Protein AF-0000000081651896 (afdb_homodimer)

Foldseek 3Di:
DPPPPLCLPAPCPVPPCPPVNVVPDDPVRCVVPNPPRQNPQPLVQLLVLLLVLLVLLLLLLVLLLLQLLQLDAQLASVVLNVLSVLLLVQQVVLCLQPLVQQQAADPPPDAQQTGHDCGNNDDDDPCRSNSVSVSSNVSSLRSLLLSLLSLLQTLWWDSVLSSVCSNCLSVLQRRLSNLCPYPRHVLVVLQQFQQQDLQRRQQLSLLLSQLNLVVQAAFPPQLPDPRDQHDGHHLPSSVVSLVSNLSSLLSRQLSSLSGCPFCSVVLSVQLNLLSVLLLVLLQVLLQVVCCVVVVHDNDVLLNSLSNLQSSSQQRRPSSFDDSVLSSVSSNVSSVQQSVVVVVCVVVNRHRSSSSNSRRNRSSLSSLQSCQAQGDQDPRPRSGHFGHPPVPRPCSSNVSSVVSSCVSSVSSNVVSNVSVVVSCVPVRTTDDSLDSLSHCCCDVVVDQWYADPVQQFTGGPVGHTQDRADPPPFLSNVVVSVLSNCVVVVVPNVVVVSVVSVCVVVPPLVVVLVVLVVCQQVQPVPGDGDHRPDQPPDDPPDPPSFPFPQPQLVPDPCVVVVVCQQPPFDADPRNPDTDRDRFDFDPDPRTGTTD/DPPPPPPPPAAQPCPDCDVVNCVPDDPVRVVVPPSPNQRPQPLVQLLVLLLVLLVLLLLLLVLLLLQLLQLAAQLASVVLNVLSVLLLVQLVVLCLQPLVQQQAADPPPDAQQTGHDCGNPDDDDPCRSNSVSVSSNVSSLRSLLLSLLSLLQTLWWDSVLSSVCSNCLSVLQRRLSNLCPYPRHVLVVLQQFAQQPLQRRLQLSLLLSQLNLVVQAAAPPQCPDPRDQHDGNHLPSSVVSLVSNLSSLLSRQLSSLSGCRFCSVVLSVQLNLLLVLLLVLLQVLLQVVCCVVVVHDRDSLLNSLSNLQSSSQQRRCSSFDDSVLSSVRSNVSSVQQSVVVVVCVVVNRHRSSSSNSSRNRSSLSSLQSCQAQGDQDPRPRSGHFGHPPVPRPCSSNVSSVVSSCVSSVSSNVVSNVSVVVSCVPVRTTDDSLDSLSHCCCDVVVDQWYADPVQQFTGGPVGHTQDRADPPPDPSNVVVSVLSNVVVVLVPRSVVSSVVVVCCVPPVVQVCLVCVLVVQQPQGVVGARHRSQRQDPPDPPDPPSWRWSLDQPPPRPVVNVVVCQQPDWDADPVNPDTDRDRWDFDDDPRITTTD

Organism: Saccoglossus kowalevskii (NCBI:txid10224)

Sequence (1188 aa):
MPVRTVRLDGTLNASGVNLSDILNMSEQEIERHEIYIHNVSTGWDDATWILTSAFIIFTMQSGFGLLESGSVTRKNEVNIMVKNAVDVIFGGISYWAFGYGLSFGESSGSNAFVGVGDFFVDSSNDGMGYLFASFVFHTSFATTATTIVSGAMAERTKITSYMIFSFLNTLVYCFPAHWLWAKTGWLKKLGVVDIAGAGSVHLVGGTTGLVATLILKPRFGRFEGKNKIPAMGSPTNALFGMFMLWWGWLGFNCGSTYGITGGKWKLAARSAVATISSSIAGGIVGISLSFVTKRKIFDICYLINGVLASLVSITAMCALSQPWQAFIIGGFGAICACLGCELMVLLRIDDPVGVVPVHAMASIWALLSVGLFVRRDNIEGIALYNGLFYNGGWYMLGIQLLSIVVIAGWTLCTSFILLKLLDLTIGLRVPLVEEVLGADLVEHSLNGSYNKATGELRDTEGDIIQKIERNADENYYRALRRVSQMVSAKLPTKIVSSLAQLNKSLELSEVLGKAAELDKWTGPHGRKFRKIGVEPGDPDNSSVAASIGADSDSISPRIISSAVDNAYVCSNDMTECTPAAVFAETTEGSLNINMPVRTVRLDGTLNASGVNLSDILNMSEQEIERHEIYIHNVSTGWDDATWILTSAFIIFTMQSGFGLLESGSVTRKNEVNIMVKNAVDVIFGGISYWAFGYGLSFGESSGSNAFVGVGDFFVDSSNDGMGYLFASFVFHTSFATTATTIVSGAMAERTKITSYMIFSFLNTLVYCFPAHWLWAKTGWLKKLGVVDIAGAGSVHLVGGTTGLVATLILKPRFGRFEGKNKIPAMGSPTNALFGMFMLWWGWLGFNCGSTYGITGGKWKLAARSAVATISSSIAGGIVGISLSFVTKRKIFDICYLINGVLASLVSITAMCALSQPWQAFIIGGFGAICACLGCELMVLLRIDDPVGVVPVHAMASIWALLSVGLFVRRDNIEGIALYNGLFYNGGWYMLGIQLLSIVVIAGWTLCTSFILLKLLDLTIGLRVPLVEEVLGADLVEHSLNGSYNKATGELRDTEGDIIQKIERNADENYYRALRRVSQMVSAKLPTKIVSSLAQLNKSLELSEVLGKAAELDKWTGPHGRKFRKIGVEPGDPDNSSVAASIGADSDSISPRIISSAVDNAYVCSNDMTECTPAAVFAETTEGSLNIN

Nearest PDB structures (foldseek):
  5aez-assembly1_A  TM=9.177E-01  e=2.156E-19  Candida albicans
  5aex-assembly3_I  TM=8.968E-01  e=5.168E-19  Saccharomyces cerevisiae
  5aex-assembly3_H  TM=8.742E-01  e=2.928E-19  Saccharomyces cerevisiae
  5aex-assembly3_J  TM=8.690E-01  e=1.682E-18  Saccharomyces cerevisiae
  5aid-assembly1_A  TM=8.805E-01  e=8.110E-18  Candida albicans

Structure (mmCIF, N/CA/C/O backbone):
data_AF-0000000081651896-model_v1
#
loop_
_entity.id
_entity.type
_entity.pdbx_description
1 polymer 'Ammonium transporter 3-like'
#
loop_
_atom_site.group_PDB
_atom_site.id
_atom_site.type_symbol
_atom_site.label_atom_id
_atom_site.label_alt_id
_atom_site.label_comp_id
_atom_site.label_asym_id
_atom_site.label_entity_id
_atom_site.label_seq_id
_atom_site.pdbx_PDB_ins_code
_atom_site.Cartn_x
_atom_site.Cartn_y
_atom_site.Cartn_z
_atom_site.occupancy
_atom_site.B_iso_or_equiv
_atom_site.auth_seq_id
_atom_site.auth_comp_id
_atom_site.auth_asym_id
_atom_site.auth_atom_id
_atom_site.pdbx_PDB_model_num
ATOM 1 N N . MET A 1 1 ? -31.344 -48.188 -23.938 1 20.52 1 MET A N 1
ATOM 2 C CA . MET A 1 1 ? -32.188 -47.156 -23.328 1 20.52 1 MET A CA 1
ATOM 3 C C . MET A 1 1 ? -31.359 -45.969 -22.875 1 20.52 1 MET A C 1
ATOM 5 O O . MET A 1 1 ? -30.203 -46.125 -22.469 1 20.52 1 MET A O 1
ATOM 9 N N . PRO A 1 2 ? -31.719 -44.75 -23.281 1 22.38 2 PRO A N 1
ATOM 10 C CA . PRO A 1 2 ? -30.828 -43.594 -23.234 1 22.38 2 PRO A CA 1
ATOM 11 C C . PRO A 1 2 ? -30.344 -43.281 -21.812 1 22.38 2 PRO A C 1
ATOM 13 O O . PRO A 1 2 ? -31.125 -43.344 -20.859 1 22.38 2 PRO A O 1
ATOM 16 N N . VAL A 1 3 ? -29.219 -43.781 -21.422 1 25.47 3 VAL A N 1
ATOM 17 C CA . VAL A 1 3 ? -28.516 -43.625 -20.156 1 25.47 3 VAL A CA 1
ATOM 18 C C . VAL A 1 3 ? -28.453 -42.156 -19.75 1 25.47 3 VAL A C 1
ATOM 20 O O . VAL A 1 3 ? -27.953 -41.312 -20.484 1 25.47 3 VAL A O 1
ATOM 23 N N . ARG A 1 4 ? -29.641 -41.656 -19.219 1 25.52 4 ARG A N 1
ATOM 24 C CA . ARG A 1 4 ? -29.734 -40.25 -18.812 1 25.52 4 ARG A CA 1
ATOM 25 C C . ARG A 1 4 ? -28.734 -39.938 -17.703 1 25.52 4 ARG A C 1
ATOM 27 O O . ARG A 1 4 ? -28.656 -40.688 -16.719 1 25.52 4 ARG A O 1
ATOM 34 N N . THR A 1 5 ? -27.594 -39.469 -17.953 1 26.47 5 THR A N 1
ATOM 35 C CA . THR A 1 5 ? -26.469 -39.031 -17.125 1 26.47 5 THR A CA 1
ATOM 36 C C . THR A 1 5 ? -26.906 -37.906 -16.188 1 26.47 5 THR A C 1
ATOM 38 O O . THR A 1 5 ? -27.484 -36.906 -16.625 1 26.47 5 THR A O 1
ATOM 41 N N . VAL A 1 6 ? -27.516 -38.344 -15.023 1 26.47 6 VAL A N 1
ATOM 42 C CA . VAL A 1 6 ? -27.781 -37.25 -14.086 1 26.47 6 VAL A CA 1
ATOM 43 C C . VAL A 1 6 ? -26.484 -36.812 -13.414 1 26.47 6 VAL A C 1
ATOM 45 O O . VAL A 1 6 ? -25.719 -37.656 -12.938 1 26.47 6 VAL A O 1
ATOM 48 N N . ARG A 1 7 ? -25.859 -35.875 -13.844 1 28.7 7 ARG A N 1
ATOM 49 C CA . ARG A 1 7 ? -24.688 -35.219 -13.273 1 28.7 7 ARG A CA 1
ATOM 50 C C . ARG A 1 7 ? -24.984 -34.656 -11.883 1 28.7 7 ARG A C 1
ATOM 52 O O . ARG A 1 7 ? -25.953 -33.906 -11.695 1 28.7 7 ARG A O 1
ATOM 59 N N . LEU A 1 8 ? -24.828 -35.5 -10.805 1 29.09 8 LEU A N 1
ATOM 60 C CA . LEU A 1 8 ? -25.031 -35.031 -9.438 1 29.09 8 LEU A CA 1
ATOM 61 C C . LEU A 1 8 ? -23.812 -34.25 -8.938 1 29.09 8 LEU A C 1
ATOM 63 O O . LEU A 1 8 ? -22.719 -34.812 -8.789 1 29.09 8 LEU A O 1
ATOM 67 N N . ASP A 1 9 ? -23.594 -33.125 -9.336 1 28.48 9 ASP A N 1
ATOM 68 C CA . ASP A 1 9 ? -22.391 -32.375 -9.039 1 28.48 9 ASP A CA 1
ATOM 69 C C . ASP A 1 9 ? -22.328 -32 -7.559 1 28.48 9 ASP A C 1
ATOM 71 O O . ASP A 1 9 ? -21.281 -31.562 -7.066 1 28.48 9 ASP A O 1
ATOM 75 N N . GLY A 1 10 ? -23.516 -31.641 -6.688 1 29.72 10 GLY A N 1
ATOM 76 C CA . GLY A 1 10 ? -23.484 -30.953 -5.41 1 29.72 10 GLY A CA 1
ATOM 77 C C . GLY A 1 10 ? -23.547 -31.891 -4.223 1 29.72 10 GLY A C 1
ATOM 78 O O . GLY A 1 10 ? -23.578 -33.094 -4.387 1 29.72 10 GLY A O 1
ATOM 79 N N . THR A 1 11 ? -23.109 -31.469 -2.873 1 30.25 11 THR A N 1
ATOM 80 C CA . THR A 1 11 ? -23.297 -32.188 -1.611 1 30.25 11 THR A CA 1
ATOM 81 C C . THR A 1 11 ? -24.781 -32.438 -1.344 1 30.25 11 THR A C 1
ATOM 83 O O . THR A 1 11 ? -25.609 -31.547 -1.494 1 30.25 11 THR A O 1
ATOM 86 N N . LEU A 1 12 ? -25.297 -33.625 -1.411 1 29.97 12 LEU A N 1
ATOM 87 C CA . LEU A 1 12 ? -26.625 -34.094 -1.005 1 29.97 12 LEU A CA 1
ATOM 88 C C . LEU A 1 12 ? -26.844 -33.844 0.487 1 29.97 12 LEU A C 1
ATOM 90 O O . LEU A 1 12 ? -26.141 -34.438 1.319 1 29.97 12 LEU A O 1
ATOM 94 N N . ASN A 1 13 ? -26.953 -32.562 1.014 1 29.94 13 ASN A N 1
ATOM 95 C CA . ASN A 1 13 ? -27.453 -32.438 2.377 1 29.94 13 ASN A CA 1
ATOM 96 C C . ASN A 1 13 ? -28.891 -32.938 2.48 1 29.94 13 ASN A C 1
ATOM 98 O O . ASN A 1 13 ? -29.812 -32.25 2.018 1 29.94 13 ASN A O 1
ATOM 102 N N . ALA A 1 14 ? -29.203 -34.188 2.117 1 29.69 14 ALA A N 1
ATOM 103 C CA . ALA A 1 14 ? -30.547 -34.719 2.293 1 29.69 14 ALA A CA 1
ATOM 104 C C . ALA A 1 14 ? -30.938 -34.75 3.77 1 29.69 14 ALA A C 1
ATOM 106 O O . ALA A 1 14 ? -30.406 -35.562 4.539 1 29.69 14 ALA A O 1
ATOM 107 N N . SER A 1 15 ? -31.125 -33.594 4.484 1 33.31 15 SER A N 1
ATOM 108 C CA . SER A 1 15 ? -31.766 -33.906 5.75 1 33.31 15 SER A CA 1
ATOM 109 C C . SER A 1 15 ? -32.781 -35.031 5.586 1 33.31 15 SER A C 1
ATOM 111 O O . SER A 1 15 ? -32.875 -35.938 6.422 1 33.31 15 SER A O 1
ATOM 113 N N . GLY A 1 16 ? -34 -34.781 4.883 1 32.94 16 GLY A N 1
ATOM 114 C CA . GLY A 1 16 ? -35.156 -35.688 4.867 1 32.94 16 GLY A CA 1
ATOM 115 C C . GLY A 1 16 ? -35.062 -36.75 3.773 1 32.94 16 GLY A C 1
ATOM 116 O O . GLY A 1 16 ? -35.938 -37.625 3.684 1 32.94 16 GLY A O 1
ATOM 117 N N . VAL A 1 17 ? -34.625 -36.375 2.621 1 35.09 17 VAL A N 1
ATOM 118 C CA . VAL A 1 17 ? -34.781 -37.375 1.582 1 35.09 17 VAL A CA 1
ATOM 119 C C . VAL A 1 17 ? -33.625 -38.375 1.69 1 35.09 17 VAL A C 1
ATOM 121 O O . VAL A 1 17 ? -32.438 -38 1.688 1 35.09 17 VAL A O 1
ATOM 124 N N . ASN A 1 18 ? -33.875 -39.438 2.465 1 34.59 18 ASN A N 1
ATOM 125 C CA . ASN A 1 18 ? -33 -40.594 2.58 1 34.59 18 ASN A CA 1
ATOM 126 C C . ASN A 1 18 ? -32.5 -41.062 1.217 1 34.59 18 ASN A C 1
ATOM 128 O O . ASN A 1 18 ? -33.25 -41 0.224 1 34.59 18 ASN A O 1
ATOM 132 N N . LEU A 1 19 ? -31.141 -40.844 0.966 1 37.69 19 LEU A N 1
ATOM 133 C CA . LEU A 1 19 ? -30.578 -41.438 -0.247 1 37.69 19 LEU A CA 1
ATOM 134 C C . LEU A 1 19 ? -31.359 -42.656 -0.696 1 37.69 19 LEU A C 1
ATOM 136 O O . LEU A 1 19 ? -31.578 -42.844 -1.894 1 37.69 19 LEU A O 1
ATOM 140 N N . SER A 1 20 ? -31.875 -43.344 0.314 1 37.47 20 SER A N 1
ATOM 141 C CA . SER A 1 20 ? -32.719 -44.531 0.009 1 37.47 20 SER A CA 1
ATOM 142 C C . SER A 1 20 ? -33.938 -44.125 -0.77 1 37.47 20 SER A C 1
ATOM 144 O O . SER A 1 20 ? -34.406 -44.844 -1.662 1 37.47 20 SER A O 1
ATOM 146 N N . ASP A 1 21 ? -34.469 -42.969 -0.382 1 43.03 21 ASP A N 1
ATOM 147 C CA . ASP A 1 21 ? -35.719 -42.562 -1.062 1 43.03 21 ASP A CA 1
ATOM 148 C C . ASP A 1 21 ? -35.406 -42.125 -2.494 1 43.03 21 ASP A C 1
ATOM 150 O O . ASP A 1 21 ? -36.219 -42.344 -3.396 1 43.03 21 ASP A O 1
ATOM 154 N N . ILE A 1 22 ? -34.219 -41.469 -2.635 1 43.47 22 ILE A N 1
ATOM 155 C CA . ILE A 1 22 ? -33.844 -41.062 -3.984 1 43.47 22 ILE A CA 1
ATOM 156 C C . ILE A 1 22 ? -33.5 -42.281 -4.812 1 43.47 22 ILE A C 1
ATOM 158 O O . ILE A 1 22 ? -33.875 -42.406 -5.98 1 43.47 22 ILE A O 1
ATOM 162 N N . LEU A 1 23 ? -32.75 -43.219 -4.176 1 42.78 23 LEU A N 1
ATOM 163 C CA . LEU A 1 23 ? -32.344 -44.438 -4.859 1 42.78 23 LEU A CA 1
ATOM 164 C C . LEU A 1 23 ? -33.594 -45.281 -5.223 1 42.78 23 LEU A C 1
ATOM 166 O O . LEU A 1 23 ? -33.531 -46.125 -6.129 1 42.78 23 LEU A O 1
ATOM 170 N N . ASN A 1 24 ? -34.688 -45.062 -4.422 1 44.72 24 ASN A N 1
ATOM 171 C CA . ASN A 1 24 ? -35.906 -45.812 -4.68 1 44.72 24 ASN A CA 1
ATOM 172 C C . ASN A 1 24 ? -36.844 -45.062 -5.633 1 44.72 24 ASN A C 1
ATOM 174 O O . ASN A 1 24 ? -37.969 -45.469 -5.852 1 44.72 24 ASN A O 1
ATOM 178 N N . MET A 1 25 ? -36.438 -43.844 -5.945 1 42.62 25 MET A N 1
ATOM 179 C CA . MET A 1 25 ? -37.312 -43.125 -6.887 1 42.62 25 MET A CA 1
ATOM 180 C C . MET A 1 25 ? -37.25 -43.781 -8.266 1 42.62 25 MET A C 1
ATOM 182 O O . MET A 1 25 ? -36.188 -44.281 -8.672 1 42.62 25 MET A O 1
ATOM 186 N N . SER A 1 26 ? -38.375 -44.094 -8.805 1 43.97 26 SER A N 1
ATOM 187 C CA . SER A 1 26 ? -38.5 -44.656 -10.141 1 43.97 26 SER A CA 1
ATOM 188 C C . SER A 1 26 ? -37.844 -43.75 -11.188 1 43.97 26 SER A C 1
ATOM 190 O O . SER A 1 26 ? -37.625 -42.562 -10.938 1 43.97 26 SER A O 1
ATOM 192 N N . GLU A 1 27 ? -37.281 -44.281 -12.297 1 42 27 GLU A N 1
ATOM 193 C CA . GLU A 1 27 ? -36.719 -43.531 -13.422 1 42 27 GLU A CA 1
ATOM 194 C C . GLU A 1 27 ? -37.594 -42.344 -13.758 1 42 27 GLU A C 1
ATOM 196 O O . GLU A 1 27 ? -37.094 -41.25 -14.055 1 42 27 GLU A O 1
ATOM 201 N N . GLN A 1 28 ? -38.875 -42.469 -13.773 1 44.03 28 GLN A N 1
ATOM 202 C CA . GLN A 1 28 ? -39.844 -41.438 -14.086 1 44.03 28 GLN A CA 1
ATOM 203 C C . GLN A 1 28 ? -39.844 -40.344 -13.016 1 44.03 28 GLN A C 1
ATOM 205 O O . GLN A 1 28 ? -39.969 -39.156 -13.328 1 44.03 28 GLN A O 1
ATOM 210 N N . GLU A 1 29 ? -39.781 -40.719 -11.805 1 42.69 29 GLU A N 1
ATOM 211 C CA . GLU A 1 29 ? -39.812 -39.75 -10.711 1 42.69 29 GLU A CA 1
ATOM 212 C C . GLU A 1 29 ? -38.5 -38.969 -10.617 1 42.69 29 GLU A C 1
ATOM 214 O O . GLU A 1 29 ? -38.5 -37.781 -10.336 1 42.69 29 GLU A O 1
ATOM 219 N N . ILE A 1 30 ? -37.375 -39.688 -10.898 1 39.94 30 ILE A N 1
ATOM 220 C CA . ILE A 1 30 ? -36.094 -39.031 -10.969 1 39.94 30 ILE A CA 1
ATOM 221 C C . ILE A 1 30 ? -36.062 -38.031 -12.125 1 39.94 30 ILE A C 1
ATOM 223 O O . ILE A 1 30 ? -35.562 -36.906 -11.992 1 39.94 30 ILE A O 1
ATOM 227 N N . GLU A 1 31 ? -36.594 -38.344 -13.312 1 38.09 31 GLU A N 1
ATOM 228 C CA . GLU A 1 31 ? -36.719 -37.438 -14.438 1 38.09 31 GLU A CA 1
ATOM 229 C C . GLU A 1 31 ? -37.531 -36.219 -14.047 1 38.09 31 GLU A C 1
ATOM 231 O O . GLU A 1 31 ? -37.312 -35.094 -14.539 1 38.09 31 GLU A O 1
ATOM 236 N N . ARG A 1 32 ? -38.594 -36.438 -13.336 1 36.66 32 ARG A N 1
ATOM 237 C CA . ARG A 1 32 ? -39.469 -35.344 -12.945 1 36.66 32 ARG A CA 1
ATOM 238 C C . ARG A 1 32 ? -38.812 -34.469 -11.867 1 36.66 32 ARG A C 1
ATOM 240 O O . ARG A 1 32 ? -39.156 -33.312 -11.719 1 36.66 32 ARG A O 1
ATOM 247 N N . HIS A 1 33 ? -38.281 -35.156 -10.93 1 30.08 33 HIS A N 1
ATOM 248 C CA . HIS A 1 33 ? -37.688 -34.344 -9.883 1 30.08 33 HIS A CA 1
ATOM 249 C C . HIS A 1 33 ? -36.25 -33.938 -10.227 1 30.08 33 HIS A C 1
ATOM 251 O O . HIS A 1 33 ? -35.406 -34.812 -10.5 1 30.08 33 HIS A O 1
ATOM 257 N N . GLU A 1 34 ? -36.094 -32.938 -11.055 1 29.02 34 GLU A N 1
ATOM 258 C CA . GLU A 1 34 ? -34.812 -32.281 -11.242 1 29.02 34 GLU A CA 1
ATOM 259 C C . GLU A 1 34 ? -34.062 -32.156 -9.914 1 29.02 34 GLU A C 1
ATOM 261 O O . GLU A 1 34 ? -34.562 -31.547 -8.969 1 29.02 34 GLU A O 1
ATOM 266 N N . ILE A 1 35 ? -33.656 -33.344 -9.461 1 29.44 35 ILE A N 1
ATOM 267 C CA . ILE A 1 35 ? -32.875 -33.219 -8.234 1 29.44 35 ILE A CA 1
ATOM 268 C C . ILE A 1 35 ? -31.734 -32.219 -8.438 1 29.44 35 ILE A C 1
ATOM 270 O O . ILE A 1 35 ? -30.875 -32.406 -9.289 1 29.44 35 ILE A O 1
ATOM 274 N N . TYR A 1 36 ? -31.938 -30.969 -8.266 1 27.88 36 TYR A N 1
ATOM 275 C CA . TYR A 1 36 ? -30.906 -29.922 -8.211 1 27.88 36 TYR A CA 1
ATOM 276 C C . TYR A 1 36 ? -30 -30.125 -7.004 1 27.88 36 TYR A C 1
ATOM 278 O O . TYR A 1 36 ? -30.469 -30.312 -5.883 1 27.88 36 TYR A O 1
ATOM 286 N N . ILE A 1 37 ? -29.078 -31.094 -7.113 1 29.38 37 ILE A N 1
ATOM 287 C CA . ILE A 1 37 ? -28.062 -31.125 -6.074 1 29.38 37 ILE A CA 1
ATOM 288 C C . ILE A 1 37 ? -27.438 -29.734 -5.941 1 29.38 37 ILE A C 1
ATOM 290 O O . ILE A 1 37 ? -26.797 -29.234 -6.867 1 29.38 37 ILE A O 1
ATOM 294 N N . HIS A 1 38 ? -28.031 -28.859 -5.418 1 29.8 38 HIS A N 1
ATOM 295 C CA . HIS A 1 38 ? -27.391 -27.594 -5.094 1 29.8 38 HIS A CA 1
ATOM 296 C C . HIS A 1 38 ? -26.297 -27.781 -4.047 1 29.8 38 HIS A C 1
ATOM 298 O O . HIS A 1 38 ? -26.5 -28.484 -3.057 1 29.8 38 HIS A O 1
ATOM 304 N N . ASN A 1 39 ? -25.016 -28.219 -4.434 1 32.62 39 ASN A N 1
ATOM 305 C CA . ASN A 1 39 ? -23.938 -28 -3.479 1 32.62 39 ASN A CA 1
ATOM 306 C C . ASN A 1 39 ? -24.328 -26.938 -2.439 1 32.62 39 ASN A C 1
ATOM 308 O O . ASN A 1 39 ? -24.578 -25.797 -2.783 1 32.62 39 ASN A O 1
ATOM 312 N N . VAL A 1 40 ? -25.047 -27.422 -1.48 1 33.41 40 VAL A N 1
ATOM 313 C CA . VAL A 1 40 ? -25.344 -26.469 -0.407 1 33.41 40 VAL A CA 1
ATOM 314 C C . VAL A 1 40 ? -24.094 -25.719 -0.014 1 33.41 40 VAL A C 1
ATOM 316 O O . VAL A 1 40 ? -23.062 -26.312 0.327 1 33.41 40 VAL A O 1
ATOM 319 N N . SER A 1 41 ? -23.594 -24.812 -0.66 1 43.06 41 SER A N 1
ATOM 320 C CA . SER A 1 41 ? -22.688 -23.734 -0.245 1 43.06 41 SER A CA 1
ATOM 321 C C . SER A 1 41 ? -22.656 -23.609 1.274 1 43.06 41 SER A C 1
ATOM 323 O O . SER A 1 41 ? -23.672 -23.328 1.906 1 43.06 41 SER A O 1
ATOM 325 N N . THR A 1 42 ? -22.016 -24.688 1.919 1 49.88 42 THR A N 1
ATOM 326 C CA . THR A 1 42 ? -21.953 -24.625 3.375 1 49.88 42 THR A CA 1
ATOM 327 C C . THR A 1 42 ? -21.578 -23.234 3.852 1 49.88 42 THR A C 1
ATOM 329 O O . THR A 1 42 ? -20.828 -22.516 3.18 1 49.88 42 THR A O 1
ATOM 332 N N . GLY A 1 43 ? -22.469 -22.672 4.629 1 66.94 43 GLY A N 1
ATOM 333 C CA . GLY A 1 43 ? -22.406 -21.453 5.422 1 66.94 43 GLY A CA 1
ATOM 334 C C . GLY A 1 43 ? -21.016 -21.172 5.965 1 66.94 43 GLY A C 1
ATOM 335 O O . GLY A 1 43 ? -20.641 -20.016 6.18 1 66.94 43 GLY A O 1
ATOM 336 N N . TRP A 1 44 ? -20.156 -22.344 5.848 1 80.88 44 TRP A N 1
ATOM 337 C CA . TRP A 1 44 ? -18.859 -22.109 6.484 1 80.88 44 TRP A CA 1
ATOM 338 C C . TRP A 1 44 ? -17.891 -21.438 5.512 1 80.88 44 TRP A C 1
ATOM 340 O O . TRP A 1 44 ? -17.031 -20.656 5.922 1 80.88 44 TRP A O 1
ATOM 350 N N . ASP A 1 45 ? -18.016 -21.75 4.094 1 85.81 45 ASP A N 1
ATOM 351 C CA . ASP A 1 45 ? -17.125 -21.125 3.127 1 85.81 45 ASP A CA 1
ATOM 352 C C . ASP A 1 45 ? -17.344 -19.609 3.078 1 85.81 45 ASP A C 1
ATOM 354 O O . ASP A 1 45 ? -16.391 -18.844 3.111 1 85.81 45 ASP A O 1
ATOM 358 N N . ASP A 1 46 ? -18.578 -19.328 3.059 1 91.31 46 ASP A N 1
ATOM 359 C CA . ASP A 1 46 ? -18.906 -17.906 3.004 1 91.31 46 ASP A CA 1
ATOM 360 C C . ASP A 1 46 ? -18.531 -17.203 4.301 1 91.31 46 ASP A C 1
ATOM 362 O O . ASP A 1 46 ? -17.953 -16.109 4.277 1 91.31 46 ASP A O 1
ATOM 366 N N . ALA A 1 47 ? -18.797 -17.859 5.434 1 92 47 ALA A N 1
ATOM 367 C CA . ALA A 1 47 ? -18.469 -17.281 6.73 1 92 47 ALA A CA 1
ATOM 368 C C . ALA A 1 47 ? -16.953 -17.109 6.879 1 92 47 ALA A C 1
ATOM 370 O O . ALA A 1 47 ? -16.484 -16.078 7.379 1 92 47 ALA A O 1
ATOM 371 N N . THR A 1 48 ? -16.188 -18.078 6.418 1 92.38 48 THR A N 1
ATOM 372 C CA . THR A 1 48 ? -14.734 -18.016 6.52 1 92.38 48 THR A CA 1
ATOM 373 C C . THR A 1 48 ? -14.18 -16.938 5.613 1 92.38 48 THR A C 1
ATOM 375 O O . THR A 1 48 ? -13.25 -16.219 5.996 1 92.38 48 THR A O 1
ATOM 378 N N . TRP A 1 49 ? -14.773 -16.797 4.445 1 94.38 49 TRP A N 1
ATOM 379 C CA . TRP A 1 49 ? -14.344 -15.773 3.492 1 94.38 49 TRP A CA 1
ATOM 380 C C . TRP A 1 49 ? -14.555 -14.375 4.059 1 94.38 49 TRP A C 1
ATOM 382 O O . TRP A 1 49 ? -13.656 -13.531 4.008 1 94.38 49 TRP A O 1
ATOM 392 N N . ILE A 1 50 ? -15.719 -14.102 4.598 1 94.56 50 ILE A N 1
ATOM 393 C CA . ILE A 1 50 ? -16.016 -12.766 5.098 1 94.56 50 ILE A CA 1
ATOM 394 C C . ILE A 1 50 ? -15.164 -12.477 6.332 1 94.56 50 ILE A C 1
ATOM 396 O O . ILE A 1 50 ? -14.703 -11.352 6.527 1 94.56 50 ILE A O 1
ATOM 400 N N . LEU A 1 51 ? -14.875 -13.523 7.176 1 94 51 LEU A N 1
ATOM 401 C CA . LEU A 1 51 ? -14.031 -13.359 8.352 1 94 51 LEU A CA 1
ATOM 402 C C . LEU A 1 51 ? -12.594 -13.016 7.945 1 94 51 LEU A C 1
ATOM 404 O O . LEU A 1 51 ? -12 -12.078 8.484 1 94 51 LEU A O 1
ATOM 408 N N . THR A 1 52 ? -12.039 -13.727 6.965 1 94.94 52 THR A N 1
ATOM 409 C CA . THR A 1 52 ? -10.672 -13.484 6.504 1 94.94 52 THR A CA 1
ATOM 410 C C . THR A 1 52 ? -10.562 -12.102 5.863 1 94.94 52 THR A C 1
ATOM 412 O O . THR A 1 52 ? -9.562 -11.398 6.059 1 94.94 52 THR A O 1
ATOM 415 N N . SER A 1 53 ? -11.586 -11.75 5.133 1 97.19 53 SER A N 1
ATOM 416 C CA . SER A 1 53 ? -11.594 -10.414 4.547 1 97.19 53 SER A CA 1
ATOM 417 C C . SER A 1 53 ? -11.602 -9.336 5.625 1 97.19 53 SER A C 1
ATOM 419 O O . SER A 1 53 ? -10.906 -8.328 5.504 1 97.19 53 SER A O 1
ATOM 421 N N . ALA A 1 54 ? -12.352 -9.594 6.695 1 96.62 54 ALA A N 1
ATOM 422 C CA . ALA A 1 54 ? -12.422 -8.641 7.797 1 96.62 54 ALA A CA 1
ATOM 423 C C . ALA A 1 54 ? -11.047 -8.445 8.438 1 96.62 54 ALA A C 1
ATOM 425 O O . ALA A 1 54 ? -10.695 -7.328 8.82 1 96.62 54 ALA A O 1
ATOM 426 N N . PHE A 1 55 ? -10.242 -9.531 8.57 1 95.06 55 PHE A N 1
ATOM 427 C CA . PHE A 1 55 ? -8.898 -9.43 9.117 1 95.06 55 PHE A CA 1
ATOM 428 C C . PHE A 1 55 ? -8.062 -8.438 8.312 1 95.06 55 PHE A C 1
ATOM 430 O O . PHE A 1 55 ? -7.348 -7.613 8.891 1 95.06 55 PHE A O 1
ATOM 437 N N . ILE A 1 56 ? -8.227 -8.477 7.039 1 96.19 56 ILE A N 1
ATOM 438 C CA . ILE A 1 56 ? -7.469 -7.609 6.148 1 96.19 56 ILE A CA 1
ATOM 439 C C . ILE A 1 56 ? -8 -6.18 6.246 1 96.19 56 ILE A C 1
ATOM 441 O O . ILE A 1 56 ? -7.223 -5.223 6.289 1 96.19 56 ILE A O 1
ATOM 445 N N . ILE A 1 57 ? -9.312 -6.02 6.309 1 97.12 57 ILE A N 1
ATOM 446 C CA . ILE A 1 57 ? -9.93 -4.703 6.367 1 97.12 57 ILE A CA 1
ATOM 447 C C . ILE A 1 57 ? -9.477 -3.975 7.629 1 97.12 57 ILE A C 1
ATOM 449 O O . ILE A 1 57 ? -9.195 -2.773 7.598 1 97.12 57 ILE A O 1
ATOM 453 N N . PHE A 1 58 ? -9.297 -4.66 8.734 1 96.06 58 PHE A N 1
ATOM 454 C CA . PHE A 1 58 ? -8.906 -4.023 9.984 1 96.06 58 PHE A CA 1
ATOM 455 C C . PHE A 1 58 ? -7.496 -3.459 9.891 1 96.06 58 PHE A C 1
ATOM 457 O O . PHE A 1 58 ? -7.125 -2.561 10.648 1 96.06 58 PHE A O 1
ATOM 464 N N . THR A 1 59 ? -6.688 -3.922 8.945 1 95.5 59 THR A N 1
ATOM 465 C CA . THR A 1 59 ? -5.363 -3.342 8.766 1 95.5 59 THR A CA 1
ATOM 466 C C . THR A 1 59 ? -5.465 -1.936 8.18 1 95.5 59 THR A C 1
ATOM 468 O O . THR A 1 59 ? -4.523 -1.146 8.281 1 95.5 59 THR A O 1
ATOM 471 N N . MET A 1 60 ? -6.566 -1.651 7.578 1 97.44 60 MET A N 1
ATOM 472 C CA . MET A 1 60 ? -6.777 -0.317 7.023 1 97.44 60 MET A CA 1
ATOM 473 C C . MET A 1 60 ? -6.812 0.732 8.125 1 97.44 60 MET A C 1
ATOM 475 O O . MET A 1 60 ? -6.488 1.897 7.895 1 97.44 60 MET A O 1
ATOM 479 N N . GLN A 1 61 ? -7.184 0.269 9.375 1 96.62 61 GLN A N 1
ATOM 480 C CA . GLN A 1 61 ? -7.152 1.195 10.5 1 96.62 61 GLN A CA 1
ATOM 481 C C . GLN A 1 61 ? -5.742 1.731 10.727 1 96.62 61 GLN A C 1
ATOM 483 O O . GLN A 1 61 ? -5.559 2.924 10.984 1 96.62 61 GLN A O 1
ATOM 488 N N . SER A 1 62 ? -4.777 0.825 10.617 1 96.75 62 SER A N 1
ATOM 489 C CA . SER A 1 62 ? -3.387 1.257 10.688 1 96.75 62 SER A CA 1
ATOM 490 C C . SER A 1 62 ? -3.023 2.156 9.508 1 96.75 62 SER A C 1
ATOM 492 O O . SER A 1 62 ? -2.254 3.107 9.664 1 96.75 62 SER A O 1
ATOM 494 N N . GLY A 1 63 ? -3.582 1.833 8.367 1 98.25 63 GLY A N 1
ATOM 495 C CA . GLY A 1 63 ? -3.352 2.658 7.188 1 98.25 63 GLY A CA 1
ATOM 496 C C . GLY A 1 63 ? -3.863 4.078 7.348 1 98.25 63 GLY A C 1
ATOM 497 O O . GLY A 1 63 ? -3.15 5.035 7.043 1 98.25 63 GLY A O 1
ATOM 498 N N . PHE A 1 64 ? -5.062 4.223 7.898 1 98.25 64 PHE A N 1
ATOM 499 C CA . PHE A 1 64 ? -5.617 5.543 8.164 1 98.25 64 PHE A CA 1
ATOM 500 C C . PHE A 1 64 ? -4.77 6.293 9.188 1 98.25 64 PHE A C 1
ATOM 502 O O . PHE A 1 64 ? -4.484 7.48 9.008 1 98.25 64 PHE A O 1
ATOM 509 N N . GLY A 1 65 ? -4.402 5.582 10.242 1 97.81 65 GLY A N 1
ATOM 510 C CA . GLY A 1 65 ? -3.568 6.203 11.258 1 97.81 65 GLY A CA 1
ATOM 511 C C . GLY A 1 65 ? -2.266 6.754 10.711 1 97.81 65 GLY A C 1
ATOM 512 O O . GLY A 1 65 ? -1.905 7.902 10.984 1 97.81 65 GLY A O 1
ATOM 513 N N . LEU A 1 66 ? -1.612 5.977 9.883 1 97.94 66 LEU A N 1
ATOM 514 C CA . LEU A 1 66 ? -0.325 6.375 9.32 1 97.94 66 LEU A CA 1
ATOM 515 C C . LEU A 1 66 ? -0.497 7.492 8.297 1 97.94 66 LEU A C 1
ATOM 517 O O . LEU A 1 66 ? 0.279 8.453 8.281 1 97.94 66 LEU A O 1
ATOM 521 N N . LEU A 1 67 ? -1.502 7.387 7.461 1 98.31 67 LEU A N 1
ATOM 522 C CA . LEU A 1 67 ? -1.779 8.414 6.461 1 98.31 67 LEU A CA 1
ATOM 523 C C . LEU A 1 67 ? -2.07 9.758 7.121 1 98.31 67 LEU A C 1
ATOM 525 O O . LEU A 1 67 ? -1.479 10.773 6.758 1 98.31 67 LEU A O 1
ATOM 529 N N . GLU A 1 68 ? -2.932 9.734 8.141 1 97.88 68 GLU A N 1
ATOM 530 C CA . GLU A 1 68 ? -3.357 10.969 8.797 1 97.88 68 GLU A CA 1
ATOM 531 C C . GLU A 1 68 ? -2.24 11.555 9.656 1 97.88 68 GLU A C 1
ATOM 533 O O . GLU A 1 68 ? -2.002 12.758 9.641 1 97.88 68 GLU A O 1
ATOM 538 N N . SER A 1 69 ? -1.557 10.656 10.352 1 97.06 69 SER A N 1
ATOM 539 C CA . SER A 1 69 ? -0.458 11.109 11.195 1 97.06 69 SER A CA 1
ATOM 540 C C . SER A 1 69 ? 0.688 11.672 10.359 1 97.06 69 SER A C 1
ATOM 542 O O . SER A 1 69 ? 1.344 12.633 10.758 1 97.06 69 SER A O 1
ATOM 544 N N . GLY A 1 70 ? 0.928 11.055 9.227 1 97.25 70 GLY A N 1
ATOM 545 C CA . GLY A 1 70 ? 1.975 11.547 8.344 1 97.25 70 GLY A CA 1
ATOM 546 C C . GLY A 1 70 ? 1.613 12.852 7.664 1 97.25 70 GLY A C 1
ATOM 547 O O . GLY A 1 70 ? 2.494 13.641 7.324 1 97.25 70 GLY A O 1
ATOM 548 N N . SER A 1 71 ? 0.352 13.133 7.539 1 96.31 71 SER A N 1
ATOM 549 C CA . SER A 1 71 ? -0.133 14.281 6.777 1 96.31 71 SER A CA 1
ATOM 550 C C . SER A 1 71 ? -0.265 15.516 7.66 1 96.31 71 SER A C 1
ATOM 552 O O . SER A 1 71 ? -0.232 16.641 7.164 1 96.31 71 SER A O 1
ATOM 554 N N . VAL A 1 72 ? -0.411 15.328 8.953 1 95.75 72 VAL A N 1
ATOM 555 C CA . VAL A 1 72 ? -0.59 16.469 9.852 1 95.75 72 VAL A CA 1
ATOM 556 C C . VAL A 1 72 ? 0.765 16.906 10.398 1 95.75 72 VAL A C 1
ATOM 558 O O . VAL A 1 72 ? 1.788 16.266 10.125 1 95.75 72 VAL A O 1
ATOM 561 N N . THR A 1 73 ? 0.736 17.984 11.125 1 92.5 73 THR A N 1
ATOM 562 C CA . THR A 1 73 ? 1.966 18.531 11.68 1 92.5 73 THR A CA 1
ATOM 563 C C . THR A 1 73 ? 2.533 17.625 12.758 1 92.5 73 THR A C 1
ATOM 565 O O . THR A 1 73 ? 1.791 16.875 13.398 1 92.5 73 THR A O 1
ATOM 568 N N . ARG A 1 74 ? 3.736 17.688 13 1 90.75 74 ARG A N 1
ATOM 569 C CA . ARG A 1 74 ? 4.465 16.797 13.906 1 90.75 74 ARG A CA 1
ATOM 570 C C . ARG A 1 74 ? 3.916 16.906 15.328 1 90.75 74 ARG A C 1
ATOM 572 O O . ARG A 1 74 ? 3.898 15.914 16.062 1 90.75 74 ARG A O 1
ATOM 579 N N . LYS A 1 75 ? 3.48 18.047 15.766 1 90.81 75 LYS A N 1
ATOM 580 C CA . LYS A 1 75 ? 3.018 18.266 17.125 1 90.81 75 LYS A CA 1
ATOM 581 C C . LYS A 1 75 ? 1.66 17.609 17.359 1 90.81 75 LYS A C 1
ATOM 583 O O . LYS A 1 75 ? 1.135 17.625 18.484 1 90.81 75 LYS A O 1
ATOM 588 N N . ASN A 1 76 ? 1.084 16.953 16.312 1 95.94 76 ASN A N 1
ATOM 589 C CA . ASN A 1 76 ? -0.238 16.344 16.422 1 95.94 76 ASN A CA 1
ATOM 590 C C . ASN A 1 76 ? -0.232 14.898 15.945 1 95.94 76 ASN A C 1
ATOM 592 O O . ASN A 1 76 ? -1.284 14.258 15.867 1 95.94 76 ASN A O 1
ATOM 596 N N . GLU A 1 77 ? 0.872 14.32 15.594 1 95.38 77 GLU A N 1
ATOM 597 C CA . GLU A 1 77 ? 0.99 13.016 14.953 1 95.38 77 GLU A CA 1
ATOM 598 C C . GLU A 1 77 ? 0.464 11.906 15.859 1 95.38 77 GLU A C 1
ATOM 600 O O . GLU A 1 77 ? -0.275 11.031 15.406 1 95.38 77 GLU A O 1
ATOM 605 N N . VAL A 1 78 ? 0.809 11.961 17.109 1 95.31 78 VAL A N 1
ATOM 606 C CA . VAL A 1 78 ? 0.443 10.891 18.031 1 95.31 78 VAL A CA 1
ATOM 607 C C . VAL A 1 78 ? -1.049 10.969 18.344 1 95.31 78 VAL A C 1
ATOM 609 O O . VAL A 1 78 ? -1.729 9.945 18.406 1 95.31 78 VAL A O 1
ATOM 612 N N . ASN A 1 79 ? -1.483 12.133 18.516 1 96.75 79 ASN A N 1
ATOM 613 C CA . ASN A 1 79 ? -2.898 12.32 18.828 1 96.75 79 ASN A CA 1
ATOM 614 C C . ASN A 1 79 ? -3.787 11.742 17.734 1 96.75 79 ASN A C 1
ATOM 616 O O . ASN A 1 79 ? -4.832 11.148 18.016 1 96.75 79 ASN A O 1
ATOM 620 N N . ILE A 1 80 ? -3.465 11.984 16.531 1 96.62 80 ILE A N 1
ATOM 621 C CA . ILE A 1 80 ? -4.266 11.469 15.43 1 96.62 80 ILE A CA 1
ATOM 622 C C . ILE A 1 80 ? -4.219 9.945 15.422 1 96.62 80 ILE A C 1
ATOM 624 O O . ILE A 1 80 ? -5.215 9.289 15.102 1 96.62 80 ILE A O 1
ATOM 628 N N . MET A 1 81 ? -3.1 9.305 15.742 1 96.5 81 MET A N 1
ATOM 62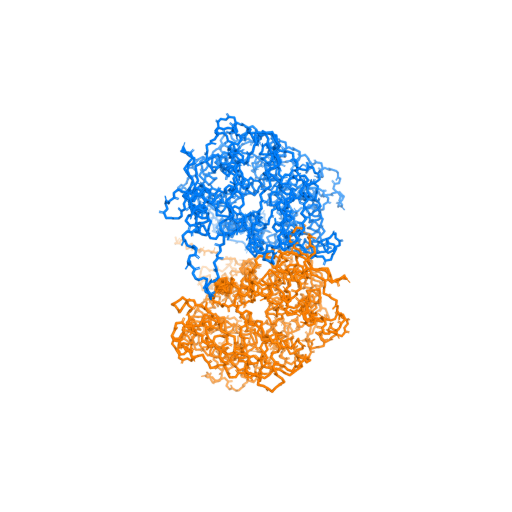9 C CA . MET A 1 81 ? -3.006 7.855 15.875 1 96.5 81 MET A CA 1
ATOM 630 C C . MET A 1 81 ? -3.932 7.352 16.969 1 96.5 81 MET A C 1
ATOM 632 O O . MET A 1 81 ? -4.59 6.32 16.812 1 96.5 81 MET A O 1
ATOM 636 N N . VAL A 1 82 ? -3.969 8.102 18.047 1 96.75 82 VAL A N 1
ATOM 637 C CA . VAL A 1 82 ? -4.844 7.73 19.156 1 96.75 82 VAL A CA 1
ATOM 638 C C . VAL A 1 82 ? -6.301 7.812 18.703 1 96.75 82 VAL A C 1
ATOM 640 O O . VAL A 1 82 ? -7.109 6.941 19.047 1 96.75 82 VAL A O 1
ATOM 643 N N . LYS A 1 83 ? -6.656 8.812 17.969 1 96.75 83 LYS A N 1
ATOM 644 C CA . LYS A 1 83 ? -8.023 8.938 17.469 1 96.75 83 LYS A CA 1
ATOM 645 C C . LYS A 1 83 ? -8.406 7.73 16.609 1 96.75 83 LYS A C 1
ATOM 647 O O . LYS A 1 83 ? -9.555 7.273 16.656 1 96.75 83 LYS A O 1
ATOM 652 N N . ASN A 1 84 ? -7.484 7.246 15.852 1 97.5 84 ASN A N 1
ATOM 653 C CA . ASN A 1 84 ? -7.758 6.062 15.039 1 97.5 84 ASN A CA 1
ATOM 654 C C . ASN A 1 84 ? -8.039 4.84 15.906 1 97.5 84 ASN A C 1
ATOM 656 O O . ASN A 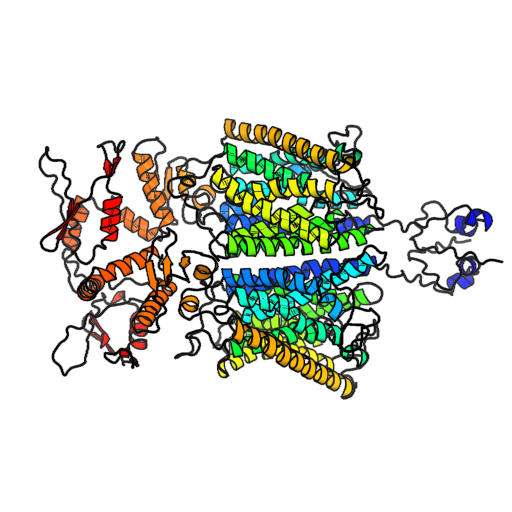1 84 ? -8.883 4.008 15.562 1 97.5 84 ASN A O 1
ATOM 660 N N . ALA A 1 85 ? -7.312 4.738 17.047 1 96.62 85 ALA A N 1
ATOM 661 C CA . ALA A 1 85 ? -7.621 3.678 18 1 96.62 85 ALA A CA 1
ATOM 662 C C . ALA A 1 85 ? -8.992 3.891 18.641 1 96.62 85 ALA A C 1
ATOM 664 O O . ALA A 1 85 ? -9.766 2.943 18.781 1 96.62 85 ALA A O 1
ATOM 665 N N . VAL A 1 86 ? -9.273 5.098 18.953 1 97.38 86 VAL A N 1
ATOM 666 C CA . VAL A 1 86 ? -10.531 5.496 19.562 1 97.38 86 VAL A CA 1
ATOM 667 C C . VAL A 1 86 ? -11.703 5.086 18.672 1 97.38 86 VAL A C 1
ATOM 669 O O . VAL A 1 86 ? -12.734 4.633 19.156 1 97.38 86 VAL A O 1
ATOM 672 N N . ASP A 1 87 ? -11.562 5.223 17.406 1 98 87 ASP A N 1
ATOM 673 C CA . ASP A 1 87 ? -12.625 4.914 16.453 1 98 87 ASP A CA 1
ATOM 674 C C . ASP A 1 87 ? -13.008 3.436 16.516 1 98 87 ASP A C 1
ATOM 676 O O . ASP A 1 87 ? -14.18 3.084 16.375 1 98 87 ASP A O 1
ATOM 680 N N . VAL A 1 88 ? -12 2.545 16.75 1 97.5 88 VAL A N 1
ATOM 681 C CA . VAL A 1 88 ? -12.289 1.119 16.859 1 97.5 88 VAL A CA 1
ATOM 682 C C . VAL A 1 88 ? -12.875 0.815 18.234 1 97.5 88 VAL A C 1
ATOM 684 O O . VAL A 1 88 ? -13.805 0.009 18.359 1 97.5 88 VAL A O 1
ATOM 687 N N . ILE A 1 89 ? -12.383 1.496 19.25 1 97.75 89 ILE A N 1
ATOM 688 C CA . ILE A 1 89 ? -12.781 1.227 20.641 1 97.75 89 ILE A CA 1
ATOM 689 C C . ILE A 1 89 ? -14.219 1.682 20.859 1 97.75 89 ILE A C 1
ATOM 691 O O . ILE A 1 89 ? -15.094 0.872 21.188 1 97.75 89 ILE A O 1
ATOM 695 N N . PHE A 1 90 ? -14.469 2.93 20.547 1 98.06 90 PHE A N 1
ATOM 696 C CA . PHE A 1 90 ? -15.789 3.475 20.844 1 98.06 90 PHE A CA 1
ATOM 697 C C . PHE A 1 90 ? -16.766 3.205 19.703 1 98.06 90 PHE A C 1
ATOM 699 O O . PHE A 1 90 ? -17.953 2.996 19.922 1 98.06 90 PHE A O 1
ATOM 706 N N . GLY A 1 91 ? -16.281 3.211 18.469 1 97.88 91 GLY A N 1
ATOM 707 C CA . GLY A 1 91 ? -17.125 2.801 17.359 1 97.88 91 GLY A CA 1
ATOM 708 C C . GLY A 1 91 ? -17.484 1.33 17.406 1 97.88 91 GLY A C 1
ATOM 709 O O . GLY A 1 91 ? -18.609 0.951 17.016 1 97.88 91 GLY A O 1
ATOM 710 N N . GLY A 1 92 ? -16.5 0.526 17.891 1 97.69 92 GLY A N 1
ATOM 711 C CA . GLY A 1 92 ? -16.734 -0.904 18 1 97.69 92 GLY A CA 1
ATOM 712 C C . GLY A 1 92 ? -17.797 -1.258 19.031 1 97.69 92 GLY A C 1
ATOM 713 O O . GLY A 1 92 ? -18.688 -2.07 18.766 1 97.69 92 GLY A O 1
ATOM 714 N N . ILE A 1 93 ? -17.719 -0.604 20.188 1 98.19 93 ILE A N 1
ATOM 715 C CA . ILE A 1 93 ? -18.656 -0.939 21.25 1 98.19 93 ILE A CA 1
ATOM 716 C C . ILE A 1 93 ? -20.062 -0.466 20.875 1 98.19 93 ILE A C 1
ATOM 718 O O . ILE A 1 93 ? -21.047 -1.136 21.172 1 98.19 93 ILE A O 1
ATOM 722 N N . SER A 1 94 ? -20.172 0.645 20.266 1 98.62 94 SER A N 1
ATOM 723 C CA . SER A 1 94 ? -21.5 1.124 19.859 1 98.62 94 SER A CA 1
ATOM 724 C C . SER A 1 94 ? -22.078 0.268 18.734 1 98.62 94 SER A C 1
ATOM 726 O O . SER A 1 94 ? -23.281 0.027 18.703 1 98.62 94 SER A O 1
ATOM 728 N N . TYR A 1 95 ? -21.203 -0.193 17.844 1 98.62 95 TYR A N 1
ATOM 729 C CA . TYR A 1 95 ? -21.719 -1.046 16.781 1 98.62 95 TYR A CA 1
ATOM 730 C C . TYR A 1 95 ? -22.203 -2.381 17.344 1 98.62 95 TYR A C 1
ATOM 732 O O . TYR A 1 95 ? -23.188 -2.943 16.844 1 98.62 95 TYR A O 1
ATOM 740 N N . TRP A 1 96 ? -21.484 -2.873 18.359 1 98.44 96 TRP A N 1
ATOM 741 C CA . TRP A 1 96 ? -21.906 -4.094 19.047 1 98.44 96 TRP A CA 1
ATOM 742 C C . TRP A 1 96 ? -23.219 -3.875 19.781 1 98.44 96 TRP A C 1
ATOM 744 O O . TRP A 1 96 ? -24.125 -4.711 19.719 1 98.44 96 TRP A O 1
ATOM 754 N N . ALA A 1 97 ? -23.359 -2.744 20.453 1 98.5 97 ALA A N 1
ATOM 755 C CA . ALA A 1 97 ? -24.5 -2.461 21.328 1 98.5 97 ALA A CA 1
ATOM 756 C C . ALA A 1 97 ? -25.766 -2.238 20.5 1 98.5 97 ALA A C 1
ATOM 758 O O . ALA A 1 97 ? -26.812 -2.834 20.781 1 98.5 97 ALA A O 1
ATOM 759 N N . PHE A 1 98 ? -25.656 -1.373 19.406 1 98.12 98 PHE A N 1
ATOM 760 C CA . PHE A 1 98 ? -26.906 -1.071 18.734 1 98.12 98 PHE A CA 1
ATOM 761 C C . PHE A 1 98 ? -26.688 -0.943 17.234 1 98.12 98 PHE A C 1
ATOM 763 O O . PHE A 1 98 ? -27.625 -1.028 16.438 1 98.12 98 PHE A O 1
ATOM 770 N N . GLY A 1 99 ? -25.484 -0.77 16.75 1 98.56 99 GLY A N 1
ATOM 771 C CA . GLY A 1 99 ? -25.234 -0.506 15.344 1 98.56 99 GLY A CA 1
ATOM 772 C C . GLY A 1 99 ? -25.594 -1.667 14.445 1 98.56 99 GLY A C 1
ATOM 773 O O . GLY A 1 99 ? -26.266 -1.478 13.422 1 98.56 99 GLY A O 1
ATOM 774 N N . TYR A 1 100 ? -25.109 -2.855 14.82 1 98.25 100 TYR A N 1
ATOM 775 C CA . TYR A 1 100 ? -25.406 -4.023 14.008 1 98.25 100 TYR A CA 1
ATOM 776 C C . TYR A 1 100 ? -26.922 -4.258 13.914 1 98.25 100 TYR A C 1
ATOM 778 O O . TYR A 1 100 ? -27.438 -4.543 12.828 1 98.25 100 TYR A O 1
ATOM 786 N N . GLY A 1 101 ? -27.609 -4.137 15.047 1 97.88 101 GLY A N 1
ATOM 787 C CA . GLY A 1 101 ? -29.047 -4.328 15.094 1 97.88 101 GLY A CA 1
ATOM 788 C C . GLY A 1 101 ? -29.812 -3.34 14.219 1 97.88 101 GLY A C 1
ATOM 789 O O . GLY A 1 101 ? -30.734 -3.721 13.508 1 97.88 101 GLY A O 1
ATOM 790 N N . LEU A 1 102 ? -29.391 -2.123 14.219 1 98.31 102 LEU A N 1
ATOM 791 C CA . LEU A 1 102 ? -30.047 -1.087 13.438 1 98.31 102 LEU A CA 1
ATOM 792 C C . LEU A 1 102 ? -29.75 -1.263 11.945 1 98.31 102 LEU A C 1
ATOM 794 O O . LEU A 1 102 ? -30.547 -0.855 11.102 1 98.31 102 LEU A O 1
ATOM 798 N N . SER A 1 103 ? -28.656 -1.9 11.609 1 98.31 103 SER A N 1
ATOM 799 C CA . SER A 1 103 ? -28.266 -2.107 10.219 1 98.31 103 SER A CA 1
ATOM 800 C C . SER A 1 103 ? -28.891 -3.373 9.648 1 98.31 103 SER A C 1
ATOM 802 O O . SER A 1 103 ? -29.391 -3.367 8.523 1 98.31 103 SER A O 1
ATOM 804 N N . PHE A 1 104 ? -28.922 -4.539 10.516 1 97.12 104 PHE A N 1
ATOM 805 C CA . PHE A 1 104 ? -29.203 -5.828 9.898 1 97.12 104 PHE A CA 1
ATOM 806 C C . PHE A 1 104 ? -30.141 -6.652 10.773 1 97.12 104 PHE A C 1
ATOM 808 O O . PHE A 1 104 ? -30.406 -7.82 10.477 1 97.12 104 PHE A O 1
ATOM 815 N N . GLY A 1 105 ? -30.656 -6.035 11.852 1 95.75 105 GLY A N 1
ATOM 816 C CA . GLY A 1 105 ? -31.609 -6.758 12.672 1 95.75 105 GLY A CA 1
ATOM 817 C C . GLY A 1 105 ? -32.844 -7.227 11.898 1 95.75 105 GLY A C 1
ATOM 818 O O . GLY A 1 105 ? -33.312 -6.527 11.008 1 95.75 105 GLY A O 1
ATOM 819 N N . GLU A 1 106 ? -33.344 -8.406 12.266 1 93.19 106 GLU A N 1
ATOM 820 C CA . GLU A 1 106 ? -34.438 -8.977 11.5 1 93.19 106 GLU A CA 1
ATOM 821 C C . GLU A 1 106 ? -35.625 -9.305 12.391 1 93.19 106 GLU A C 1
ATOM 823 O O . GLU A 1 106 ? -36.531 -10.039 11.992 1 93.19 106 GLU A O 1
ATOM 828 N N . SER A 1 107 ? -35.656 -8.805 13.555 1 93.62 107 SER A N 1
ATOM 829 C CA . SER A 1 107 ? -36.781 -9.047 14.453 1 93.62 107 SER A CA 1
ATOM 830 C C . SER A 1 107 ? -38.031 -8.328 13.961 1 93.62 107 SER A C 1
ATOM 832 O O . SER A 1 107 ? -37.969 -7.574 12.984 1 93.62 107 SER A O 1
ATOM 834 N N . SER A 1 108 ? -39.25 -8.656 14.477 1 93.06 108 SER A N 1
ATOM 835 C CA . SER A 1 108 ? -40.594 -8.195 14.039 1 93.06 108 SER A CA 1
ATOM 836 C C . SER A 1 108 ? -40.625 -6.672 13.938 1 93.06 108 SER A C 1
ATOM 838 O O . SER A 1 108 ? -41.344 -6.121 13.109 1 93.06 108 SER A O 1
ATOM 840 N N . GLY A 1 109 ? -39.812 -5.914 14.438 1 93.38 109 GLY A N 1
ATOM 841 C CA . GLY A 1 109 ? -39.812 -4.461 14.398 1 93.38 109 GLY A CA 1
ATOM 842 C C . GLY A 1 109 ? -38.969 -3.9 13.266 1 93.38 109 GLY A C 1
ATOM 843 O O . GLY A 1 109 ? -39 -2.701 12.984 1 93.38 109 GLY A O 1
ATOM 844 N N . SER A 1 110 ? -38.344 -4.719 12.484 1 95.69 110 SER A N 1
ATOM 845 C CA . SER A 1 110 ? -37.531 -4.289 11.352 1 95.69 110 SER A CA 1
ATOM 846 C C . SER A 1 110 ? -38.406 -3.871 10.172 1 95.69 110 SER A C 1
ATOM 848 O O . SER A 1 110 ? -39.5 -4.43 9.961 1 95.69 110 SER A O 1
ATOM 850 N N . ASN A 1 111 ? -38 -2.844 9.422 1 96.94 111 ASN A N 1
ATOM 851 C CA . ASN A 1 111 ? -38.688 -2.352 8.25 1 96.94 111 ASN A CA 1
ATOM 852 C C . ASN A 1 111 ? -37.719 -1.827 7.188 1 96.94 111 ASN A C 1
ATOM 854 O O . ASN A 1 111 ? -36.531 -2.109 7.238 1 96.94 111 ASN A O 1
ATOM 858 N N . ALA A 1 112 ? -38.312 -1.119 6.273 1 97.44 112 ALA A N 1
ATOM 859 C CA . ALA A 1 112 ? -37.5 -0.654 5.141 1 97.44 112 ALA A CA 1
ATOM 860 C C . ALA A 1 112 ? -36.531 0.44 5.566 1 97.44 112 ALA A C 1
ATOM 862 O O . ALA A 1 112 ? -35.5 0.658 4.914 1 97.44 112 ALA A O 1
ATOM 863 N N . PHE A 1 113 ? -36.781 1.04 6.66 1 97.88 113 PHE A N 1
ATOM 864 C CA . PHE A 1 113 ? -36.031 2.221 7.07 1 97.88 113 PHE A CA 1
ATOM 865 C C . PHE A 1 113 ? -34.969 1.858 8.109 1 97.88 113 PHE A C 1
ATOM 867 O O . PHE A 1 113 ? -33.938 2.521 8.211 1 97.88 113 PHE A O 1
ATOM 874 N N . VAL A 1 114 ? -35.25 0.798 8.906 1 97.88 114 VAL A N 1
ATOM 875 C CA . VAL A 1 114 ? -34.312 0.494 10 1 97.88 114 VAL A CA 1
ATOM 876 C C . VAL A 1 114 ? -34.469 -0.975 10.391 1 97.88 114 VAL A C 1
ATOM 878 O O . VAL A 1 114 ? -35.531 -1.573 10.227 1 97.88 114 VAL A O 1
ATOM 881 N N . GLY A 1 115 ? -33.344 -1.584 10.828 1 97.81 115 GLY A N 1
ATOM 882 C CA . GLY A 1 115 ? -33.375 -2.914 11.414 1 97.81 115 GLY A CA 1
ATOM 883 C C . GLY A 1 115 ? -33.656 -2.904 12.906 1 97.81 115 GLY A C 1
ATOM 884 O O . GLY A 1 115 ? -33.375 -1.911 13.586 1 97.81 115 GLY A O 1
ATOM 885 N N . VAL A 1 116 ? -34.25 -3.926 13.359 1 96.81 116 VAL A N 1
ATOM 886 C CA . VAL A 1 116 ? -34.5 -4.125 14.781 1 96.81 116 VAL A CA 1
ATOM 887 C C . VAL A 1 116 ? -34.094 -5.543 15.188 1 96.81 116 VAL A C 1
ATOM 889 O O . VAL A 1 116 ? -34.5 -6.516 14.547 1 96.81 116 VAL A O 1
ATOM 892 N N . GLY A 1 117 ? -33.25 -5.59 16.203 1 94.31 117 GLY A N 1
ATOM 893 C CA . GLY A 1 117 ? -32.781 -6.883 16.672 1 94.31 117 GLY A CA 1
ATOM 894 C C . GLY A 1 117 ? -31.281 -6.992 16.734 1 94.31 117 GLY A C 1
ATOM 895 O O . GLY A 1 117 ? -30.562 -6.105 16.234 1 94.31 117 GLY A O 1
ATOM 896 N N . ASP A 1 118 ? -30.828 -8.055 17.406 1 93.88 118 ASP A N 1
ATOM 897 C CA . ASP A 1 118 ? -29.406 -8.352 17.547 1 93.88 118 ASP A CA 1
ATOM 898 C C . ASP A 1 118 ? -28.656 -7.203 18.219 1 93.88 118 ASP A C 1
ATOM 900 O O . ASP A 1 118 ? -27.547 -6.848 17.797 1 93.88 118 ASP A O 1
ATOM 904 N N . PHE A 1 119 ? -29.375 -6.441 19.016 1 96.5 119 PHE A N 1
ATOM 905 C CA . PHE A 1 119 ? -28.703 -5.504 19.906 1 96.5 119 PHE A CA 1
ATOM 906 C C . PHE A 1 119 ? -27.828 -6.25 20.906 1 96.5 119 PHE A C 1
ATOM 908 O O . PHE A 1 119 ? -28.172 -7.352 21.344 1 96.5 119 PHE A O 1
ATOM 915 N N . PHE A 1 120 ? -26.688 -5.656 21.297 1 97.12 120 PHE A N 1
ATOM 916 C CA . PHE A 1 120 ? -25.719 -6.379 22.125 1 97.12 120 PHE A CA 1
ATOM 917 C C . PHE A 1 120 ? -25.484 -7.781 21.578 1 97.12 120 PHE A C 1
ATOM 919 O O . PHE A 1 120 ? -25.719 -8.773 22.281 1 97.12 120 PHE A O 1
ATOM 926 N N . VAL A 1 121 ? -25.016 -7.875 20.297 1 96.25 121 VAL A N 1
ATOM 927 C CA . VAL A 1 121 ? -24.875 -9.07 19.469 1 96.25 121 VAL A CA 1
ATOM 928 C C . VAL A 1 121 ? -24.344 -10.227 20.297 1 96.25 121 VAL A C 1
ATOM 930 O O . VAL A 1 121 ? -23.281 -10.117 20.922 1 96.25 121 VAL A O 1
ATOM 933 N N . ASP A 1 122 ? -25.109 -11.258 20.344 1 93.44 122 ASP A N 1
ATOM 934 C CA . ASP A 1 122 ? -24.781 -12.508 21.016 1 93.44 122 ASP A CA 1
ATOM 935 C C . ASP A 1 122 ? -25.594 -13.672 20.469 1 93.44 122 ASP A C 1
ATOM 937 O O . ASP A 1 122 ? -26.672 -13.469 19.891 1 93.44 122 ASP A O 1
ATOM 941 N N . SER A 1 123 ? -24.969 -14.742 20.406 1 89.69 123 SER A N 1
ATOM 942 C CA . SER A 1 123 ? -25.688 -15.922 19.938 1 89.69 123 SER A CA 1
ATOM 943 C C . SER A 1 123 ? -25.047 -17.203 20.453 1 89.69 123 SER A C 1
ATOM 945 O O . SER A 1 123 ? -23.828 -17.297 20.562 1 89.69 123 SER A O 1
ATOM 947 N N . SER A 1 124 ? -25.844 -18.094 20.859 1 82.38 124 SER A N 1
ATOM 948 C CA . SER A 1 124 ? -25.375 -19.422 21.266 1 82.38 124 SER A CA 1
ATOM 949 C C . SER A 1 124 ? -25.984 -20.516 20.406 1 82.38 124 SER A C 1
ATOM 951 O O . SER A 1 124 ? -25.734 -21.703 20.625 1 82.38 124 SER A O 1
ATOM 953 N N . ASN A 1 125 ? -26.688 -20.141 19.406 1 82.25 125 ASN A N 1
ATOM 954 C CA . ASN A 1 125 ? -27.438 -21.109 18.594 1 82.25 125 ASN A CA 1
ATOM 955 C C . ASN A 1 125 ? -26.672 -21.453 17.312 1 82.25 125 ASN A C 1
ATOM 957 O O . ASN A 1 125 ? -25.516 -21.109 17.156 1 82.25 125 ASN A O 1
ATOM 961 N N . ASP A 1 126 ? -27.312 -22.25 16.453 1 78 126 ASP A N 1
ATOM 962 C CA . ASP A 1 126 ? -26.719 -22.797 15.234 1 78 126 ASP A CA 1
ATOM 963 C C . ASP A 1 126 ? -26.297 -21.672 14.273 1 78 126 ASP A C 1
ATOM 965 O O . ASP A 1 126 ? -25.359 -21.828 13.492 1 78 126 ASP A O 1
ATOM 969 N N . GLY A 1 127 ? -26.922 -20.531 14.438 1 84.56 127 GLY A N 1
ATOM 970 C CA . GLY A 1 127 ? -26.594 -19.422 13.539 1 84.56 127 GLY A CA 1
ATOM 971 C C . GLY A 1 127 ? -25.469 -18.547 14.055 1 84.56 127 GLY A C 1
ATOM 972 O O . GLY A 1 127 ? -25.125 -17.547 13.43 1 84.56 127 GLY A O 1
ATOM 973 N N . MET A 1 128 ? -24.859 -18.953 15.125 1 89.62 128 MET A N 1
ATOM 974 C CA . MET A 1 128 ? -23.844 -18.156 15.805 1 89.62 128 MET A CA 1
ATOM 975 C C . MET A 1 128 ? -22.672 -17.875 14.883 1 89.62 128 MET A C 1
ATOM 977 O O . MET A 1 128 ? -22.156 -16.75 14.836 1 89.62 128 MET A O 1
ATOM 981 N N . GLY A 1 129 ? -22.203 -18.953 14.117 1 89.94 129 GLY A N 1
ATOM 982 C CA . GLY A 1 129 ? -21.031 -18.812 13.258 1 89.94 129 GLY A CA 1
ATOM 983 C C . GLY A 1 129 ? -21.203 -17.719 12.211 1 89.94 129 GLY A C 1
ATOM 984 O O . GLY A 1 129 ? -20.359 -16.812 12.109 1 89.94 129 GLY A O 1
ATOM 985 N N . TYR A 1 130 ? -22.281 -17.766 11.508 1 90.5 130 TYR A N 1
ATOM 986 C CA . TYR A 1 130 ? -22.516 -16.797 10.453 1 90.5 130 TYR A CA 1
ATOM 987 C C . TYR A 1 130 ? -22.781 -15.414 11.039 1 90.5 130 TYR A C 1
ATOM 989 O O . TYR A 1 130 ? -22.328 -14.406 10.508 1 90.5 130 TYR A O 1
ATOM 997 N N . LEU A 1 131 ? -23.547 -15.32 12.109 1 92.69 131 LEU A N 1
ATOM 998 C CA . LEU A 1 131 ? -23.844 -14.047 12.75 1 92.69 131 LEU A CA 1
ATOM 999 C C . LEU A 1 131 ? -22.578 -13.359 13.211 1 92.69 131 LEU A C 1
ATOM 1001 O O . LEU A 1 131 ? -22.375 -12.164 12.961 1 92.69 131 LEU A O 1
ATOM 1005 N N . PHE A 1 132 ? -21.672 -14.109 13.898 1 95.31 132 PHE A N 1
ATOM 1006 C CA . PHE A 1 132 ? -20.453 -13.531 14.43 1 95.31 132 PHE A CA 1
ATOM 1007 C C . PHE A 1 132 ? -19.516 -13.125 13.297 1 95.31 132 PHE A C 1
ATOM 1009 O O . PHE A 1 132 ? -18.844 -12.094 13.375 1 95.31 132 PHE A O 1
ATOM 1016 N N . ALA A 1 133 ? -19.453 -13.961 12.172 1 95.31 133 ALA A N 1
ATOM 1017 C CA . ALA A 1 133 ? -18.641 -13.578 11.016 1 95.31 133 ALA A CA 1
ATOM 1018 C C . ALA A 1 133 ? -19.172 -12.289 10.391 1 95.31 133 ALA A C 1
ATOM 1020 O O . ALA A 1 133 ? -18.391 -11.383 10.07 1 95.31 133 ALA A O 1
ATOM 1021 N N . SER A 1 134 ? -20.484 -12.234 10.273 1 95.44 134 SER A N 1
ATOM 1022 C CA . SER A 1 134 ? -21.125 -11.047 9.711 1 95.44 134 SER A CA 1
ATOM 1023 C C . SER A 1 134 ? -20.891 -9.828 10.594 1 95.44 134 SER A C 1
ATOM 1025 O O . SER A 1 134 ? -20.594 -8.742 10.102 1 95.44 134 SER A O 1
ATOM 1027 N N . PHE A 1 135 ? -20.984 -10 11.891 1 96.88 135 PHE A N 1
ATOM 1028 C CA . PHE A 1 135 ? -20.781 -8.914 12.852 1 96.88 135 PHE A CA 1
ATOM 1029 C C . PHE A 1 135 ? -19.375 -8.352 12.742 1 96.88 135 PHE A C 1
ATOM 1031 O O . PHE A 1 135 ? -19.188 -7.137 12.656 1 96.88 135 PHE A O 1
ATOM 1038 N N . VAL A 1 136 ? -18.391 -9.242 12.703 1 97.31 136 VAL A N 1
ATOM 1039 C CA . VAL A 1 136 ? -16.984 -8.812 12.641 1 97.31 136 VAL A CA 1
ATOM 1040 C C . VAL A 1 136 ? -16.734 -8.086 11.32 1 97.31 136 VAL A C 1
ATOM 1042 O O . VAL A 1 136 ? -16.094 -7.035 11.297 1 97.31 136 VAL A O 1
ATOM 1045 N N . PHE A 1 137 ? -17.281 -8.617 10.266 1 97.69 137 PHE A N 1
ATOM 1046 C CA . PHE A 1 137 ? -17.109 -8.031 8.938 1 97.69 137 PHE A CA 1
ATOM 1047 C C . PHE A 1 137 ? -17.703 -6.621 8.898 1 97.69 137 PHE A C 1
ATOM 1049 O O . PHE A 1 137 ? -17.016 -5.676 8.508 1 97.69 137 PHE A O 1
ATOM 1056 N N . HIS A 1 138 ? -18.906 -6.434 9.336 1 97.75 138 HIS A N 1
ATOM 1057 C CA . HIS A 1 138 ? -19.578 -5.145 9.25 1 97.75 138 HIS A CA 1
ATOM 1058 C C . HIS A 1 138 ? -19.031 -4.172 10.289 1 97.75 138 HIS A C 1
ATOM 1060 O O . HIS A 1 138 ? -19.109 -2.955 10.109 1 97.75 138 HIS A O 1
ATOM 1066 N N . THR A 1 139 ? -18.469 -4.691 11.398 1 98.12 139 THR A N 1
ATOM 1067 C CA . THR A 1 139 ? -17.781 -3.82 12.352 1 98.12 139 THR A CA 1
ATOM 1068 C C . THR A 1 139 ? -16.609 -3.119 11.695 1 98.12 139 THR A C 1
ATOM 1070 O O . THR A 1 139 ? -16.359 -1.939 11.945 1 98.12 139 THR A O 1
ATOM 1073 N N . SER A 1 140 ? -15.914 -3.854 10.836 1 97.5 140 SER A N 1
ATOM 1074 C CA . SER A 1 140 ? -14.773 -3.254 10.141 1 97.5 140 SER A CA 1
ATOM 1075 C C . SER A 1 140 ? -15.227 -2.111 9.234 1 97.5 140 SER A C 1
ATOM 1077 O O . SER A 1 140 ? -14.531 -1.1 9.109 1 97.5 140 SER A O 1
ATOM 1079 N N . PHE A 1 141 ? -16.438 -2.176 8.656 1 97.88 141 PHE A N 1
ATOM 1080 C CA . PHE A 1 141 ? -16.984 -1.121 7.805 1 97.88 141 PHE A CA 1
ATOM 1081 C C . PHE A 1 141 ? -17.422 0.08 8.641 1 97.88 141 PHE A C 1
ATOM 1083 O O . PHE A 1 141 ? -17.109 1.224 8.289 1 97.88 141 PHE A O 1
ATOM 1090 N N . ALA A 1 142 ? -18.078 -0.24 9.711 1 97.94 142 ALA A N 1
ATOM 1091 C CA . ALA A 1 142 ? -18.609 0.819 10.57 1 97.94 142 ALA A CA 1
ATOM 1092 C C . ALA A 1 142 ? -17.469 1.658 11.156 1 97.94 142 ALA A C 1
ATOM 1094 O O . ALA A 1 142 ? -17.547 2.889 11.164 1 97.94 142 ALA A O 1
ATOM 1095 N N . THR A 1 143 ? -16.484 0.994 11.648 1 97.19 143 THR A N 1
ATOM 1096 C CA . THR A 1 143 ? -15.367 1.715 12.25 1 97.19 143 THR A CA 1
ATOM 1097 C C . THR A 1 143 ? -14.578 2.477 11.195 1 97.19 143 THR A C 1
ATOM 1099 O O . THR A 1 143 ? -14.039 3.553 11.461 1 97.19 143 THR A O 1
ATOM 1102 N N . THR A 1 144 ? -14.523 1.943 9.977 1 96 144 THR A N 1
ATOM 1103 C CA . THR A 1 144 ? -13.875 2.646 8.867 1 96 144 THR A CA 1
ATOM 1104 C C . THR A 1 144 ? -14.625 3.939 8.547 1 96 144 THR A C 1
ATOM 1106 O O . THR A 1 144 ? -14 4.988 8.359 1 96 144 THR A O 1
ATOM 1109 N N . ALA A 1 145 ? -15.922 3.891 8.5 1 97.19 145 ALA A N 1
ATOM 1110 C CA . ALA A 1 145 ? -16.719 5.078 8.219 1 97.19 145 ALA A CA 1
ATOM 1111 C C . ALA A 1 145 ? -16.453 6.18 9.242 1 97.19 145 ALA A C 1
ATOM 1113 O O . ALA A 1 145 ? -16.406 7.363 8.891 1 97.19 145 ALA A O 1
ATOM 1114 N N . THR A 1 146 ? -16.266 5.77 10.453 1 97.25 146 THR A N 1
ATOM 1115 C CA . THR A 1 146 ? -15.953 6.723 11.508 1 97.25 146 THR A CA 1
ATOM 1116 C C . THR A 1 146 ? -14.531 7.242 11.375 1 97.25 146 THR A C 1
ATOM 1118 O O . THR A 1 146 ? -14.281 8.445 11.516 1 97.25 146 THR A O 1
ATOM 1121 N N . THR A 1 147 ? -13.633 6.383 11.078 1 97.62 147 THR A N 1
ATOM 1122 C CA . THR A 1 147 ? -12.219 6.73 11 1 97.62 147 THR A CA 1
ATOM 1123 C C . THR A 1 147 ? -11.969 7.719 9.867 1 97.62 147 THR A C 1
ATOM 1125 O O . THR A 1 147 ? -11.094 8.586 9.969 1 97.62 147 THR A O 1
ATOM 1128 N N . ILE A 1 148 ? -12.703 7.656 8.797 1 98.12 148 ILE A N 1
ATOM 1129 C CA . ILE A 1 148 ? -12.586 8.586 7.68 1 98.12 148 ILE A CA 1
ATOM 1130 C C . ILE A 1 148 ? -12.711 10.016 8.18 1 98.12 148 ILE A C 1
ATOM 1132 O O . ILE A 1 148 ? -11.961 10.898 7.766 1 98.12 148 ILE A O 1
ATOM 1136 N N . VAL A 1 149 ? -13.484 10.242 9.172 1 98.38 149 VAL A N 1
ATOM 1137 C CA . VAL A 1 149 ? -13.805 11.586 9.656 1 98.38 149 VAL A CA 1
ATOM 1138 C C . VAL A 1 149 ? -12.641 12.141 10.461 1 98.38 149 VAL A C 1
ATOM 1140 O O . VAL A 1 149 ? -12.445 13.359 10.516 1 98.38 149 VAL A O 1
ATOM 1143 N N . SER A 1 150 ? -11.852 11.258 11.062 1 97.69 150 SER A N 1
ATOM 1144 C CA . SER A 1 150 ? -10.758 11.68 11.93 1 97.69 150 SER A CA 1
ATOM 1145 C C . SER A 1 150 ? -9.773 12.578 11.18 1 97.69 150 SER A C 1
ATOM 1147 O O . SER A 1 150 ? -9.25 13.539 11.75 1 97.69 150 SER A O 1
ATOM 1149 N N . GLY A 1 151 ? -9.578 12.344 9.93 1 97.06 151 GLY A N 1
ATOM 1150 C CA . GLY A 1 151 ? -8.672 13.156 9.133 1 97.06 151 GLY A CA 1
ATOM 1151 C C . GLY A 1 151 ? -9.164 14.578 8.93 1 97.06 151 GLY A C 1
ATOM 1152 O O . GLY A 1 151 ? -8.367 15.516 8.906 1 97.06 151 GLY A O 1
ATOM 1153 N N . ALA A 1 152 ? -10.43 14.734 8.797 1 97.62 152 ALA A N 1
ATOM 1154 C CA . ALA A 1 152 ? -11.031 16.047 8.602 1 97.62 152 ALA A CA 1
ATOM 1155 C C . ALA A 1 152 ? -10.984 16.859 9.898 1 97.62 152 ALA A C 1
ATOM 1157 O O . ALA A 1 152 ? -10.906 18.094 9.859 1 97.62 152 ALA A O 1
ATOM 1158 N N . MET A 1 153 ? -10.93 16.203 11.023 1 97.75 153 MET A N 1
ATOM 1159 C CA . MET A 1 153 ? -11.023 16.859 12.328 1 97.75 153 MET A CA 1
ATOM 1160 C C . MET A 1 153 ? -9.641 17 12.969 1 97.75 153 MET A C 1
ATOM 1162 O O . MET A 1 153 ? -9.523 17.422 14.117 1 97.75 153 MET A O 1
ATOM 1166 N N . ALA A 1 154 ? -8.672 16.781 12.266 1 96.62 154 ALA A N 1
ATOM 1167 C CA . ALA A 1 154 ? -7.312 16.703 12.797 1 96.62 154 ALA A CA 1
ATOM 1168 C C . ALA A 1 154 ? -6.828 18.062 13.297 1 96.62 154 ALA A C 1
ATOM 1170 O O . ALA A 1 154 ? -7.172 19.094 12.719 1 96.62 154 ALA A O 1
ATOM 1171 N N . GLU A 1 155 ? -6.02 18.141 14.391 1 95.88 155 GLU A N 1
ATOM 1172 C CA . GLU A 1 155 ? -5.125 19.172 14.906 1 95.88 155 GLU A CA 1
ATOM 1173 C C . GLU A 1 155 ? -5.883 20.188 15.742 1 95.88 155 GLU A C 1
ATOM 1175 O O . GLU A 1 155 ? -5.277 20.984 16.453 1 95.88 155 GLU A O 1
ATOM 1180 N N . ARG A 1 156 ? -7.262 20.141 15.727 1 96 156 ARG A N 1
ATOM 1181 C CA . ARG A 1 156 ? -7.91 21.219 16.484 1 96 156 ARG A CA 1
ATOM 1182 C C . ARG A 1 156 ? -9.164 20.703 17.188 1 96 156 ARG A C 1
ATOM 1184 O O . ARG A 1 156 ? -9.977 21.5 17.672 1 96 156 ARG A O 1
ATOM 1191 N N . THR A 1 157 ? -9.391 19.453 17.219 1 98.06 157 THR A N 1
ATOM 1192 C CA . THR A 1 157 ? -10.562 18.859 17.859 1 98.06 157 THR A CA 1
ATOM 1193 C C . THR A 1 157 ? -10.203 18.328 19.234 1 98.06 157 THR A C 1
ATOM 1195 O O . THR A 1 157 ? -9.164 17.703 19.422 1 98.06 157 THR A O 1
ATOM 1198 N N . LYS A 1 158 ? -11.117 18.641 20.172 1 97.44 158 LYS A N 1
ATOM 1199 C CA . LYS A 1 158 ? -10.977 18.078 21.516 1 97.44 158 LYS A CA 1
ATOM 1200 C C . LYS A 1 158 ? -11.094 16.562 21.484 1 97.44 158 LYS A C 1
ATOM 1202 O O . LYS A 1 158 ? -12.055 16.016 20.938 1 97.44 158 LYS A O 1
ATOM 1207 N N . ILE A 1 159 ? -10.188 15.859 22.109 1 97.25 159 ILE A N 1
ATOM 1208 C CA . ILE A 1 159 ? -10.133 14.398 22.016 1 97.25 159 ILE A CA 1
ATOM 1209 C C . ILE A 1 159 ? -11.328 13.789 22.75 1 97.25 159 ILE A C 1
ATOM 1211 O O . ILE A 1 159 ? -11.859 12.758 22.328 1 97.25 159 ILE A O 1
ATOM 1215 N N . THR A 1 160 ? -11.766 14.383 23.859 1 97.56 160 THR A N 1
ATOM 1216 C CA . THR A 1 160 ? -12.914 13.875 24.609 1 97.56 160 THR A CA 1
ATOM 1217 C C . THR A 1 160 ? -14.188 13.992 23.766 1 97.56 160 THR A C 1
ATOM 1219 O O . THR A 1 160 ? -15.008 13.07 23.766 1 97.56 160 THR A O 1
ATOM 1222 N N . SER A 1 161 ? -14.344 15.141 23.141 1 98.06 161 SER A N 1
ATOM 1223 C CA . SER A 1 161 ? -15.484 15.305 22.234 1 98.06 161 SER A CA 1
ATOM 1224 C C . SER A 1 161 ? -15.438 14.305 21.094 1 98.06 161 SER A C 1
ATOM 1226 O O . SER A 1 161 ? -16.469 13.773 20.688 1 98.06 161 SER A O 1
ATOM 1228 N N . TYR A 1 162 ? -14.242 14.031 20.625 1 98.38 162 TYR A N 1
ATOM 1229 C CA . TYR A 1 162 ? -14.07 13.086 19.531 1 98.38 162 TYR A CA 1
ATOM 1230 C C . TYR A 1 162 ? -14.469 11.672 19.953 1 98.38 162 TYR A C 1
ATOM 1232 O O . TYR A 1 162 ? -15.039 10.914 19.172 1 98.38 162 TYR A O 1
ATOM 1240 N N . MET A 1 163 ? -14.141 11.266 21.172 1 98.25 163 MET A N 1
ATOM 1241 C CA . MET A 1 163 ? -14.516 9.953 21.688 1 98.25 163 MET A CA 1
ATOM 1242 C C . MET A 1 163 ? -16.031 9.781 21.703 1 98.25 163 MET A C 1
ATOM 1244 O O . MET A 1 163 ? -16.547 8.742 21.281 1 98.25 163 MET A O 1
ATOM 1248 N N . ILE A 1 164 ? -16.688 10.805 22.109 1 98.44 164 ILE A N 1
ATOM 1249 C CA . ILE A 1 164 ? -18.141 10.75 22.156 1 98.44 164 ILE A CA 1
ATOM 1250 C C . ILE A 1 164 ? -18.688 10.719 20.734 1 98.44 164 ILE A C 1
ATOM 1252 O O . ILE A 1 164 ? -19.609 9.953 20.438 1 98.44 164 ILE A O 1
ATOM 1256 N N . PHE A 1 165 ? -18.156 11.547 19.938 1 98.5 165 PHE A N 1
ATOM 1257 C CA . PHE A 1 165 ? -18.531 11.539 18.531 1 98.5 165 PHE A CA 1
ATOM 1258 C C . PHE A 1 165 ? -18.359 10.156 17.922 1 98.5 165 PHE A C 1
ATOM 1260 O O . PHE A 1 165 ? -19.25 9.664 17.234 1 98.5 165 PHE A O 1
ATOM 1267 N N . SER A 1 166 ? -17.172 9.539 18.125 1 98.44 166 SER A N 1
ATOM 1268 C CA . SER A 1 166 ? -16.875 8.219 17.578 1 98.44 166 SER A CA 1
ATOM 1269 C C . SER A 1 166 ? -17.922 7.199 17.984 1 98.44 166 SER A C 1
ATOM 1271 O O . SER A 1 166 ? -18.312 6.348 17.188 1 98.44 166 SER A O 1
ATOM 1273 N N . PHE A 1 167 ? -18.359 7.297 19.203 1 98.44 167 PHE A N 1
ATOM 1274 C CA . PHE A 1 167 ? -19.406 6.418 19.703 1 98.44 167 PHE A CA 1
ATOM 1275 C C . PHE A 1 167 ? -20.734 6.691 19.016 1 98.44 167 PHE A C 1
ATOM 1277 O O . PHE A 1 167 ? -21.391 5.762 18.547 1 98.44 167 PHE A O 1
ATOM 1284 N N . LEU A 1 168 ? -21.109 7.906 18.812 1 98.44 168 LEU A N 1
ATOM 1285 C CA . LEU A 1 168 ? -22.438 8.289 18.359 1 98.44 168 LEU A CA 1
ATOM 1286 C C . LEU A 1 168 ? -22.531 8.25 16.844 1 98.44 168 LEU A C 1
ATOM 1288 O O . LEU A 1 168 ? -23.625 8.117 16.281 1 98.44 168 LEU A O 1
ATOM 1292 N N . ASN A 1 169 ? -21.391 8.367 16.188 1 98.31 169 ASN A N 1
ATOM 1293 C CA . ASN A 1 169 ? -21.391 8.391 14.727 1 98.31 169 ASN A CA 1
ATOM 1294 C C . ASN A 1 169 ? -21.922 7.09 14.141 1 98.31 169 ASN A C 1
ATOM 1296 O O . ASN A 1 169 ? -22.297 7.039 12.969 1 98.31 169 ASN A O 1
ATOM 1300 N N . THR A 1 170 ? -21.953 6.043 14.93 1 98.31 170 THR A N 1
ATOM 1301 C CA . THR A 1 170 ? -22.562 4.777 14.531 1 98.31 170 THR A CA 1
ATOM 1302 C C . THR A 1 170 ? -24.016 4.973 14.102 1 98.31 170 THR A C 1
ATOM 1304 O O . THR A 1 170 ? -24.484 4.309 13.172 1 98.31 170 THR A O 1
ATOM 1307 N N . LEU A 1 171 ? -24.672 5.973 14.648 1 97.94 171 LEU A N 1
ATOM 1308 C CA . LEU A 1 171 ? -26.062 6.27 14.32 1 97.94 171 LEU A CA 1
ATOM 1309 C C . LEU A 1 171 ? -26.156 6.875 12.922 1 97.94 171 LEU A C 1
ATOM 1311 O O . LEU A 1 171 ? -27.156 6.668 12.227 1 97.94 171 LEU A O 1
ATOM 1315 N N . VAL A 1 172 ? -25.188 7.586 12.555 1 98.5 172 VAL A N 1
ATOM 1316 C CA . VAL A 1 172 ? -25.188 8.188 11.227 1 98.5 172 VAL A CA 1
ATOM 1317 C C . VAL A 1 172 ? -24.969 7.105 10.172 1 98.5 172 VAL A C 1
ATOM 1319 O O . VAL A 1 172 ? -25.594 7.141 9.102 1 98.5 172 VAL A O 1
ATOM 1322 N N . TYR A 1 173 ? -24.203 6.102 10.453 1 98.44 173 TYR A N 1
ATOM 1323 C CA . TYR A 1 173 ? -23.75 5.07 9.523 1 98.44 173 TYR A CA 1
ATOM 1324 C C . TYR A 1 173 ? -24.828 4.004 9.336 1 98.44 173 TYR A C 1
ATOM 1326 O O . TYR A 1 173 ? -25.062 3.543 8.211 1 98.44 173 TYR A O 1
ATOM 1334 N N . CYS A 1 174 ? -25.547 3.568 10.391 1 98.44 174 CYS A N 1
ATOM 1335 C CA . CYS A 1 174 ? -26.281 2.314 10.406 1 98.44 174 CYS A CA 1
ATOM 1336 C C . CYS A 1 174 ? -27.5 2.387 9.484 1 98.44 174 CYS A C 1
ATOM 1338 O O . CYS A 1 174 ? -27.859 1.393 8.852 1 98.44 174 CYS A O 1
ATOM 1340 N N . PHE A 1 175 ? -28.078 3.545 9.328 1 98.56 175 PHE A N 1
ATOM 1341 C CA . PHE A 1 175 ? -29.297 3.662 8.547 1 98.56 175 PHE A CA 1
ATOM 1342 C C . PHE A 1 175 ? -29.016 3.531 7.059 1 98.56 175 PHE A C 1
ATOM 1344 O O . PHE A 1 175 ? -29.594 2.678 6.383 1 98.56 175 PHE A O 1
ATOM 1351 N N . PRO A 1 176 ? -28.047 4.32 6.57 1 98.81 176 PRO A N 1
ATOM 1352 C CA . PRO A 1 176 ? -27.703 4.094 5.164 1 98.81 176 PRO A CA 1
ATOM 1353 C C . PRO A 1 176 ? -27.25 2.66 4.891 1 98.81 176 PRO A C 1
ATOM 1355 O O . PRO A 1 176 ? -27.578 2.098 3.844 1 98.81 176 PRO A O 1
ATOM 1358 N N . ALA A 1 177 ? -26.5 2.072 5.812 1 98.75 177 ALA A N 1
ATOM 1359 C CA . ALA A 1 177 ? -26.094 0.678 5.656 1 98.75 177 ALA A CA 1
ATOM 1360 C C . ALA A 1 177 ? -27.312 -0.239 5.539 1 98.75 177 ALA A C 1
ATOM 1362 O O . ALA A 1 177 ? -27.328 -1.143 4.699 1 98.75 177 ALA A O 1
ATOM 1363 N N . HIS A 1 178 ? -28.344 -0.007 6.371 1 98.75 178 HIS A N 1
ATOM 1364 C CA . HIS A 1 178 ? -29.578 -0.772 6.305 1 98.75 178 HIS A CA 1
ATOM 1365 C C . HIS A 1 178 ? -30.281 -0.578 4.965 1 98.75 178 HIS A C 1
ATOM 1367 O O . HIS A 1 178 ? -30.688 -1.55 4.328 1 98.75 178 HIS A O 1
ATOM 1373 N N . TRP A 1 179 ? -30.375 0.64 4.527 1 98.81 179 TRP A N 1
ATOM 1374 C CA . TRP A 1 179 ? -31.109 0.964 3.309 1 98.81 179 TRP A CA 1
ATOM 1375 C C . TRP A 1 179 ? -30.516 0.241 2.105 1 98.81 179 TRP A C 1
ATOM 1377 O O . TRP A 1 179 ? -31.234 -0.212 1.22 1 98.81 179 TRP A O 1
ATOM 1387 N N . LEU A 1 180 ? -29.188 0.097 2.137 1 98.56 180 LEU A N 1
ATOM 1388 C CA . LEU A 1 180 ? -28.484 -0.37 0.949 1 98.56 180 LEU A CA 1
ATOM 1389 C C . LEU A 1 180 ? -28.266 -1.879 1.004 1 98.56 180 LEU A C 1
ATOM 1391 O O . LEU A 1 180 ? -28.219 -2.543 -0.035 1 98.56 180 LEU A O 1
ATOM 1395 N N . TRP A 1 181 ? -28.125 -2.463 2.256 1 97.56 181 TRP A N 1
ATOM 1396 C CA . TRP A 1 181 ? -27.578 -3.816 2.279 1 97.56 181 TRP A CA 1
ATOM 1397 C C . TRP A 1 181 ? -28.531 -4.773 2.988 1 97.56 181 TRP A C 1
ATOM 1399 O O . TRP A 1 181 ? -28.484 -5.984 2.771 1 97.56 181 TRP A O 1
ATOM 1409 N N . ALA A 1 182 ? -29.391 -4.281 3.846 1 97.25 182 ALA A N 1
ATOM 1410 C CA . ALA A 1 182 ? -30.328 -5.176 4.531 1 97.25 182 ALA A CA 1
ATOM 1411 C C . ALA A 1 182 ? -31.344 -5.754 3.557 1 97.25 182 ALA A C 1
ATOM 1413 O O . ALA A 1 182 ? -31.703 -5.109 2.568 1 97.25 182 ALA A O 1
ATOM 1414 N N . LYS A 1 183 ? -31.828 -6.926 3.84 1 93.5 183 LYS A N 1
ATOM 1415 C CA . LYS A 1 183 ? -32.812 -7.602 2.986 1 93.5 183 LYS A CA 1
ATOM 1416 C C . LYS A 1 183 ? -34.031 -6.738 2.781 1 93.5 183 LYS A C 1
ATOM 1418 O O . LYS A 1 183 ? -34.625 -6.715 1.689 1 93.5 183 LYS A O 1
ATOM 1423 N N . THR A 1 184 ? -34.375 -6.012 3.752 1 94.75 184 THR A N 1
ATOM 1424 C CA . THR A 1 184 ? -35.625 -5.23 3.711 1 94.75 184 THR A CA 1
ATOM 1425 C C . THR A 1 184 ? -35.312 -3.77 3.375 1 94.75 184 THR A C 1
ATOM 1427 O O . THR A 1 184 ? -36.219 -2.941 3.326 1 94.75 184 THR A O 1
ATOM 1430 N N . GLY A 1 185 ? -34.094 -3.371 3.154 1 98.12 185 GLY A N 1
ATOM 1431 C CA . GLY A 1 185 ? -33.719 -1.986 2.885 1 98.12 185 GLY A CA 1
ATOM 1432 C C . GLY A 1 185 ? -34.406 -1.43 1.646 1 98.12 185 GLY A C 1
ATOM 1433 O O . GLY A 1 185 ? -34.469 -2.1 0.613 1 98.12 185 GLY A O 1
ATOM 1434 N N . TRP A 1 186 ? -34.875 -0.292 1.72 1 98.31 186 TRP A N 1
ATOM 1435 C CA . TRP A 1 186 ? -35.719 0.238 0.651 1 98.31 186 TRP A CA 1
ATOM 1436 C C . TRP A 1 186 ? -34.875 0.6 -0.571 1 98.31 186 TRP A C 1
ATOM 1438 O O . TRP A 1 186 ? -35.344 0.464 -1.708 1 98.31 186 TRP A O 1
ATOM 1448 N N . LEU A 1 187 ? -33.688 1.076 -0.416 1 98.69 187 LEU A N 1
ATOM 1449 C CA . LEU A 1 187 ? -32.844 1.347 -1.572 1 98.69 187 LEU A CA 1
ATOM 1450 C C . LEU A 1 187 ? -32.438 0.05 -2.264 1 98.69 187 LEU A C 1
ATOM 1452 O O . LEU A 1 187 ? -32.344 -0.003 -3.492 1 98.69 187 LEU A O 1
ATOM 1456 N N . LYS A 1 188 ? -32.156 -0.924 -1.437 1 97.75 188 LYS A N 1
ATOM 1457 C CA . LYS A 1 188 ? -31.859 -2.24 -1.999 1 97.75 188 LYS A CA 1
ATOM 1458 C C . LYS A 1 188 ? -33.031 -2.758 -2.82 1 97.75 188 LYS A C 1
ATOM 1460 O O . LYS A 1 188 ? -32.844 -3.275 -3.924 1 97.75 188 LYS A O 1
ATOM 1465 N N . LYS A 1 189 ? -34.281 -2.643 -2.344 1 96.94 189 LYS A N 1
ATOM 1466 C CA . LYS A 1 189 ? -35.5 -3.104 -3.018 1 96.94 189 LYS A CA 1
ATOM 1467 C C . LYS A 1 189 ? -35.719 -2.344 -4.32 1 96.94 189 LYS A C 1
ATOM 1469 O O . LYS A 1 189 ? -36.219 -2.904 -5.293 1 96.94 189 LYS A O 1
ATOM 1474 N N . LEU A 1 190 ? -35.25 -1.13 -4.289 1 98.19 190 LEU A N 1
ATOM 1475 C CA . LEU A 1 190 ? -35.406 -0.319 -5.496 1 98.19 190 LEU A CA 1
ATOM 1476 C C . LEU A 1 190 ? -34.406 -0.774 -6.566 1 98.19 190 LEU A C 1
ATOM 1478 O O . LEU A 1 190 ? -34.594 -0.468 -7.746 1 98.19 190 LEU A O 1
ATOM 1482 N N . GLY A 1 191 ? -33.312 -1.433 -6.133 1 98.12 191 GLY A N 1
ATOM 1483 C CA . GLY A 1 191 ? -32.344 -1.944 -7.074 1 98.12 191 GLY A CA 1
ATOM 1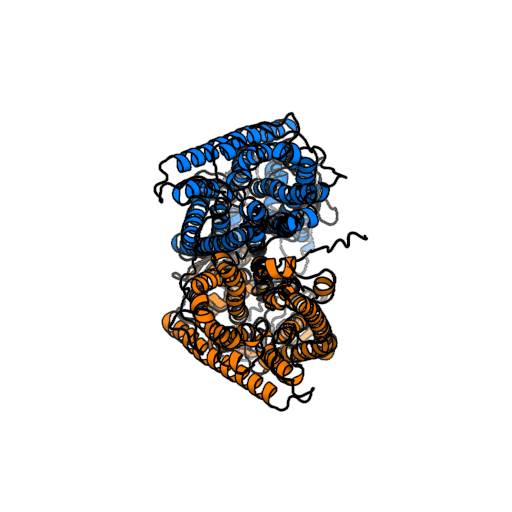484 C C . GLY A 1 191 ? -31.047 -1.159 -7.066 1 98.12 191 GLY A C 1
ATOM 1485 O O . GLY A 1 191 ? -30.203 -1.321 -7.961 1 98.12 191 GLY A O 1
ATOM 1486 N N . VAL A 1 192 ? -30.844 -0.288 -6.07 1 98.75 192 VAL A N 1
ATOM 1487 C CA . VAL A 1 192 ? -29.594 0.468 -5.969 1 98.75 192 VAL A CA 1
ATOM 1488 C C . VAL A 1 192 ? -28.422 -0.491 -5.777 1 98.75 192 VAL A C 1
ATOM 1490 O O . VAL A 1 192 ? -28.547 -1.492 -5.07 1 98.75 192 VAL A O 1
ATOM 1493 N N . VAL A 1 193 ? -27.344 -0.171 -6.477 1 98.69 193 VAL A N 1
ATOM 1494 C CA . VAL A 1 193 ? -26.141 -1.002 -6.387 1 98.69 193 VAL A CA 1
ATOM 1495 C C . VAL A 1 193 ? -25.047 -0.237 -5.66 1 98.69 193 VAL A C 1
ATOM 1497 O O . VAL A 1 193 ? -24.625 0.835 -6.105 1 98.69 193 VAL A O 1
ATOM 1500 N N . ASP A 1 194 ? -24.609 -0.692 -4.578 1 98.69 194 ASP A N 1
ATOM 1501 C CA . ASP A 1 194 ? -23.438 -0.292 -3.793 1 98.69 194 ASP A CA 1
ATOM 1502 C C . ASP A 1 194 ? -22.812 -1.496 -3.104 1 98.69 194 ASP A C 1
ATOM 1504 O O . ASP A 1 194 ? -23.109 -1.787 -1.945 1 98.69 194 ASP A O 1
ATOM 1508 N N . ILE A 1 195 ? -21.922 -2.066 -3.803 1 98.31 195 ILE A N 1
ATOM 1509 C CA . ILE A 1 195 ? -21.469 -3.4 -3.432 1 98.31 195 ILE A CA 1
ATOM 1510 C C . ILE A 1 195 ? -20.625 -3.322 -2.154 1 98.31 195 ILE A C 1
ATOM 1512 O O . ILE A 1 195 ? -20.828 -4.117 -1.231 1 98.31 195 ILE A O 1
ATOM 1516 N N . ALA A 1 196 ? -19.688 -2.365 -2.109 1 98.56 196 ALA A N 1
ATOM 1517 C CA . ALA A 1 196 ? -18.719 -2.406 -1.016 1 98.56 196 ALA A CA 1
ATOM 1518 C C . ALA A 1 196 ? -18.781 -1.129 -0.184 1 98.56 196 ALA A C 1
ATOM 1520 O O . ALA A 1 196 ? -17.938 -0.906 0.682 1 98.56 196 ALA A O 1
ATOM 1521 N N . GLY A 1 197 ? -19.688 -0.175 -0.435 1 98.62 197 GLY A N 1
ATOM 1522 C CA . GLY A 1 197 ? -19.906 0.893 0.526 1 98.62 197 GLY A CA 1
ATOM 1523 C C . GLY A 1 197 ? -19.406 2.242 0.049 1 98.62 197 GLY A C 1
ATOM 1524 O O . GLY A 1 197 ? -18.922 3.051 0.848 1 98.62 197 GLY A O 1
ATOM 1525 N N . ALA A 1 198 ? -19.438 2.5 -1.272 1 98.75 198 ALA A N 1
ATOM 1526 C CA . ALA A 1 198 ? -19.188 3.861 -1.741 1 98.75 198 ALA A CA 1
ATOM 1527 C C . ALA A 1 198 ? -20.156 4.848 -1.098 1 98.75 198 ALA A C 1
ATOM 1529 O O . ALA A 1 198 ? -19.766 5.949 -0.705 1 98.75 198 ALA A O 1
ATOM 1530 N N . GLY A 1 199 ? -21.391 4.453 -0.976 1 98.62 199 GLY A N 1
ATOM 1531 C CA . GLY A 1 199 ? -22.422 5.273 -0.363 1 98.62 199 GLY A CA 1
ATOM 1532 C C . GLY A 1 199 ? -22.453 5.16 1.149 1 98.62 199 GLY A C 1
ATOM 1533 O O . GLY A 1 199 ? -22.234 6.148 1.854 1 98.62 199 GLY A O 1
ATOM 1534 N N . SER A 1 200 ? -22.578 3.994 1.638 1 98.06 200 SER A N 1
ATOM 1535 C CA . SER A 1 200 ? -22.844 3.779 3.057 1 98.06 200 SER A CA 1
ATOM 1536 C C . SER A 1 200 ? -21.609 4.059 3.902 1 98.06 200 SER A C 1
ATOM 1538 O O . SER A 1 200 ? -21.719 4.434 5.07 1 98.06 200 SER A O 1
ATOM 1540 N N . VAL A 1 201 ? -20.438 3.887 3.357 1 98.62 201 VAL A N 1
ATOM 1541 C CA . VAL A 1 201 ? -19.219 4.074 4.148 1 98.62 201 VAL A CA 1
ATOM 1542 C C . VAL A 1 201 ? -18.547 5.379 3.748 1 98.62 201 VAL A C 1
ATOM 1544 O O . VAL A 1 201 ? -18.422 6.301 4.562 1 98.62 201 VAL A O 1
ATOM 1547 N N . HIS A 1 202 ? -18.203 5.512 2.463 1 98.88 202 HIS A N 1
ATOM 1548 C CA . HIS A 1 202 ? -17.344 6.609 2.031 1 98.88 202 HIS A CA 1
ATOM 1549 C C . HIS A 1 202 ? -18.125 7.91 1.9 1 98.88 202 HIS A C 1
ATOM 1551 O O . HIS A 1 202 ? -17.656 8.969 2.332 1 98.88 202 HIS A O 1
ATOM 1557 N N . LEU A 1 203 ? -19.281 7.844 1.281 1 98.94 203 LEU A N 1
ATOM 1558 C CA . LEU A 1 203 ? -20.094 9.055 1.198 1 98.94 203 LEU A CA 1
ATOM 1559 C C . LEU A 1 203 ? -20.5 9.531 2.588 1 98.94 203 LEU A C 1
ATOM 1561 O O . LEU A 1 203 ? -20.469 10.727 2.875 1 98.94 203 LEU A O 1
ATOM 1565 N N . VAL A 1 204 ? -20.875 8.602 3.434 1 98.88 204 VAL A N 1
ATOM 1566 C CA . VAL A 1 204 ? -21.219 8.922 4.812 1 98.88 204 VAL A CA 1
ATOM 1567 C C . VAL A 1 204 ? -20.016 9.539 5.523 1 98.88 204 VAL A C 1
ATOM 1569 O O . VAL A 1 204 ? -20.125 10.602 6.137 1 98.88 204 VAL A O 1
ATOM 1572 N N . GLY A 1 205 ? -18.875 8.891 5.438 1 98.81 205 GLY A N 1
ATOM 1573 C CA . GLY A 1 205 ? -17.672 9.406 6.07 1 98.81 205 GLY A CA 1
ATOM 1574 C C . GLY A 1 205 ? -17.234 10.75 5.527 1 98.81 205 GLY A C 1
ATOM 1575 O O . GLY A 1 205 ? -16.922 11.664 6.297 1 98.81 205 GLY A O 1
ATOM 1576 N N . GLY A 1 206 ? -17.219 10.867 4.195 1 98.81 206 GLY A N 1
ATOM 1577 C CA . GLY A 1 206 ? -16.812 12.109 3.561 1 98.81 206 GLY A CA 1
ATOM 1578 C C . GLY A 1 206 ? -17.734 13.266 3.865 1 98.81 206 GLY A C 1
ATOM 1579 O O . GLY A 1 206 ? -17.281 14.383 4.109 1 98.81 206 GLY A O 1
ATOM 1580 N N . THR A 1 207 ? -19 13.039 3.879 1 98.88 207 THR A N 1
ATOM 1581 C CA . THR A 1 207 ? -19.984 14.078 4.172 1 98.88 207 THR A CA 1
ATOM 1582 C C . THR A 1 207 ? -19.922 14.492 5.637 1 98.88 207 THR A C 1
ATOM 1584 O O . THR A 1 207 ? -20.016 15.68 5.957 1 98.88 207 THR A O 1
ATOM 1587 N N . THR A 1 208 ? -19.812 13.5 6.512 1 98.88 208 THR A N 1
ATOM 1588 C CA . THR A 1 208 ? -19.609 13.828 7.918 1 98.88 208 THR A CA 1
ATOM 1589 C C . THR A 1 208 ? -18.344 14.672 8.102 1 98.88 208 THR A C 1
ATOM 1591 O O . THR A 1 208 ? -18.328 15.609 8.891 1 98.88 208 THR A O 1
ATOM 1594 N N . GLY A 1 209 ? -17.281 14.258 7.367 1 98.75 209 GLY A N 1
ATOM 1595 C CA . GLY A 1 209 ? -16.047 15.047 7.387 1 98.75 209 GLY A CA 1
ATOM 1596 C C . GLY A 1 209 ? -16.266 16.484 6.945 1 98.75 209 GLY A C 1
ATOM 1597 O O . GLY A 1 209 ? -15.688 17.406 7.527 1 98.75 209 GLY A O 1
ATOM 1598 N N . LEU A 1 210 ? -17.047 16.688 5.941 1 98.69 210 LEU A N 1
ATOM 1599 C CA . LEU A 1 210 ? -17.359 18.031 5.469 1 98.69 210 LEU A CA 1
ATOM 1600 C C . LEU A 1 210 ? -18.078 18.844 6.547 1 98.69 210 LEU A C 1
ATOM 1602 O O . LEU A 1 210 ? -17.719 20 6.805 1 98.69 210 LEU A O 1
ATOM 1606 N N . VAL A 1 211 ? -19.078 18.266 7.184 1 98.75 211 VAL A N 1
ATOM 1607 C CA . VAL A 1 211 ? -19.812 18.938 8.25 1 98.75 211 VAL A CA 1
ATOM 1608 C C . VAL A 1 211 ? -18.875 19.281 9.391 1 98.75 211 VAL A C 1
ATOM 1610 O O . VAL A 1 211 ? -18.891 20.406 9.906 1 98.75 211 VAL A O 1
ATOM 1613 N N . ALA A 1 212 ? -18.047 18.344 9.758 1 98.69 212 ALA A N 1
ATOM 1614 C CA . ALA A 1 212 ? -17.109 18.562 10.852 1 98.69 212 ALA A CA 1
ATOM 1615 C C . ALA A 1 212 ? -16.156 19.703 10.555 1 98.69 212 ALA A C 1
ATOM 1617 O O . ALA A 1 212 ? -15.938 20.578 11.406 1 98.69 212 ALA A O 1
ATOM 1618 N N . THR A 1 213 ? -15.641 19.734 9.344 1 97.75 213 THR A N 1
ATOM 1619 C CA . THR A 1 213 ? -14.672 20.75 8.977 1 97.75 213 THR A CA 1
ATOM 1620 C C . THR A 1 213 ? -15.328 22.141 8.953 1 97.75 213 THR A C 1
ATOM 1622 O O . THR A 1 213 ? -14.695 23.125 9.312 1 97.75 213 THR A O 1
ATOM 1625 N N . LEU A 1 214 ? -16.562 22.203 8.57 1 97.69 214 LEU A N 1
ATOM 1626 C CA . LEU A 1 214 ? -17.266 23.484 8.508 1 97.69 214 LEU A CA 1
ATOM 1627 C C . LEU A 1 214 ? -17.562 24 9.906 1 97.69 214 LEU A C 1
ATOM 1629 O O . LEU A 1 214 ? -17.469 25.203 10.164 1 97.69 214 LEU A O 1
ATOM 1633 N N . ILE A 1 215 ? -17.906 23.141 10.805 1 98 215 ILE A N 1
ATOM 1634 C CA . ILE A 1 215 ? -18.203 23.531 12.18 1 98 215 ILE A CA 1
ATOM 1635 C C . ILE A 1 215 ? -16.906 23.922 12.883 1 98 215 ILE A C 1
ATOM 1637 O O . ILE A 1 215 ? -16.859 24.922 13.617 1 98 215 ILE A O 1
ATOM 1641 N N . LEU A 1 216 ? -15.828 23.219 12.625 1 98.12 216 LEU A N 1
ATOM 1642 C CA . LEU A 1 216 ? -14.547 23.422 13.289 1 98.12 216 LEU A CA 1
ATOM 1643 C C . LEU A 1 216 ? -13.852 24.672 12.742 1 98.12 216 LEU A C 1
ATOM 1645 O O . LEU A 1 216 ? -12.977 25.234 13.398 1 98.12 216 LEU A O 1
ATOM 1649 N N . LYS A 1 217 ? -14.203 25.078 11.5 1 96.25 217 LYS A N 1
ATOM 1650 C CA . LYS A 1 217 ? -13.531 26.172 10.828 1 96.25 217 LYS A CA 1
ATOM 1651 C C . LYS A 1 217 ? -12.047 25.875 10.609 1 96.25 217 LYS A C 1
ATOM 1653 O O . LYS A 1 217 ? -11.539 24.875 11.109 1 96.25 217 LYS A O 1
ATOM 1658 N N . PRO A 1 218 ? -11.305 26.625 9.891 1 95.75 218 PRO A N 1
ATOM 1659 C CA . PRO A 1 218 ? -9.922 26.328 9.531 1 95.75 218 PRO A CA 1
ATOM 1660 C C . PRO A 1 218 ? -8.977 26.406 10.727 1 95.75 218 PRO A C 1
ATOM 1662 O O . PRO A 1 218 ? -9.219 27.172 11.672 1 95.75 218 PRO A O 1
ATOM 1665 N N . ARG A 1 219 ? -7.922 25.625 10.68 1 94 219 ARG A N 1
ATOM 1666 C CA . ARG A 1 219 ? -6.84 25.719 11.648 1 94 219 ARG A CA 1
ATOM 1667 C C . ARG A 1 219 ? -6.23 27.109 11.672 1 94 219 ARG A C 1
ATOM 1669 O O . ARG A 1 219 ? -6.254 27.812 10.664 1 94 219 ARG A O 1
ATOM 1676 N N . PHE A 1 220 ? -5.707 27.406 12.781 1 86.31 220 PHE A N 1
ATOM 1677 C CA . PHE A 1 220 ? -5.129 28.719 12.984 1 86.31 220 PHE A CA 1
ATOM 1678 C C . PHE A 1 220 ? -4.004 28.984 11.992 1 86.31 220 PHE A C 1
ATOM 1680 O O . PHE A 1 220 ? -3.086 28.172 11.859 1 86.31 220 PHE A O 1
ATOM 1687 N N . GLY A 1 221 ? -4.203 30.062 11.211 1 79.94 221 GLY A N 1
ATOM 1688 C CA . GLY A 1 221 ? -3.145 30.5 10.312 1 79.94 221 GLY A CA 1
ATOM 1689 C C . GLY A 1 221 ? -3.209 29.844 8.945 1 79.94 221 GLY A C 1
ATOM 1690 O O . GLY A 1 221 ? -2.441 30.203 8.047 1 79.94 221 GLY A O 1
ATOM 1691 N N . ARG A 1 222 ? -4.133 29 8.688 1 88.56 222 ARG A N 1
ATOM 1692 C CA . ARG A 1 222 ? -4.168 28.203 7.469 1 88.56 222 ARG A CA 1
ATOM 1693 C C . ARG A 1 222 ? -4.41 29.078 6.246 1 88.56 222 ARG A C 1
ATOM 1695 O O . ARG A 1 222 ? -3.787 28.891 5.203 1 88.56 222 ARG A O 1
ATOM 1702 N N . PHE A 1 223 ? -5.293 30 6.316 1 87.25 223 PHE A N 1
ATOM 1703 C CA . PHE A 1 223 ? -5.648 30.797 5.152 1 87.25 223 PHE A CA 1
ATOM 1704 C C . PHE A 1 223 ? -5.258 32.25 5.359 1 87.25 223 PHE A C 1
ATOM 1706 O O . PHE A 1 223 ? -5.832 33.156 4.738 1 87.25 223 PHE A O 1
ATOM 1713 N N . GLU A 1 224 ? -4.352 32.438 6.324 1 75 224 GLU A N 1
ATOM 1714 C CA . GLU A 1 224 ? -3.824 33.781 6.527 1 75 224 GLU A CA 1
ATOM 1715 C C . GLU A 1 224 ? -2.611 34.062 5.637 1 75 224 GLU A C 1
ATOM 1717 O O . GLU A 1 224 ? -1.767 33.156 5.461 1 75 224 GLU A O 1
ATOM 1722 N N . GLY A 1 225 ? -2.51 35.219 4.984 1 65 225 GLY A N 1
ATOM 1723 C CA . GLY A 1 225 ? -1.405 35.562 4.113 1 65 225 GLY A CA 1
ATOM 1724 C C . GLY A 1 225 ? -1.313 34.719 2.867 1 65 225 GLY A C 1
ATOM 1725 O O . GLY A 1 225 ? -2.297 34.562 2.141 1 65 225 GLY A O 1
ATOM 1726 N N . LYS A 1 226 ? -0.083 34.188 2.518 1 59.44 226 LYS A N 1
ATOM 1727 C CA . LYS A 1 226 ? 0.183 33.438 1.299 1 59.44 226 LYS A CA 1
ATOM 1728 C C . LYS A 1 226 ? -0.268 32 1.443 1 59.44 226 LYS A C 1
ATOM 1730 O O . LYS A 1 226 ? 0.32 31.094 0.843 1 59.44 226 LYS A O 1
ATOM 1735 N N . ASN A 1 227 ? -1.407 31.734 2.125 1 61.34 227 ASN A N 1
ATOM 1736 C CA . ASN A 1 227 ? -1.941 30.391 2.252 1 61.34 227 ASN A CA 1
ATOM 1737 C C . ASN A 1 227 ? -0.86 29.391 2.674 1 61.34 227 ASN A C 1
ATOM 1739 O O . ASN A 1 227 ? -0.382 28.609 1.854 1 61.34 227 ASN A O 1
ATOM 1743 N N . LYS A 1 228 ? -0.485 29.406 3.859 1 66.69 228 LYS A N 1
ATOM 1744 C CA . LYS A 1 228 ? 0.566 28.547 4.402 1 66.69 228 LYS A CA 1
ATOM 1745 C C . LYS A 1 228 ? 0.075 27.109 4.574 1 66.69 228 LYS A C 1
ATOM 1747 O O . LYS A 1 228 ? -0.973 26.875 5.18 1 66.69 228 LYS A O 1
ATOM 1752 N N . ILE A 1 229 ? 0.603 26.234 3.834 1 76.94 229 ILE A N 1
ATOM 1753 C CA . ILE A 1 229 ? 0.317 24.812 4.008 1 76.94 229 ILE A CA 1
ATOM 1754 C C . ILE A 1 229 ? 1.219 24.234 5.098 1 76.94 229 ILE A C 1
ATOM 1756 O O . ILE A 1 229 ? 2.445 24.297 4.996 1 76.94 229 ILE A O 1
ATOM 1760 N N . PRO A 1 230 ? 0.513 23.812 6.141 1 81.88 230 PRO A N 1
ATOM 1761 C CA . PRO A 1 230 ? 1.333 23.188 7.184 1 81.88 230 PRO A CA 1
ATOM 1762 C C . PRO A 1 230 ? 2.178 22.031 6.652 1 81.88 230 PRO A C 1
ATOM 1764 O O . PRO A 1 230 ? 1.725 21.266 5.789 1 81.88 230 PRO A O 1
ATOM 1767 N N . ALA A 1 231 ? 3.4 21.969 7.141 1 83.19 231 ALA A N 1
ATOM 1768 C CA . ALA A 1 231 ? 4.316 20.906 6.707 1 83.19 231 ALA A CA 1
ATOM 1769 C C . ALA A 1 231 ? 3.842 19.547 7.176 1 83.19 231 ALA A C 1
ATOM 1771 O O . ALA A 1 231 ? 3.357 19.391 8.297 1 83.19 231 ALA A O 1
ATOM 1772 N N . MET A 1 232 ? 3.979 18.578 6.379 1 91.12 232 MET A N 1
ATOM 1773 C CA . MET A 1 232 ? 3.662 17.203 6.738 1 91.12 232 MET A CA 1
ATOM 1774 C C . MET A 1 232 ? 4.609 16.688 7.82 1 91.12 232 MET A C 1
ATOM 1776 O O . MET A 1 232 ? 5.812 16.938 7.766 1 91.12 232 MET A O 1
ATOM 1780 N N . GLY A 1 233 ? 4.051 15.992 8.734 1 89.88 233 GLY A N 1
ATOM 1781 C CA . GLY A 1 233 ? 4.863 15.414 9.797 1 89.88 233 GLY A CA 1
ATOM 1782 C C . GLY A 1 233 ? 5.809 14.336 9.297 1 89.88 233 GLY A C 1
ATOM 1783 O O . GLY A 1 233 ? 6.98 14.305 9.672 1 89.88 233 GLY A O 1
ATOM 1784 N N . SER A 1 234 ? 5.367 13.445 8.477 1 94.94 234 SER A N 1
ATOM 1785 C CA . SER A 1 234 ? 6.152 12.359 7.914 1 94.94 234 SER A CA 1
ATOM 1786 C C . SER A 1 234 ? 5.594 11.914 6.566 1 94.94 234 SER A C 1
ATOM 1788 O O . SER A 1 234 ? 4.75 11.016 6.504 1 94.94 234 SER A O 1
ATOM 1790 N N . PRO A 1 235 ? 6.145 12.461 5.52 1 95.69 235 PRO A N 1
ATOM 1791 C CA . PRO A 1 235 ? 5.676 12.055 4.191 1 95.69 235 PRO A CA 1
ATOM 1792 C C . PRO A 1 235 ? 5.844 10.562 3.936 1 95.69 235 PRO A C 1
ATOM 1794 O O . PRO A 1 235 ? 5.004 9.945 3.27 1 95.69 235 PRO A O 1
ATOM 1797 N N . THR A 1 236 ? 6.875 9.984 4.477 1 96.06 236 THR A N 1
ATOM 1798 C CA . THR A 1 236 ? 7.105 8.555 4.324 1 96.06 236 THR A CA 1
ATOM 1799 C C . THR A 1 236 ? 5.977 7.75 4.969 1 96.06 236 THR A C 1
ATOM 1801 O O . THR A 1 236 ? 5.48 6.785 4.379 1 96.06 236 THR A O 1
ATOM 1804 N N . ASN A 1 237 ? 5.543 8.172 6.133 1 96.56 237 ASN A N 1
ATOM 1805 C CA . ASN A 1 237 ? 4.441 7.492 6.805 1 96.56 237 ASN A CA 1
ATOM 1806 C C . ASN A 1 237 ? 3.127 7.672 6.055 1 96.56 237 ASN A C 1
ATOM 1808 O O . ASN A 1 237 ? 2.299 6.762 6.016 1 96.56 237 ASN A O 1
ATOM 1812 N N . ALA A 1 238 ? 2.943 8.852 5.547 1 97.88 238 ALA A N 1
ATOM 1813 C CA . ALA A 1 238 ? 1.739 9.094 4.758 1 97.88 238 ALA A CA 1
ATOM 1814 C C . ALA A 1 238 ? 1.666 8.141 3.568 1 97.88 238 ALA A C 1
ATOM 1816 O O . ALA A 1 238 ? 0.619 7.543 3.305 1 97.88 238 ALA A O 1
ATOM 1817 N N . LEU A 1 239 ? 2.787 7.965 2.891 1 98.31 239 LEU A N 1
ATOM 1818 C CA . LEU A 1 239 ? 2.844 7.043 1.759 1 98.31 239 LEU A CA 1
ATOM 1819 C C . LEU A 1 239 ? 2.652 5.602 2.221 1 98.31 239 LEU A C 1
ATOM 1821 O O . LEU A 1 239 ? 1.979 4.816 1.551 1 98.31 239 LEU A O 1
ATOM 1825 N N . PHE A 1 240 ? 3.238 5.277 3.355 1 98.06 240 PHE A N 1
ATOM 1826 C CA . PHE A 1 240 ? 3.051 3.938 3.906 1 98.06 240 PHE A CA 1
ATOM 1827 C C . PHE A 1 240 ? 1.58 3.682 4.211 1 98.06 240 PHE A C 1
ATOM 1829 O O . PHE A 1 240 ? 1.064 2.594 3.941 1 98.06 240 PHE A O 1
ATOM 1836 N N . GLY A 1 241 ? 0.984 4.715 4.816 1 98.56 241 GLY A N 1
ATOM 1837 C CA . GLY A 1 241 ? -0.45 4.613 5.035 1 98.56 241 GLY A CA 1
ATOM 1838 C C . GLY A 1 241 ? -1.229 4.359 3.758 1 98.56 241 GLY A C 1
ATOM 1839 O O . GLY A 1 241 ? -2.148 3.539 3.736 1 98.56 241 GLY A O 1
ATOM 1840 N N . MET A 1 242 ? -0.897 5.031 2.68 1 98.56 242 MET A N 1
ATOM 1841 C CA . MET A 1 242 ? -1.527 4.809 1.383 1 98.56 242 MET A CA 1
ATOM 1842 C C . MET A 1 242 ? -1.386 3.35 0.956 1 98.56 242 MET A C 1
ATOM 1844 O O . MET A 1 242 ? -2.355 2.73 0.516 1 98.56 242 MET A O 1
ATOM 1848 N N . PHE A 1 243 ? -0.21 2.771 1.098 1 98.44 243 PHE A N 1
ATOM 1849 C CA . PHE A 1 243 ? 0.027 1.385 0.718 1 98.44 243 PHE A CA 1
ATOM 1850 C C . PHE A 1 243 ? -0.857 0.443 1.526 1 98.44 243 PHE A C 1
ATOM 1852 O O . PHE A 1 243 ? -1.467 -0.474 0.973 1 98.44 243 PHE A O 1
ATOM 1859 N N . MET A 1 244 ? -0.942 0.694 2.805 1 98 244 MET A N 1
ATOM 1860 C CA . MET A 1 244 ? -1.747 -0.173 3.66 1 98 244 MET A CA 1
ATOM 1861 C C . MET A 1 244 ? -3.223 -0.089 3.285 1 98 244 MET A C 1
ATOM 1863 O O . MET A 1 244 ? -3.924 -1.103 3.277 1 98 244 MET A O 1
ATOM 1867 N N . LEU A 1 245 ? -3.637 1.102 2.99 1 98.62 245 LEU A N 1
ATOM 1868 C CA . LEU A 1 245 ? -5.016 1.264 2.545 1 98.62 245 LEU A CA 1
ATOM 1869 C C . LEU A 1 245 ? -5.227 0.612 1.183 1 98.62 245 LEU A C 1
ATOM 1871 O O . LEU A 1 245 ? -6.27 -0.002 0.938 1 98.62 245 LEU A O 1
ATOM 1875 N N . TRP A 1 246 ? -4.207 0.742 0.352 1 98.44 246 TRP A N 1
ATOM 1876 C CA . TRP A 1 246 ? -4.246 0.182 -0.996 1 98.44 246 TRP A CA 1
ATOM 1877 C C . TRP A 1 246 ? -4.527 -1.316 -0.955 1 98.44 246 TRP A C 1
ATOM 1879 O O . TRP A 1 246 ? -5.492 -1.79 -1.563 1 98.44 246 TRP A O 1
ATOM 1889 N N . TRP A 1 247 ? -3.83 -2.064 -0.14 1 98.06 247 TRP A N 1
ATOM 1890 C CA . TRP A 1 247 ? -3.98 -3.514 -0.073 1 98.06 247 TRP A CA 1
ATOM 1891 C C . TRP A 1 247 ? -5.195 -3.898 0.762 1 98.06 247 TRP A C 1
ATOM 1893 O O . TRP A 1 247 ? -5.859 -4.898 0.48 1 98.06 247 TRP A O 1
ATOM 1903 N N . GLY A 1 248 ? -5.484 -3.084 1.803 1 97.94 248 GLY A N 1
ATOM 1904 C CA . GLY A 1 248 ? -6.691 -3.326 2.58 1 97.94 248 GLY A CA 1
ATOM 1905 C C . GLY A 1 248 ? -7.961 -3.242 1.756 1 97.94 248 GLY A C 1
ATOM 1906 O O . GLY A 1 248 ? -8.938 -3.943 2.033 1 97.94 248 GLY A O 1
ATOM 1907 N N . TRP A 1 249 ? -7.914 -2.438 0.701 1 98.69 249 TRP A N 1
ATOM 1908 C CA . TRP A 1 249 ? -9.086 -2.232 -0.147 1 98.69 249 TRP A CA 1
ATOM 1909 C C . TRP A 1 249 ? -9.414 -3.496 -0.932 1 98.69 249 TRP A C 1
ATOM 1911 O O . TRP A 1 249 ? -10.555 -3.682 -1.368 1 98.69 249 TRP A O 1
ATOM 1921 N N . LEU A 1 250 ? -8.406 -4.375 -1.155 1 97.88 250 LEU A N 1
ATOM 1922 C CA . LEU A 1 250 ? -8.672 -5.664 -1.783 1 97.88 250 LEU A CA 1
ATOM 1923 C C . LEU A 1 250 ? -9.594 -6.508 -0.914 1 97.88 250 LEU A C 1
ATOM 1925 O O . LEU A 1 250 ? -10.539 -7.129 -1.419 1 97.88 250 LEU A O 1
ATOM 1929 N N . GLY A 1 251 ? -9.273 -6.516 0.437 1 97.19 251 GLY A N 1
ATOM 1930 C CA . GLY A 1 251 ? -10.195 -7.191 1.34 1 97.19 251 GLY A CA 1
ATOM 1931 C C . GLY A 1 251 ? -11.562 -6.535 1.4 1 97.19 251 GLY A C 1
ATOM 1932 O O . GLY A 1 251 ? -12.586 -7.223 1.452 1 97.19 251 GLY A O 1
ATOM 1933 N N . PHE A 1 252 ? -11.57 -5.258 1.304 1 97.19 252 PHE A N 1
ATOM 1934 C CA . PHE A 1 252 ? -12.773 -4.438 1.392 1 97.19 252 PHE A CA 1
ATOM 1935 C C . PHE A 1 252 ? -13.711 -4.734 0.23 1 97.19 252 PHE A C 1
ATOM 1937 O O . PHE A 1 252 ? -14.875 -5.098 0.44 1 97.19 252 PHE A O 1
ATOM 1944 N N . ASN A 1 253 ? -13.211 -4.691 -1.006 1 98.62 253 ASN A N 1
ATOM 1945 C CA . ASN A 1 253 ? -14.008 -4.867 -2.211 1 98.62 253 ASN A CA 1
ATOM 1946 C C . ASN A 1 253 ? -14.305 -6.34 -2.48 1 98.62 253 ASN A C 1
ATOM 1948 O O . ASN A 1 253 ? -15.445 -6.703 -2.773 1 98.62 253 ASN A O 1
ATOM 1952 N N . CYS A 1 254 ? -13.297 -7.23 -2.377 1 98.38 254 CYS A N 1
ATOM 1953 C CA . CYS A 1 254 ? -13.492 -8.648 -2.652 1 98.38 254 CYS A CA 1
ATOM 1954 C C . CYS A 1 254 ? -14.375 -9.289 -1.588 1 98.38 254 CYS A C 1
ATOM 1956 O O . CYS A 1 254 ? -15.219 -10.133 -1.899 1 98.38 254 CYS A O 1
ATOM 1958 N N . GLY A 1 255 ? -14.18 -8.844 -0.339 1 97.69 255 GLY A N 1
ATOM 1959 C CA . GLY A 1 255 ? -14.977 -9.391 0.749 1 97.69 255 GLY A CA 1
ATOM 1960 C C . GLY A 1 255 ? -16.453 -9.031 0.648 1 97.69 255 GLY A C 1
ATOM 1961 O O . GLY A 1 255 ? -17.297 -9.742 1.177 1 97.69 255 GLY A O 1
ATOM 1962 N N . SER A 1 256 ? -16.797 -8.07 -0.088 1 98 256 SER A N 1
ATOM 1963 C CA . SER A 1 256 ? -18.156 -7.547 -0.146 1 98 256 SER A CA 1
ATOM 1964 C C . SER A 1 256 ? -19.016 -8.336 -1.126 1 98 256 SER A C 1
ATOM 1966 O O . SER A 1 256 ? -20.203 -8.055 -1.286 1 98 256 SER A O 1
ATOM 1968 N N . THR A 1 257 ? -18.391 -9.328 -1.803 1 95.69 257 THR A N 1
ATOM 1969 C CA . THR A 1 257 ? -19.234 -10.305 -2.486 1 95.69 257 THR A CA 1
ATOM 1970 C C . THR A 1 257 ? -19.969 -11.188 -1.479 1 95.69 257 THR A C 1
ATOM 1972 O O . THR A 1 257 ? -20.891 -11.93 -1.846 1 95.69 257 THR A O 1
ATOM 1975 N N . TYR A 1 258 ? -19.531 -11.07 -0.224 1 94.25 258 TYR A N 1
ATOM 1976 C CA . TYR A 1 258 ? -20.141 -11.648 0.958 1 94.25 258 TYR A CA 1
ATOM 1977 C C . TYR A 1 258 ? -20.156 -13.172 0.871 1 94.25 258 TYR A C 1
ATOM 1979 O O . TYR A 1 258 ? -21.141 -13.812 1.247 1 94.25 258 TYR A O 1
ATOM 1987 N N . GLY A 1 259 ? -19.172 -13.758 0.248 1 92.88 259 GLY A N 1
ATOM 1988 C CA . GLY A 1 259 ? -19 -15.195 0.148 1 92.88 259 GLY A CA 1
ATOM 1989 C C . GLY A 1 259 ? -18.297 -15.625 -1.124 1 92.88 259 GLY A C 1
ATOM 1990 O O . GLY A 1 259 ? -17.891 -14.789 -1.931 1 92.88 259 GLY A O 1
ATOM 1991 N N . ILE A 1 260 ? -18.078 -16.938 -1.266 1 91.75 260 ILE A N 1
ATOM 1992 C CA . ILE A 1 260 ? -17.375 -17.453 -2.43 1 91.75 260 ILE A CA 1
ATOM 1993 C C . ILE A 1 260 ? -18.109 -18.656 -2.992 1 91.75 260 ILE A C 1
ATOM 1995 O O . ILE A 1 260 ? -17.609 -19.344 -3.881 1 91.75 260 ILE A O 1
ATOM 1999 N N . THR A 1 261 ? -19.297 -18.922 -2.449 1 86.19 261 THR A N 1
ATOM 2000 C CA . THR A 1 261 ? -20.094 -20.031 -2.955 1 86.19 261 THR A CA 1
ATOM 2001 C C . THR A 1 261 ? -20.859 -19.641 -4.211 1 86.19 261 THR A C 1
ATOM 2003 O O . THR A 1 261 ? -21.094 -18.453 -4.441 1 86.19 261 THR A O 1
ATOM 2006 N N . GLY A 1 262 ? -21.141 -20.625 -5.02 1 83.94 262 GLY A N 1
ATOM 2007 C CA . GLY A 1 262 ? -21.812 -20.328 -6.266 1 83.94 262 GLY A CA 1
ATOM 2008 C C . GLY A 1 262 ? -21 -19.453 -7.195 1 83.94 262 GLY A C 1
ATOM 2009 O O . GLY A 1 262 ? -19.828 -19.75 -7.469 1 83.94 262 GLY A O 1
ATOM 2010 N N . GLY A 1 263 ? -21.578 -18.391 -7.68 1 88.31 263 GLY A N 1
ATOM 2011 C CA . GLY A 1 263 ? -20.906 -17.469 -8.578 1 88.31 263 GLY A CA 1
ATOM 2012 C C . GLY A 1 263 ? -20.172 -16.359 -7.848 1 88.31 263 GLY A C 1
ATOM 2013 O O . GLY A 1 263 ? -19.469 -15.562 -8.469 1 88.31 263 GLY A O 1
ATOM 2014 N N . LYS A 1 264 ? -20.219 -16.359 -6.562 1 92.62 264 LYS A N 1
ATOM 2015 C CA . LYS A 1 264 ? -19.656 -15.273 -5.773 1 92.62 264 LYS A CA 1
ATOM 2016 C C . LYS A 1 264 ? -18.125 -15.234 -5.898 1 92.62 264 LYS A C 1
ATOM 2018 O O . LYS A 1 264 ? -17.516 -14.164 -5.867 1 92.62 264 LYS A O 1
ATOM 2023 N N . TRP A 1 265 ? -17.469 -16.453 -6.031 1 92.88 265 TRP A N 1
ATOM 2024 C CA . TRP A 1 265 ? -16.016 -16.5 -6.148 1 92.88 265 TRP A CA 1
ATOM 2025 C C . TRP A 1 265 ? -15.555 -15.828 -7.434 1 92.88 265 TRP A C 1
ATOM 2027 O O . TRP A 1 265 ? -14.5 -15.188 -7.465 1 92.88 265 TRP A O 1
ATOM 2037 N N . LYS A 1 266 ? -16.359 -15.922 -8.516 1 94.06 266 LYS A N 1
ATOM 2038 C CA . LYS A 1 266 ? -16.031 -15.258 -9.773 1 94.06 266 LYS A CA 1
ATOM 2039 C C . LYS A 1 266 ? -16.109 -13.734 -9.625 1 94.06 266 LYS A C 1
ATOM 2041 O O . LYS A 1 266 ? -15.242 -13.023 -10.133 1 94.06 266 LYS A O 1
ATOM 2046 N N . LEU A 1 267 ? -17.125 -13.336 -8.906 1 96.12 267 LEU A N 1
ATOM 2047 C CA . LEU A 1 267 ? -17.297 -11.898 -8.695 1 96.12 267 LEU A CA 1
ATOM 2048 C C . LEU A 1 267 ? -16.219 -11.352 -7.77 1 96.12 267 LEU A C 1
ATOM 2050 O O . LEU A 1 267 ? -15.789 -10.203 -7.918 1 96.12 267 LEU A O 1
ATOM 2054 N N . ALA A 1 268 ? -15.781 -12.188 -6.797 1 97.06 268 ALA A N 1
ATOM 2055 C CA . ALA A 1 268 ? -14.672 -11.789 -5.934 1 97.06 268 ALA A CA 1
ATOM 2056 C C . ALA A 1 268 ? -13.391 -11.586 -6.746 1 97.06 268 ALA A C 1
ATOM 2058 O O . ALA A 1 268 ? -12.672 -10.602 -6.543 1 97.06 268 ALA A O 1
ATOM 2059 N N . ALA A 1 269 ? -13.141 -12.445 -7.684 1 97.06 269 ALA A N 1
ATOM 2060 C CA . ALA A 1 269 ? -11.977 -12.32 -8.555 1 97.06 269 ALA A CA 1
ATOM 2061 C C . ALA A 1 269 ? -12.07 -11.07 -9.422 1 97.06 269 ALA A C 1
ATOM 2063 O O . ALA A 1 269 ? -11.086 -10.344 -9.594 1 97.06 269 ALA A O 1
ATOM 2064 N N . ARG A 1 270 ? -13.227 -10.852 -9.938 1 97.44 270 ARG A N 1
ATOM 2065 C CA . ARG A 1 270 ? -13.438 -9.656 -10.742 1 97.44 270 ARG A CA 1
ATOM 2066 C C . ARG A 1 270 ? -13.25 -8.391 -9.898 1 97.44 270 ARG A C 1
ATOM 2068 O O . ARG A 1 270 ? -12.727 -7.391 -10.383 1 97.44 270 ARG A O 1
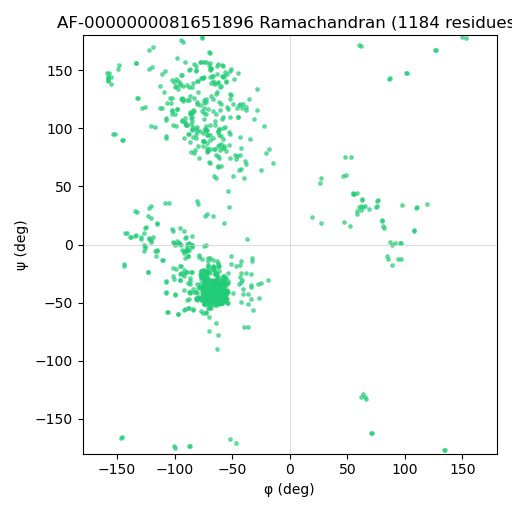ATOM 2075 N N . SER A 1 271 ? -13.719 -8.43 -8.664 1 98.5 271 SER A N 1
ATOM 2076 C CA . SER A 1 271 ? -13.531 -7.309 -7.754 1 98.5 271 SER A CA 1
ATOM 2077 C C . SER A 1 271 ? -12.047 -6.992 -7.566 1 98.5 271 SER A C 1
ATOM 2079 O O . SER A 1 271 ? -11.664 -5.824 -7.504 1 98.5 271 SER A O 1
ATOM 2081 N N . ALA A 1 272 ? -11.266 -8.016 -7.488 1 98.56 272 ALA A N 1
ATOM 2082 C CA . ALA A 1 272 ? -9.828 -7.832 -7.312 1 98.56 272 ALA A CA 1
ATOM 2083 C C . ALA A 1 272 ? -9.211 -7.137 -8.523 1 98.56 272 ALA A C 1
ATOM 2085 O O . ALA A 1 272 ? -8.453 -6.18 -8.375 1 98.56 272 ALA A O 1
ATOM 2086 N N . VAL A 1 273 ? -9.586 -7.574 -9.711 1 98.31 273 VAL A N 1
ATOM 2087 C CA . VAL A 1 273 ? -9.055 -7.004 -10.945 1 98.31 273 VAL A CA 1
ATOM 2088 C C . VAL A 1 273 ? -9.516 -5.555 -11.086 1 98.31 273 VAL A C 1
ATOM 2090 O O . VAL A 1 273 ? -8.727 -4.676 -11.438 1 98.31 273 VAL A O 1
ATOM 2093 N N . ALA A 1 274 ? -10.766 -5.336 -10.797 1 98.62 274 ALA A N 1
ATOM 2094 C CA . ALA A 1 274 ? -11.305 -3.986 -10.891 1 98.62 274 ALA A CA 1
ATOM 2095 C C . ALA A 1 274 ? -10.609 -3.045 -9.906 1 98.62 274 ALA A C 1
ATOM 2097 O O . ALA A 1 274 ? -10.297 -1.903 -10.25 1 98.62 274 ALA A O 1
ATOM 2098 N N . THR A 1 275 ? -10.398 -3.527 -8.688 1 98.75 275 THR A N 1
ATOM 2099 C CA . THR A 1 275 ? -9.758 -2.732 -7.645 1 98.75 275 THR A CA 1
ATOM 2100 C C . THR A 1 275 ? -8.344 -2.342 -8.055 1 98.75 275 THR A C 1
ATOM 2102 O O . THR A 1 275 ? -7.969 -1.17 -7.98 1 98.75 275 THR A O 1
ATOM 2105 N N . ILE A 1 276 ? -7.574 -3.289 -8.57 1 98.62 276 ILE A N 1
ATOM 2106 C CA . ILE A 1 276 ? -6.191 -3.035 -8.953 1 98.62 276 ILE A CA 1
ATOM 2107 C C . ILE A 1 276 ? -6.156 -2.139 -10.188 1 98.62 276 ILE A C 1
ATOM 2109 O O . ILE A 1 276 ? -5.395 -1.168 -10.242 1 98.62 276 ILE A O 1
ATOM 2113 N N . SER A 1 277 ? -7.012 -2.418 -11.172 1 98.75 277 SER A N 1
ATOM 2114 C CA . SER A 1 277 ? -7.062 -1.621 -12.398 1 98.75 277 SER A CA 1
ATOM 2115 C C . SER A 1 277 ? -7.438 -0.173 -12.094 1 98.75 277 SER A C 1
ATOM 2117 O O . SER A 1 277 ? -6.809 0.755 -12.609 1 98.75 277 SER A O 1
ATOM 2119 N N . SER A 1 278 ? -8.438 -0.016 -11.289 1 98.94 278 SER A N 1
ATOM 2120 C CA . SER A 1 278 ? -8.867 1.32 -10.891 1 98.94 278 SER A CA 1
ATOM 2121 C C . SER A 1 278 ? -7.734 2.078 -10.195 1 98.94 278 SER A C 1
ATOM 2123 O O . SER A 1 278 ? -7.488 3.246 -10.492 1 98.94 278 SER A O 1
ATOM 2125 N N . SER A 1 279 ? -7.086 1.417 -9.258 1 98.81 279 SER A N 1
ATOM 2126 C CA . SER A 1 279 ? -6.027 2.064 -8.492 1 98.81 279 SER A CA 1
ATOM 2127 C C . SER A 1 279 ? -4.848 2.441 -9.383 1 98.81 279 SER A C 1
ATOM 2129 O O . SER A 1 279 ? -4.207 3.471 -9.164 1 98.81 279 SER A O 1
ATOM 2131 N N . ILE A 1 280 ? -4.504 1.626 -10.383 1 98.81 280 ILE A N 1
ATOM 2132 C CA . ILE A 1 280 ? -3.449 1.916 -11.344 1 98.81 280 ILE A CA 1
ATOM 2133 C C . ILE A 1 280 ? -3.787 3.193 -12.117 1 98.81 280 ILE A C 1
ATOM 2135 O O . ILE A 1 280 ? -2.951 4.094 -12.234 1 98.81 280 ILE A O 1
ATOM 2139 N N . ALA A 1 281 ? -5.004 3.258 -12.539 1 98.88 281 ALA A N 1
ATOM 2140 C CA . ALA A 1 281 ? -5.449 4.457 -13.25 1 98.88 281 ALA A CA 1
ATOM 2141 C C . ALA A 1 281 ? -5.371 5.688 -12.344 1 98.88 281 ALA A C 1
ATOM 2143 O O . ALA A 1 281 ? -4.973 6.766 -12.789 1 98.88 281 ALA A O 1
ATOM 2144 N N . GLY A 1 282 ? -5.824 5.484 -11.141 1 98.88 282 GLY A N 1
ATOM 2145 C CA . GLY A 1 282 ? -5.738 6.586 -10.195 1 98.88 282 GLY A CA 1
ATOM 2146 C C . GLY A 1 282 ? -4.32 7.062 -9.961 1 98.88 282 GLY A C 1
ATOM 2147 O O . GLY A 1 282 ? -4.074 8.266 -9.844 1 98.88 282 GLY A O 1
ATOM 2148 N N . GLY A 1 283 ? -3.367 6.137 -9.805 1 98.81 283 GLY A N 1
ATOM 2149 C CA . GLY A 1 283 ? -1.962 6.484 -9.672 1 98.81 283 GLY A CA 1
ATOM 2150 C C . GLY A 1 283 ? -1.418 7.238 -10.875 1 98.81 283 GLY A C 1
ATOM 2151 O O . GLY A 1 283 ? -0.721 8.242 -10.719 1 98.81 283 GLY A O 1
ATOM 2152 N N . ILE A 1 284 ? -1.772 6.812 -12.062 1 98.75 284 ILE A N 1
ATOM 2153 C CA . ILE A 1 284 ? -1.327 7.461 -13.289 1 98.75 284 ILE A CA 1
ATOM 2154 C C . ILE A 1 284 ? -1.853 8.898 -13.336 1 98.75 284 ILE A C 1
ATOM 2156 O O . ILE A 1 284 ? -1.103 9.828 -13.625 1 98.75 284 ILE A O 1
ATOM 2160 N N . VAL A 1 285 ? -3.09 9.055 -12.992 1 98.69 285 VAL A N 1
ATOM 2161 C CA . VAL A 1 285 ? -3.701 10.375 -13.008 1 98.69 285 VAL A CA 1
ATOM 2162 C C . VAL A 1 285 ? -3.062 11.258 -11.938 1 98.69 285 VAL A C 1
ATOM 2164 O O . VAL A 1 285 ? -2.74 12.422 -12.188 1 98.69 285 VAL A O 1
ATOM 2167 N N . GLY A 1 286 ? -2.893 10.688 -10.703 1 98.44 286 GLY A N 1
ATOM 2168 C CA . GLY A 1 286 ? -2.246 11.453 -9.648 1 98.44 286 GLY A CA 1
ATOM 2169 C C . GLY A 1 286 ? -0.875 11.969 -10.039 1 98.44 286 GLY A C 1
ATOM 2170 O O . GLY A 1 286 ? -0.569 13.148 -9.836 1 98.44 286 GLY A O 1
ATOM 2171 N N . ILE A 1 287 ? -0.082 11.141 -10.68 1 98.06 287 ILE A N 1
ATOM 2172 C CA . ILE A 1 287 ? 1.274 11.484 -11.094 1 98.06 287 ILE A CA 1
ATOM 2173 C C . ILE A 1 287 ? 1.227 12.492 -12.234 1 98.06 287 ILE A C 1
ATOM 2175 O O . ILE A 1 287 ? 1.899 13.531 -12.188 1 98.06 287 ILE A O 1
ATOM 2179 N N . SER A 1 288 ? 0.397 12.289 -13.242 1 97.75 288 SER A N 1
ATOM 2180 C CA . SER A 1 288 ? 0.341 13.133 -14.438 1 97.75 288 SER A CA 1
ATOM 2181 C C . SER A 1 288 ? -0.256 14.5 -14.117 1 97.75 288 SER A C 1
ATOM 2183 O O . SER A 1 288 ? 0.243 15.523 -14.586 1 97.75 288 SER A O 1
ATOM 2185 N N . LEU A 1 289 ? -1.305 14.5 -13.352 1 97.12 289 LEU A N 1
ATOM 2186 C CA . LEU A 1 289 ? -1.951 15.758 -13 1 97.12 289 LEU A CA 1
ATOM 2187 C C . LEU A 1 289 ? -1.028 16.625 -12.156 1 97.12 289 LEU A C 1
ATOM 2189 O O . LEU A 1 289 ? -0.993 17.844 -12.32 1 97.12 289 LEU A O 1
ATOM 2193 N N . SER A 1 290 ? -0.339 16.016 -11.234 1 95.56 290 SER A N 1
ATOM 2194 C CA . SER A 1 290 ? 0.632 16.75 -10.438 1 95.56 290 SER A CA 1
ATOM 2195 C C . SER A 1 290 ? 1.729 17.359 -11.312 1 95.56 290 SER A C 1
ATOM 2197 O O . SER A 1 290 ? 2.084 18.531 -11.156 1 95.56 290 SER A O 1
ATOM 2199 N N . PHE A 1 291 ? 2.229 16.562 -12.234 1 94.5 291 PHE A N 1
ATOM 2200 C CA . PHE A 1 291 ? 3.305 16.984 -13.117 1 94.5 291 PHE A CA 1
ATOM 2201 C C . PHE A 1 291 ? 2.875 18.188 -13.953 1 94.5 291 PHE A C 1
ATOM 2203 O O . PHE A 1 291 ? 3.652 19.125 -14.148 1 94.5 291 PHE A O 1
ATOM 2210 N N . VAL A 1 292 ? 1.627 18.188 -14.352 1 93.75 292 VAL A N 1
ATOM 2211 C CA . VAL A 1 292 ? 1.127 19.234 -15.258 1 93.75 292 VAL A CA 1
ATOM 2212 C C . VAL A 1 292 ? 0.737 20.469 -14.453 1 93.75 292 VAL A C 1
ATOM 2214 O O . VAL A 1 292 ? 1.025 21.594 -14.867 1 93.75 292 VAL A O 1
ATOM 2217 N N . THR A 1 293 ? 0.157 20.312 -13.289 1 92.12 293 THR A N 1
ATOM 2218 C CA . THR A 1 293 ? -0.425 21.438 -12.57 1 92.12 293 THR A CA 1
ATOM 2219 C C . THR A 1 293 ? 0.588 22.047 -11.602 1 92.12 293 THR A C 1
ATOM 2221 O O . THR A 1 293 ? 0.45 23.203 -11.188 1 92.12 293 THR A O 1
ATOM 2224 N N . LYS A 1 294 ? 1.564 21.234 -11.156 1 90.56 294 LYS A N 1
ATOM 2225 C CA . LYS A 1 294 ? 2.506 21.719 -10.156 1 90.56 294 LYS A CA 1
ATOM 2226 C C . LYS A 1 294 ? 3.889 21.953 -10.758 1 90.56 294 LYS A C 1
ATOM 2228 O O . LYS A 1 294 ? 4.902 21.594 -10.156 1 90.56 294 LYS A O 1
ATOM 2233 N N . ARG A 1 295 ? 3.949 22.422 -12.055 1 89.12 295 ARG A N 1
ATOM 2234 C CA . ARG A 1 295 ? 5.18 22.828 -12.727 1 89.12 295 ARG A CA 1
ATOM 2235 C C . ARG A 1 295 ? 6.219 21.719 -12.688 1 89.12 295 ARG A C 1
ATOM 2237 O O . ARG A 1 295 ? 7.348 21.938 -12.242 1 89.12 295 ARG A O 1
ATOM 2244 N N . LYS A 1 296 ? 5.875 20.484 -12.953 1 91.44 296 LYS A N 1
ATOM 2245 C CA . LYS A 1 296 ? 6.734 19.328 -13.188 1 91.44 296 LYS A CA 1
ATOM 2246 C C . LYS A 1 296 ? 7.238 18.75 -11.867 1 91.44 296 LYS A C 1
ATOM 2248 O O . LYS A 1 296 ? 8.344 18.188 -11.805 1 91.44 296 LYS A O 1
ATOM 2253 N N . ILE A 1 297 ? 6.52 19.078 -10.82 1 93.69 297 ILE A N 1
ATOM 2254 C CA . ILE A 1 297 ? 6.77 18.453 -9.523 1 93.69 297 ILE A CA 1
ATOM 2255 C C . ILE A 1 297 ? 5.836 17.266 -9.328 1 93.69 297 ILE A C 1
ATOM 2257 O O . ILE A 1 297 ? 4.656 17.328 -9.68 1 93.69 297 ILE A O 1
ATOM 2261 N N . PHE A 1 298 ? 6.379 16.219 -8.82 1 96.31 298 PHE A N 1
ATOM 2262 C CA . PHE A 1 298 ? 5.566 15.062 -8.445 1 96.31 298 PHE A CA 1
ATOM 2263 C C . PHE A 1 298 ? 5.125 15.156 -6.992 1 96.31 298 PHE A C 1
ATOM 2265 O O . PHE A 1 298 ? 5.816 14.672 -6.098 1 96.31 298 PHE A O 1
ATOM 2272 N N . ASP A 1 299 ? 3.996 15.734 -6.82 1 95.5 299 ASP A N 1
ATOM 2273 C CA . ASP A 1 299 ? 3.422 15.977 -5.5 1 95.5 299 ASP A CA 1
ATOM 2274 C C . ASP A 1 299 ? 2.877 14.688 -4.895 1 95.5 299 ASP A C 1
ATOM 2276 O O . ASP A 1 299 ? 2.016 14.031 -5.488 1 95.5 299 ASP A O 1
ATOM 2280 N N . ILE A 1 300 ? 3.328 14.352 -3.721 1 96.25 300 ILE A N 1
ATOM 2281 C CA . ILE A 1 300 ? 2.98 13.055 -3.15 1 96.25 300 ILE A CA 1
ATOM 2282 C C . ILE A 1 300 ? 1.512 13.047 -2.734 1 96.25 300 ILE A C 1
ATOM 2284 O O . ILE A 1 300 ? 0.869 12 -2.715 1 96.25 300 ILE A O 1
ATOM 2288 N N . CYS A 1 301 ? 0.915 14.195 -2.377 1 96.31 301 CYS A N 1
ATOM 2289 C CA . CYS A 1 301 ? -0.499 14.258 -2.021 1 96.31 301 CYS A CA 1
ATOM 2290 C C . CYS A 1 301 ? -1.378 13.898 -3.213 1 96.31 301 CYS A C 1
ATOM 2292 O O . CYS A 1 301 ? -2.406 13.234 -3.055 1 96.31 301 CYS A O 1
ATOM 2294 N N . TYR A 1 302 ? -0.96 14.375 -4.391 1 97.62 302 TYR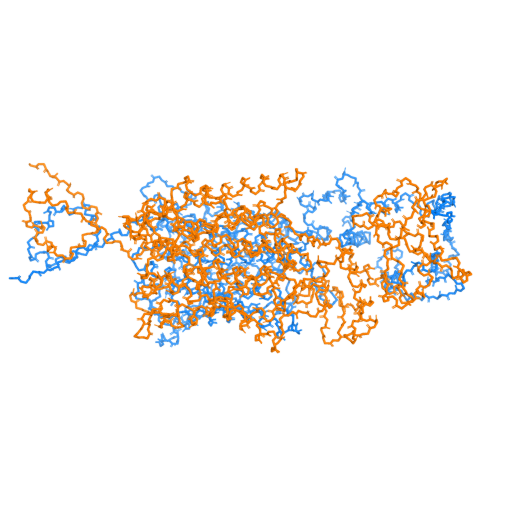 A N 1
ATOM 2295 C CA . TYR A 1 302 ? -1.697 14.016 -5.598 1 97.62 302 TYR A CA 1
ATOM 2296 C C . TYR A 1 302 ? -1.661 12.508 -5.824 1 97.62 302 TYR A C 1
ATOM 2298 O O . TYR A 1 302 ? -2.674 11.906 -6.188 1 97.62 302 TYR A O 1
ATOM 2306 N N . LEU A 1 303 ? -0.485 11.945 -5.652 1 98.38 303 LEU A N 1
ATOM 2307 C CA . LEU A 1 303 ? -0.354 10.508 -5.809 1 98.38 303 LEU A CA 1
ATOM 2308 C C . LEU A 1 303 ? -1.235 9.766 -4.805 1 98.38 303 LEU A C 1
ATOM 2310 O O . LEU A 1 303 ? -1.994 8.867 -5.18 1 98.38 303 LEU A O 1
ATOM 2314 N N . ILE A 1 304 ? -1.173 10.148 -3.527 1 98.69 304 ILE A N 1
ATOM 2315 C CA . ILE A 1 304 ? -1.923 9.508 -2.451 1 98.69 304 ILE A CA 1
ATOM 2316 C C . ILE A 1 304 ? -3.42 9.648 -2.711 1 98.69 304 ILE A C 1
ATOM 2318 O O . ILE A 1 304 ? -4.152 8.656 -2.732 1 98.69 304 ILE A O 1
ATOM 2322 N N . ASN A 1 305 ? -3.861 10.883 -2.969 1 98.69 305 ASN A N 1
ATOM 2323 C CA . ASN A 1 305 ? -5.281 11.141 -3.18 1 98.69 305 ASN A CA 1
ATOM 2324 C C . ASN A 1 305 ? -5.785 10.484 -4.465 1 98.69 305 ASN A C 1
ATOM 2326 O O . ASN A 1 305 ? -6.93 10.031 -4.531 1 98.69 305 ASN A O 1
ATOM 2330 N N . GLY A 1 306 ? -4.93 10.516 -5.461 1 98.81 306 GLY A N 1
ATOM 2331 C CA . GLY A 1 306 ? -5.32 9.867 -6.699 1 98.81 306 GLY A CA 1
ATOM 2332 C C . GLY A 1 306 ? -5.578 8.383 -6.543 1 98.81 306 GLY A C 1
ATOM 2333 O O . GLY A 1 306 ? -6.609 7.875 -6.984 1 98.81 306 GLY A O 1
ATOM 2334 N N . VAL A 1 307 ? -4.668 7.676 -5.898 1 98.88 307 VAL A N 1
ATOM 2335 C CA . VAL A 1 307 ? -4.801 6.238 -5.688 1 98.88 307 VAL A CA 1
ATOM 2336 C C . VAL A 1 307 ? -6.02 5.957 -4.809 1 98.88 307 VAL A C 1
ATOM 2338 O O . VAL A 1 307 ? -6.867 5.133 -5.16 1 98.88 307 VAL A O 1
ATOM 2341 N N . LEU A 1 308 ? -6.188 6.676 -3.721 1 98.88 308 LEU A N 1
ATOM 2342 C CA . LEU A 1 308 ? -7.25 6.398 -2.76 1 98.88 308 LEU A CA 1
ATOM 2343 C C . LEU A 1 308 ? -8.617 6.742 -3.346 1 98.88 308 LEU A C 1
ATOM 2345 O O . LEU A 1 308 ? -9.586 6 -3.152 1 98.88 308 LEU A O 1
ATOM 2349 N N . ALA A 1 309 ? -8.68 7.855 -4.07 1 98.94 309 ALA A N 1
ATOM 2350 C CA . ALA A 1 309 ? -9.953 8.242 -4.676 1 98.94 309 ALA A CA 1
ATOM 2351 C C . ALA A 1 309 ? -10.391 7.23 -5.73 1 98.94 309 ALA A C 1
ATOM 2353 O O . ALA A 1 309 ? -11.586 6.98 -5.898 1 98.94 309 ALA A O 1
ATOM 2354 N N . SER A 1 310 ? -9.453 6.75 -6.449 1 98.94 310 SER A N 1
ATOM 2355 C CA . SER A 1 310 ? -9.781 5.738 -7.445 1 98.94 310 SER A CA 1
ATOM 2356 C C . SER A 1 310 ? -10.336 4.477 -6.789 1 98.94 310 SER A C 1
ATOM 2358 O O . SER A 1 310 ? -11.242 3.838 -7.328 1 98.94 310 SER A O 1
ATOM 2360 N N . LEU A 1 311 ? -9.773 4.09 -5.672 1 98.94 311 LEU A N 1
ATOM 2361 C CA . LEU A 1 311 ? -10.258 2.936 -4.926 1 98.94 311 LEU A CA 1
ATOM 2362 C C . LEU A 1 311 ? -11.68 3.166 -4.422 1 98.94 311 LEU A C 1
ATOM 2364 O O . LEU A 1 311 ? -12.531 2.283 -4.535 1 98.94 311 LEU A O 1
ATOM 2368 N N . VAL A 1 312 ? -11.969 4.383 -3.922 1 98.94 312 VAL A N 1
ATOM 2369 C CA . VAL A 1 312 ? -13.312 4.742 -3.496 1 98.94 312 VAL A CA 1
ATOM 2370 C C . VAL A 1 312 ? -14.266 4.68 -4.688 1 98.94 312 VAL A C 1
ATOM 2372 O O . VAL A 1 312 ? -15.375 4.148 -4.578 1 98.94 312 VAL A O 1
ATOM 2375 N N . SER A 1 313 ? -13.836 5.066 -5.82 1 98.94 313 SER A N 1
ATOM 2376 C CA . SER A 1 313 ? -14.672 5.223 -7.008 1 98.94 313 SER A CA 1
ATOM 2377 C C . SER A 1 313 ? -15.141 3.871 -7.535 1 98.94 313 SER A C 1
ATOM 2379 O O . SER A 1 313 ? -16.234 3.762 -8.094 1 98.94 313 SER A O 1
ATOM 2381 N N . ILE A 1 314 ? -14.289 2.867 -7.391 1 98.94 314 ILE A N 1
ATOM 2382 C CA . ILE A 1 314 ? -14.633 1.581 -7.984 1 98.94 314 ILE A CA 1
ATOM 2383 C C . ILE A 1 314 ? -15.422 0.745 -6.984 1 98.94 314 ILE A C 1
ATOM 2385 O O . ILE A 1 314 ? -15.953 -0.312 -7.336 1 98.94 314 ILE A O 1
ATOM 2389 N N . THR A 1 315 ? -15.578 1.241 -5.793 1 98.81 315 THR A N 1
ATOM 2390 C CA . THR A 1 315 ? -16.109 0.491 -4.656 1 98.81 315 THR A CA 1
ATOM 2391 C C . THR A 1 315 ? -17.562 0.109 -4.883 1 98.81 315 THR A C 1
ATOM 2393 O O . THR A 1 315 ? -17.984 -0.984 -4.508 1 98.81 315 THR A O 1
ATOM 2396 N N . ALA A 1 316 ? -18.359 0.897 -5.594 1 98.81 316 ALA A N 1
ATOM 2397 C CA . ALA A 1 316 ? -19.781 0.657 -5.77 1 98.81 316 ALA A CA 1
ATOM 2398 C C . ALA A 1 316 ? -20.031 -0.455 -6.785 1 98.81 316 ALA A C 1
ATOM 2400 O O . ALA A 1 316 ? -21.047 -1.154 -6.715 1 98.81 316 ALA A O 1
ATOM 2401 N N . MET A 1 317 ? -19.156 -0.632 -7.707 1 98.12 317 MET A N 1
ATOM 2402 C CA . MET A 1 317 ? -19.422 -1.622 -8.742 1 98.12 317 MET A CA 1
ATOM 2403 C C . MET A 1 317 ? -18.188 -2.492 -9 1 98.12 317 MET A C 1
ATOM 2405 O O . MET A 1 317 ? -17.984 -2.967 -10.117 1 98.12 317 MET A O 1
ATOM 2409 N N . CYS A 1 318 ? -17.344 -2.689 -7.992 1 98.56 318 CYS A N 1
ATOM 2410 C CA . CYS A 1 318 ? -16.078 -3.418 -8.078 1 98.56 318 CYS A CA 1
ATOM 2411 C C . CYS A 1 318 ? -16.297 -4.824 -8.617 1 98.56 318 CYS A C 1
ATOM 2413 O O . CYS A 1 318 ? -15.5 -5.32 -9.414 1 98.56 318 CYS A O 1
ATOM 2415 N N . ALA A 1 319 ? -17.422 -5.473 -8.297 1 98.19 319 ALA A N 1
ATOM 2416 C CA . ALA A 1 319 ? -17.656 -6.863 -8.672 1 98.19 319 ALA A CA 1
ATOM 2417 C C . ALA A 1 319 ? -18.297 -6.957 -10.055 1 98.19 319 ALA A C 1
ATOM 2419 O O . ALA A 1 319 ? -18.375 -8.039 -10.633 1 98.19 319 ALA A O 1
ATOM 2420 N N . LEU A 1 320 ? -18.719 -5.824 -10.609 1 97.69 320 LEU A N 1
ATOM 2421 C CA . LEU A 1 320 ? -19.5 -5.875 -11.836 1 97.69 320 LEU A CA 1
ATOM 2422 C C . LEU A 1 320 ? -18.766 -5.188 -12.984 1 97.69 320 LEU A C 1
ATOM 2424 O O . LEU A 1 320 ? -19.141 -5.336 -14.148 1 97.69 320 LEU A O 1
ATOM 2428 N N . SER A 1 321 ? -17.656 -4.582 -12.672 1 97.31 321 SER A N 1
ATOM 2429 C CA . SER A 1 321 ? -16.953 -3.777 -13.656 1 97.31 321 SER A CA 1
ATOM 2430 C C . SER A 1 321 ? -15.961 -4.625 -14.453 1 97.31 321 SER A C 1
ATOM 2432 O O . SER A 1 321 ? -15.273 -5.477 -13.891 1 97.31 321 SER A O 1
ATOM 2434 N N . GLN A 1 322 ? -15.953 -4.367 -15.758 1 96.69 322 GLN A N 1
ATOM 2435 C CA . GLN A 1 322 ? -14.836 -4.859 -16.547 1 96.69 322 GLN A CA 1
ATOM 2436 C C . GLN A 1 322 ? -13.562 -4.059 -16.281 1 96.69 322 GLN A C 1
ATOM 2438 O O . GLN A 1 322 ? -13.633 -2.914 -15.82 1 96.69 322 GLN A O 1
ATOM 2443 N N . PRO A 1 323 ? -12.414 -4.645 -16.547 1 97.06 323 PRO A N 1
ATOM 2444 C CA . PRO A 1 323 ? -11.164 -3.953 -16.219 1 97.06 323 PRO A CA 1
ATOM 2445 C C . PRO A 1 323 ? -11.055 -2.588 -16.906 1 97.06 323 PRO A C 1
ATOM 2447 O O . PRO A 1 323 ? -10.664 -1.608 -16.266 1 97.06 323 PRO A O 1
ATOM 2450 N N . TRP A 1 324 ? -11.422 -2.494 -18.141 1 96.5 324 TRP A N 1
ATOM 2451 C CA . TRP A 1 324 ? -11.281 -1.218 -18.844 1 96.5 324 TRP A CA 1
ATOM 2452 C C . TRP A 1 324 ? -12.211 -0.166 -18.234 1 96.5 324 TRP A C 1
ATOM 2454 O O . TRP A 1 324 ? -11.859 1.017 -18.188 1 96.5 324 TRP A O 1
ATOM 2464 N N . GLN A 1 325 ? -13.43 -0.586 -17.812 1 98.19 325 GLN A N 1
ATOM 2465 C CA . GLN A 1 325 ? -14.312 0.333 -17.109 1 98.19 325 GLN A CA 1
ATOM 2466 C C . GLN A 1 325 ? -13.68 0.822 -15.805 1 98.19 325 GLN A C 1
ATOM 2468 O O . GLN A 1 325 ? -13.789 2 -15.461 1 98.19 325 GLN A O 1
ATOM 2473 N N . ALA A 1 326 ? -13.039 -0.157 -15.086 1 98.81 326 ALA A N 1
ATOM 2474 C CA . ALA A 1 326 ? -12.398 0.176 -13.82 1 98.81 326 ALA A CA 1
ATOM 2475 C C . ALA A 1 326 ? -11.32 1.232 -14.008 1 98.81 326 ALA A C 1
ATOM 2477 O O . ALA A 1 326 ? -11.156 2.125 -13.172 1 98.81 326 ALA A O 1
ATOM 2478 N N . PHE A 1 327 ? -10.547 1.187 -15.125 1 98.75 327 PHE A N 1
ATOM 2479 C CA . PHE A 1 327 ? -9.531 2.189 -15.43 1 98.75 327 PHE A CA 1
ATOM 2480 C C . PHE A 1 327 ? -10.164 3.566 -15.586 1 98.75 327 PHE A C 1
ATOM 2482 O O . PHE A 1 327 ? -9.648 4.555 -15.062 1 98.75 327 PHE A O 1
ATOM 2489 N N . ILE A 1 328 ? -11.281 3.656 -16.266 1 98.75 328 ILE A N 1
ATOM 2490 C CA . ILE A 1 328 ? -11.961 4.922 -16.516 1 98.75 328 ILE A CA 1
ATOM 2491 C C . ILE A 1 328 ? -12.539 5.465 -15.219 1 98.75 328 ILE A C 1
ATOM 2493 O O . ILE A 1 328 ? -12.375 6.645 -14.898 1 98.75 328 ILE A O 1
ATOM 2497 N N . ILE A 1 329 ? -13.227 4.586 -14.5 1 98.88 329 ILE A N 1
ATOM 2498 C CA . ILE A 1 329 ? -13.898 4.98 -13.258 1 98.88 329 ILE A CA 1
ATOM 2499 C C . ILE A 1 329 ? -12.859 5.465 -12.25 1 98.88 329 ILE A C 1
ATOM 2501 O O . ILE A 1 329 ? -13.031 6.523 -11.641 1 98.88 329 ILE A O 1
ATOM 2505 N N . GLY A 1 330 ? -11.789 4.668 -12.102 1 98.94 330 GLY A N 1
ATOM 2506 C CA . GLY A 1 330 ? -10.742 5.066 -11.18 1 98.94 330 GLY A CA 1
ATOM 2507 C C . GLY A 1 330 ? -10.031 6.344 -11.594 1 98.94 330 GLY A C 1
ATOM 2508 O O . GLY A 1 330 ? -9.75 7.203 -10.758 1 98.94 330 GLY A O 1
ATOM 2509 N N . GLY A 1 331 ? -9.727 6.484 -12.906 1 98.88 331 GLY A N 1
ATOM 2510 C CA . GLY A 1 331 ? -9.07 7.68 -13.406 1 98.88 331 GLY A CA 1
ATOM 2511 C C . GLY A 1 331 ? -9.867 8.945 -13.164 1 98.88 331 GLY A C 1
ATOM 2512 O O . GLY A 1 331 ? -9.328 9.945 -12.68 1 98.88 331 GLY A O 1
ATOM 2513 N N . PHE A 1 332 ? -11.125 8.883 -13.422 1 98.88 332 PHE A N 1
ATOM 2514 C CA . PHE A 1 332 ? -11.969 10.055 -13.234 1 98.88 332 PHE A CA 1
ATOM 2515 C C . PHE A 1 332 ? -12.133 10.375 -11.758 1 98.88 332 PHE A C 1
ATOM 2517 O O . PHE A 1 332 ? -12.219 11.547 -11.375 1 98.88 332 PHE A O 1
ATOM 2524 N N . GLY A 1 333 ? -12.297 9.312 -10.953 1 98.88 333 GLY A N 1
ATOM 2525 C CA . GLY A 1 333 ? -12.336 9.539 -9.516 1 98.88 333 GLY A CA 1
ATOM 2526 C C . GLY A 1 333 ? -11.117 10.289 -9 1 98.88 333 GLY A C 1
ATOM 2527 O O . GLY A 1 333 ? -11.242 11.18 -8.156 1 98.88 333 GLY A O 1
ATOM 2528 N N . ALA A 1 334 ? -9.969 9.938 -9.523 1 98.88 334 ALA A N 1
ATOM 2529 C CA . ALA A 1 334 ? -8.727 10.602 -9.141 1 98.88 334 ALA A CA 1
ATOM 2530 C C . ALA A 1 334 ? -8.734 12.07 -9.562 1 98.88 334 ALA A C 1
ATOM 2532 O O . ALA A 1 334 ? -8.281 12.938 -8.82 1 98.88 334 ALA A O 1
ATOM 2533 N N . ILE A 1 335 ? -9.234 12.375 -10.734 1 98.69 335 ILE A N 1
ATOM 2534 C CA . ILE A 1 335 ? -9.344 13.75 -11.203 1 98.69 335 ILE A CA 1
ATOM 2535 C C . ILE A 1 335 ? -10.25 14.547 -10.273 1 98.69 335 ILE A C 1
ATOM 2537 O O . ILE A 1 335 ? -9.898 15.656 -9.852 1 98.69 335 ILE A O 1
ATOM 2541 N N . CYS A 1 336 ? -11.375 13.953 -9.867 1 98.5 336 CYS A N 1
ATOM 2542 C CA . CYS A 1 336 ? -12.328 14.609 -8.984 1 98.5 336 CYS A CA 1
ATOM 2543 C C . CYS A 1 336 ? -11.68 14.953 -7.645 1 98.5 336 CYS A C 1
ATOM 2545 O O . CYS A 1 336 ? -11.836 16.062 -7.137 1 98.5 336 CYS A O 1
ATOM 2547 N N . ALA A 1 337 ? -10.953 14.008 -7.121 1 98.5 337 ALA A N 1
ATOM 2548 C CA . ALA A 1 337 ? -10.383 14.203 -5.793 1 98.5 337 ALA A CA 1
ATOM 2549 C C . ALA A 1 337 ? -9.234 15.211 -5.832 1 98.5 337 ALA A C 1
ATOM 2551 O O . ALA A 1 337 ? -9.148 16.094 -4.98 1 98.5 337 ALA A O 1
ATOM 2552 N N . CYS A 1 338 ? -8.305 15.078 -6.812 1 97.88 338 CYS A N 1
ATOM 2553 C CA . CYS A 1 338 ? -7.164 15.984 -6.895 1 97.88 338 CYS A CA 1
ATOM 2554 C C . CYS A 1 338 ? -7.617 17.422 -7.148 1 97.88 338 CYS A C 1
ATOM 2556 O O . CYS A 1 338 ? -7.168 18.344 -6.469 1 97.88 338 CYS A O 1
ATOM 2558 N N . LEU A 1 339 ? -8.539 17.594 -8.039 1 96.81 339 LEU A N 1
ATOM 2559 C CA . LEU A 1 339 ? -9.07 18.922 -8.289 1 96.81 339 LEU A CA 1
ATOM 2560 C C . LEU A 1 339 ? -10 19.375 -7.168 1 96.81 339 LEU A C 1
ATOM 2562 O O . LEU A 1 339 ? -10.125 20.562 -6.891 1 96.81 339 LEU A O 1
ATOM 2566 N N . GLY A 1 340 ? -10.664 18.391 -6.551 1 98.12 340 GLY A N 1
ATOM 2567 C CA . GLY A 1 340 ? -11.477 18.688 -5.387 1 98.12 340 GLY A CA 1
ATOM 2568 C C . GLY A 1 340 ? -10.688 19.281 -4.234 1 98.12 340 GLY A C 1
ATOM 2569 O O . GLY A 1 340 ? -11.18 20.141 -3.508 1 98.12 340 GLY A O 1
ATOM 2570 N N . CYS A 1 341 ? -9.492 18.797 -4.066 1 96.44 341 CYS A N 1
ATOM 2571 C CA . CYS A 1 341 ? -8.633 19.359 -3.031 1 96.44 341 CYS A CA 1
ATOM 2572 C C . CYS A 1 341 ? -8.344 20.828 -3.309 1 96.44 341 CYS A C 1
ATOM 2574 O O . CYS A 1 341 ? -8.328 21.656 -2.387 1 96.44 341 CYS A O 1
ATOM 2576 N N . GLU A 1 342 ? -8.117 21.156 -4.566 1 94.69 342 GLU A N 1
ATOM 2577 C CA . GLU A 1 342 ? -7.918 22.547 -4.949 1 94.69 342 GLU A CA 1
ATOM 2578 C C . GLU A 1 342 ? -9.18 23.375 -4.707 1 94.69 342 GLU A C 1
ATOM 2580 O O . GLU A 1 342 ? -9.094 24.531 -4.305 1 94.69 342 GLU A O 1
ATOM 2585 N N . LEU A 1 343 ? -10.289 22.781 -4.973 1 96.81 343 LEU A N 1
ATOM 2586 C CA . LEU A 1 343 ? -11.562 23.453 -4.75 1 96.81 343 LEU A CA 1
ATOM 2587 C C . LEU A 1 343 ? -11.766 23.75 -3.268 1 96.81 343 LEU A C 1
ATOM 2589 O O . LEU A 1 343 ? -12.273 24.812 -2.912 1 96.81 343 LEU A O 1
ATOM 2593 N N . MET A 1 344 ? -11.398 22.797 -2.398 1 96.81 344 MET A N 1
ATOM 2594 C CA . MET A 1 344 ? -11.516 23.031 -0.961 1 96.81 344 MET A CA 1
ATOM 2595 C C . MET A 1 344 ? -10.711 24.25 -0.534 1 96.81 344 MET A C 1
ATOM 2597 O O . MET A 1 344 ? -11.172 25.047 0.292 1 96.81 344 MET A O 1
ATOM 2601 N N . VAL A 1 345 ? -9.555 24.391 -1.105 1 93.88 345 VAL A N 1
ATOM 2602 C CA . VAL A 1 345 ? -8.695 25.516 -0.789 1 93.88 345 VAL A CA 1
ATOM 2603 C C . VAL A 1 345 ? -9.336 26.812 -1.296 1 93.88 345 VAL A C 1
ATOM 2605 O O . VAL A 1 345 ? -9.344 27.828 -0.595 1 93.88 345 VAL A O 1
ATOM 2608 N N . LEU A 1 346 ? -9.875 26.781 -2.512 1 94.81 346 LEU A N 1
ATOM 2609 C CA . LEU A 1 346 ? -10.531 27.938 -3.104 1 94.81 346 LEU A CA 1
ATOM 2610 C C . LEU A 1 346 ? -11.711 28.391 -2.252 1 94.81 346 LEU A C 1
ATOM 2612 O O . LEU A 1 346 ? -11.961 29.594 -2.111 1 94.81 346 LEU A O 1
ATOM 2616 N N . LEU A 1 347 ? -12.375 27.406 -1.655 1 96.69 347 LEU A N 1
ATOM 2617 C CA . LEU A 1 347 ? -13.547 27.703 -0.835 1 96.69 347 LEU A CA 1
ATOM 2618 C C . LEU A 1 347 ? -13.141 27.969 0.611 1 96.69 347 LEU A C 1
ATOM 2620 O O . LEU A 1 347 ? -14 28.219 1.463 1 96.69 347 LEU A O 1
ATOM 2624 N N . ARG A 1 348 ? -11.875 27.844 0.894 1 95.44 348 ARG A N 1
ATOM 2625 C CA . ARG A 1 348 ? -11.297 28.094 2.207 1 95.44 348 ARG A CA 1
ATOM 2626 C C . ARG A 1 348 ? -11.859 27.125 3.25 1 95.44 348 ARG A C 1
ATOM 2628 O O . ARG A 1 348 ? -12.219 27.547 4.352 1 95.44 348 ARG A O 1
ATOM 2635 N N . ILE A 1 349 ? -12.055 25.891 2.852 1 97.06 349 ILE A N 1
ATOM 2636 C CA . ILE A 1 349 ? -12.406 24.781 3.74 1 97.06 349 ILE A CA 1
ATOM 2637 C C . ILE A 1 349 ? -11.156 23.984 4.094 1 97.06 349 ILE A C 1
ATOM 2639 O O . ILE A 1 349 ? -10.484 23.453 3.209 1 97.06 349 ILE A O 1
ATOM 2643 N N . ASP A 1 350 ? -10.797 23.953 5.363 1 96.56 350 ASP A N 1
ATOM 2644 C CA . ASP A 1 350 ? -9.562 23.312 5.816 1 96.56 350 ASP A CA 1
ATOM 2645 C C . ASP A 1 350 ? -9.789 21.828 6.113 1 96.56 350 ASP A C 1
ATOM 2647 O O . ASP A 1 350 ? -10.195 21.469 7.223 1 96.56 350 ASP A O 1
ATOM 2651 N N . ASP A 1 351 ? -9.508 21.031 5.156 1 96.88 351 ASP A N 1
ATOM 2652 C CA . ASP A 1 351 ? -9.523 19.578 5.219 1 96.88 351 ASP A CA 1
ATOM 2653 C C . ASP A 1 351 ? -8.102 19.016 5.211 1 96.88 351 ASP A C 1
ATOM 2655 O O . ASP A 1 351 ? -7.555 18.719 4.148 1 96.88 351 ASP A O 1
ATOM 2659 N N . PRO A 1 352 ? -7.508 18.797 6.395 1 95.38 352 PRO A N 1
ATOM 2660 C CA . PRO A 1 352 ? -6.07 18.547 6.523 1 95.38 352 PRO A CA 1
ATOM 2661 C C . PRO A 1 352 ? -5.605 17.344 5.691 1 95.38 352 PRO A C 1
ATOM 2663 O O . PRO A 1 352 ? -4.453 17.312 5.254 1 95.38 352 PRO A O 1
ATOM 2666 N N . VAL A 1 353 ? -6.453 16.312 5.445 1 96.31 353 VAL A N 1
ATOM 2667 C CA . VAL A 1 353 ? -5.961 15.078 4.852 1 96.31 353 VAL A CA 1
ATOM 2668 C C . VAL A 1 353 ? -6.715 14.797 3.553 1 96.31 353 VAL A C 1
ATOM 2670 O O . VAL A 1 353 ? -6.602 13.703 2.988 1 96.31 353 VAL A O 1
ATOM 2673 N N . GLY A 1 354 ? -7.57 15.656 3.084 1 97.56 354 GLY A N 1
ATOM 2674 C CA . GLY A 1 354 ? -8.297 15.492 1.836 1 97.56 354 GLY A CA 1
ATOM 2675 C C . GLY A 1 354 ? -9.445 14.508 1.943 1 97.56 354 GLY A C 1
ATOM 2676 O O . GLY A 1 354 ? -9.711 13.75 1.01 1 97.56 354 GLY A O 1
ATOM 2677 N N . VAL A 1 355 ? -10.141 14.5 3.025 1 98.56 355 VAL A N 1
ATOM 2678 C CA . VAL A 1 355 ? -11.219 13.562 3.316 1 98.56 355 VAL A CA 1
ATOM 2679 C C . VAL A 1 355 ? -12.398 13.82 2.385 1 98.56 355 VAL A C 1
ATOM 2681 O O . VAL A 1 355 ? -12.938 12.891 1.781 1 98.56 355 VAL A O 1
ATOM 2684 N N . VAL A 1 356 ? -12.773 15.055 2.248 1 98.75 356 VAL A N 1
ATOM 2685 C CA . VAL A 1 356 ? -13.977 15.422 1.508 1 98.75 356 VAL A CA 1
ATOM 2686 C C . VAL A 1 356 ? -13.797 15.094 0.028 1 98.75 356 VAL A C 1
ATOM 2688 O O . VAL A 1 356 ? -14.609 14.383 -0.563 1 98.75 356 VAL A O 1
ATOM 2691 N N . PRO A 1 357 ? -12.734 15.508 -0.629 1 98.88 357 PRO A N 1
ATOM 2692 C CA . PRO A 1 357 ? -12.562 15.172 -2.043 1 98.88 357 PRO A CA 1
ATOM 2693 C C . PRO A 1 357 ? -12.43 13.664 -2.279 1 98.88 357 PRO A C 1
ATOM 2695 O O . PRO A 1 357 ? -13.039 13.125 -3.207 1 98.88 357 PRO A O 1
ATOM 2698 N N . VAL A 1 358 ? -11.695 12.953 -1.441 1 98.88 358 VAL A N 1
ATOM 2699 C CA . VAL A 1 358 ? -11.383 11.547 -1.669 1 98.88 358 VAL A CA 1
ATOM 2700 C C . VAL A 1 358 ? -12.602 10.68 -1.354 1 98.88 358 VAL A C 1
ATOM 2702 O O . VAL A 1 358 ? -12.906 9.734 -2.084 1 98.88 358 VAL A O 1
ATOM 2705 N N . HIS A 1 359 ? -13.359 11.055 -0.29 1 98.88 359 HIS A N 1
ATOM 2706 C CA . HIS A 1 359 ? -14.398 10.133 0.156 1 98.88 359 HIS A CA 1
ATOM 2707 C C . HIS A 1 359 ? -15.789 10.641 -0.2 1 98.88 359 HIS A C 1
ATOM 2709 O O . HIS A 1 359 ? -16.703 9.852 -0.439 1 98.88 359 HIS A O 1
ATOM 2715 N N . ALA A 1 360 ? -16 11.93 -0.226 1 98.81 360 ALA A N 1
ATOM 2716 C CA . ALA A 1 360 ? -17.328 12.43 -0.596 1 98.81 360 ALA A CA 1
ATOM 2717 C C . ALA A 1 360 ? -17.438 12.609 -2.107 1 98.81 360 ALA A C 1
ATOM 2719 O O . ALA A 1 360 ? -18.297 11.992 -2.746 1 98.81 360 ALA A O 1
ATOM 2720 N N . MET A 1 361 ? -16.562 13.328 -2.693 1 98.81 361 MET A N 1
ATOM 2721 C CA . MET A 1 361 ? -16.672 13.633 -4.117 1 98.81 361 MET A CA 1
ATOM 2722 C C . MET A 1 361 ? -16.453 12.383 -4.961 1 98.81 361 MET A C 1
ATOM 2724 O O . MET A 1 361 ? -17.203 12.125 -5.906 1 98.81 361 MET A O 1
ATOM 2728 N N . ALA A 1 362 ? -15.438 11.586 -4.652 1 98.88 362 ALA A N 1
ATOM 2729 C CA . ALA A 1 362 ? -15.172 10.359 -5.398 1 98.88 362 ALA A CA 1
ATOM 2730 C C . ALA A 1 362 ? -16.312 9.367 -5.234 1 98.88 362 ALA A C 1
ATOM 2732 O O . ALA A 1 362 ? -16.641 8.617 -6.16 1 98.88 362 ALA A O 1
ATOM 2733 N N . SER A 1 363 ? -16.969 9.367 -4.051 1 98.75 363 SER A N 1
ATOM 2734 C CA . SER A 1 363 ? -18.094 8.453 -3.83 1 98.75 363 SER A CA 1
ATOM 2735 C C . SER A 1 363 ? -19.297 8.836 -4.664 1 98.75 363 SER A C 1
ATOM 2737 O O . SER A 1 363 ? -20.062 7.973 -5.105 1 98.75 363 SER A O 1
ATOM 2739 N N . ILE A 1 364 ? -19.5 10.109 -4.785 1 98.88 364 ILE A N 1
ATOM 2740 C CA . ILE A 1 364 ? -20.562 10.562 -5.66 1 98.88 364 ILE A CA 1
ATOM 2741 C C . ILE A 1 364 ? -20.344 10.039 -7.074 1 98.88 364 ILE A C 1
ATOM 2743 O O . ILE A 1 364 ? -21.25 9.484 -7.691 1 98.88 364 ILE A O 1
ATOM 2747 N N . TRP A 1 365 ? -19.125 10.148 -7.531 1 98.88 365 TRP A N 1
ATOM 2748 C CA . TRP A 1 365 ? -18.766 9.609 -8.844 1 98.88 365 TRP A CA 1
ATOM 2749 C C . TRP A 1 365 ? -18.938 8.094 -8.867 1 98.88 365 TRP A C 1
ATOM 2751 O O . TRP A 1 365 ? -19.391 7.523 -9.852 1 98.88 365 TRP A O 1
ATOM 2761 N N . ALA A 1 366 ? -18.562 7.465 -7.801 1 98.94 366 ALA A N 1
ATOM 2762 C CA . ALA A 1 366 ? -18.672 6.012 -7.707 1 98.94 366 ALA A CA 1
ATOM 2763 C C . ALA A 1 366 ? -20.109 5.562 -7.961 1 98.94 366 ALA A C 1
ATOM 2765 O O . ALA A 1 366 ? -20.359 4.676 -8.781 1 98.94 366 ALA A O 1
ATOM 2766 N N . LEU A 1 367 ? -21.047 6.207 -7.305 1 98.88 367 LEU A N 1
ATOM 2767 C CA . LEU A 1 367 ? -22.453 5.836 -7.414 1 98.88 367 LEU A CA 1
ATOM 2768 C C . LEU A 1 367 ? -23.016 6.23 -8.773 1 98.88 367 LEU A C 1
ATOM 2770 O O . LEU A 1 367 ? -23.797 5.488 -9.367 1 98.88 367 LEU A O 1
ATOM 2774 N N . LEU A 1 368 ? -22.594 7.332 -9.312 1 98.88 368 LEU A N 1
ATOM 2775 C CA . LEU A 1 368 ? -23.031 7.746 -10.648 1 98.88 368 LEU A CA 1
ATOM 2776 C C . LEU A 1 368 ? -22.516 6.773 -11.703 1 98.88 368 LEU A C 1
ATOM 2778 O O . LEU A 1 368 ? -23.234 6.465 -12.664 1 98.88 368 LEU A O 1
ATOM 2782 N N . SER A 1 369 ? -21.281 6.312 -11.531 1 98.88 369 SER A N 1
ATOM 2783 C CA . SER A 1 369 ? -20.688 5.41 -12.516 1 98.88 369 SER A CA 1
ATOM 2784 C C . SER A 1 369 ? -21.469 4.105 -12.617 1 98.88 369 SER A C 1
ATOM 2786 O O . SER A 1 369 ? -21.547 3.504 -13.688 1 98.88 369 SER A O 1
ATOM 2788 N N . VAL A 1 370 ? -22.062 3.684 -11.523 1 98.75 370 VAL A N 1
ATOM 2789 C CA . VAL A 1 370 ? -22.922 2.506 -11.57 1 98.75 370 VAL A CA 1
ATOM 2790 C C . VAL A 1 370 ? -24.078 2.746 -12.539 1 98.75 370 VAL A C 1
ATOM 2792 O O . VAL A 1 370 ? -24.375 1.906 -13.398 1 98.75 370 VAL A O 1
ATOM 2795 N N . GLY A 1 371 ? -24.766 3.939 -12.422 1 98.69 371 GLY A N 1
ATOM 2796 C CA . GLY A 1 371 ? -25.891 4.277 -13.281 1 98.69 371 GLY A CA 1
ATOM 2797 C C . GLY A 1 371 ? -25.516 4.355 -14.75 1 98.69 371 GLY A C 1
ATOM 2798 O O . GLY A 1 371 ? -26.375 4.172 -15.617 1 98.69 371 GLY A O 1
ATOM 2799 N N . LEU A 1 372 ? -24.25 4.484 -15.016 1 98.69 372 LEU A N 1
ATOM 2800 C CA . LEU A 1 372 ? -23.781 4.664 -16.391 1 98.69 372 LEU A CA 1
ATOM 2801 C C . LEU A 1 372 ? -23.266 3.354 -16.969 1 98.69 372 LEU A C 1
ATOM 2803 O O . LEU A 1 372 ? -23.625 2.965 -18.078 1 98.69 372 LEU A O 1
ATOM 2807 N N . PHE A 1 373 ? -22.484 2.557 -16.172 1 98.56 373 PHE A N 1
ATOM 2808 C CA . PHE A 1 373 ? -21.625 1.535 -16.75 1 98.56 373 PHE A CA 1
ATOM 2809 C C . PHE A 1 373 ? -22.125 0.139 -16.422 1 98.56 373 PHE A C 1
ATOM 2811 O O . PHE A 1 373 ? -21.703 -0.847 -17.016 1 98.56 373 PHE A O 1
ATOM 2818 N N . VAL A 1 374 ? -23.047 0.01 -15.484 1 98.25 374 VAL A N 1
ATOM 2819 C CA . VAL A 1 374 ? -23.359 -1.316 -14.961 1 98.25 374 VAL A CA 1
ATOM 2820 C C . VAL A 1 374 ? -24.188 -2.096 -15.977 1 98.25 374 VAL A C 1
ATOM 2822 O O . VAL A 1 374 ? -24.953 -1.51 -16.734 1 98.25 374 VAL A O 1
ATOM 2825 N N . ARG A 1 375 ? -23.969 -3.396 -16.094 1 96.5 375 ARG A N 1
ATOM 2826 C CA . ARG A 1 375 ? -24.828 -4.34 -16.797 1 96.5 375 ARG A CA 1
ATOM 2827 C C . ARG A 1 375 ? -25.562 -5.262 -15.828 1 96.5 375 ARG A C 1
ATOM 2829 O O . ARG A 1 375 ? -25.047 -5.574 -14.758 1 96.5 375 ARG A O 1
ATOM 2836 N N . ARG A 1 376 ? -26.688 -5.645 -16.234 1 96 376 ARG A N 1
ATOM 2837 C CA . ARG A 1 376 ? -27.422 -6.605 -15.43 1 96 376 ARG A CA 1
ATOM 2838 C C . ARG A 1 376 ? -26.562 -7.82 -15.102 1 96 376 ARG A C 1
ATOM 2840 O O . ARG A 1 376 ? -25.875 -8.359 -15.977 1 96 376 ARG A O 1
ATOM 2847 N N . ASP A 1 377 ? -26.531 -8.156 -13.812 1 93.81 377 ASP A N 1
ATOM 2848 C CA . ASP A 1 377 ? -25.703 -9.25 -13.32 1 93.81 377 ASP A CA 1
ATOM 2849 C C . ASP A 1 377 ? -26.438 -10.586 -13.43 1 93.81 377 ASP A C 1
ATOM 2851 O O . ASP A 1 377 ? -27.375 -10.852 -12.68 1 93.81 377 ASP A O 1
ATOM 2855 N N . ASN A 1 378 ? -26 -11.5 -14.242 1 90.25 378 ASN A N 1
ATOM 2856 C CA . ASN A 1 378 ? -26.641 -12.797 -14.438 1 90.25 378 ASN A CA 1
ATOM 2857 C C . ASN A 1 378 ? -25.969 -13.883 -13.609 1 90.25 378 ASN A C 1
ATOM 2859 O O . ASN A 1 378 ? -26.297 -15.062 -13.742 1 90.25 378 ASN A O 1
ATOM 2863 N N . ILE A 1 379 ? -25.047 -13.516 -12.859 1 89.88 379 ILE A N 1
ATOM 2864 C CA . ILE A 1 379 ? -24.328 -14.492 -12.062 1 89.88 379 ILE A CA 1
ATOM 2865 C C . ILE A 1 379 ? -24.984 -14.641 -10.695 1 89.88 379 ILE A C 1
ATOM 2867 O O . ILE A 1 379 ? -25.484 -15.711 -10.352 1 89.88 379 ILE A O 1
ATOM 2871 N N . GLU A 1 380 ? -25.125 -13.477 -9.938 1 90.62 380 GLU A N 1
ATOM 2872 C CA . GLU A 1 380 ? -25.672 -13.516 -8.586 1 90.62 380 GLU A CA 1
ATOM 2873 C C . GLU A 1 380 ? -26.844 -12.539 -8.445 1 90.62 380 GLU A C 1
ATOM 2875 O O . GLU A 1 380 ? -27.484 -12.477 -7.391 1 90.62 380 GLU A O 1
ATOM 2880 N N . GLY A 1 381 ? -27.094 -11.789 -9.445 1 93.38 381 GLY A N 1
ATOM 2881 C CA . GLY A 1 381 ? -28.234 -10.891 -9.438 1 93.38 381 GLY A CA 1
ATOM 2882 C C . GLY A 1 381 ? -28.016 -9.656 -8.586 1 93.38 381 GLY A C 1
ATOM 2883 O O . GLY A 1 381 ? -28.953 -9.141 -7.977 1 93.38 381 GLY A O 1
ATOM 2884 N N . ILE A 1 382 ? -26.766 -9.156 -8.516 1 94.62 382 ILE A N 1
ATOM 2885 C CA . ILE A 1 382 ? -26.453 -7.969 -7.727 1 94.62 382 ILE A CA 1
ATOM 2886 C C . ILE A 1 382 ? -27.047 -6.734 -8.391 1 94.62 382 ILE A C 1
ATOM 2888 O O . ILE A 1 382 ? -27.672 -5.895 -7.727 1 94.62 382 ILE A O 1
ATOM 2892 N N . ALA A 1 383 ? -26.844 -6.617 -9.648 1 97.19 383 ALA A N 1
ATOM 2893 C CA . ALA A 1 383 ? -27.469 -5.547 -10.422 1 97.19 383 ALA A CA 1
ATOM 2894 C C . ALA A 1 383 ? -28.656 -6.07 -11.219 1 97.19 383 ALA A C 1
ATOM 2896 O O . ALA A 1 383 ? -28.516 -6.965 -12.055 1 97.19 383 ALA A O 1
ATOM 2897 N N . LEU A 1 384 ? -29.797 -5.477 -11.078 1 96.5 384 LEU A N 1
ATOM 2898 C CA . LEU A 1 384 ? -31.031 -5.957 -11.688 1 96.5 384 LEU A CA 1
ATOM 2899 C C . LEU A 1 384 ? -31.281 -5.258 -13.023 1 96.5 384 LEU A C 1
ATOM 2901 O O . LEU A 1 384 ? -32.062 -5.738 -13.836 1 96.5 384 LEU A O 1
ATOM 2905 N N . TYR A 1 385 ? -30.609 -4.133 -13.211 1 97 385 TYR A N 1
ATOM 2906 C CA . TYR A 1 385 ? -30.859 -3.309 -14.383 1 97 385 TYR A CA 1
ATOM 2907 C C . TYR A 1 385 ? -29.562 -2.879 -15.047 1 97 385 TYR A C 1
ATOM 2909 O O . TYR A 1 385 ? -28.516 -2.842 -14.406 1 97 385 TYR A O 1
ATOM 2917 N N . ASN A 1 386 ? -29.641 -2.551 -16.359 1 97.75 386 ASN A N 1
ATOM 2918 C CA . ASN A 1 386 ? -28.516 -1.998 -17.094 1 97.75 386 ASN A CA 1
ATOM 2919 C C . ASN A 1 386 ? -28.375 -0.499 -16.859 1 97.75 386 ASN A C 1
ATOM 2921 O O . ASN A 1 386 ? -29.359 0.196 -16.625 1 97.75 386 ASN A O 1
ATOM 2925 N N . GLY A 1 387 ? -27.156 -0.027 -16.922 1 98.25 387 GLY A N 1
ATOM 2926 C CA . GLY A 1 387 ? -26.891 1.402 -16.891 1 98.25 387 GLY A CA 1
ATOM 2927 C C . GLY A 1 387 ? -27.203 2.098 -18.203 1 98.25 387 GLY A C 1
ATOM 2928 O O . GLY A 1 387 ? -27.578 1.448 -19.188 1 98.25 387 GLY A O 1
ATOM 2929 N N . LEU A 1 388 ? -27.016 3.346 -18.234 1 98.25 388 LEU A N 1
ATOM 2930 C CA . LEU A 1 388 ? -27.375 4.195 -19.359 1 98.25 388 LEU A CA 1
ATOM 2931 C C . LEU A 1 388 ? -26.625 3.783 -20.625 1 98.25 388 LEU A C 1
ATOM 2933 O O . LEU A 1 388 ? -27.188 3.775 -21.719 1 98.25 388 LEU A O 1
ATOM 2937 N N . PHE A 1 389 ? -25.344 3.357 -20.547 1 98 389 PHE A N 1
ATOM 2938 C CA . PHE A 1 389 ? -24.5 3.074 -21.703 1 98 389 PHE A CA 1
ATOM 2939 C C . PHE A 1 389 ? -24.828 1.705 -22.297 1 98 389 PHE A C 1
ATOM 2941 O O . PHE A 1 389 ? -24.391 1.379 -23.406 1 98 389 PHE A O 1
ATOM 2948 N N . TYR A 1 390 ? -25.594 0.94 -21.625 1 97.31 390 TYR A N 1
ATOM 2949 C CA . TYR A 1 390 ? -25.953 -0.392 -22.109 1 97.31 390 TYR A CA 1
ATOM 2950 C C . TYR A 1 390 ? -27.453 -0.529 -22.281 1 97.31 390 TYR A C 1
ATOM 2952 O O . TYR A 1 390 ? -28.031 -1.564 -21.938 1 97.31 390 TYR A O 1
ATOM 2960 N N . ASN A 1 391 ? -28.078 0.566 -22.656 1 96.06 391 ASN A N 1
ATOM 2961 C CA . ASN A 1 391 ? -29.484 0.65 -23.047 1 96.06 391 ASN A CA 1
ATOM 2962 C C . ASN A 1 391 ? -30.406 0.338 -21.875 1 96.06 391 ASN A C 1
ATOM 2964 O O . ASN A 1 391 ? -31.438 -0.326 -22.047 1 96.06 391 ASN A O 1
ATOM 2968 N N . GLY A 1 392 ? -30.062 0.667 -20.641 1 96.06 392 GLY A N 1
ATOM 2969 C CA . GLY A 1 392 ? -30.891 0.44 -19.469 1 96.06 392 GLY A CA 1
ATOM 2970 C C . GLY A 1 392 ? -31.859 1.569 -19.188 1 96.06 392 GLY A C 1
ATOM 2971 O O . GLY A 1 392 ? -32.688 1.484 -18.266 1 96.06 392 GLY A O 1
ATOM 2972 N N . GLY A 1 393 ? -31.844 2.605 -20.062 1 96.06 393 GLY A N 1
ATOM 2973 C CA . GLY A 1 393 ? -32.688 3.764 -19.797 1 96.06 393 GLY A CA 1
ATOM 2974 C C . GLY A 1 393 ? -32.188 4.594 -18.625 1 96.06 393 GLY A C 1
ATOM 2975 O O . GLY A 1 393 ? -31.031 4.445 -18.203 1 96.06 393 GLY A O 1
ATOM 2976 N N . TRP A 1 394 ? -33.062 5.457 -18.062 1 98 394 TRP A N 1
ATOM 2977 C CA . TRP A 1 394 ? -32.656 6.426 -17.047 1 98 394 TRP A CA 1
ATOM 2978 C C . TRP A 1 394 ? -32.938 5.895 -15.641 1 98 394 TRP A C 1
ATOM 2980 O O . TRP A 1 394 ? -32.594 6.539 -14.648 1 98 394 TRP A O 1
ATOM 2990 N N . TYR A 1 395 ? -33.438 4.738 -15.516 1 98.06 395 TYR A N 1
ATOM 2991 C CA . TYR A 1 395 ? -33.906 4.238 -14.227 1 98.06 395 TYR A CA 1
ATOM 2992 C C . TYR A 1 395 ? -32.719 4.004 -13.281 1 98.06 395 TYR A C 1
ATOM 2994 O O . TYR A 1 395 ? -32.719 4.527 -12.164 1 98.06 395 TYR A O 1
ATOM 3002 N N . MET A 1 396 ? -31.781 3.211 -13.758 1 98.31 396 MET A N 1
ATOM 3003 C CA . MET A 1 396 ? -30.625 2.918 -12.906 1 98.31 396 MET A CA 1
ATOM 3004 C C . MET A 1 396 ? -29.922 4.203 -12.484 1 98.31 396 MET A C 1
ATOM 3006 O O . MET A 1 396 ? -29.562 4.367 -11.32 1 98.31 396 MET A O 1
ATOM 3010 N N . LEU A 1 397 ? -29.672 5.082 -13.43 1 98.56 397 LEU A N 1
ATOM 3011 C CA . LEU A 1 397 ? -29.047 6.359 -13.102 1 98.56 397 LEU A CA 1
ATOM 3012 C C . LEU A 1 397 ? -29.906 7.148 -12.117 1 98.56 397 LEU A C 1
ATOM 3014 O O . LEU A 1 397 ? -29.375 7.781 -11.203 1 98.56 397 LEU A O 1
ATOM 3018 N N . GLY A 1 398 ? -31.203 7.141 -12.297 1 98.69 398 GLY A N 1
ATOM 3019 C CA . GLY A 1 398 ? -32.125 7.848 -11.43 1 98.69 398 GLY A CA 1
ATOM 3020 C C . GLY A 1 398 ? -32.094 7.359 -9.992 1 98.69 398 GLY A C 1
ATOM 3021 O O . GLY A 1 398 ? -32.031 8.164 -9.062 1 98.69 398 GLY A O 1
ATOM 3022 N N . ILE A 1 399 ? -32.125 6.043 -9.797 1 98.62 399 ILE A N 1
ATOM 3023 C CA . ILE A 1 399 ? -32.156 5.523 -8.438 1 98.62 399 ILE A CA 1
ATOM 3024 C C . ILE A 1 399 ? -30.781 5.691 -7.785 1 98.62 399 ILE A C 1
ATOM 3026 O O . ILE A 1 399 ? -30.688 5.879 -6.57 1 98.62 399 ILE A O 1
ATOM 3030 N N . GLN A 1 400 ? -29.688 5.598 -8.586 1 98.88 400 GLN A N 1
ATOM 3031 C CA . GLN A 1 400 ? -28.359 5.902 -8.039 1 98.88 400 GLN A CA 1
ATOM 3032 C C . GLN A 1 400 ? -28.281 7.355 -7.582 1 98.88 400 GLN A C 1
ATOM 3034 O O . GLN A 1 400 ? -27.734 7.641 -6.512 1 98.88 400 GLN A O 1
ATOM 3039 N N . LEU A 1 401 ? -28.781 8.289 -8.367 1 98.75 401 LEU A N 1
ATOM 3040 C CA . LEU A 1 401 ? -28.828 9.695 -7.984 1 98.75 401 LEU A CA 1
ATOM 3041 C C . LEU A 1 401 ? -29.656 9.883 -6.719 1 98.75 401 LEU A C 1
ATOM 3043 O O . LEU A 1 401 ? -29.281 10.656 -5.832 1 98.75 401 LEU A O 1
ATOM 3047 N N . LEU A 1 402 ? -30.797 9.195 -6.703 1 98.75 402 LEU A N 1
ATOM 3048 C CA . LEU A 1 402 ? -31.625 9.242 -5.512 1 98.75 402 LEU A CA 1
ATOM 3049 C C . LEU A 1 402 ? -30.844 8.805 -4.277 1 98.75 402 LEU A C 1
ATOM 3051 O O . LEU A 1 402 ? -30.938 9.438 -3.225 1 98.75 402 LEU A O 1
ATOM 3055 N N . SER A 1 403 ? -30.125 7.688 -4.406 1 98.81 403 SER A N 1
ATOM 3056 C CA . SER A 1 403 ? -29.344 7.184 -3.275 1 98.81 403 SER A CA 1
ATOM 3057 C C . SER A 1 403 ? -28.312 8.211 -2.816 1 98.81 403 SER A C 1
ATOM 3059 O O . SER A 1 403 ? -28.078 8.375 -1.616 1 98.81 403 SER A O 1
ATOM 3061 N N . ILE A 1 404 ? -27.641 8.891 -3.748 1 98.88 404 ILE A N 1
ATOM 3062 C CA . ILE A 1 404 ? -26.656 9.922 -3.424 1 98.88 404 ILE A CA 1
ATOM 3063 C C . ILE A 1 404 ? -27.312 11.023 -2.6 1 98.88 404 ILE A C 1
ATOM 3065 O O . ILE A 1 404 ? -26.797 11.398 -1.536 1 98.88 404 ILE A O 1
ATOM 3069 N N . VAL A 1 405 ? -28.422 11.5 -3.014 1 98.81 405 VAL A N 1
ATOM 3070 C CA . VAL A 1 405 ? -29.109 12.625 -2.387 1 98.81 405 VAL A CA 1
ATOM 3071 C C . VAL A 1 405 ? -29.609 12.227 -1.003 1 98.81 405 VAL A C 1
ATOM 3073 O O . VAL A 1 405 ? -29.438 12.969 -0.034 1 98.81 405 VAL A O 1
ATOM 3076 N N . VAL A 1 406 ? -30.219 11.07 -0.913 1 98.75 406 VAL A N 1
ATOM 3077 C CA . VAL A 1 406 ? -30.844 10.656 0.342 1 98.75 406 VAL A CA 1
ATOM 3078 C C . VAL A 1 406 ? -29.766 10.336 1.374 1 98.75 406 VAL A C 1
ATOM 3080 O O . VAL A 1 406 ? -29.875 10.711 2.543 1 98.75 406 VAL A O 1
ATOM 3083 N N . ILE A 1 407 ? -28.703 9.625 0.966 1 98.88 407 ILE A N 1
ATOM 3084 C CA . ILE A 1 407 ? -27.625 9.273 1.893 1 98.88 407 ILE A CA 1
ATOM 3085 C C . ILE A 1 407 ? -26.875 10.539 2.326 1 98.88 407 ILE A C 1
ATOM 3087 O O . ILE A 1 407 ? -26.625 10.734 3.516 1 98.88 407 ILE A O 1
ATOM 3091 N N . ALA A 1 408 ? -26.531 11.375 1.346 1 98.88 408 ALA A N 1
ATOM 3092 C CA . ALA A 1 408 ? -25.859 12.633 1.681 1 98.88 408 ALA A CA 1
ATOM 3093 C C . ALA A 1 408 ? -26.75 13.5 2.568 1 98.88 408 ALA A C 1
ATOM 3095 O O . ALA A 1 408 ? -26.281 14.094 3.537 1 98.88 408 ALA A O 1
ATOM 3096 N N . GLY A 1 409 ? -28.047 13.578 2.209 1 98.81 409 GLY A N 1
ATOM 3097 C CA . GLY A 1 409 ? -28.969 14.367 3 1 98.81 409 GLY A CA 1
ATOM 3098 C C . GLY A 1 409 ? -29.109 13.875 4.426 1 98.81 409 GLY A C 1
ATOM 3099 O O . GLY A 1 409 ? -29.062 14.656 5.371 1 98.81 409 GLY A O 1
ATOM 3100 N N . TRP A 1 410 ? -29.281 12.578 4.598 1 98.75 410 TRP A N 1
ATOM 3101 C CA . TRP A 1 410 ? -29.344 11.969 5.922 1 98.75 410 TRP A CA 1
ATOM 3102 C C . TRP A 1 410 ? -28.078 12.273 6.723 1 98.75 410 TRP A C 1
ATOM 3104 O O . TRP A 1 410 ? -28.156 12.664 7.891 1 98.75 410 TRP A O 1
ATOM 3114 N N . THR A 1 411 ? -26.938 12.086 6.078 1 98.88 411 THR A N 1
ATOM 3115 C CA . THR A 1 411 ? -25.641 12.25 6.734 1 98.88 411 THR A CA 1
ATOM 3116 C C . THR A 1 411 ? -25.406 13.703 7.129 1 98.88 411 THR A C 1
ATOM 3118 O O . THR A 1 411 ? -24.938 13.992 8.227 1 98.88 411 THR A O 1
ATOM 3121 N N . LEU A 1 412 ? -25.781 14.648 6.184 1 98.75 412 LEU A N 1
ATOM 3122 C CA . LEU A 1 412 ? -25.641 16.078 6.469 1 98.75 412 LEU A CA 1
ATOM 3123 C C . LEU A 1 412 ? -26.469 16.469 7.684 1 98.75 412 LEU A C 1
ATOM 3125 O O . LEU A 1 412 ? -25.984 17.141 8.586 1 98.75 412 LEU A O 1
ATOM 3129 N N . CYS A 1 413 ? -27.656 16.016 7.75 1 98.62 413 CYS A N 1
ATOM 3130 C CA . CYS A 1 413 ? -28.594 16.406 8.805 1 98.62 413 CYS A CA 1
ATOM 3131 C C . CYS A 1 413 ? -28.188 15.773 10.141 1 98.62 413 CYS A C 1
ATOM 3133 O O . CYS A 1 413 ? -28.047 16.484 11.141 1 98.62 413 CYS A O 1
ATOM 3135 N N . THR A 1 414 ? -27.984 14.516 10.156 1 98.62 414 THR A N 1
ATOM 3136 C CA . THR A 1 414 ? -27.734 13.805 11.406 1 98.62 414 THR A CA 1
ATOM 3137 C C . THR A 1 414 ? -26.359 14.148 11.977 1 98.62 414 THR A C 1
ATOM 3139 O O . THR A 1 414 ? -26.219 14.328 13.188 1 98.62 414 THR A O 1
ATOM 3142 N N . SER A 1 415 ? -25.328 14.219 11.094 1 98.75 415 SER A N 1
ATOM 3143 C CA . SER A 1 415 ? -24 14.586 11.594 1 98.75 415 SER A CA 1
ATOM 3144 C C . SER A 1 415 ? -23.969 16.031 12.07 1 98.75 415 SER A C 1
ATOM 3146 O O . SER A 1 415 ? -23.266 16.359 13.031 1 98.75 415 SER A O 1
ATOM 3148 N N . PHE A 1 416 ? -24.719 16.906 11.383 1 98.62 416 PHE A N 1
ATOM 3149 C CA . PHE A 1 416 ? -24.797 18.297 11.82 1 98.62 416 PHE A CA 1
ATOM 3150 C C . PHE A 1 416 ? -25.406 18.391 13.211 1 98.62 416 PHE A C 1
ATOM 3152 O O . PHE A 1 416 ? -24.875 19.094 14.078 1 98.62 416 PHE A O 1
ATOM 3159 N N . ILE A 1 417 ? -26.5 17.734 13.391 1 98.69 417 ILE A N 1
ATOM 3160 C CA . ILE A 1 417 ? -27.172 17.75 14.68 1 98.69 417 ILE A CA 1
ATOM 3161 C C . ILE A 1 417 ? -26.234 17.203 15.758 1 98.69 417 ILE A C 1
ATOM 3163 O O . ILE A 1 417 ? -26.062 17.812 16.812 1 98.69 417 ILE A O 1
ATOM 3167 N N . LEU A 1 418 ? -25.578 16.094 15.492 1 98.5 418 LEU A N 1
ATOM 3168 C CA . LEU A 1 418 ? -24.688 15.445 16.453 1 98.5 418 LEU A CA 1
ATOM 3169 C C . LEU A 1 418 ? -23.5 16.344 16.797 1 98.5 418 LEU A C 1
ATOM 3171 O O . LEU A 1 418 ? -23.219 16.578 17.969 1 98.5 418 LEU A O 1
ATOM 3175 N N . LEU A 1 419 ? -22.844 16.828 15.805 1 98.75 419 LEU A N 1
ATOM 3176 C CA . LEU A 1 419 ? -21.625 17.609 16.031 1 98.75 419 LEU A CA 1
ATOM 3177 C C . LEU A 1 419 ? -21.969 18.969 16.625 1 98.75 419 LEU A C 1
ATOM 3179 O O . LEU A 1 419 ? -21.219 19.5 17.438 1 98.75 419 LEU A O 1
ATOM 3183 N N . LYS A 1 420 ? -23.141 19.562 16.219 1 98.25 420 LYS A N 1
ATOM 3184 C CA . LYS A 1 420 ? -23.547 20.844 16.781 1 98.25 420 LYS A CA 1
ATOM 3185 C C . LYS A 1 420 ? -23.922 20.688 18.266 1 98.25 420 LYS A C 1
ATOM 3187 O O . LYS A 1 420 ? -23.641 21.562 19.078 1 98.25 420 LYS A O 1
ATOM 3192 N N . LEU A 1 421 ? -24.562 19.625 18.562 1 98.25 421 LEU A N 1
ATOM 3193 C CA . LEU A 1 421 ? -24.891 19.359 19.953 1 98.25 421 LEU A CA 1
ATOM 3194 C C . LEU A 1 421 ? -23.625 19.203 20.797 1 98.25 421 LEU A C 1
ATOM 3196 O O . LEU A 1 421 ? -23.562 19.719 21.922 1 98.25 421 LEU A O 1
ATOM 3200 N N . LEU A 1 422 ? -22.641 18.5 20.297 1 98.19 422 LEU A N 1
ATOM 3201 C CA . LEU A 1 422 ? -21.375 18.359 20.984 1 98.19 422 LEU A CA 1
ATOM 3202 C C . LEU A 1 422 ? -20.672 19.703 21.141 1 98.19 422 LEU A C 1
ATOM 3204 O O . LEU A 1 422 ? -20.125 20 22.203 1 98.19 422 LEU A O 1
ATOM 3208 N N . ASP A 1 423 ? -20.734 20.469 20.109 1 98 423 ASP A N 1
ATOM 3209 C CA . ASP A 1 423 ? -20.109 21.781 20.125 1 98 423 ASP A CA 1
ATOM 3210 C C . ASP A 1 423 ? -20.766 22.688 21.172 1 98 423 ASP A C 1
ATOM 3212 O O . ASP A 1 423 ? -20.078 23.422 21.859 1 98 423 ASP A O 1
ATOM 3216 N N . LEU A 1 424 ? -22.109 22.609 21.312 1 97.31 424 LEU A N 1
ATOM 3217 C CA . LEU A 1 424 ? -22.875 23.469 22.203 1 97.31 424 LEU A CA 1
ATOM 3218 C C . LEU A 1 424 ? -22.734 23 23.656 1 97.31 424 LEU A C 1
ATOM 3220 O O . LEU A 1 424 ? -22.875 23.797 24.578 1 97.31 424 LEU A O 1
ATOM 3224 N N . THR A 1 425 ? -22.469 21.781 23.891 1 96.88 425 THR A N 1
ATOM 3225 C CA . THR A 1 425 ? -22.469 21.25 25.234 1 96.88 425 THR A CA 1
ATOM 3226 C C . THR A 1 425 ? -21.047 21.219 25.812 1 96.88 425 THR A C 1
ATOM 3228 O O . THR A 1 425 ? -20.719 22.016 26.688 1 96.88 425 THR A O 1
ATOM 3231 N N . ILE A 1 426 ? -20.125 20.484 25.156 1 95.94 426 ILE A N 1
ATOM 3232 C CA . ILE A 1 426 ? -18.812 20.297 25.75 1 95.94 426 ILE A CA 1
ATOM 3233 C C . ILE A 1 426 ? -17.75 20.953 24.875 1 95.94 426 ILE A C 1
ATOM 3235 O O . ILE A 1 426 ? -16.578 21.031 25.266 1 95.94 426 ILE A O 1
ATOM 3239 N N . GLY A 1 427 ? -18.156 21.406 23.812 1 96.88 427 GLY A N 1
ATOM 3240 C CA . GLY A 1 427 ? -17.203 22.031 22.906 1 96.88 427 GLY A CA 1
ATOM 3241 C C . GLY A 1 427 ? -16.531 21.031 21.969 1 96.88 427 GLY A C 1
ATOM 3242 O O . GLY A 1 427 ? -16.219 19.906 22.375 1 96.88 427 GLY A O 1
ATOM 3243 N N . LEU A 1 428 ? -16.297 21.453 20.766 1 97.94 428 LEU A N 1
ATOM 3244 C CA . LEU A 1 428 ? -15.703 20.578 19.766 1 97.94 428 LEU A CA 1
ATOM 3245 C C . LEU A 1 428 ? -14.25 20.969 19.484 1 97.94 428 LEU A C 1
ATOM 3247 O O . LEU A 1 428 ? -13.383 20.094 19.359 1 97.94 428 LEU A O 1
ATOM 3251 N N . ARG A 1 429 ? -13.953 22.266 19.391 1 97.69 429 ARG A N 1
ATOM 3252 C CA . ARG A 1 429 ? -12.625 22.781 19.078 1 97.69 429 ARG A CA 1
ATOM 3253 C C . ARG A 1 429 ? -11.836 23.078 20.344 1 97.69 429 ARG A C 1
ATOM 3255 O O . ARG A 1 429 ? -12.398 23.547 21.344 1 97.69 429 ARG A O 1
ATOM 3262 N N . VAL A 1 430 ? -10.602 22.875 20.297 1 95.44 430 VAL A N 1
ATOM 3263 C CA . VAL A 1 430 ? -9.727 23.203 21.422 1 95.44 430 VAL A CA 1
ATOM 3264 C C . VAL A 1 430 ? -9.469 24.703 21.469 1 95.44 430 VAL A C 1
ATOM 3266 O O . VAL A 1 430 ? -9.578 25.391 20.438 1 95.44 430 VAL A O 1
ATOM 3269 N N . PRO A 1 431 ? -9.109 25.219 22.625 1 89.62 431 PRO A N 1
ATOM 3270 C CA . PRO A 1 431 ? -8.688 26.609 22.688 1 89.62 431 PRO A CA 1
ATOM 3271 C C . PRO A 1 431 ? -7.434 26.891 21.875 1 89.62 431 PRO A C 1
ATOM 3273 O O . PRO A 1 431 ? -6.617 26 21.656 1 89.62 431 PRO A O 1
ATOM 3276 N N . LEU A 1 432 ? -7.297 28.078 21.453 1 88.5 432 LEU A N 1
ATOM 3277 C CA . LEU A 1 432 ? -6.227 28.484 20.547 1 88.5 432 LEU A CA 1
ATOM 3278 C C . LEU A 1 432 ? -4.859 28.094 21.109 1 88.5 432 LEU A C 1
ATOM 3280 O O . LEU A 1 432 ? -3.986 27.625 20.375 1 88.5 432 LEU A O 1
ATOM 3284 N N . VAL A 1 433 ? -4.645 28.266 22.438 1 84.25 433 VAL A N 1
ATOM 3285 C CA . VAL A 1 433 ? -3.365 27.953 23.078 1 84.25 433 VAL A CA 1
ATOM 3286 C C . VAL A 1 433 ? -3.037 26.469 22.875 1 84.25 433 VAL A C 1
ATOM 3288 O O . VAL A 1 433 ? -1.902 26.125 22.547 1 84.25 433 VAL A O 1
ATOM 3291 N N . GLU A 1 434 ? -4.023 25.688 23.047 1 89.88 434 GLU A N 1
ATOM 3292 C CA . GLU A 1 434 ? -3.836 24.234 22.922 1 89.88 434 GLU A CA 1
ATOM 3293 C C . GLU A 1 434 ? -3.594 23.844 21.469 1 89.88 434 GLU A C 1
ATOM 3295 O O . GLU A 1 434 ? -2.818 22.922 21.188 1 89.88 434 GLU A O 1
ATOM 3300 N N . GLU A 1 435 ? -4.25 24.516 20.578 1 91.31 435 GLU A N 1
ATOM 3301 C CA . GLU A 1 435 ? -4.059 24.266 19.141 1 91.31 435 GLU A CA 1
ATOM 3302 C C . GLU A 1 435 ? -2.629 24.594 18.719 1 91.31 435 GLU A C 1
ATOM 3304 O O . GLU A 1 435 ? -2.035 23.859 17.922 1 91.31 435 GLU A O 1
ATOM 3309 N N . VAL A 1 436 ? -2.076 25.688 19.219 1 86.31 436 VAL A N 1
ATOM 3310 C CA . VAL A 1 436 ? -0.741 26.156 18.844 1 86.31 436 VAL A CA 1
ATOM 3311 C C . VAL A 1 436 ? 0.311 25.234 19.484 1 86.31 436 VAL A C 1
ATOM 3313 O O . VAL A 1 436 ? 1.32 24.922 18.859 1 86.31 436 VAL A O 1
ATOM 3316 N N . LEU A 1 437 ? 0.034 24.812 20.734 1 86 437 LEU A N 1
ATOM 3317 C CA . LEU A 1 437 ? 0.967 23.922 21.438 1 86 437 LEU A CA 1
ATOM 3318 C C . LEU A 1 437 ? 1 22.547 20.781 1 86 437 LEU A C 1
ATOM 3320 O O . LEU A 1 437 ? 2.059 21.922 20.703 1 86 437 LEU A O 1
ATOM 3324 N N . GLY A 1 438 ? -0.193 22.078 20.328 1 92.19 438 GLY A N 1
ATOM 3325 C CA . GLY A 1 438 ? -0.307 20.75 19.75 1 92.19 438 GLY A CA 1
ATOM 3326 C C . GLY A 1 438 ? -0.91 19.734 20.703 1 92.19 438 GLY A C 1
ATOM 3327 O O . GLY A 1 438 ? -0.645 19.766 21.906 1 92.19 438 GLY A O 1
ATOM 3328 N N . ALA A 1 439 ? -1.559 18.875 20.203 1 95.06 439 ALA A N 1
ATOM 3329 C CA . ALA A 1 439 ? -2.303 17.906 21 1 95.06 439 ALA A CA 1
ATOM 3330 C C . ALA A 1 439 ? -1.366 16.875 21.625 1 95.06 439 ALA A C 1
ATOM 3332 O O . ALA A 1 439 ? -1.667 16.297 22.672 1 95.06 439 ALA A O 1
ATOM 3333 N N . ASP A 1 440 ? -0.246 16.578 21 1 95.19 440 ASP A N 1
ATOM 3334 C CA . ASP A 1 440 ? 0.681 15.586 21.531 1 95.19 440 ASP A CA 1
ATOM 3335 C C . ASP A 1 440 ? 1.187 16.016 22.922 1 95.19 440 ASP A C 1
ATOM 3337 O O . ASP A 1 440 ? 1.243 15.195 23.844 1 95.19 440 ASP A O 1
ATOM 3341 N N . LEU A 1 441 ? 1.493 17.266 23.016 1 91.5 441 LEU A N 1
ATOM 3342 C CA . LEU A 1 441 ? 1.965 17.812 24.281 1 91.5 441 LEU A CA 1
ATOM 3343 C C . LEU A 1 441 ? 0.807 17.984 25.25 1 91.5 441 LEU A C 1
ATOM 3345 O O . LEU A 1 441 ? 0.898 17.578 26.422 1 91.5 441 LEU A O 1
ATOM 3349 N N . VAL A 1 442 ? -0.257 18.516 24.812 1 92.81 442 VAL A N 1
ATOM 3350 C CA . VAL A 1 442 ? -1.361 18.922 25.672 1 92.81 442 VAL A CA 1
ATOM 3351 C C . VAL A 1 442 ? -2.123 17.703 26.156 1 92.81 442 VAL A C 1
ATOM 3353 O O . VAL A 1 442 ? -2.439 17.594 27.344 1 92.81 442 VAL A O 1
ATOM 3356 N N . GLU A 1 443 ? -2.402 16.75 25.266 1 94.75 443 GLU A N 1
ATOM 3357 C CA . GLU A 1 443 ? -3.291 15.641 25.594 1 94.75 443 GLU A CA 1
ATOM 3358 C C . GLU A 1 443 ? -2.502 14.422 26.047 1 94.75 443 GLU A C 1
ATOM 3360 O O . GLU A 1 443 ? -3.008 13.594 26.812 1 94.75 443 GLU A O 1
ATOM 3365 N N . HIS A 1 444 ? -1.207 14.336 25.594 1 95.06 444 HIS A N 1
ATOM 3366 C CA . HIS A 1 444 ? -0.5 13.078 25.828 1 95.06 444 HIS A CA 1
ATOM 3367 C C . HIS A 1 444 ? 0.824 13.32 26.547 1 95.06 444 HIS A C 1
ATOM 3369 O O . HIS A 1 444 ? 1.586 12.383 26.781 1 95.06 444 HIS A O 1
ATOM 3375 N N . SER A 1 445 ? 1.198 14.555 26.844 1 92.94 445 SER A N 1
ATOM 3376 C CA . SER A 1 445 ? 2.395 14.938 27.594 1 92.94 445 SER A CA 1
ATOM 3377 C C . SER A 1 445 ? 3.656 14.414 26.906 1 92.94 445 SER A C 1
ATOM 3379 O O . SER A 1 445 ? 4.52 13.828 27.562 1 92.94 445 SER A O 1
ATOM 3381 N N . LEU A 1 446 ? 3.658 14.594 25.641 1 90.19 446 LEU A N 1
ATOM 3382 C CA . LEU A 1 446 ? 4.855 14.234 24.891 1 90.19 446 LEU A CA 1
ATOM 3383 C C . LEU A 1 446 ? 5.766 15.445 24.703 1 90.19 446 LEU A C 1
ATOM 3385 O O . LEU A 1 446 ? 5.328 16.484 24.203 1 90.19 446 LEU A O 1
ATOM 3389 N N . ASN A 1 447 ? 7.039 15.336 25.109 1 82.81 447 ASN A N 1
ATOM 3390 C CA . ASN A 1 447 ? 8.039 16.391 25.062 1 82.81 447 ASN A CA 1
ATOM 3391 C C . ASN A 1 447 ? 7.637 17.594 25.891 1 82.81 447 ASN A C 1
ATOM 3393 O O . ASN A 1 447 ? 7.816 18.75 25.484 1 82.81 447 ASN A O 1
ATOM 3397 N N . GLY A 1 448 ? 6.898 17.359 27 1 86.81 448 GLY A N 1
ATOM 3398 C CA . GLY A 1 448 ? 6.414 18.375 27.906 1 86.81 448 GLY A CA 1
ATOM 3399 C C . GLY A 1 448 ? 4.965 18.188 28.312 1 86.81 448 GLY A C 1
ATOM 3400 O O . GLY A 1 448 ? 4.379 17.125 28.047 1 86.81 448 GLY A O 1
ATOM 3401 N N . SER A 1 449 ? 4.543 19.125 29.062 1 89.94 449 SER A N 1
ATOM 3402 C CA . SER A 1 449 ? 3.15 19.031 29.5 1 89.94 449 SER A CA 1
ATOM 3403 C C . SER A 1 449 ? 2.541 20.422 29.688 1 89.94 449 SER A C 1
ATOM 3405 O O . SER A 1 449 ? 3.266 21.406 29.844 1 89.94 449 SER A O 1
ATOM 3407 N N . TYR A 1 450 ? 1.251 20.5 29.562 1 91.06 450 TYR A N 1
ATOM 3408 C CA . TYR A 1 450 ? 0.472 21.719 29.734 1 91.06 450 TYR A CA 1
ATOM 3409 C C . TYR A 1 450 ? -0.681 21.484 30.719 1 91.06 450 TYR A C 1
ATOM 3411 O O . TYR A 1 450 ? -1.533 20.625 30.484 1 91.06 450 TYR A O 1
ATOM 3419 N N . ASN A 1 451 ? -0.63 22.188 31.766 1 90.62 451 ASN A N 1
ATOM 3420 C CA . ASN A 1 451 ? -1.728 22.125 32.719 1 90.62 451 ASN A CA 1
ATOM 3421 C C . ASN A 1 451 ? -2.863 23.062 32.344 1 90.62 451 ASN A C 1
ATOM 3423 O O . ASN A 1 451 ? -2.754 24.281 32.5 1 90.62 451 ASN A O 1
ATOM 3427 N N . LYS A 1 452 ? -3.947 22.562 32 1 88.75 452 LYS A N 1
ATOM 3428 C CA . LYS A 1 452 ? -5.074 23.328 31.484 1 88.75 452 LYS A CA 1
ATOM 3429 C C . LYS A 1 452 ? -5.684 24.234 32.562 1 88.75 452 LYS A C 1
ATOM 3431 O O . LYS A 1 452 ? -6.211 25.297 32.25 1 88.75 452 LYS A O 1
ATOM 3436 N N . ALA A 1 453 ? -5.641 23.844 33.781 1 87.88 453 ALA A N 1
ATOM 3437 C CA . ALA A 1 453 ? -6.254 24.578 34.875 1 87.88 453 ALA A CA 1
ATOM 3438 C C . ALA A 1 453 ? -5.414 25.797 35.25 1 87.88 453 ALA A C 1
ATOM 3440 O O . ALA A 1 453 ? -5.945 26.891 35.438 1 87.88 453 ALA A O 1
ATOM 3441 N N . THR A 1 454 ? -4.137 25.641 35.281 1 86 454 THR A N 1
ATOM 3442 C CA . THR A 1 454 ? -3.256 26.688 35.781 1 86 454 THR A CA 1
ATOM 3443 C C . THR A 1 454 ? -2.656 27.484 34.594 1 86 454 THR A C 1
ATOM 3445 O O . THR A 1 454 ? -2.156 28.594 34.781 1 86 454 THR A O 1
ATOM 3448 N N . GLY A 1 455 ? -2.666 26.828 33.375 1 87.31 455 GLY A N 1
ATOM 3449 C CA . GLY A 1 455 ? -2.061 27.469 32.219 1 87.31 455 GLY A CA 1
ATOM 3450 C C . GLY A 1 455 ? -0.553 27.312 32.188 1 87.31 455 GLY A C 1
ATOM 3451 O O . GLY A 1 455 ? 0.124 28.016 31.422 1 87.31 455 GLY A O 1
ATOM 3452 N N . GLU A 1 456 ? -0.01 26.375 32.969 1 86.62 456 GLU A N 1
ATOM 3453 C CA . GLU A 1 456 ? 1.438 26.203 33.062 1 86.62 456 GLU A CA 1
ATOM 3454 C C . GLU A 1 456 ? 1.95 25.234 32 1 86.62 456 GLU A C 1
ATOM 3456 O O . GLU A 1 456 ? 1.494 24.094 31.922 1 86.62 456 GLU A O 1
ATOM 3461 N N . LEU A 1 457 ? 2.861 25.703 31.25 1 87.38 457 LEU A N 1
ATOM 3462 C CA . LEU A 1 457 ? 3.605 24.875 30.312 1 87.38 457 LEU A CA 1
ATOM 3463 C C . LEU A 1 457 ? 4.895 24.359 30.938 1 87.38 457 LEU A C 1
ATOM 3465 O O . LEU A 1 457 ? 5.691 25.141 31.453 1 87.38 457 LEU A O 1
ATOM 3469 N N . ARG A 1 458 ? 5.105 23.047 30.906 1 86.38 458 ARG A N 1
ATOM 3470 C CA . ARG A 1 458 ? 6.25 22.438 31.547 1 86.38 458 ARG A CA 1
ATOM 3471 C C . ARG A 1 458 ? 7.086 21.641 30.547 1 86.38 458 ARG A C 1
ATOM 3473 O O . ARG A 1 458 ? 6.551 21.094 29.578 1 86.38 458 ARG A O 1
ATOM 3480 N N . ASP A 1 459 ? 8.383 21.578 30.859 1 79.5 459 ASP A N 1
ATOM 3481 C CA . ASP A 1 459 ? 9.25 20.781 30 1 79.5 459 ASP A CA 1
ATOM 3482 C C . ASP A 1 459 ? 9.25 19.312 30.453 1 79.5 459 ASP A C 1
ATOM 3484 O O . ASP A 1 459 ? 8.391 18.891 31.219 1 79.5 459 ASP A O 1
ATOM 3488 N N . THR A 1 460 ? 10.086 18.531 29.844 1 80.12 460 THR A N 1
ATOM 3489 C CA . THR A 1 460 ? 10.102 17.094 30.094 1 80.12 460 THR A CA 1
ATOM 3490 C C . THR A 1 460 ? 10.539 16.797 31.516 1 80.12 460 THR A C 1
ATOM 3492 O O . THR A 1 460 ? 10.227 15.734 32.062 1 80.12 460 THR A O 1
ATOM 3495 N N . GLU A 1 461 ? 11.219 17.688 32.156 1 74.5 461 GLU A N 1
ATOM 3496 C CA . GLU A 1 461 ? 11.703 17.5 33.531 1 74.5 461 GLU A CA 1
ATOM 3497 C C . GLU A 1 461 ? 10.688 18.016 34.562 1 74.5 461 GLU A C 1
ATOM 3499 O O . GLU A 1 461 ? 10.844 17.797 35.75 1 74.5 461 GLU A O 1
ATOM 3504 N N . GLY A 1 462 ? 9.648 18.625 34.031 1 77.94 462 GLY A N 1
ATOM 3505 C CA . GLY A 1 462 ? 8.594 19.094 34.938 1 77.94 462 GLY A CA 1
ATOM 3506 C C . GLY A 1 462 ? 8.734 20.547 35.312 1 77.94 462 GLY A C 1
ATOM 3507 O O . GLY A 1 462 ? 7.879 21.094 36 1 77.94 462 GLY A O 1
ATOM 3508 N N . ASP A 1 463 ? 9.734 21.234 34.781 1 71.25 463 ASP A N 1
ATOM 3509 C CA . ASP A 1 463 ? 9.953 22.641 35.062 1 71.25 463 ASP A CA 1
ATOM 3510 C C . ASP A 1 463 ? 9.023 23.531 34.25 1 71.25 463 ASP A C 1
ATOM 3512 O O . ASP A 1 463 ? 8.766 23.25 33.062 1 71.25 463 ASP A O 1
ATOM 3516 N N . ILE A 1 464 ? 8.547 24.594 34.938 1 80 464 ILE A N 1
ATOM 3517 C CA . ILE A 1 464 ? 7.621 25.5 34.25 1 80 464 ILE A CA 1
ATOM 3518 C C . ILE A 1 464 ? 8.383 26.375 33.25 1 80 464 ILE A C 1
ATOM 3520 O O . ILE A 1 464 ? 9.336 27.062 33.625 1 80 464 ILE A O 1
ATOM 3524 N N . ILE A 1 465 ? 8.047 26.328 32.062 1 73.5 465 ILE A N 1
ATOM 3525 C CA . ILE A 1 465 ? 8.633 27.125 31 1 73.5 465 ILE A CA 1
ATOM 3526 C C . ILE A 1 465 ? 7.906 28.469 30.906 1 73.5 465 ILE A C 1
ATOM 3528 O O . ILE A 1 465 ? 8.539 29.516 30.766 1 73.5 465 ILE A O 1
ATOM 3532 N N . GLN A 1 466 ? 6.582 28.375 30.922 1 75.5 466 GLN A N 1
ATOM 3533 C CA . GLN A 1 466 ? 5.75 29.562 30.75 1 75.5 466 GLN A CA 1
ATOM 3534 C C . GLN A 1 466 ? 4.355 29.344 31.328 1 75.5 466 GLN A C 1
ATOM 3536 O O . GLN A 1 466 ? 3.82 28.234 31.281 1 75.5 466 GLN A O 1
ATOM 3541 N N . LYS A 1 467 ? 3.811 30.375 31.953 1 79.31 467 LYS A N 1
ATOM 3542 C CA . LYS A 1 467 ? 2.414 30.359 32.375 1 79.31 467 LYS A CA 1
ATOM 3543 C C . LYS A 1 467 ? 1.542 31.172 31.438 1 79.31 467 LYS A C 1
ATOM 3545 O O . LYS A 1 467 ? 1.807 32.344 31.188 1 79.31 467 LYS A O 1
ATOM 3550 N N . ILE A 1 468 ? 0.644 30.547 30.766 1 78.38 468 ILE A N 1
ATOM 3551 C CA . ILE A 1 468 ? -0.23 31.188 29.781 1 78.38 468 ILE A CA 1
ATOM 3552 C C . ILE A 1 468 ? -1.606 31.422 30.391 1 78.38 468 ILE A C 1
ATOM 3554 O O . ILE A 1 468 ? -2.361 30.484 30.641 1 78.38 468 ILE A O 1
ATOM 3558 N N . GLU A 1 469 ? -1.896 32.656 30.781 1 66.5 469 GLU A N 1
ATOM 3559 C CA . GLU A 1 469 ? -3.18 33 31.375 1 66.5 469 GLU A CA 1
ATOM 3560 C C . GLU A 1 469 ? -4.254 33.188 30.312 1 66.5 469 GLU A C 1
ATOM 3562 O O . GLU A 1 469 ? -3.996 33.812 29.266 1 66.5 469 GLU A O 1
ATOM 3567 N N . ARG A 1 470 ? -5.324 32.469 30.312 1 65.12 470 ARG A N 1
ATOM 3568 C CA . ARG A 1 470 ? -6.395 32.438 29.328 1 65.12 470 ARG A CA 1
ATOM 3569 C C . ARG A 1 470 ? -7.113 33.781 29.25 1 65.12 470 ARG A C 1
ATOM 3571 O O . ARG A 1 470 ? -7.934 34 28.359 1 65.12 470 ARG A O 1
ATOM 3578 N N . ASN A 1 471 ? -6.871 34.594 30.203 1 53.12 471 ASN A N 1
ATOM 3579 C CA . ASN A 1 471 ? -7.598 35.875 30.078 1 53.12 471 ASN A CA 1
ATOM 3580 C C . ASN A 1 471 ? -7.141 36.656 28.859 1 53.12 471 ASN A C 1
ATOM 3582 O O . ASN A 1 471 ? -5.941 36.75 28.594 1 53.12 471 ASN A O 1
ATOM 3586 N N . ALA A 1 472 ? -8.086 36.625 27.828 1 54.62 472 ALA A N 1
ATOM 3587 C CA . ALA A 1 472 ? -8 37.25 26.516 1 54.62 472 ALA A CA 1
ATOM 3588 C C . ALA A 1 472 ? -7.465 38.688 26.609 1 54.62 472 ALA A C 1
ATOM 3590 O O . ALA A 1 472 ? -8.227 39.656 26.547 1 54.62 472 ALA A O 1
ATOM 3591 N N . ASP A 1 473 ? -6.137 38.75 27.094 1 57.25 473 ASP A N 1
ATOM 3592 C CA . ASP A 1 473 ? -5.512 40.062 27.078 1 57.25 473 ASP A CA 1
ATOM 3593 C C . ASP A 1 473 ? -4.223 40.062 26.266 1 57.25 473 ASP A C 1
ATOM 3595 O O . ASP A 1 473 ? -3.889 39.031 25.641 1 57.25 473 ASP A O 1
ATOM 3599 N N . GLU A 1 474 ? -3.68 41.156 25.953 1 53.44 474 GLU A N 1
ATOM 3600 C CA . GLU A 1 474 ? -2.457 41.375 25.188 1 53.44 474 GLU A CA 1
ATOM 3601 C C . GLU A 1 474 ? -1.363 40.375 25.609 1 53.44 474 GLU A C 1
ATOM 3603 O O . GLU A 1 474 ? -0.583 39.906 24.781 1 53.44 474 GLU A O 1
ATOM 3608 N N . ASN A 1 475 ? -1.479 40.031 26.875 1 55.62 475 ASN A N 1
ATOM 3609 C CA . ASN A 1 475 ? -0.473 39.125 27.406 1 55.62 475 ASN A CA 1
ATOM 3610 C C . ASN A 1 475 ? -0.682 37.688 26.906 1 55.62 475 ASN A C 1
ATOM 3612 O O . ASN A 1 475 ? 0.284 36.969 26.672 1 55.62 475 ASN A O 1
ATOM 3616 N N . TYR A 1 476 ? -1.811 37.438 26.531 1 60.59 476 TYR A N 1
ATOM 3617 C CA . TYR A 1 476 ? -2.158 36.125 26.031 1 60.59 476 TYR A CA 1
ATOM 3618 C C . TYR A 1 476 ? -1.613 35.906 24.625 1 60.59 476 TYR A C 1
ATOM 3620 O O . TYR A 1 476 ? -0.941 34.906 24.359 1 60.59 476 TYR A O 1
ATOM 3628 N N . TYR A 1 477 ? -1.766 36.812 23.859 1 62.53 477 TYR A N 1
ATOM 3629 C CA . TYR A 1 477 ? -1.342 36.688 22.469 1 62.53 477 TYR A CA 1
ATOM 3630 C C . TYR A 1 477 ? 0.176 36.75 22.359 1 62.53 477 TYR A C 1
ATOM 3632 O O . TYR A 1 477 ? 0.77 36.094 21.5 1 62.53 477 TYR A O 1
ATOM 3640 N N . ARG A 1 478 ? 0.732 37.531 23.266 1 59.06 478 ARG A N 1
ATOM 3641 C CA . ARG A 1 478 ? 2.189 37.562 23.297 1 59.06 478 ARG A CA 1
ATOM 3642 C C . ARG A 1 478 ? 2.764 36.219 23.703 1 59.06 478 ARG A C 1
ATOM 3644 O O . ARG A 1 478 ? 3.738 35.75 23.109 1 59.06 478 ARG A O 1
ATOM 3651 N N . ALA A 1 479 ? 2.125 35.688 24.656 1 65.5 479 ALA A N 1
ATOM 3652 C CA . ALA A 1 479 ? 2.561 34.375 25.109 1 65.5 479 ALA A CA 1
ATOM 3653 C C . ALA A 1 479 ? 2.373 33.312 24.016 1 65.5 479 ALA A C 1
ATOM 3655 O O . ALA A 1 479 ? 3.236 32.469 23.812 1 65.5 479 ALA A O 1
ATOM 3656 N N . LEU A 1 480 ? 1.377 33.438 23.297 1 67.25 480 LEU A N 1
ATOM 3657 C CA . LEU A 1 480 ? 1.06 32.5 22.234 1 67.25 480 LEU A CA 1
ATOM 3658 C C . LEU A 1 480 ? 2.068 32.594 21.109 1 67.25 480 LEU A C 1
ATOM 3660 O O . LEU A 1 480 ? 2.445 31.578 20.516 1 67.25 480 LEU A O 1
ATOM 3664 N N . ARG A 1 481 ? 2.412 33.75 20.797 1 61.16 481 ARG A N 1
ATOM 3665 C CA . ARG A 1 481 ? 3.408 33.938 19.75 1 61.16 481 ARG A CA 1
ATOM 3666 C C . ARG A 1 481 ? 4.75 33.344 20.141 1 61.16 481 ARG A C 1
ATOM 3668 O O . ARG A 1 481 ? 5.426 32.719 19.312 1 61.16 481 ARG A O 1
ATOM 3675 N N . ARG A 1 482 ? 5.055 33.5 21.406 1 58.59 482 ARG A N 1
ATOM 3676 C CA . ARG A 1 482 ? 6.301 32.906 21.906 1 58.59 482 ARG A CA 1
ATOM 3677 C C . ARG A 1 482 ? 6.273 31.391 21.812 1 58.59 482 ARG A C 1
ATOM 3679 O O . ARG A 1 482 ? 7.25 30.781 21.391 1 58.59 482 ARG A O 1
ATOM 3686 N N . VAL A 1 483 ? 5.184 30.922 22.141 1 66.06 483 VAL A N 1
ATOM 3687 C CA . VAL A 1 483 ? 5.027 29.484 22.125 1 66.06 483 VAL A CA 1
ATOM 3688 C C . VAL A 1 483 ? 5.066 28.969 20.688 1 66.06 483 VAL A C 1
ATOM 3690 O O . VAL A 1 483 ? 5.672 27.922 20.406 1 66.06 483 VAL A O 1
ATOM 3693 N N . SER A 1 484 ? 4.484 29.688 19.844 1 62.28 484 SER A N 1
ATOM 3694 C CA . SER A 1 484 ? 4.461 29.297 18.438 1 62.28 484 SER A CA 1
ATOM 3695 C C . SER A 1 484 ? 5.871 29.266 17.859 1 62.28 484 SER A C 1
ATOM 3697 O O . SER A 1 484 ? 6.199 28.359 17.078 1 62.28 484 SER A O 1
ATOM 3699 N N . GLN A 1 485 ? 6.656 30.172 18.25 1 55.31 485 GLN A N 1
ATOM 3700 C CA . GLN A 1 485 ? 8.039 30.234 17.781 1 55.31 485 GLN A CA 1
ATOM 3701 C C . GLN A 1 485 ? 8.859 29.078 18.344 1 55.31 485 GLN A C 1
ATOM 3703 O O . GLN A 1 485 ? 9.703 28.5 17.641 1 55.31 485 GLN A O 1
ATOM 3708 N N . MET A 1 486 ? 8.508 28.734 19.547 1 55.09 486 MET A N 1
ATOM 3709 C CA . MET A 1 486 ? 9.219 27.641 20.203 1 55.09 486 MET A CA 1
ATOM 3710 C C . MET A 1 486 ? 8.914 26.312 19.531 1 55.09 486 MET A C 1
ATOM 3712 O O . MET A 1 486 ? 9.812 25.5 19.328 1 55.09 486 MET A O 1
ATOM 3716 N N . VAL A 1 487 ? 7.691 26.219 19.188 1 54.97 487 VAL A N 1
ATOM 3717 C CA . VAL A 1 487 ? 7.242 24.953 18.594 1 54.97 487 VAL A CA 1
ATOM 3718 C C . VAL A 1 487 ? 7.785 24.812 17.172 1 54.97 487 VAL A C 1
ATOM 3720 O O . VAL A 1 487 ? 8.172 23.734 16.75 1 54.97 487 VAL A O 1
ATOM 3723 N N . SER A 1 488 ? 7.809 25.875 16.5 1 49.84 488 SER A N 1
ATOM 3724 C CA . SER A 1 488 ? 8.281 25.859 15.117 1 49.84 488 SER A CA 1
ATOM 3725 C C . SER A 1 488 ? 9.789 25.625 15.047 1 49.84 488 SER A C 1
ATOM 3727 O O . SER A 1 488 ? 10.273 24.984 14.109 1 49.84 488 SER A O 1
ATOM 3729 N N . ALA A 1 489 ? 10.562 26.312 15.992 1 43.19 489 ALA A N 1
ATOM 3730 C CA . ALA A 1 489 ? 12.023 26.266 15.961 1 43.19 489 ALA A CA 1
ATOM 3731 C C . ALA A 1 489 ? 12.539 24.891 16.391 1 43.19 489 ALA A C 1
ATOM 3733 O O . ALA A 1 489 ? 13.727 24.594 16.234 1 43.19 489 ALA A O 1
ATOM 3734 N N . LYS A 1 490 ? 11.852 23.938 16.25 1 45.59 490 LYS A N 1
ATOM 3735 C CA . LYS A 1 490 ? 12.32 22.625 16.656 1 45.59 490 LYS A CA 1
ATOM 3736 C C . LYS A 1 490 ? 13.477 22.734 17.656 1 45.59 490 LYS A C 1
ATOM 3738 O O . LYS A 1 490 ? 14.461 22.016 17.562 1 45.59 490 LYS A O 1
ATOM 3743 N N . LEU A 1 491 ? 13.695 23.797 18.438 1 37.34 491 LEU A N 1
ATOM 3744 C CA . LEU A 1 491 ? 14.82 24 19.344 1 37.34 491 LEU A CA 1
ATOM 3745 C C . LEU A 1 491 ? 14.672 23.125 20.594 1 37.34 491 LEU A C 1
ATOM 3747 O O . LEU A 1 491 ? 13.562 22.953 21.109 1 37.34 491 LEU A O 1
ATOM 3751 N N . PRO A 1 492 ? 15.562 22.25 20.797 1 36.16 492 PRO A N 1
ATOM 3752 C CA . PRO A 1 492 ? 15.484 21.562 22.094 1 36.16 492 PRO A CA 1
ATOM 3753 C C . PRO A 1 492 ? 15.023 22.484 23.219 1 36.16 492 PRO A C 1
ATOM 3755 O O . PRO A 1 492 ? 15.422 23.641 23.281 1 36.16 492 PRO A O 1
ATOM 3758 N N . THR A 1 493 ? 13.992 22.078 23.891 1 35.38 493 THR A N 1
ATOM 3759 C CA . THR A 1 493 ? 13.383 22.828 24.984 1 35.38 493 THR A CA 1
ATOM 3760 C C . THR A 1 493 ? 14.453 23.469 25.859 1 35.38 493 THR A C 1
ATOM 3762 O O . THR A 1 493 ? 14.258 24.562 26.391 1 35.38 493 THR A O 1
ATOM 3765 N N . LYS A 1 494 ? 15.453 22.75 26.016 1 33.44 494 LYS A N 1
ATOM 3766 C CA . LYS A 1 494 ? 16.5 23.219 26.922 1 33.44 494 LYS A CA 1
ATOM 3767 C C . LYS A 1 494 ? 17.141 24.5 26.391 1 33.44 494 LYS A C 1
ATOM 3769 O O . LYS A 1 494 ? 17.484 25.391 27.156 1 33.44 494 LYS A O 1
ATOM 3774 N N . ILE A 1 495 ? 17.25 24.406 25.172 1 33.09 495 ILE A N 1
ATOM 3775 C CA . ILE A 1 495 ? 17.859 25.609 24.625 1 33.09 495 ILE A CA 1
ATOM 3776 C C . ILE A 1 495 ? 16.906 26.781 24.734 1 33.09 495 ILE A C 1
ATOM 3778 O O . ILE A 1 495 ? 17.312 27.891 25.094 1 33.09 495 ILE A O 1
ATOM 3782 N N . VAL A 1 496 ? 15.648 26.422 24.625 1 32.12 496 VAL A N 1
ATOM 3783 C CA . VAL A 1 496 ? 14.648 27.469 24.703 1 32.12 496 VAL A CA 1
ATOM 3784 C C . VAL A 1 496 ? 14.484 27.922 26.156 1 32.12 496 VAL A C 1
ATOM 3786 O O . VAL A 1 496 ? 14.406 29.125 26.438 1 32.12 496 VAL A O 1
ATOM 3789 N N . SER A 1 497 ? 14.398 26.953 27.016 1 33.09 497 SER A N 1
ATOM 3790 C CA . SER A 1 497 ? 14.367 27.297 28.438 1 33.09 497 SER A CA 1
ATOM 3791 C C . SER A 1 497 ? 15.617 28.062 28.844 1 33.09 497 SER A C 1
ATOM 3793 O O . SER A 1 497 ? 15.539 29.031 29.609 1 33.09 497 SER A O 1
ATOM 3795 N N . SER A 1 498 ? 16.672 27.469 28.469 1 30.28 498 SER A N 1
ATOM 3796 C CA . SER A 1 498 ? 17.906 28.188 28.766 1 30.28 498 SER A CA 1
ATOM 3797 C C . SER A 1 498 ? 17.891 29.594 28.172 1 30.28 498 SER A C 1
ATOM 3799 O O . SER A 1 498 ? 18.359 30.547 28.797 1 30.28 498 SER A O 1
ATOM 3801 N N . LEU A 1 499 ? 17.219 29.531 27.062 1 32.59 499 LEU A N 1
ATOM 3802 C CA . LEU A 1 499 ? 17.094 30.844 26.438 1 32.59 499 LEU A CA 1
ATOM 3803 C C . LEU A 1 499 ? 16.047 31.672 27.172 1 32.59 499 LEU A C 1
ATOM 3805 O O . LEU A 1 499 ? 16.234 32.875 27.359 1 32.59 499 LEU A O 1
ATOM 3809 N N . ALA A 1 500 ? 15.023 31.031 27.609 1 31.83 500 ALA A N 1
ATOM 3810 C CA . ALA A 1 500 ? 13.961 31.703 28.359 1 31.83 500 ALA A CA 1
ATOM 3811 C C . ALA A 1 500 ? 14.438 32.062 29.766 1 31.83 500 ALA A C 1
ATOM 3813 O O . ALA A 1 500 ? 14.133 33.156 30.266 1 31.83 500 ALA A O 1
ATOM 3814 N N . GLN A 1 501 ? 14.875 31.094 30.562 1 30.44 501 GLN A N 1
ATOM 3815 C CA . GLN A 1 501 ? 15.469 31.391 31.859 1 30.44 501 GLN A CA 1
ATOM 3816 C C . GLN A 1 501 ? 16.547 32.469 31.734 1 30.44 501 GLN A C 1
ATOM 3818 O O . GLN A 1 501 ? 16.703 33.312 32.625 1 30.44 501 GLN A O 1
ATOM 3823 N N . LEU A 1 502 ? 17.219 32.219 30.703 1 29.25 502 LEU A N 1
ATOM 3824 C CA . LEU A 1 502 ? 18.125 33.344 30.422 1 29.25 502 LEU A CA 1
ATOM 3825 C C . LEU A 1 502 ? 17.344 34.625 30.266 1 29.25 502 LEU A C 1
ATOM 3827 O O . LEU A 1 502 ? 17.812 35.688 30.688 1 29.25 502 LEU A O 1
ATOM 3831 N N . ASN A 1 503 ? 16.125 34.469 29.859 1 29.16 503 ASN A N 1
ATOM 3832 C CA . ASN A 1 503 ? 15.328 35.656 29.703 1 29.16 503 ASN A CA 1
ATOM 3833 C C . ASN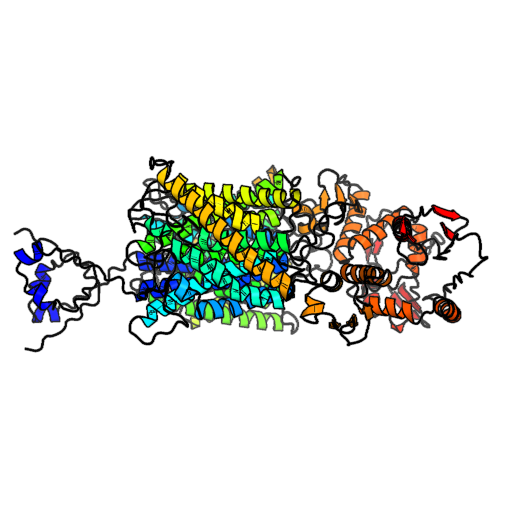 A 1 503 ? 14.742 36.125 31.031 1 29.16 503 ASN A C 1
ATOM 3835 O O . ASN A 1 503 ? 14.531 37.312 31.25 1 29.16 503 ASN A O 1
ATOM 3839 N N . LYS A 1 504 ? 14.133 35.344 31.906 1 29.67 504 LYS A N 1
ATOM 3840 C CA . LYS A 1 504 ? 13.602 35.781 33.188 1 29.67 504 LYS A CA 1
ATOM 3841 C C . LYS A 1 504 ? 14.711 36.312 34.094 1 29.67 504 LYS A C 1
ATOM 3843 O O . LYS A 1 504 ? 14.523 37.344 34.781 1 29.67 504 LYS A O 1
ATOM 3848 N N . SER A 1 505 ? 15.5 35.438 34.719 1 28.19 505 SER A N 1
ATOM 3849 C CA . SER A 1 505 ? 16.469 35.938 35.719 1 28.19 505 SER A CA 1
ATOM 3850 C C . SER A 1 505 ? 17.359 37.031 35.125 1 28.19 505 SER A C 1
ATOM 3852 O O . SER A 1 505 ? 18.156 37.625 35.844 1 28.19 505 SER A O 1
ATOM 3854 N N . LEU A 1 506 ? 17.641 36.969 33.875 1 27.2 506 LEU A N 1
ATOM 3855 C CA . LEU A 1 506 ? 18.344 38.156 33.406 1 27.2 506 LEU A CA 1
ATOM 3856 C C . LEU A 1 506 ? 17.438 39.375 33.406 1 27.2 506 LEU A C 1
ATOM 3858 O O . LEU A 1 506 ? 16.484 39.438 32.656 1 27.2 506 LEU A O 1
ATOM 3862 N N . GLU A 1 507 ? 17.109 39.844 34.562 1 25.61 507 GLU A N 1
ATOM 3863 C CA . GLU A 1 507 ? 16.703 41.25 34.594 1 25.61 507 GLU A CA 1
ATOM 3864 C C . GLU A 1 507 ? 17.391 42.031 33.469 1 25.61 507 GLU A C 1
ATOM 3866 O O . GLU A 1 507 ? 18.578 41.812 33.188 1 25.61 507 GLU A O 1
ATOM 3871 N N . LEU A 1 508 ? 16.641 42.562 32.5 1 26.84 508 LEU A N 1
ATOM 3872 C CA . LEU A 1 508 ? 17.375 43.25 31.453 1 26.84 508 LEU A CA 1
ATOM 3873 C C . LEU A 1 508 ? 18.625 43.938 32 1 26.84 508 LEU A C 1
ATOM 3875 O O . LEU A 1 508 ? 19.688 43.906 31.359 1 26.84 508 LEU A O 1
ATOM 3879 N N . SER A 1 509 ? 18.453 44.438 33.188 1 25.61 509 SER A N 1
ATOM 3880 C CA . SER A 1 509 ? 19.469 45.219 33.906 1 25.61 509 SER A CA 1
ATOM 3881 C C . SER A 1 509 ? 20.625 44.344 34.344 1 25.61 509 SER A C 1
ATOM 3883 O O . SER A 1 509 ? 21.797 44.688 34.188 1 25.61 509 SER A O 1
ATOM 3885 N N . GLU A 1 510 ? 20.359 43.375 35.188 1 27.22 510 GLU A N 1
ATOM 3886 C CA . GLU A 1 510 ? 21.422 42.594 35.812 1 27.22 510 GLU A CA 1
ATOM 3887 C C . GLU A 1 510 ? 22.031 41.625 34.844 1 27.22 510 GLU A C 1
ATOM 3889 O O . GLU A 1 510 ? 23.234 41.375 34.844 1 27.22 510 GLU A O 1
ATOM 3894 N N . VAL A 1 511 ? 21.375 40.906 34 1 28.3 511 VAL A N 1
ATOM 3895 C CA . VAL A 1 511 ? 22.031 40.25 32.875 1 28.3 511 VAL A CA 1
ATOM 3896 C C . VAL A 1 511 ? 22.734 41.312 32 1 28.3 511 VAL A C 1
ATOM 3898 O O . VAL A 1 511 ? 23.859 41.062 31.516 1 28.3 511 VAL A O 1
ATOM 3901 N N . LEU A 1 512 ? 22.25 42.469 31.938 1 26.95 512 LEU A N 1
ATOM 3902 C CA . LEU A 1 512 ? 23.016 43.625 31.547 1 26.95 512 LEU A CA 1
ATOM 3903 C C . LEU A 1 512 ? 24.109 43.938 32.562 1 26.95 512 LEU A C 1
ATOM 3905 O O . LEU A 1 512 ? 25.219 44.344 32.188 1 26.95 512 LEU A O 1
ATOM 3909 N N . GLY A 1 513 ? 23.781 43.844 33.719 1 26.12 513 GLY A N 1
ATOM 3910 C CA . GLY A 1 513 ? 24.781 44.031 34.75 1 26.12 513 GLY A CA 1
ATOM 3911 C C . GLY A 1 513 ? 25.766 42.844 34.844 1 26.12 513 GLY A C 1
ATOM 3912 O O . GLY A 1 513 ? 26.969 43.062 34.875 1 26.12 513 GLY A O 1
ATOM 3913 N N . LYS A 1 514 ? 25.375 41.625 35.094 1 28.25 514 LYS A N 1
ATOM 3914 C CA . LYS A 1 514 ? 26.344 40.531 35.219 1 28.25 514 LYS A CA 1
ATOM 3915 C C . LYS A 1 514 ? 26.891 40.125 33.844 1 28.25 514 LYS A C 1
ATOM 3917 O O . LYS A 1 514 ? 28 39.594 33.75 1 28.25 514 LYS A O 1
ATOM 3922 N N . ALA A 1 515 ? 26.344 40.188 32.781 1 26.84 515 ALA A N 1
ATOM 3923 C CA . ALA A 1 515 ? 27.062 40.375 31.547 1 26.84 515 ALA A CA 1
ATOM 3924 C C . ALA A 1 515 ? 28.094 41.5 31.672 1 26.84 515 ALA A C 1
ATOM 3926 O O . ALA A 1 515 ? 29.156 41.469 31.031 1 26.84 515 ALA A O 1
ATOM 3927 N N . ALA A 1 516 ? 27.969 42.25 32.531 1 26.34 516 ALA A N 1
ATOM 3928 C CA . ALA A 1 516 ? 29.016 43.156 32.969 1 26.34 516 ALA A CA 1
ATOM 3929 C C . ALA A 1 516 ? 30.078 42.406 33.75 1 26.34 516 ALA A C 1
ATOM 3931 O O . ALA A 1 516 ? 31.266 42.719 33.625 1 26.34 516 ALA A O 1
ATOM 3932 N N . GLU A 1 517 ? 29.828 41.656 34.688 1 26.92 517 GLU A N 1
ATOM 3933 C CA . GLU A 1 517 ? 30.891 40.906 35.375 1 26.92 517 GLU A CA 1
ATOM 3934 C C . GLU A 1 517 ? 31.328 39.719 34.531 1 26.92 517 GLU A C 1
ATOM 3936 O O . GLU A 1 517 ? 32.469 39.25 34.656 1 26.92 517 GLU A O 1
ATOM 3941 N N . LEU A 1 518 ? 30.578 38.875 33.969 1 27.02 518 LEU A N 1
ATOM 3942 C CA . LEU A 1 518 ? 31.188 38.062 32.938 1 27.02 518 LEU A CA 1
ATOM 3943 C C . LEU A 1 518 ? 31.797 38.969 31.844 1 27.02 518 LEU A C 1
ATOM 3945 O O . LEU A 1 518 ? 32.031 38.531 30.719 1 27.02 518 LEU A O 1
ATOM 3949 N N . ASP A 1 519 ? 32.031 40.094 32 1 26.55 519 ASP A N 1
ATOM 3950 C CA . ASP A 1 519 ? 33.031 41 31.469 1 26.55 519 ASP A CA 1
ATOM 3951 C C . ASP A 1 519 ? 34.375 40.281 31.219 1 26.55 519 ASP A C 1
ATOM 3953 O O . ASP A 1 519 ? 35.094 40.594 30.281 1 26.55 519 ASP A O 1
ATOM 3957 N N . LYS A 1 520 ? 34.688 39.562 32.25 1 28.77 520 LYS A N 1
ATOM 3958 C CA . LYS A 1 520 ? 35.969 38.875 32.219 1 28.77 520 LYS A CA 1
ATOM 3959 C C . LYS A 1 520 ? 35.812 37.5 31.578 1 28.77 520 LYS A C 1
ATOM 3961 O O . LYS A 1 520 ? 36.688 36.625 31.766 1 28.77 520 LYS A O 1
ATOM 3966 N N . TRP A 1 521 ? 34.656 37.219 31.297 1 24.8 521 TRP A N 1
ATOM 3967 C CA . TRP A 1 521 ? 34.688 35.938 30.594 1 24.8 521 TRP A CA 1
ATOM 3968 C C . TRP A 1 521 ? 35.5 36.031 29.312 1 24.8 521 TRP A C 1
ATOM 3970 O O . TRP A 1 521 ? 35.281 36.938 28.516 1 24.8 521 TRP A O 1
ATOM 3980 N N . THR A 1 522 ? 36.531 35.625 29.484 1 24.66 522 THR A N 1
ATOM 3981 C CA . THR A 1 522 ? 37.531 35.438 28.438 1 24.66 522 THR A CA 1
ATOM 3982 C C . THR A 1 522 ? 37 34.531 27.344 1 24.66 522 THR A C 1
ATOM 3984 O O . THR A 1 522 ? 36.469 33.438 27.641 1 24.66 522 THR A O 1
ATOM 3987 N N . GLY A 1 523 ? 36.312 35.031 26.422 1 24.12 523 GLY A N 1
ATOM 3988 C CA . GLY A 1 523 ? 35.844 34.312 25.266 1 24.12 523 GLY A CA 1
ATOM 3989 C C . GLY A 1 523 ? 36.75 33.156 24.875 1 24.12 523 GLY A C 1
ATOM 3990 O O . GLY A 1 523 ? 37.844 33.031 25.391 1 24.12 523 GLY A O 1
ATOM 3991 N N . PRO A 1 524 ? 36.344 32.125 24.625 1 25.7 524 PRO A N 1
ATOM 3992 C CA . PRO A 1 524 ? 37.5 31.422 24.078 1 25.7 524 PRO A CA 1
ATOM 3993 C C . PRO A 1 524 ? 38.312 32.281 23.109 1 25.7 524 PRO A C 1
ATOM 3995 O O . PRO A 1 524 ? 37.75 33 22.297 1 25.7 524 PRO A O 1
ATOM 3998 N N . HIS A 1 525 ? 39.312 33 23.438 1 29.3 525 HIS A N 1
ATOM 3999 C CA . HIS A 1 525 ? 40.5 33.844 23.281 1 29.3 525 HIS A CA 1
ATOM 4000 C C . HIS A 1 525 ? 40.25 35.219 23.906 1 29.3 525 HIS A C 1
ATOM 4002 O O . HIS A 1 525 ? 40.875 36.219 23.5 1 29.3 525 HIS A O 1
ATOM 4008 N N . GLY A 1 526 ? 39.531 35.5 24.984 1 25.64 526 GLY A N 1
ATOM 4009 C CA . GLY A 1 526 ? 39.5 36.688 25.828 1 25.64 526 GLY A CA 1
ATOM 4010 C C . GLY A 1 526 ? 38.469 37.719 25.406 1 25.64 526 GLY A C 1
ATOM 4011 O O . GLY A 1 526 ? 38.531 38.875 25.781 1 25.64 526 GLY A O 1
ATOM 4012 N N . ARG A 1 527 ? 37.688 37.469 24.359 1 25.58 527 ARG A N 1
ATOM 4013 C CA . ARG A 1 527 ? 37 38.656 23.922 1 25.58 527 ARG A CA 1
ATOM 4014 C C . ARG A 1 527 ? 35.812 39 24.812 1 25.58 527 ARG A C 1
ATOM 4016 O O . ARG A 1 527 ? 35.094 38.094 25.25 1 25.58 527 ARG A O 1
ATOM 4023 N N . LYS A 1 528 ? 35.781 40.125 25.422 1 26.58 528 LYS A N 1
ATOM 4024 C CA . LYS A 1 528 ? 34.938 40.781 26.422 1 26.58 528 LYS A CA 1
ATOM 4025 C C . LYS A 1 528 ? 33.625 41.219 25.812 1 26.58 528 LYS A C 1
ATOM 4027 O O . LYS A 1 528 ? 33.594 41.812 24.734 1 26.58 528 LYS A O 1
ATOM 4032 N N . PHE A 1 529 ? 32.531 40.531 25.938 1 26.05 529 PHE A N 1
ATOM 4033 C CA . PHE A 1 529 ? 31.281 41 25.375 1 26.05 529 PHE A CA 1
ATOM 4034 C C . PHE A 1 529 ? 30.672 42.125 26.203 1 26.05 529 PHE A C 1
ATOM 4036 O O . PHE A 1 529 ? 30.766 42.094 27.438 1 26.05 529 PHE A O 1
ATOM 4043 N N . ARG A 1 530 ? 30.578 43.281 25.641 1 25.17 530 ARG A N 1
ATOM 4044 C CA . ARG A 1 530 ? 30.219 44.531 26.312 1 25.17 530 ARG A CA 1
ATOM 4045 C C . ARG A 1 530 ? 28.703 44.625 26.5 1 25.17 530 ARG A C 1
ATOM 4047 O O . ARG A 1 530 ? 27.938 44.156 25.672 1 25.17 530 ARG A O 1
ATOM 4054 N N . LYS A 1 531 ? 28.188 44.938 27.625 1 27.47 531 LYS A N 1
ATOM 4055 C CA . LYS A 1 531 ? 26.875 45.25 28.203 1 27.47 531 LYS A CA 1
ATOM 4056 C C . LYS A 1 531 ? 26.234 46.438 27.5 1 27.47 531 LYS A C 1
ATOM 4058 O O . LYS A 1 531 ? 26.859 47.5 27.344 1 27.47 531 LYS A O 1
ATOM 4063 N N . ILE A 1 532 ? 25.281 46.281 26.547 1 26.66 532 ILE A N 1
ATOM 4064 C CA . ILE A 1 532 ? 24.688 47.5 26.031 1 26.66 532 ILE A CA 1
ATOM 4065 C C . ILE A 1 532 ? 23.578 47.969 26.969 1 26.66 532 ILE A C 1
ATOM 4067 O O . ILE A 1 532 ? 22.594 47.25 27.172 1 26.66 532 ILE A O 1
ATOM 4071 N N . GLY A 1 533 ? 23.75 48.594 28.078 1 26.06 533 GLY A N 1
ATOM 4072 C CA . GLY A 1 533 ? 22.859 49.281 29 1 26.06 533 GLY A CA 1
ATOM 4073 C C . GLY A 1 533 ? 21.969 50.312 28.312 1 26.06 533 GLY A C 1
ATOM 4074 O O . GLY A 1 533 ? 22.469 51.188 27.625 1 26.06 533 GLY A O 1
ATOM 4075 N N . VAL A 1 534 ? 20.656 49.969 27.906 1 26.84 534 VAL A N 1
ATOM 4076 C CA . VAL A 1 534 ? 19.719 50.969 27.422 1 26.84 534 VAL A CA 1
ATOM 4077 C C . VAL A 1 534 ? 19.312 51.875 28.562 1 26.84 534 VAL A C 1
ATOM 4079 O O . VAL A 1 534 ? 18.812 51.406 29.594 1 26.84 534 VAL A O 1
ATOM 4082 N N . GLU A 1 535 ? 19.859 52.906 28.781 1 25.7 535 GLU A N 1
ATOM 4083 C CA . GLU A 1 535 ? 19.422 53.906 29.734 1 25.7 535 GLU A CA 1
ATOM 4084 C C . GLU A 1 535 ? 18.062 54.5 29.328 1 25.7 535 GLU A C 1
ATOM 4086 O O . GLU A 1 535 ? 17.844 54.812 28.156 1 25.7 535 GLU A O 1
ATOM 4091 N N . PRO A 1 536 ? 16.938 54.219 30.141 1 28.86 536 PRO A N 1
ATOM 4092 C CA . PRO A 1 536 ? 15.664 54.938 30.016 1 28.86 536 PRO A CA 1
ATOM 4093 C C . PRO A 1 536 ? 15.852 56.438 29.75 1 28.86 536 PRO A C 1
ATOM 4095 O O . PRO A 1 536 ? 16.438 57.125 30.562 1 28.86 536 PRO A O 1
ATOM 4098 N N . GLY A 1 537 ? 16.281 56.844 28.578 1 27.11 537 GLY A N 1
ATOM 4099 C CA . GLY A 1 537 ? 16.375 58.281 28.438 1 27.11 537 GLY A CA 1
ATOM 4100 C C . GLY A 1 537 ? 15.086 59 28.828 1 27.11 537 GLY A C 1
ATOM 4101 O O . GLY A 1 537 ? 14.102 58.344 29.188 1 27.11 537 GLY A O 1
ATOM 4102 N N . ASP A 1 538 ? 14.977 60.406 28.469 1 29.09 538 ASP A N 1
ATOM 4103 C CA . ASP A 1 538 ? 14.031 61.5 28.734 1 29.09 538 ASP A CA 1
ATOM 4104 C C . ASP A 1 538 ? 12.633 61.125 28.234 1 29.09 538 ASP A C 1
ATOM 4106 O O . ASP A 1 538 ? 12.492 60.344 27.297 1 29.09 538 ASP A O 1
ATOM 4110 N N . PRO A 1 539 ? 11.406 61.562 28.953 1 31.72 539 PRO A N 1
ATOM 4111 C CA . PRO A 1 539 ? 9.961 61.375 28.781 1 31.72 539 PRO A CA 1
ATOM 4112 C C . PRO A 1 539 ? 9.523 61.5 27.328 1 31.72 539 PRO A C 1
ATOM 4114 O O . PRO A 1 539 ? 8.43 61.062 26.969 1 31.72 539 PRO A O 1
ATOM 4117 N N . ASP A 1 540 ? 9.969 62.594 26.641 1 27.12 540 ASP A N 1
ATOM 4118 C CA . ASP A 1 540 ? 9.336 62.938 25.375 1 27.12 540 ASP A CA 1
ATOM 4119 C C . ASP A 1 540 ? 9.562 61.812 24.344 1 27.12 540 ASP A C 1
ATOM 4121 O O . ASP A 1 540 ? 8.625 61.406 23.656 1 27.12 540 ASP A O 1
ATOM 4125 N N . ASN A 1 541 ? 10.695 61.969 23.594 1 25.69 541 ASN A N 1
ATOM 4126 C CA . ASN A 1 541 ? 10.898 61.344 22.281 1 25.69 541 ASN A CA 1
ATOM 4127 C C . ASN A 1 541 ? 11.125 59.844 22.391 1 25.69 541 ASN A C 1
ATOM 4129 O O . ASN A 1 541 ? 12.07 59.406 23.031 1 25.69 541 ASN A O 1
ATOM 4133 N N . SER A 1 542 ? 10.055 59.062 22.391 1 29 542 SER A N 1
ATOM 4134 C CA . SER A 1 542 ? 9.734 57.625 22.375 1 29 542 SER A CA 1
ATOM 4135 C C . SER A 1 542 ? 10.703 56.844 21.5 1 29 542 SER A C 1
ATOM 4137 O O . SER A 1 542 ? 10.414 55.719 21.094 1 29 542 SER A O 1
ATOM 4139 N N . SER A 1 543 ? 11.758 57.469 20.938 1 26.23 543 SER A N 1
ATOM 4140 C CA . SER A 1 543 ? 12.57 56.688 20 1 26.23 543 SER A CA 1
ATOM 4141 C C . SER A 1 543 ? 13.391 55.625 20.75 1 26.23 543 SER A C 1
ATOM 4143 O O . SER A 1 543 ? 14.062 55.938 21.734 1 26.23 543 SER A O 1
ATOM 4145 N N . VAL A 1 544 ? 12.82 54.562 21.094 1 29.73 544 VAL A N 1
ATOM 4146 C CA . VAL A 1 544 ? 13.555 53.469 21.719 1 29.73 544 VAL A CA 1
ATOM 4147 C C . VAL A 1 544 ? 14.641 52.969 20.766 1 29.73 544 VAL A C 1
ATOM 4149 O O . VAL A 1 544 ? 14.344 52.562 19.641 1 29.73 544 VAL A O 1
ATOM 4152 N N . ALA A 1 545 ? 15.812 53.719 20.75 1 27.64 545 ALA A N 1
ATOM 4153 C CA . ALA A 1 545 ? 16.953 53.25 19.969 1 27.64 545 ALA A CA 1
ATOM 4154 C C . ALA A 1 545 ? 17.594 52.031 20.625 1 27.64 545 ALA A C 1
ATOM 4156 O O . ALA A 1 545 ? 17.844 52.031 21.828 1 27.64 545 ALA A O 1
ATOM 4157 N N . ALA A 1 546 ? 17.141 50.906 20.438 1 29.12 546 ALA A N 1
ATOM 4158 C CA . ALA A 1 546 ? 17.859 49.719 20.922 1 29.12 546 ALA A CA 1
ATOM 4159 C C . ALA A 1 546 ? 19.141 49.469 20.109 1 29.12 546 ALA A C 1
ATOM 4161 O O . ALA A 1 546 ? 19.109 49.531 18.891 1 29.12 546 ALA A O 1
ATOM 4162 N N . SER A 1 547 ? 20.219 50 20.641 1 26.39 547 SER A N 1
ATOM 4163 C CA . SER A 1 547 ? 21.516 49.719 20.016 1 26.39 547 SER A CA 1
ATOM 4164 C C . SER A 1 547 ? 21.969 48.281 20.328 1 26.39 547 SER A C 1
ATOM 4166 O O . SER A 1 547 ? 21.969 47.875 21.484 1 26.39 547 SER A O 1
ATOM 4168 N N . ILE A 1 548 ? 21.609 47.406 19.547 1 29.02 548 ILE A N 1
ATOM 4169 C CA . ILE A 1 548 ? 22.203 46.062 19.672 1 29.02 548 ILE A CA 1
ATOM 4170 C C . ILE A 1 548 ? 23.688 46.125 19.344 1 29.02 548 ILE A C 1
ATOM 4172 O O . ILE A 1 548 ? 24.078 46.5 18.219 1 29.02 548 ILE A O 1
ATOM 4176 N N . GLY A 1 549 ? 24.375 46.5 20.312 1 27.09 549 GLY A N 1
ATOM 4177 C CA . GLY A 1 549 ? 25.812 46.469 20.172 1 27.09 549 GLY A CA 1
ATOM 4178 C C . GLY A 1 549 ? 26.344 45.125 19.719 1 27.09 549 GLY A C 1
ATOM 4179 O O . GLY A 1 549 ? 26.734 44.281 20.531 1 27.09 549 GLY A O 1
ATOM 4180 N N . ALA A 1 550 ? 25.531 44.438 18.906 1 29.41 550 ALA A N 1
ATOM 4181 C CA . ALA A 1 550 ? 26.172 43.25 18.359 1 29.41 550 ALA A CA 1
ATOM 4182 C C . ALA A 1 550 ? 27.406 43.625 17.547 1 29.41 550 ALA A C 1
ATOM 4184 O O . ALA A 1 550 ? 27.469 44.688 16.953 1 29.41 550 ALA A O 1
ATOM 4185 N N . ASP A 1 551 ? 28.531 43.219 17.969 1 28.64 551 ASP A N 1
ATOM 4186 C CA . ASP A 1 551 ? 29.609 43.344 16.984 1 28.64 551 ASP A CA 1
ATOM 4187 C C . ASP A 1 551 ? 29.078 43.188 15.57 1 28.64 551 ASP A C 1
ATOM 4189 O O . ASP A 1 551 ? 28.234 42.312 15.32 1 28.64 551 ASP A O 1
ATOM 4193 N N . SER A 1 552 ? 29.047 44.312 14.875 1 29.56 552 SER A N 1
ATOM 4194 C CA . SER A 1 552 ? 28.469 44.594 13.57 1 29.56 552 SER A CA 1
ATOM 4195 C C . SER A 1 552 ? 28.406 43.344 12.695 1 29.56 552 SER A C 1
ATOM 4197 O O . SER A 1 552 ? 27.5 43.188 11.875 1 29.56 552 SER A O 1
ATOM 4199 N N . ASP A 1 553 ? 29.516 42.656 12.703 1 30.84 553 ASP A N 1
ATOM 4200 C CA . ASP A 1 553 ? 29.734 41.656 11.68 1 30.84 553 ASP A CA 1
ATOM 4201 C C . ASP A 1 553 ? 28.828 40.469 11.891 1 30.84 553 ASP A C 1
ATOM 4203 O O . ASP A 1 553 ? 28.672 39.625 11 1 30.84 553 ASP A O 1
ATOM 4207 N N . SER A 1 554 ? 28.547 40.281 13.156 1 30.92 554 SER A N 1
ATOM 4208 C CA . SER A 1 554 ? 27.906 39 13.453 1 30.92 554 SER A CA 1
ATOM 4209 C C . SER A 1 554 ? 26.391 39.094 13.344 1 30.92 554 SER A C 1
ATOM 4211 O O . SER A 1 554 ? 25.688 38.094 13.57 1 30.92 554 SER A O 1
ATOM 4213 N N . ILE A 1 555 ? 25.828 40.219 13.484 1 33.09 555 ILE A N 1
ATOM 4214 C CA . ILE A 1 555 ? 24.375 40.188 13.484 1 33.09 555 ILE A CA 1
ATOM 4215 C C . ILE A 1 555 ? 23.844 40.062 12.055 1 33.09 555 ILE A C 1
ATOM 4217 O O . ILE A 1 555 ? 24.156 40.906 11.203 1 33.09 555 ILE A O 1
ATOM 4221 N N . SER A 1 556 ? 23.547 38.938 11.68 1 33.56 556 SER A N 1
ATOM 4222 C CA . SER A 1 556 ? 23 38.688 10.344 1 33.56 556 SER A CA 1
ATOM 4223 C C . SER A 1 556 ? 21.906 39.688 9.992 1 33.56 556 SER A C 1
ATOM 4225 O O . SER A 1 556 ? 21.125 40.094 10.867 1 33.56 556 SER A O 1
ATOM 4227 N N . PRO A 1 557 ? 22.094 40.438 9.016 1 33.97 557 PRO A N 1
ATOM 4228 C CA . PRO A 1 557 ? 21.016 41.312 8.57 1 33.97 557 PRO A CA 1
ATOM 4229 C C . PRO A 1 557 ? 19.641 40.656 8.656 1 33.97 557 PRO A C 1
ATOM 4231 O O . PRO A 1 557 ? 18.641 41.344 8.836 1 33.97 557 PRO A O 1
ATOM 4234 N N . ARG A 1 558 ? 19.625 39.438 8.625 1 34.06 558 ARG A N 1
ATOM 4235 C CA . ARG A 1 558 ? 18.312 38.812 8.672 1 34.06 558 ARG A CA 1
ATOM 4236 C C . ARG A 1 558 ? 17.688 38.938 10.062 1 34.06 558 ARG A C 1
ATOM 4238 O O . ARG A 1 558 ? 16.469 39.125 10.188 1 34.06 558 ARG A O 1
ATOM 4245 N N . ILE A 1 559 ? 18.469 38.812 11.008 1 37.19 559 ILE A N 1
ATOM 4246 C CA . ILE A 1 559 ? 17.906 39.156 12.32 1 37.19 559 ILE A CA 1
ATOM 4247 C C . ILE A 1 559 ? 17.484 40.625 12.352 1 37.19 559 ILE A C 1
ATOM 4249 O O . ILE A 1 559 ? 16.422 40.938 12.867 1 37.19 559 ILE A O 1
ATOM 4253 N N . ILE A 1 560 ? 18.297 41.344 11.625 1 36.25 560 ILE A N 1
ATOM 4254 C CA . ILE A 1 560 ? 17.922 42.75 11.562 1 36.25 560 ILE A CA 1
ATOM 4255 C C . ILE A 1 560 ? 16.672 42.906 10.711 1 36.25 560 ILE A C 1
ATOM 4257 O O . ILE A 1 560 ? 15.742 43.625 11.102 1 36.25 560 ILE A O 1
ATOM 4261 N N . SER A 1 561 ? 16.719 42.219 9.578 1 36.25 561 SER A N 1
ATOM 4262 C CA . SER A 1 561 ? 15.531 42.344 8.75 1 36.25 561 SER A CA 1
ATOM 4263 C C . SER A 1 561 ? 14.328 41.688 9.43 1 36.25 561 SER A C 1
ATOM 4265 O O . SER A 1 561 ? 13.227 42.25 9.414 1 36.25 561 SER A O 1
ATOM 4267 N N . SER A 1 562 ? 14.492 40.594 10 1 37.16 562 SER A N 1
ATOM 4268 C CA . SER A 1 562 ? 13.406 40 10.766 1 37.16 562 SER A CA 1
ATOM 4269 C C . SER A 1 562 ? 13.039 40.875 11.961 1 37.16 562 SER A C 1
ATOM 4271 O O . SER A 1 562 ? 11.859 41 12.297 1 37.16 562 SER A O 1
ATOM 4273 N N . ALA A 1 563 ? 13.961 41.438 12.523 1 38.91 563 ALA A N 1
ATOM 4274 C CA . ALA A 1 563 ? 13.68 42.406 13.562 1 38.91 563 ALA A CA 1
ATOM 4275 C C . ALA A 1 563 ? 13.016 43.656 12.984 1 38.91 563 ALA A C 1
ATOM 4277 O O . ALA A 1 563 ? 12.102 44.219 13.586 1 38.91 563 ALA A O 1
ATOM 4278 N N . VAL A 1 564 ? 13.516 44 11.75 1 39.38 564 VAL A N 1
ATOM 4279 C CA . VAL A 1 564 ? 12.945 45.188 11.094 1 39.38 564 VAL A CA 1
ATOM 4280 C C . VAL A 1 564 ? 11.539 44.875 10.602 1 39.38 564 VAL A C 1
ATOM 4282 O O . VAL A 1 564 ? 10.617 45.656 10.766 1 39.38 564 VAL A O 1
ATOM 4285 N N . ASP A 1 565 ? 11.406 43.75 9.922 1 38.25 565 ASP A N 1
ATOM 4286 C CA . ASP A 1 565 ? 10.102 43.406 9.352 1 38.25 565 ASP A CA 1
ATOM 4287 C C . ASP A 1 565 ? 9.109 43.031 10.445 1 38.25 565 ASP A C 1
ATOM 4289 O O . ASP A 1 565 ? 7.895 43.062 10.219 1 38.25 565 ASP A O 1
ATOM 4293 N N . ASN A 1 566 ? 9.555 42.781 11.617 1 38.34 566 ASN A N 1
ATOM 4294 C CA . ASN A 1 566 ? 8.68 42.406 12.719 1 38.34 566 ASN A CA 1
ATOM 4295 C C . ASN A 1 566 ? 8.797 43.406 13.883 1 38.34 566 ASN A C 1
ATOM 4297 O O . ASN A 1 566 ? 8.633 43 15.047 1 38.34 566 ASN A O 1
ATOM 4301 N N . ALA A 1 567 ? 9.219 44.531 13.547 1 40.94 567 ALA A N 1
ATOM 4302 C CA . ALA A 1 567 ? 9.25 45.594 14.555 1 40.94 567 ALA A CA 1
ATOM 4303 C C . ALA A 1 567 ? 7.91 46.312 14.633 1 40.94 567 ALA A C 1
ATOM 4305 O O . ALA A 1 567 ? 7.348 46.719 13.602 1 40.94 567 ALA A O 1
ATOM 4306 N N . TYR A 1 568 ? 7.242 46.094 15.664 1 38.41 568 TYR A N 1
ATOM 4307 C CA . TYR A 1 568 ? 5.992 46.812 15.922 1 38.41 568 TYR A CA 1
ATOM 4308 C C . TYR A 1 568 ? 6.152 47.812 17.062 1 38.41 568 TYR A C 1
ATOM 4310 O O . TYR A 1 568 ? 6.973 47.594 17.953 1 38.41 568 TYR A O 1
ATOM 4318 N N . VAL A 1 569 ? 5.691 49.062 16.828 1 42.69 569 VAL A N 1
ATOM 4319 C CA . VAL A 1 569 ? 5.422 50 17.938 1 42.69 569 VAL A CA 1
ATOM 4320 C C . VAL A 1 569 ? 4.027 49.75 18.484 1 42.69 569 VAL A C 1
ATOM 4322 O O . VAL A 1 569 ? 3.039 49.75 17.75 1 42.69 569 VAL A O 1
ATOM 4325 N N . CYS A 1 570 ? 4.066 49.031 19.547 1 39.81 570 CYS A N 1
ATOM 4326 C CA . CYS A 1 570 ? 2.76 48.75 20.109 1 39.81 570 CYS A CA 1
ATOM 4327 C C . CYS A 1 570 ? 2.438 49.688 21.266 1 39.81 570 CYS A C 1
ATOM 4329 O O . CYS A 1 570 ? 3.342 50.25 21.875 1 39.81 570 CYS A O 1
ATOM 4331 N N . SER A 1 571 ? 1.252 50.031 21.312 1 39.5 571 SER A N 1
ATOM 4332 C CA . SER A 1 571 ? 0.792 50.812 22.469 1 39.5 571 SER A CA 1
ATOM 4333 C C . SER A 1 571 ? 1.194 50.125 23.766 1 39.5 571 SER A C 1
ATOM 4335 O O . SER A 1 571 ? 1.519 48.938 23.781 1 39.5 571 SER A O 1
ATOM 4337 N N . ASN A 1 572 ? 1.413 50.906 24.844 1 44.19 572 ASN A N 1
ATOM 4338 C CA . ASN A 1 572 ? 1.787 50.375 26.156 1 44.19 572 ASN A CA 1
ATOM 4339 C C . ASN A 1 572 ? 0.979 49.125 26.5 1 44.19 572 ASN A C 1
ATOM 4341 O O . ASN A 1 572 ? 1.483 48.219 27.172 1 44.19 572 ASN A O 1
ATOM 4345 N N . ASP A 1 573 ? -0.177 49.125 26.031 1 37.81 573 ASP A N 1
ATOM 4346 C CA . ASP A 1 573 ? -1.091 48.062 26.359 1 37.81 573 ASP A CA 1
ATOM 4347 C C . ASP A 1 573 ? -1.069 46.969 25.281 1 37.81 573 ASP A C 1
ATOM 4349 O O . ASP A 1 573 ? -1.872 46.031 25.312 1 37.81 573 ASP A O 1
ATOM 4353 N N . MET A 1 574 ? -0.059 47 24.422 1 41.81 574 MET A N 1
ATOM 4354 C CA . MET A 1 574 ? 0.269 46.062 23.359 1 41.81 574 MET A CA 1
ATOM 4355 C C . MET A 1 574 ? -0.96 45.719 22.516 1 41.81 574 MET A C 1
ATOM 4357 O O . MET A 1 574 ? -1.031 44.656 21.891 1 41.81 574 MET A O 1
ATOM 4361 N N . THR A 1 575 ? -2.076 46.531 22.516 1 44.31 575 THR A N 1
ATOM 4362 C CA . THR A 1 575 ? -3.299 46.312 21.75 1 44.31 575 THR A CA 1
ATOM 4363 C C . THR A 1 575 ? -3.109 46.75 20.297 1 44.31 575 THR A C 1
ATOM 4365 O O . THR A 1 575 ? -3.779 46.219 19.406 1 44.31 575 THR A O 1
ATOM 4368 N N . GLU A 1 576 ? -2.428 47.75 20.109 1 42.09 576 GLU A N 1
ATOM 4369 C CA . GLU A 1 576 ? -2.242 48.25 18.75 1 42.09 576 GLU A CA 1
ATOM 4370 C C . GLU A 1 576 ? -0.775 48.188 18.344 1 42.09 576 GLU A C 1
ATOM 4372 O O . GLU A 1 576 ? 0.094 48.75 19.031 1 42.09 576 GLU A O 1
ATOM 4377 N N . CYS A 1 577 ? -0.456 47.219 17.609 1 40.44 577 CYS A N 1
ATOM 4378 C CA . CYS A 1 577 ? 0.916 47.156 17.109 1 40.44 577 CYS A CA 1
ATOM 4379 C C . CYS A 1 577 ? 0.976 47.469 15.625 1 40.44 577 CYS A C 1
ATOM 4381 O O . CYS A 1 577 ? 0.177 46.969 14.844 1 40.44 577 CYS A O 1
ATOM 4383 N N . THR A 1 578 ? 1.475 48.625 15.297 1 45.81 578 THR A N 1
ATOM 4384 C CA . THR A 1 578 ? 1.67 49.031 13.906 1 45.81 578 THR A CA 1
ATOM 4385 C C . THR A 1 578 ? 3.076 48.688 13.438 1 45.81 578 THR A C 1
ATOM 4387 O O . THR A 1 578 ? 4.035 48.75 14.211 1 45.81 578 THR A O 1
ATOM 4390 N N . PRO A 1 579 ? 3.16 48.156 12.25 1 45.75 579 PRO A N 1
ATOM 4391 C CA . PRO A 1 579 ? 4.496 47.844 11.734 1 45.75 579 PRO A CA 1
ATOM 4392 C C . PRO A 1 579 ? 5.43 49.062 11.789 1 45.75 579 PRO A C 1
ATOM 4394 O O . PRO A 1 579 ? 5.012 50.188 11.484 1 45.75 579 PRO A O 1
ATOM 4397 N N . ALA A 1 580 ? 6.461 49 12.539 1 41.41 580 ALA A N 1
ATOM 4398 C CA . ALA A 1 580 ? 7.402 50.094 12.672 1 41.41 580 ALA A CA 1
ATOM 4399 C C . ALA A 1 580 ? 8.422 50.094 11.531 1 41.41 580 ALA A C 1
ATOM 4401 O O . ALA A 1 580 ? 8.766 49.031 11.016 1 41.41 580 ALA A O 1
ATOM 4402 N N . ALA A 1 581 ? 8.57 51.188 10.82 1 43.97 581 ALA A N 1
ATOM 4403 C CA . ALA A 1 581 ? 9.617 51.344 9.82 1 43.97 581 ALA A CA 1
ATOM 4404 C C . ALA A 1 581 ? 11 51.25 10.461 1 43.97 581 ALA A C 1
ATOM 4406 O O . ALA A 1 581 ? 11.297 51.969 11.438 1 43.97 581 ALA A O 1
ATOM 4407 N N . VAL A 1 582 ? 11.57 50.125 10.414 1 42.44 582 VAL A N 1
ATOM 4408 C CA . VAL A 1 582 ? 12.898 49.938 11 1 42.44 582 VAL A CA 1
ATOM 4409 C C . VAL A 1 582 ? 13.969 50.344 10 1 42.44 582 VAL A C 1
ATOM 4411 O O . VAL A 1 582 ? 13.914 49.969 8.828 1 42.44 582 VAL A O 1
ATOM 4414 N N . PHE A 1 583 ? 14.625 51.531 10.234 1 41.38 583 PHE A N 1
ATOM 4415 C CA . PHE A 1 583 ? 15.75 52 9.453 1 41.38 583 PHE A CA 1
ATOM 4416 C C . PHE A 1 583 ? 17.078 51.594 10.078 1 41.38 583 PHE A C 1
ATOM 4418 O O . PHE A 1 583 ? 17.234 51.656 11.297 1 41.38 583 PHE A O 1
ATOM 4425 N N . ALA A 1 584 ? 17.719 50.625 9.414 1 40.81 584 ALA A N 1
ATOM 4426 C CA . ALA A 1 584 ? 19.031 50.219 9.898 1 40.81 584 ALA A CA 1
ATOM 4427 C C . ALA A 1 584 ? 20.141 51.031 9.25 1 40.81 584 ALA A C 1
ATOM 4429 O O . ALA A 1 584 ? 20.109 51.312 8.047 1 40.81 584 ALA A O 1
ATOM 4430 N N . GLU A 1 585 ? 20.672 51.969 9.961 1 39.72 585 GLU A N 1
ATOM 4431 C CA . GLU A 1 585 ? 21.812 52.719 9.477 1 39.72 585 GLU A CA 1
ATOM 4432 C C . GLU A 1 585 ? 23.125 52.219 10.07 1 39.72 585 GLU A C 1
ATOM 4434 O O . GLU A 1 585 ? 23.188 51.875 11.258 1 39.72 585 GLU A O 1
ATOM 4439 N N . THR A 1 586 ? 23.953 51.625 9.18 1 38.59 586 THR A N 1
ATOM 4440 C CA . THR A 1 586 ? 25.297 51.25 9.594 1 38.59 586 THR A CA 1
ATOM 4441 C C . THR A 1 586 ? 26.188 52.469 9.805 1 38.59 586 THR A C 1
ATOM 4443 O O . THR A 1 586 ? 26.359 53.281 8.891 1 38.59 586 THR A O 1
ATOM 4446 N N . THR A 1 587 ? 26.062 53.062 10.859 1 37 587 THR A N 1
ATOM 4447 C CA . THR A 1 587 ? 27.031 54.125 11.125 1 37 587 THR A CA 1
ATOM 4448 C C . THR A 1 587 ? 28.156 53.594 12 1 37 587 THR A C 1
ATOM 4450 O O . THR A 1 587 ? 27.922 53 13.055 1 37 587 THR A O 1
ATOM 4453 N N . GLU A 1 588 ? 29.422 54.094 11.609 1 41.78 588 GLU A N 1
ATOM 4454 C CA . GLU A 1 588 ? 30.75 53.938 12.219 1 41.78 588 GLU A CA 1
ATOM 4455 C C . GLU A 1 588 ? 30.844 52.625 13.008 1 41.78 588 GLU A C 1
ATOM 4457 O O . GLU A 1 588 ? 31.062 52.656 14.219 1 41.78 588 GLU A O 1
ATOM 4462 N N . GLY A 1 589 ? 30.594 51.375 12.383 1 39.97 589 GLY A N 1
ATOM 4463 C CA . GLY A 1 589 ? 30.844 50.031 12.875 1 39.97 589 GLY A CA 1
ATOM 4464 C C . GLY A 1 589 ? 29.688 49.469 13.672 1 39.97 589 GLY A C 1
ATOM 4465 O O . GLY A 1 589 ? 29.781 48.344 14.219 1 39.97 589 GLY A O 1
ATOM 4466 N N . SER A 1 590 ? 28.844 50.219 14.102 1 35.69 590 SER A N 1
ATOM 4467 C CA . SER A 1 590 ? 27.656 49.781 14.852 1 35.69 590 SER A CA 1
ATOM 4468 C C . SER A 1 590 ? 26.406 49.812 13.977 1 35.69 590 SER A C 1
ATOM 4470 O O . SER A 1 590 ? 26.281 50.656 13.086 1 35.69 590 SER A O 1
ATOM 4472 N N . LEU A 1 591 ? 25.688 48.719 13.781 1 37.75 591 LEU A N 1
ATOM 4473 C CA . LEU A 1 591 ? 24.359 48.719 13.172 1 37.75 591 LEU A CA 1
ATOM 4474 C C . LEU A 1 591 ? 23.328 49.312 14.117 1 37.75 591 LEU A C 1
ATOM 4476 O O . LEU A 1 591 ? 23.156 48.844 15.242 1 37.75 591 LEU A O 1
ATOM 4480 N N . ASN A 1 592 ? 23.031 50.531 13.914 1 39.84 592 ASN A N 1
ATOM 4481 C CA . ASN A 1 592 ? 21.969 51.25 14.625 1 39.84 592 ASN A CA 1
ATOM 4482 C C . ASN A 1 592 ? 20.594 50.938 14.008 1 39.84 592 ASN A C 1
ATOM 4484 O O . ASN A 1 592 ? 20.406 51.125 12.797 1 39.84 592 ASN A O 1
ATOM 4488 N N . ILE A 1 593 ? 19.75 50.031 14.539 1 42.81 593 ILE A N 1
ATOM 4489 C CA . ILE A 1 593 ? 18.375 49.812 14.07 1 42.81 593 ILE A CA 1
ATOM 4490 C C . ILE A 1 593 ? 17.422 50.781 14.758 1 42.81 593 ILE A C 1
ATOM 4492 O O . ILE A 1 593 ? 17.344 50.812 15.992 1 42.81 593 ILE A O 1
ATOM 4496 N N . ASN A 1 594 ? 17 51.812 14.023 1 43.44 594 ASN A N 1
ATOM 4497 C CA . ASN A 1 594 ? 16.016 52.781 14.445 1 43.44 594 ASN A CA 1
ATOM 4498 C C . ASN A 1 594 ? 14.602 52.406 14.016 1 43.44 594 ASN A C 1
ATOM 4500 O O . ASN A 1 594 ? 14.367 52.094 12.844 1 43.44 594 ASN A O 1
ATOM 4504 N N . MET B 1 1 ? -32.312 -54.562 8.547 1 20.08 1 MET B N 1
ATOM 4505 C CA . MET B 1 1 ? -31.016 -54.625 7.855 1 20.08 1 MET B CA 1
ATOM 4506 C C . MET B 1 1 ? -30.281 -53.281 7.988 1 20.08 1 MET B C 1
ATOM 4508 O O . MET B 1 1 ? -30.891 -52.219 7.957 1 20.08 1 MET B O 1
ATOM 4512 N N . PRO B 1 2 ? -29.078 -53.25 8.586 1 21.83 2 PRO B N 1
ATOM 4513 C CA . PRO B 1 2 ? -28.438 -52.031 9.07 1 21.83 2 PRO B CA 1
ATOM 4514 C C . PRO B 1 2 ? -28.266 -50.969 7.98 1 21.83 2 PRO B C 1
ATOM 4516 O O . PRO B 1 2 ? -28.031 -51.312 6.82 1 21.83 2 PRO B O 1
ATOM 4519 N N . VAL B 1 3 ? -29.109 -50 7.957 1 25.3 3 VAL B N 1
ATOM 4520 C CA . VAL B 1 3 ? -29.125 -48.812 7.078 1 25.3 3 VAL B CA 1
ATOM 4521 C C . VAL B 1 3 ? -27.734 -48.188 7.012 1 25.3 3 VAL B C 1
ATOM 4523 O O . VAL B 1 3 ? -27.172 -47.812 8.039 1 25.3 3 VAL B O 1
ATOM 4526 N N . ARG B 1 4 ? -26.844 -48.906 6.266 1 25.53 4 ARG B N 1
ATOM 4527 C CA . ARG B 1 4 ? -25.5 -48.375 6.125 1 25.53 4 ARG B CA 1
ATOM 4528 C C . ARG B 1 4 ? -25.516 -46.969 5.516 1 25.53 4 ARG B C 1
ATOM 4530 O O . ARG B 1 4 ? -26.172 -46.75 4.496 1 25.53 4 ARG B O 1
ATOM 4537 N N . THR B 1 5 ? -25.578 -45.969 6.285 1 26.66 5 THR B N 1
ATOM 4538 C CA . THR B 1 5 ? -25.484 -44.562 5.98 1 26.66 5 THR B CA 1
ATOM 4539 C C . THR B 1 5 ? -24.188 -44.25 5.219 1 26.66 5 THR B C 1
ATOM 4541 O O . THR B 1 5 ? -23.094 -44.625 5.66 1 26.66 5 THR B O 1
ATOM 4544 N N . VAL B 1 6 ? -24.266 -44.531 3.906 1 26.2 6 VAL B N 1
ATOM 4545 C CA . VAL B 1 6 ? -23.078 -44.094 3.166 1 26.2 6 VAL B CA 1
ATOM 4546 C C . VAL B 1 6 ? -23.062 -42.562 3.127 1 26.2 6 VAL B C 1
ATOM 4548 O O . VAL B 1 6 ? -24.062 -41.906 2.775 1 26.2 6 VAL B O 1
ATOM 4551 N N . ARG B 1 7 ? -22.469 -42 4.055 1 28.16 7 ARG B N 1
ATOM 4552 C CA . ARG B 1 7 ? -22.219 -40.562 4.074 1 28.16 7 ARG B CA 1
ATOM 4553 C C . ARG B 1 7 ? -21.438 -40.125 2.842 1 28.16 7 ARG B C 1
ATOM 4555 O O . ARG B 1 7 ? -20.359 -40.688 2.561 1 28.16 7 ARG B O 1
ATOM 4562 N N . LEU B 1 8 ? -22.156 -39.906 1.715 1 29.33 8 LEU B N 1
ATOM 4563 C CA . LEU B 1 8 ? -21.516 -39.375 0.521 1 29.33 8 LEU B CA 1
ATOM 4564 C C . LEU B 1 8 ? -21.125 -37.906 0.716 1 29.33 8 LEU B C 1
ATOM 4566 O O . LEU B 1 8 ? -21.984 -37.062 0.847 1 29.33 8 LEU B O 1
ATOM 4570 N N . ASP B 1 9 ? -20.234 -37.719 1.459 1 28.42 9 ASP B N 1
ATOM 4571 C CA . ASP B 1 9 ? -19.828 -36.344 1.733 1 28.42 9 ASP B CA 1
ATOM 4572 C C . ASP B 1 9 ? -19.422 -35.625 0.45 1 28.42 9 ASP B C 1
ATOM 4574 O O . ASP B 1 9 ? -19.266 -34.406 0.438 1 28.42 9 ASP B O 1
ATOM 4578 N N . GLY B 1 10 ? -18.547 -36.312 -0.561 1 29.33 10 GLY B N 1
ATOM 4579 C CA . GLY B 1 10 ? -17.828 -35.594 -1.593 1 29.33 10 GLY B CA 1
ATOM 4580 C C . GLY B 1 10 ? -18.609 -35.438 -2.883 1 29.33 10 GLY B C 1
ATOM 4581 O O . GLY B 1 10 ? -19.734 -35.938 -2.986 1 29.33 10 GLY B O 1
ATOM 4582 N N . THR B 1 11 ? -18.359 -34.406 -3.846 1 29.86 11 THR B N 1
ATOM 4583 C CA . THR B 1 11 ? -18.922 -34.188 -5.172 1 29.86 11 THR B CA 1
ATOM 4584 C C . THR B 1 11 ? -18.656 -35.375 -6.082 1 29.86 11 THR B C 1
ATOM 4586 O O . THR B 1 11 ? -17.547 -35.875 -6.141 1 29.86 11 THR B O 1
ATOM 4589 N N . LEU B 1 12 ? -19.609 -36.25 -6.465 1 29.75 12 LEU B N 1
ATOM 4590 C CA . LEU B 1 12 ? -19.562 -37.375 -7.391 1 29.75 12 LEU B CA 1
ATOM 4591 C C . LEU B 1 12 ? -19.203 -36.906 -8.797 1 29.75 12 LEU B C 1
ATOM 4593 O O . LEU B 1 12 ? -19.906 -36.094 -9.398 1 29.75 12 LEU B O 1
ATOM 4597 N N . ASN B 1 13 ? -17.938 -36.531 -9.148 1 29.34 13 ASN B N 1
ATOM 4598 C CA . ASN B 1 13 ? -17.531 -36.375 -10.539 1 29.34 13 ASN B CA 1
ATOM 4599 C C . ASN B 1 13 ? -17.625 -37.688 -11.32 1 29.34 13 ASN B C 1
ATOM 4601 O O . ASN B 1 13 ? -16.844 -38.594 -11.094 1 29.34 13 ASN B O 1
ATOM 4605 N N . ALA B 1 14 ? -18.828 -38.219 -11.531 1 29.42 14 ALA B N 1
ATOM 4606 C CA . ALA B 1 14 ? -19.031 -39.438 -12.297 1 29.42 14 ALA B CA 1
ATOM 4607 C C . ALA B 1 14 ? -18.656 -39.25 -13.766 1 29.42 14 ALA B C 1
ATOM 4609 O O . ALA B 1 14 ? -19.438 -38.688 -14.539 1 29.42 14 ALA B O 1
ATOM 4610 N N . SER B 1 15 ? -17.406 -38.875 -14.172 1 32.44 15 SER B N 1
ATOM 4611 C CA . SER B 1 15 ? -17.297 -39 -15.625 1 32.44 15 SER B CA 1
ATOM 4612 C C . SER B 1 15 ? -17.984 -40.25 -16.141 1 32.44 15 SER B C 1
ATOM 4614 O O . SER B 1 15 ? -18.672 -40.219 -17.172 1 32.44 15 SER B O 1
ATOM 4616 N N . GLY B 1 16 ? -17.422 -41.531 -15.883 1 32.03 16 GLY B N 1
ATOM 4617 C CA . GLY B 1 16 ? -17.812 -42.781 -16.516 1 32.03 16 GLY B CA 1
ATOM 4618 C C . GLY B 1 16 ? -18.891 -43.531 -15.742 1 32.03 16 GLY B C 1
ATOM 4619 O O . GLY B 1 16 ? -19.359 -44.562 -16.188 1 32.03 16 GLY B O 1
ATOM 4620 N N . VAL B 1 17 ? -18.828 -43.531 -14.516 1 34.22 17 VAL B N 1
ATOM 4621 C CA . VAL B 1 17 ? -19.766 -44.406 -13.836 1 34.22 17 VAL B CA 1
ATOM 4622 C C . VAL B 1 17 ? -21.125 -43.75 -13.734 1 34.22 17 VAL B C 1
ATOM 4624 O O . VAL B 1 17 ? -21.25 -42.625 -13.25 1 34.22 17 VAL B O 1
ATOM 4627 N N . ASN B 1 18 ? -21.984 -44.062 -14.695 1 34.09 18 ASN B N 1
ATOM 4628 C CA . ASN B 1 18 ? -23.391 -43.688 -14.742 1 34.09 18 ASN B CA 1
ATOM 4629 C C . ASN B 1 18 ? -24.078 -43.906 -13.398 1 34.09 18 ASN B C 1
ATOM 4631 O O . ASN B 1 18 ? -23.797 -44.875 -12.688 1 34.09 18 ASN B O 1
ATOM 4635 N N . LEU B 1 19 ? -24.422 -42.75 -12.719 1 37 19 LEU B N 1
ATOM 4636 C CA . LEU B 1 19 ? -25.188 -42.875 -11.492 1 37 19 LEU B CA 1
ATOM 4637 C C . LEU B 1 19 ? -26.031 -44.125 -11.508 1 37 19 LEU B C 1
ATOM 4639 O O . LEU B 1 19 ? -26.156 -44.812 -10.492 1 37 19 LEU B O 1
ATOM 4643 N N . SER B 1 20 ? -26.5 -44.469 -12.734 1 36.56 20 SER B N 1
ATOM 4644 C CA . SER B 1 20 ? -27.266 -45.688 -12.875 1 36.56 20 SER B CA 1
ATOM 4645 C C . SER B 1 20 ? -26.438 -46.906 -12.492 1 36.56 20 SER B C 1
ATOM 4647 O O . SER B 1 20 ? -26.953 -47.844 -11.891 1 36.56 20 SER B O 1
ATOM 4649 N N . ASP B 1 21 ? -25.188 -46.844 -12.891 1 42.25 21 ASP B N 1
ATOM 4650 C CA . ASP B 1 21 ? -24.359 -48.031 -12.586 1 42.25 21 ASP B CA 1
ATOM 4651 C C . ASP B 1 21 ? -24.062 -48.094 -11.086 1 42.25 21 ASP B C 1
ATOM 4653 O O . ASP B 1 21 ? -24 -49.188 -10.516 1 42.25 21 ASP B O 1
ATOM 4657 N N . ILE B 1 22 ? -23.922 -46.844 -10.531 1 43 22 ILE B N 1
ATOM 4658 C CA . ILE B 1 22 ? -23.688 -46.844 -9.094 1 43 22 ILE B CA 1
ATOM 4659 C C . ILE B 1 22 ? -24.969 -47.281 -8.367 1 43 22 ILE B C 1
ATOM 4661 O O . ILE B 1 22 ? -24.922 -48.062 -7.418 1 43 22 ILE B O 1
ATOM 4665 N N . LEU B 1 23 ? -26.078 -46.688 -8.891 1 42.62 23 LEU B N 1
ATOM 4666 C CA . LEU B 1 23 ? -27.375 -47 -8.273 1 42.62 23 LEU B CA 1
ATOM 4667 C C . LEU B 1 23 ? -27.688 -48.5 -8.43 1 42.62 23 LEU B C 1
ATOM 4669 O O . LEU B 1 23 ? -28.484 -49.031 -7.66 1 42.62 23 LEU B O 1
ATOM 4673 N N . ASN B 1 24 ? -27.109 -49.062 -9.508 1 43.97 24 ASN B N 1
ATOM 4674 C CA . ASN B 1 24 ? -27.359 -50.5 -9.75 1 43.97 24 ASN B CA 1
ATOM 4675 C C . ASN B 1 24 ? -26.297 -51.375 -9.094 1 43.97 24 ASN B C 1
ATOM 4677 O O . ASN B 1 24 ? -26.25 -52.562 -9.32 1 43.97 24 ASN B O 1
ATOM 4681 N N . MET B 1 25 ? -25.281 -50.688 -8.57 1 42 25 MET B N 1
ATOM 4682 C CA . MET B 1 25 ? -24.297 -51.531 -7.906 1 42 25 MET B CA 1
ATOM 4683 C C . MET B 1 25 ? -24.875 -52.188 -6.652 1 42 25 MET B C 1
ATOM 4685 O O . MET B 1 25 ? -25.688 -51.562 -5.961 1 42 25 MET B O 1
ATOM 4689 N N . SER B 1 26 ? -24.781 -53.438 -6.613 1 43.16 26 SER B N 1
ATOM 4690 C CA . SER B 1 26 ? -25.203 -54.188 -5.441 1 43.16 26 SER B CA 1
ATOM 4691 C C . SER B 1 26 ? -24.531 -53.688 -4.172 1 43.16 26 SER B C 1
ATOM 4693 O O . SER B 1 26 ? -23.5 -53 -4.246 1 43.16 26 SER B O 1
ATOM 4695 N N . GLU B 1 27 ? -25.172 -53.719 -3.012 1 42.06 27 GLU B N 1
ATOM 4696 C CA . GLU B 1 27 ? -24.594 -53.375 -1.722 1 42.06 27 GLU B CA 1
ATOM 4697 C C . GLU B 1 27 ? -23.141 -53.812 -1.619 1 42.06 27 GLU B C 1
ATOM 4699 O O . GLU B 1 27 ? -22.297 -53.094 -1.104 1 42.06 27 GLU B O 1
ATOM 4704 N N . GLN B 1 28 ? -22.844 -54.969 -2.068 1 44.06 28 GLN B N 1
ATOM 4705 C CA . GLN B 1 28 ? -21.516 -55.562 -2.041 1 44.06 28 GLN B CA 1
ATOM 4706 C C . GLN B 1 28 ? -20.562 -54.844 -2.996 1 44.06 28 GLN B C 1
ATOM 4708 O O . GLN B 1 28 ? -19.391 -54.656 -2.689 1 44.06 28 GLN B O 1
ATOM 4713 N N . GLU B 1 29 ? -21.047 -54.469 -4.125 1 42.5 29 GLU B N 1
ATOM 4714 C CA . GLU B 1 29 ? -20.188 -53.812 -5.117 1 42.5 29 GLU B CA 1
ATOM 4715 C C . GLU B 1 29 ? -19.906 -52.375 -4.734 1 42.5 29 GLU B C 1
ATOM 4717 O O . GLU B 1 29 ? -18.797 -51.875 -4.949 1 42.5 29 GLU B O 1
ATOM 4722 N N . ILE B 1 30 ? -20.922 -51.688 -4.219 1 40.34 30 ILE B N 1
ATOM 4723 C CA . ILE B 1 30 ? -20.719 -50.375 -3.676 1 40.34 30 ILE B CA 1
ATOM 4724 C C . ILE B 1 30 ? -19.703 -50.406 -2.545 1 40.34 30 ILE B C 1
ATOM 4726 O O . ILE B 1 30 ? -18.844 -49.531 -2.441 1 40.34 30 ILE B O 1
ATOM 4730 N N . GLU B 1 31 ? -19.734 -51.375 -1.658 1 37.69 31 GLU B N 1
ATOM 4731 C CA . GLU B 1 31 ? -18.719 -51.594 -0.62 1 37.69 31 GLU B CA 1
ATOM 4732 C C . GLU B 1 31 ? -17.328 -51.781 -1.226 1 37.69 31 GLU B C 1
ATOM 4734 O O . GLU B 1 31 ? -16.328 -51.375 -0.627 1 37.69 31 GLU B O 1
ATOM 4739 N N . ARG B 1 32 ? -17.25 -52.469 -2.254 1 38.12 32 ARG B N 1
ATOM 4740 C CA . ARG B 1 32 ? -15.953 -52.75 -2.879 1 38.12 32 ARG B CA 1
ATOM 4741 C C . ARG B 1 32 ? -15.445 -51.562 -3.646 1 38.12 32 ARG B C 1
ATOM 4743 O O . ARG B 1 32 ? -14.234 -51.375 -3.824 1 38.12 32 ARG B O 1
ATOM 4750 N N . HIS B 1 33 ? -16.312 -51 -4.438 1 30.91 33 HIS B N 1
ATOM 4751 C CA . HIS B 1 33 ? -15.805 -49.844 -5.168 1 30.91 33 HIS B CA 1
ATOM 4752 C C . HIS B 1 33 ? -15.789 -48.594 -4.285 1 30.91 33 HIS B C 1
ATOM 4754 O O . HIS B 1 33 ? -16.812 -48.219 -3.709 1 30.91 33 HIS B O 1
ATOM 4760 N N . GLU B 1 34 ? -14.719 -48.5 -3.559 1 29.09 34 GLU B N 1
ATOM 4761 C CA . GLU B 1 34 ? -14.453 -47.25 -2.859 1 29.09 34 GLU B CA 1
ATOM 4762 C C . GLU B 1 34 ? -14.75 -46.031 -3.748 1 29.09 34 GLU B C 1
ATOM 4764 O O . GLU B 1 34 ? -14.172 -45.906 -4.832 1 29.09 34 GLU B O 1
ATOM 4769 N N . ILE B 1 35 ? -16.062 -45.938 -4.055 1 29.5 35 ILE B N 1
ATOM 4770 C CA . ILE B 1 35 ? -16.359 -44.688 -4.789 1 29.5 35 ILE B CA 1
ATOM 4771 C C . ILE B 1 35 ? -15.602 -43.531 -4.168 1 29.5 35 ILE B C 1
ATOM 4773 O O . ILE B 1 35 ? -15.82 -43.188 -3.004 1 29.5 35 ILE B O 1
ATOM 4777 N N . TYR B 1 36 ? -14.391 -43.406 -4.555 1 27.5 36 TYR B N 1
ATOM 4778 C CA . TYR B 1 36 ? -13.656 -42.188 -4.199 1 27.5 36 TYR B CA 1
ATOM 4779 C C . TYR B 1 36 ? -14.312 -40.938 -4.812 1 27.5 36 TYR B C 1
ATOM 4781 O O . TYR B 1 36 ? -14.609 -40.938 -6.008 1 27.5 36 TYR B O 1
ATOM 4789 N N . ILE B 1 37 ? -15.391 -40.5 -4.262 1 29.19 37 ILE B N 1
ATOM 4790 C CA . ILE B 1 37 ? -15.859 -39.156 -4.621 1 29.19 37 ILE B CA 1
ATOM 4791 C C . ILE B 1 37 ? -14.672 -38.188 -4.66 1 29.19 37 ILE B C 1
ATOM 4793 O O . ILE B 1 37 ? -14.031 -37.969 -3.637 1 29.19 37 ILE B O 1
ATOM 4797 N N . HIS B 1 38 ? -13.961 -38.281 -5.676 1 29 38 HIS B N 1
ATOM 4798 C CA . HIS B 1 38 ? -12.961 -37.219 -5.781 1 29 38 HIS B CA 1
ATOM 4799 C C . HIS B 1 38 ? -13.609 -35.844 -5.898 1 29 38 HIS B C 1
ATOM 4801 O O . HIS B 1 38 ? -14.562 -35.656 -6.664 1 29 38 HIS B O 1
ATOM 4807 N N . ASN B 1 39 ? -13.977 -35.188 -4.844 1 32.62 39 ASN B N 1
ATOM 4808 C CA . ASN B 1 39 ? -14.266 -33.781 -4.84 1 32.62 39 ASN B CA 1
ATOM 4809 C C . ASN B 1 39 ? -13.633 -33.062 -6.035 1 32.62 39 ASN B C 1
ATOM 4811 O O . ASN B 1 39 ? -12.414 -33.094 -6.199 1 32.62 39 ASN B O 1
ATOM 4815 N N . VAL B 1 40 ? -14.32 -33.219 -7.199 1 32.75 40 VAL B N 1
ATOM 4816 C CA . VAL B 1 40 ? -13.797 -32.344 -8.258 1 32.75 40 VAL B CA 1
ATOM 4817 C C . VAL B 1 40 ? -13.328 -31.031 -7.664 1 32.75 40 VAL B C 1
ATOM 4819 O O . VAL B 1 40 ? -14.062 -30.375 -6.914 1 32.75 40 VAL B O 1
ATOM 4822 N N . SER B 1 41 ? -12.273 -30.891 -7.324 1 40.81 41 SER B N 1
ATOM 4823 C CA . SER B 1 41 ? -11.523 -29.688 -6.965 1 40.81 41 SER B CA 1
ATOM 4824 C C . SER B 1 41 ? -12.102 -28.453 -7.645 1 40.81 41 SER B C 1
ATOM 4826 O O . SER B 1 41 ? -12.102 -28.359 -8.875 1 40.81 41 SER B O 1
ATOM 4828 N N . THR B 1 42 ? -13.438 -28.078 -7.27 1 50.25 42 THR B N 1
ATOM 4829 C CA . THR B 1 42 ? -14.07 -26.891 -7.844 1 50.25 42 THR B CA 1
ATOM 4830 C C . THR B 1 42 ? -13.078 -25.734 -7.934 1 50.25 42 THR B C 1
ATOM 4832 O O . THR B 1 42 ? -12.188 -25.609 -7.09 1 50.25 42 THR B O 1
ATOM 4835 N N . GLY B 1 43 ? -12.789 -25.266 -9.188 1 67.62 43 GLY B N 1
ATOM 4836 C CA . GLY B 1 43 ? -12 -24.125 -9.656 1 67.62 43 GLY B CA 1
ATOM 4837 C C . GLY B 1 43 ? -12.047 -22.938 -8.711 1 67.62 43 GLY B C 1
ATOM 4838 O O . GLY B 1 43 ? -11.109 -22.141 -8.672 1 67.62 43 GLY B O 1
ATOM 4839 N N . TRP B 1 44 ? -13.07 -23.078 -7.684 1 83.12 44 TRP B N 1
ATOM 4840 C CA . TRP B 1 44 ? -13.18 -21.891 -6.84 1 83.12 44 TRP B CA 1
ATOM 4841 C C . TRP B 1 44 ? -12.195 -21.938 -5.68 1 83.12 44 TRP B C 1
ATOM 4843 O O . TRP B 1 44 ? -11.672 -20.922 -5.246 1 83.12 44 TRP B O 1
ATOM 4853 N N . ASP B 1 45 ? -11.852 -23.25 -5.238 1 86.94 45 ASP B N 1
ATOM 4854 C CA . ASP B 1 45 ? -10.906 -23.375 -4.137 1 86.94 45 ASP B CA 1
ATOM 4855 C C . ASP B 1 45 ? -9.523 -22.875 -4.547 1 86.94 45 ASP B C 1
ATOM 4857 O O . ASP B 1 45 ? -8.891 -22.109 -3.824 1 86.94 45 ASP B O 1
ATOM 4861 N N . ASP B 1 46 ? -9.172 -23.375 -5.672 1 92.44 46 ASP B N 1
ATOM 4862 C CA . ASP B 1 46 ? -7.855 -22.969 -6.16 1 92.44 46 ASP B CA 1
ATOM 4863 C C . ASP B 1 46 ? -7.816 -21.469 -6.465 1 92.44 46 ASP B C 1
ATOM 4865 O O . ASP B 1 46 ? -6.859 -20.781 -6.105 1 92.44 46 ASP B O 1
ATOM 4869 N N . ALA B 1 47 ? -8.891 -20.984 -7.059 1 92.81 47 ALA B N 1
ATOM 4870 C CA . ALA B 1 47 ? -8.953 -19.578 -7.418 1 92.81 47 ALA B CA 1
ATOM 4871 C C . ALA B 1 47 ? -8.945 -18.688 -6.172 1 92.81 47 ALA B C 1
ATOM 4873 O O . ALA B 1 47 ? -8.25 -17.672 -6.137 1 92.81 47 ALA B O 1
ATOM 4874 N N . THR B 1 48 ? -9.656 -19.078 -5.133 1 93.44 48 THR B N 1
ATOM 4875 C CA . THR B 1 48 ? -9.719 -18.297 -3.902 1 93.44 48 THR B CA 1
ATOM 4876 C C . THR B 1 48 ? -8.383 -18.312 -3.176 1 93.44 48 THR B C 1
ATOM 4878 O O . THR B 1 48 ? -7.957 -17.297 -2.611 1 93.44 48 THR B O 1
ATOM 4881 N N . TRP B 1 49 ? -7.707 -19.453 -3.252 1 94.75 49 TRP B N 1
ATOM 4882 C CA . TRP B 1 49 ? -6.398 -19.578 -2.619 1 94.75 49 TRP B CA 1
ATOM 4883 C C . TRP B 1 49 ? -5.379 -18.656 -3.271 1 94.75 49 TRP B C 1
ATOM 4885 O O . TRP B 1 49 ? -4.656 -17.938 -2.58 1 94.75 49 TRP B O 1
ATOM 4895 N N . ILE B 1 50 ? -5.371 -18.672 -4.574 1 95.12 50 ILE B N 1
ATOM 4896 C CA . ILE B 1 50 ? -4.371 -17.859 -5.254 1 95.12 50 ILE B CA 1
ATOM 4897 C C . ILE B 1 50 ? -4.707 -16.375 -5.082 1 95.12 50 ILE B C 1
ATOM 4899 O O . ILE B 1 50 ? -3.809 -15.547 -4.934 1 95.12 50 ILE B O 1
ATOM 4903 N N . LEU B 1 51 ? -6.004 -16.062 -5.016 1 95.44 51 LEU B N 1
ATOM 4904 C CA . LEU B 1 51 ? -6.426 -14.68 -4.812 1 95.44 51 LEU B CA 1
ATOM 4905 C C . LEU B 1 51 ? -6.016 -14.18 -3.432 1 95.44 51 LEU B C 1
ATOM 4907 O O . LEU B 1 51 ? -5.441 -13.102 -3.303 1 95.44 51 LEU B O 1
ATOM 4911 N N . THR B 1 52 ? -6.242 -14.93 -2.379 1 95.62 52 THR B N 1
ATOM 4912 C CA . THR B 1 52 ? -5.906 -14.531 -1.016 1 95.62 52 THR B CA 1
ATOM 4913 C C . THR B 1 52 ? -4.395 -14.438 -0.837 1 95.62 52 THR B C 1
ATOM 4915 O O . THR B 1 52 ? -3.902 -13.555 -0.124 1 95.62 52 THR B O 1
ATOM 4918 N N . SER B 1 53 ? -3.689 -15.336 -1.485 1 97.44 53 SER B N 1
ATOM 4919 C CA . SER B 1 53 ? -2.232 -15.258 -1.447 1 97.44 53 SER B CA 1
ATOM 4920 C C . SER B 1 53 ? -1.732 -13.969 -2.092 1 97.44 53 SER B C 1
ATOM 4922 O O . SER B 1 53 ? -0.803 -13.336 -1.587 1 97.44 53 SER B O 1
ATOM 4924 N N . ALA B 1 54 ? -2.404 -13.625 -3.186 1 97.19 54 ALA B N 1
ATOM 4925 C CA . ALA B 1 54 ? -2.018 -12.398 -3.881 1 97.19 54 ALA B CA 1
ATOM 4926 C C . ALA B 1 54 ? -2.193 -11.18 -2.98 1 97.19 54 ALA B C 1
ATOM 4928 O O . ALA B 1 54 ? -1.384 -10.25 -3.02 1 97.19 54 ALA B O 1
ATOM 4929 N N . PHE B 1 55 ? -3.246 -11.141 -2.123 1 96.94 55 PHE B N 1
ATOM 4930 C CA . PHE B 1 55 ? -3.455 -10.047 -1.178 1 96.94 55 PHE B CA 1
ATOM 4931 C C . PHE B 1 55 ? -2.24 -9.875 -0.275 1 96.94 55 PHE B C 1
ATOM 4933 O O . PHE B 1 55 ? -1.788 -8.75 -0.044 1 96.94 55 PHE B O 1
ATOM 4940 N N . ILE B 1 56 ? -1.725 -10.969 0.147 1 96.44 56 ILE B N 1
ATOM 4941 C CA . ILE B 1 56 ? -0.59 -10.953 1.064 1 96.44 56 ILE B CA 1
ATOM 4942 C C . ILE B 1 56 ? 0.672 -10.531 0.319 1 96.44 56 ILE B C 1
ATOM 4944 O O . ILE B 1 56 ? 1.478 -9.75 0.842 1 96.44 56 ILE B O 1
ATOM 4948 N N . ILE B 1 57 ? 0.829 -11.008 -0.887 1 97.75 57 ILE B N 1
ATOM 4949 C CA . ILE B 1 57 ? 2.018 -10.695 -1.672 1 97.75 57 ILE B CA 1
ATOM 4950 C C . ILE B 1 57 ? 2.08 -9.188 -1.938 1 97.75 57 ILE B C 1
ATOM 4952 O O . ILE B 1 57 ? 3.156 -8.586 -1.886 1 97.75 57 ILE B O 1
ATOM 4956 N N . PHE B 1 58 ? 0.974 -8.539 -2.16 1 97.38 58 PHE B N 1
ATOM 4957 C CA . PHE B 1 58 ? 0.972 -7.105 -2.439 1 97.38 58 PHE B CA 1
ATOM 4958 C C . PHE B 1 58 ? 1.459 -6.32 -1.229 1 97.38 58 PHE B C 1
ATOM 4960 O O . PHE B 1 58 ? 1.967 -5.203 -1.372 1 97.38 58 PHE B O 1
ATOM 4967 N N . THR B 1 59 ? 1.37 -6.863 -0.04 1 96.62 59 THR B N 1
ATOM 4968 C CA . THR B 1 59 ? 1.898 -6.176 1.133 1 96.62 59 THR B CA 1
ATOM 4969 C C . THR B 1 59 ? 3.422 -6.098 1.073 1 96.62 59 THR B C 1
ATOM 4971 O O . THR B 1 59 ? 4.031 -5.266 1.747 1 96.62 59 THR B O 1
ATOM 4974 N N . MET B 1 60 ? 4.012 -6.949 0.309 1 97.69 60 MET B N 1
ATOM 4975 C CA . MET B 1 60 ? 5.461 -6.918 0.149 1 97.69 60 MET B CA 1
ATOM 4976 C C . MET B 1 60 ? 5.902 -5.629 -0.535 1 97.69 60 MET B C 1
ATOM 4978 O O . MET B 1 60 ? 7.031 -5.172 -0.341 1 97.69 60 MET B O 1
ATOM 4982 N N . GLN B 1 61 ? 4.977 -5.039 -1.318 1 97.12 61 GLN B N 1
ATOM 4983 C CA . GLN B 1 61 ? 5.301 -3.758 -1.936 1 97.12 61 GLN B CA 1
ATOM 4984 C C . GLN B 1 61 ? 5.605 -2.701 -0.879 1 97.12 61 GLN B C 1
ATOM 4986 O O . GLN B 1 61 ? 6.551 -1.921 -1.029 1 97.12 61 GLN B O 1
ATOM 4991 N N . SER B 1 62 ? 4.785 -2.725 0.175 1 97.12 62 SER B N 1
ATOM 4992 C CA . SER B 1 62 ? 5.066 -1.841 1.302 1 97.12 62 SER B CA 1
ATOM 4993 C C . SER B 1 62 ? 6.383 -2.211 1.979 1 97.12 62 SER B C 1
ATOM 4995 O O . SER B 1 62 ? 7.113 -1.334 2.443 1 97.12 62 SER B O 1
ATOM 4997 N N . GLY B 1 63 ? 6.633 -3.486 2.043 1 98.25 63 GLY B N 1
ATOM 4998 C CA . GLY B 1 63 ? 7.883 -3.949 2.627 1 98.25 63 GLY B CA 1
ATOM 4999 C C . GLY B 1 63 ? 9.109 -3.479 1.867 1 98.25 63 GLY B C 1
ATOM 5000 O O . GLY B 1 63 ? 10.062 -2.988 2.469 1 98.25 63 GLY B O 1
ATOM 5001 N N . PHE B 1 64 ? 9.055 -3.553 0.562 1 98.38 64 PHE B N 1
ATOM 5002 C CA . PHE B 1 64 ? 10.141 -3.057 -0.268 1 98.38 64 PHE B CA 1
ATOM 5003 C C . PHE B 1 64 ? 10.32 -1.554 -0.093 1 98.38 64 PHE B C 1
ATOM 5005 O O . PHE B 1 64 ? 11.445 -1.062 0.025 1 98.38 64 PHE B O 1
ATOM 5012 N N . GLY B 1 65 ? 9.195 -0.856 -0.087 1 98.06 65 GLY B N 1
ATOM 5013 C CA . GLY B 1 65 ? 9.258 0.584 0.1 1 98.06 65 GLY B CA 1
ATOM 5014 C C . GLY B 1 65 ? 9.938 0.99 1.395 1 98.06 65 GLY B C 1
ATOM 5015 O O . GLY B 1 65 ? 10.836 1.834 1.394 1 98.06 65 GLY B O 1
ATOM 5016 N N . LEU B 1 66 ? 9.555 0.337 2.49 1 98.12 66 LEU B N 1
ATOM 5017 C CA . LEU B 1 66 ? 10.094 0.675 3.803 1 98.12 66 LEU B CA 1
ATOM 5018 C C . LEU B 1 66 ? 11.555 0.249 3.918 1 98.12 66 LEU B C 1
ATOM 5020 O O . LEU B 1 66 ? 12.375 0.983 4.469 1 98.12 66 LEU B O 1
ATOM 5024 N N . LEU B 1 67 ? 11.867 -0.91 3.389 1 98.31 67 LEU B N 1
ATOM 5025 C CA . LEU B 1 67 ? 13.242 -1.398 3.416 1 98.31 67 LEU B CA 1
ATOM 5026 C C . LEU B 1 67 ? 14.172 -0.46 2.65 1 98.31 67 LEU B C 1
ATOM 5028 O O . LEU B 1 67 ? 15.219 -0.054 3.166 1 98.31 67 LEU B O 1
ATOM 5032 N N . GLU B 1 68 ? 13.773 -0.087 1.477 1 98 68 GLU B N 1
ATOM 5033 C CA . GLU B 1 68 ? 14.609 0.738 0.613 1 98 68 GLU B CA 1
ATOM 5034 C C . GLU B 1 68 ? 14.688 2.174 1.126 1 98 68 GLU B C 1
ATOM 5036 O O . GLU B 1 68 ? 15.766 2.771 1.149 1 98 68 GLU B O 1
ATOM 5041 N N . SER B 1 69 ? 13.523 2.674 1.532 1 97.38 69 SER B N 1
ATOM 5042 C CA . SER B 1 69 ? 13.484 4.031 2.068 1 97.38 69 SER B CA 1
ATOM 5043 C C . SER B 1 69 ? 14.312 4.141 3.35 1 97.38 69 SER B C 1
ATOM 5045 O O . SER B 1 69 ? 14.953 5.16 3.592 1 97.38 69 SER B O 1
ATOM 5047 N N . GLY B 1 70 ? 14.273 3.1 4.176 1 97.19 70 GLY B N 1
ATOM 5048 C CA . GLY B 1 70 ? 15.047 3.096 5.406 1 97.19 70 GLY B CA 1
ATOM 5049 C C . GLY B 1 70 ? 16.531 2.926 5.172 1 97.19 70 GLY B C 1
ATOM 5050 O O . GLY B 1 70 ? 17.344 3.369 5.984 1 97.19 70 GLY B O 1
ATOM 5051 N N . SER B 1 71 ? 16.891 2.379 4.062 1 96.62 71 SER B N 1
ATOM 5052 C CA . SER B 1 71 ? 18.281 2.033 3.779 1 96.62 71 SER B CA 1
ATOM 5053 C C . SER B 1 71 ? 19 3.178 3.072 1 96.62 71 SER B C 1
ATOM 5055 O O . SER B 1 71 ? 20.219 3.266 3.115 1 96.62 71 SER B O 1
ATOM 5057 N N . VAL B 1 72 ? 18.281 4.074 2.432 1 96.12 72 VAL B N 1
ATOM 5058 C CA . VAL B 1 72 ? 18.906 5.168 1.697 1 96.12 72 VAL B CA 1
ATOM 5059 C C . VAL B 1 72 ? 18.984 6.406 2.588 1 96.12 72 VAL B C 1
ATOM 5061 O O . VAL B 1 72 ? 18.5 6.395 3.723 1 96.12 72 VAL B O 1
ATOM 5064 N N . THR B 1 73 ? 19.625 7.441 2.037 1 93 73 THR B N 1
ATOM 5065 C CA . THR B 1 73 ? 19.812 8.672 2.801 1 93 73 THR B CA 1
ATOM 5066 C C . THR B 1 73 ? 18.484 9.398 2.986 1 93 73 THR B C 1
ATOM 5068 O O . THR B 1 73 ? 17.562 9.258 2.168 1 93 73 THR B O 1
ATOM 5071 N N . ARG B 1 74 ? 18.344 10.148 3.951 1 90.56 74 ARG B N 1
ATOM 5072 C CA . ARG B 1 74 ? 17.125 10.828 4.348 1 90.56 74 ARG B CA 1
ATOM 5073 C C . ARG B 1 74 ? 16.609 11.734 3.229 1 90.56 74 ARG B C 1
ATOM 5075 O O . ARG B 1 74 ? 15.398 11.891 3.057 1 90.56 74 ARG B O 1
ATOM 5082 N N . LYS B 1 75 ? 17.469 12.312 2.461 1 91.69 75 LYS B N 1
ATOM 5083 C CA . LYS B 1 75 ? 17.078 13.258 1.425 1 91.69 75 LYS B CA 1
ATOM 5084 C C . LYS B 1 75 ? 16.453 12.547 0.228 1 91.69 75 LYS B C 1
ATOM 5086 O O . LYS B 1 75 ? 16.031 13.188 -0.735 1 91.69 75 LYS B O 1
ATOM 5091 N N . ASN B 1 76 ? 16.375 11.164 0.29 1 96.12 76 ASN B N 1
ATOM 5092 C CA . ASN B 1 76 ? 15.852 10.391 -0.83 1 96.12 76 ASN B CA 1
ATOM 5093 C C . ASN B 1 76 ? 14.773 9.406 -0.375 1 96.12 76 ASN B C 1
ATOM 5095 O O . ASN B 1 76 ? 14.305 8.586 -1.164 1 96.12 76 ASN B O 1
ATOM 5099 N N . GLU B 1 77 ? 14.336 9.422 0.847 1 96 77 GLU B N 1
ATOM 5100 C CA . GLU B 1 77 ? 13.453 8.422 1.438 1 96 77 GLU B CA 1
ATOM 5101 C C . GLU B 1 77 ? 12.086 8.43 0.763 1 96 77 GLU B C 1
ATOM 5103 O O . GLU B 1 77 ? 11.539 7.371 0.448 1 96 77 GLU B O 1
ATOM 5108 N N . VAL B 1 78 ? 11.555 9.594 0.562 1 97.06 78 VAL B N 1
ATOM 5109 C CA . VAL B 1 78 ? 10.211 9.711 0.007 1 97.06 78 VAL B CA 1
ATOM 5110 C C . VAL B 1 78 ? 10.227 9.305 -1.465 1 97.06 78 VAL B C 1
ATOM 5112 O O . VAL B 1 78 ? 9.312 8.617 -1.936 1 97.06 78 VAL B O 1
ATOM 5115 N N . ASN B 1 79 ? 11.211 9.688 -2.141 1 97.69 79 ASN B N 1
ATOM 5116 C CA . ASN B 1 79 ? 11.328 9.352 -3.555 1 97.69 79 ASN B CA 1
ATOM 5117 C C . ASN B 1 79 ? 11.336 7.844 -3.775 1 97.69 79 ASN B C 1
ATOM 5119 O O . ASN B 1 79 ? 10.742 7.348 -4.738 1 97.69 79 ASN B O 1
ATOM 5123 N N . ILE B 1 80 ? 12.023 7.16 -2.971 1 97.12 80 ILE B N 1
ATOM 5124 C CA . ILE B 1 80 ? 12.086 5.711 -3.113 1 97.12 80 ILE B CA 1
ATOM 5125 C C . ILE B 1 80 ? 10.719 5.102 -2.846 1 97.12 80 ILE B C 1
ATOM 5127 O O . ILE B 1 80 ? 10.336 4.113 -3.477 1 97.12 80 ILE B O 1
ATOM 5131 N N . MET B 1 81 ? 9.961 5.617 -1.909 1 97.5 81 MET B N 1
ATOM 5132 C CA . MET B 1 81 ? 8.594 5.168 -1.674 1 97.5 81 MET B CA 1
ATOM 5133 C C . MET B 1 81 ? 7.727 5.387 -2.912 1 97.5 81 MET B C 1
ATOM 5135 O O . MET B 1 81 ? 6.93 4.52 -3.275 1 97.5 81 MET B O 1
ATOM 5139 N N . VAL B 1 82 ? 7.902 6.527 -3.496 1 97.94 82 VAL B N 1
ATOM 5140 C CA . VAL B 1 82 ? 7.145 6.855 -4.699 1 97.94 82 VAL B CA 1
ATOM 5141 C C . VAL B 1 82 ? 7.508 5.879 -5.82 1 97.94 82 VAL B C 1
ATOM 5143 O O . VAL B 1 82 ? 6.633 5.426 -6.562 1 97.94 82 VAL B O 1
ATOM 5146 N N . LYS B 1 83 ? 8.789 5.527 -5.953 1 97.75 83 LYS B N 1
ATOM 5147 C CA . LYS B 1 83 ? 9.203 4.555 -6.961 1 97.75 83 LYS B CA 1
ATOM 5148 C C . LYS B 1 83 ? 8.508 3.211 -6.75 1 97.75 83 LYS B C 1
ATOM 5150 O O . LYS B 1 83 ? 8.148 2.533 -7.715 1 97.75 83 LYS B O 1
ATOM 5155 N N . ASN B 1 84 ? 8.344 2.846 -5.5 1 98.12 84 ASN B N 1
ATOM 5156 C CA . ASN B 1 84 ? 7.668 1.588 -5.207 1 98.12 84 ASN B CA 1
ATOM 5157 C C . ASN B 1 84 ? 6.199 1.635 -5.621 1 98.12 84 ASN B C 1
ATOM 5159 O O . ASN B 1 84 ? 5.645 0.63 -6.066 1 98.12 84 ASN B O 1
ATOM 5163 N N . ALA B 1 85 ? 5.574 2.801 -5.457 1 98.25 85 ALA B N 1
ATOM 5164 C CA . ALA B 1 85 ? 4.219 2.965 -5.973 1 98.25 85 ALA B CA 1
ATOM 5165 C C . ALA B 1 85 ? 4.199 2.92 -7.496 1 98.25 85 ALA B C 1
ATOM 5167 O O . ALA B 1 85 ? 3.33 2.285 -8.094 1 98.25 85 ALA B O 1
ATOM 5168 N N . VAL B 1 86 ? 5.172 3.559 -8.102 1 98.25 86 VAL B N 1
ATOM 5169 C CA . VAL B 1 86 ? 5.34 3.629 -9.555 1 98.25 86 VAL B CA 1
ATOM 5170 C C . VAL B 1 86 ? 5.434 2.221 -10.133 1 98.25 86 VAL B C 1
ATOM 5172 O O . VAL B 1 86 ? 4.883 1.944 -11.203 1 98.25 86 VAL B O 1
ATOM 5175 N N . ASP B 1 87 ? 6.062 1.357 -9.422 1 98.44 87 ASP B N 1
ATOM 5176 C CA . ASP B 1 87 ? 6.27 -0.005 -9.906 1 98.44 87 ASP B CA 1
ATOM 5177 C C . ASP B 1 87 ? 4.941 -0.749 -10.031 1 98.44 87 ASP B C 1
ATOM 5179 O O . ASP B 1 87 ? 4.762 -1.553 -10.945 1 98.44 87 ASP B O 1
ATOM 5183 N N . VAL B 1 88 ? 4.023 -0.51 -9.117 1 98.38 88 VAL B N 1
ATOM 5184 C CA . VAL B 1 88 ? 2.713 -1.146 -9.195 1 98.38 88 VAL B CA 1
ATOM 5185 C C . VAL B 1 88 ? 1.875 -0.468 -10.281 1 98.38 88 VAL B C 1
ATOM 5187 O O . VAL B 1 88 ? 1.159 -1.136 -11.031 1 98.38 88 VAL B O 1
ATOM 5190 N N . ILE B 1 89 ? 2.004 0.832 -10.406 1 98.62 89 ILE B N 1
ATOM 5191 C CA . ILE B 1 89 ? 1.181 1.628 -11.312 1 98.62 89 ILE B CA 1
ATOM 5192 C C . ILE B 1 89 ? 1.581 1.344 -12.758 1 98.62 89 ILE B C 1
ATOM 5194 O O . ILE B 1 89 ? 0.774 0.841 -13.539 1 98.62 89 ILE B O 1
ATOM 5198 N N . PHE B 1 90 ? 2.832 1.506 -13.047 1 98.56 90 PHE B N 1
ATOM 5199 C CA . PHE B 1 90 ? 3.254 1.376 -14.438 1 98.56 90 PHE B CA 1
ATOM 5200 C C . PHE B 1 90 ? 3.596 -0.072 -14.766 1 98.56 90 PHE B C 1
ATOM 5202 O O . PHE B 1 90 ? 3.393 -0.522 -15.891 1 98.56 90 PHE B O 1
ATOM 5209 N N . GLY B 1 91 ? 4.109 -0.794 -13.797 1 98.25 91 GLY B N 1
ATOM 5210 C CA . GLY B 1 91 ? 4.277 -2.225 -14.008 1 98.25 91 GLY B CA 1
ATOM 5211 C C . GLY B 1 91 ? 2.959 -2.965 -14.125 1 98.25 91 GLY B C 1
ATOM 5212 O O . GLY B 1 91 ? 2.852 -3.93 -14.891 1 98.25 91 GLY B O 1
ATOM 5213 N N . GLY B 1 92 ? 1.969 -2.449 -13.336 1 98.19 92 GLY B N 1
ATOM 5214 C CA . GLY B 1 92 ? 0.656 -3.074 -13.367 1 98.19 92 GLY B CA 1
ATOM 5215 C C . GLY B 1 92 ? -0.063 -2.883 -14.688 1 98.19 92 GLY B C 1
ATOM 5216 O O . GLY B 1 92 ? -0.636 -3.83 -15.234 1 98.19 92 GLY B O 1
ATOM 5217 N N . ILE B 1 93 ? -0.009 -1.687 -15.234 1 98.44 93 ILE B N 1
ATOM 5218 C CA . ILE B 1 93 ? -0.741 -1.423 -16.469 1 98.44 93 ILE B CA 1
ATOM 5219 C C . ILE B 1 93 ? -0.086 -2.17 -17.625 1 98.44 93 ILE B C 1
ATOM 5221 O O . ILE B 1 93 ? -0.774 -2.66 -18.531 1 98.44 93 ILE B O 1
ATOM 5225 N N . SER B 1 94 ? 1.23 -2.236 -17.641 1 98.62 94 SER B N 1
ATOM 5226 C CA . SER B 1 94 ? 1.903 -2.967 -18.719 1 98.62 94 SER B CA 1
ATOM 5227 C C . SER B 1 94 ? 1.642 -4.465 -18.609 1 98.62 94 SER B C 1
ATOM 5229 O O . SER B 1 94 ? 1.493 -5.148 -19.625 1 98.62 94 SER B O 1
ATOM 5231 N N . TYR B 1 95 ? 1.576 -4.969 -17.359 1 98.56 95 TYR B N 1
ATOM 5232 C CA . TYR B 1 95 ? 1.297 -6.395 -17.219 1 98.56 95 TYR B CA 1
ATOM 5233 C C . TYR B 1 95 ? -0.124 -6.715 -17.672 1 98.56 95 TYR B C 1
ATOM 5235 O O . TYR B 1 95 ? -0.377 -7.781 -18.234 1 98.56 95 TYR B O 1
ATOM 5243 N N . TRP B 1 96 ? -1.062 -5.773 -17.391 1 98.5 96 TRP B N 1
ATOM 5244 C CA . TRP B 1 96 ? -2.434 -5.93 -17.875 1 98.5 96 TRP B CA 1
ATOM 5245 C C . TRP B 1 96 ? -2.496 -5.855 -19.391 1 98.5 96 TRP B C 1
ATOM 5247 O O . TRP B 1 96 ? -3.195 -6.645 -20.031 1 98.5 96 TRP B O 1
ATOM 5257 N N . ALA B 1 97 ? -1.736 -4.949 -20 1 98.44 97 ALA B N 1
ATOM 5258 C CA . ALA B 1 97 ? -1.802 -4.676 -21.438 1 98.44 97 ALA B CA 1
ATOM 5259 C C . ALA B 1 97 ? -1.18 -5.816 -22.234 1 98.44 97 ALA B C 1
ATOM 5261 O O . ALA B 1 97 ? -1.791 -6.324 -23.188 1 98.44 97 ALA B O 1
ATOM 5262 N N . PHE B 1 98 ? 0.091 -6.266 -21.781 1 98.25 98 PHE B N 1
ATOM 5263 C CA . PHE B 1 98 ? 0.729 -7.25 -22.656 1 98.25 98 PHE B CA 1
ATOM 5264 C C . PHE B 1 98 ? 1.49 -8.281 -21.828 1 98.25 98 PHE B C 1
ATOM 5266 O O . PHE B 1 98 ? 1.802 -9.367 -22.312 1 98.25 98 PHE B O 1
ATOM 5273 N N . GLY B 1 99 ? 1.808 -8.039 -20.594 1 98.56 99 GLY B N 1
ATOM 5274 C CA . GLY B 1 99 ? 2.654 -8.922 -19.797 1 98.56 99 GLY B CA 1
ATOM 5275 C C . GLY B 1 99 ? 2.029 -10.281 -19.562 1 98.56 99 GLY B C 1
ATOM 5276 O O . GLY B 1 99 ? 2.684 -11.312 -19.734 1 98.56 99 GLY B O 1
ATOM 5277 N N . TYR B 1 100 ? 0.745 -10.25 -19.109 1 98.38 100 TYR B N 1
ATOM 5278 C CA . TYR B 1 100 ? 0.075 -11.516 -18.844 1 98.38 100 TYR B CA 1
ATOM 5279 C C . TYR B 1 100 ? -0.005 -12.375 -20.094 1 98.38 100 TYR B C 1
ATOM 5281 O O . TYR B 1 100 ? 0.239 -13.578 -20.047 1 98.38 100 TYR B O 1
ATOM 5289 N N . GLY B 1 101 ? -0.322 -11.758 -21.234 1 98.06 101 GLY B N 1
ATOM 5290 C CA . GLY B 1 101 ? -0.429 -12.469 -22.5 1 98.06 101 GLY B CA 1
ATOM 5291 C C . GLY B 1 101 ? 0.879 -13.086 -22.938 1 98.06 101 GLY B C 1
ATOM 5292 O O . GLY B 1 101 ? 0.903 -14.234 -23.406 1 98.06 101 GLY B O 1
ATOM 5293 N N . LEU B 1 102 ? 1.937 -12.383 -22.75 1 98.38 102 LEU B N 1
ATOM 5294 C CA . LEU B 1 102 ? 3.25 -12.875 -23.156 1 98.38 102 LEU B CA 1
ATOM 5295 C C . LEU B 1 102 ? 3.725 -13.984 -22.219 1 98.38 102 LEU B C 1
ATOM 5297 O O . LEU B 1 102 ? 4.504 -14.852 -22.625 1 98.38 102 LEU B O 1
ATOM 5301 N N . SER B 1 103 ? 3.223 -14 -21 1 98.31 103 SER B N 1
ATOM 5302 C CA . SER B 1 103 ? 3.623 -15 -20.016 1 98.31 103 SER B CA 1
ATOM 5303 C C . SER B 1 103 ? 2.777 -16.266 -20.141 1 98.31 103 SER B C 1
ATOM 5305 O O . SER B 1 103 ? 3.305 -17.375 -20.109 1 98.31 103 SER B O 1
ATOM 5307 N N . PHE B 1 104 ? 1.369 -16.078 -20.359 1 97.19 104 PHE B N 1
ATOM 5308 C CA . PHE B 1 104 ? 0.504 -17.234 -20.141 1 97.19 104 PHE B CA 1
ATOM 5309 C C . PHE B 1 104 ? -0.558 -17.328 -21.234 1 97.19 104 PHE B C 1
ATOM 5311 O O . PHE B 1 104 ? -1.467 -18.156 -21.156 1 97.19 104 PHE B O 1
ATOM 5318 N N . GLY B 1 105 ? -0.47 -16.453 -22.266 1 96.06 105 GLY B N 1
ATOM 5319 C CA . GLY B 1 105 ? -1.427 -16.547 -23.359 1 96.06 105 GLY B CA 1
ATOM 5320 C C . GLY B 1 105 ? -1.44 -17.906 -24.016 1 96.06 105 GLY B C 1
ATOM 5321 O O . GLY B 1 105 ? -0.394 -18.547 -24.172 1 96.06 105 GLY B O 1
ATOM 5322 N N . GLU B 1 106 ? -2.609 -18.359 -24.453 1 93.69 106 GLU B N 1
ATOM 5323 C CA . GLU B 1 106 ? -2.725 -19.703 -25.016 1 93.69 106 GLU B CA 1
ATOM 5324 C C . GLU B 1 106 ? -3.348 -19.672 -26.406 1 93.69 106 GLU B C 1
ATOM 5326 O O . GLU B 1 106 ? -3.777 -20.703 -26.922 1 93.69 106 GLU B O 1
ATOM 5331 N N . SER B 1 107 ? -3.422 -18.578 -27 1 94.06 107 SER B N 1
ATOM 5332 C CA . SER B 1 107 ? -3.973 -18.484 -28.359 1 94.06 107 SER B CA 1
ATOM 5333 C C . SER B 1 107 ? -3.045 -19.141 -29.375 1 94.06 107 SER B C 1
ATOM 5335 O O . SER B 1 107 ? -1.94 -19.562 -29.031 1 94.06 107 SER B O 1
ATOM 5337 N N . SER B 1 108 ? -3.471 -19.469 -30.688 1 92.56 108 SER B N 1
ATOM 5338 C CA . SER B 1 108 ? -2.787 -20.219 -31.734 1 92.56 108 SER B CA 1
ATOM 5339 C C . SER B 1 108 ? -1.382 -19.688 -31.984 1 92.56 108 SER B C 1
ATOM 5341 O O . SER B 1 108 ? -0.466 -20.438 -32.312 1 92.56 108 SER B O 1
ATOM 5343 N N . GLY B 1 109 ? -0.912 -18.609 -31.5 1 93.44 109 GLY B N 1
ATOM 5344 C CA . GLY B 1 109 ? 0.406 -18.016 -31.688 1 93.44 109 GLY B CA 1
ATOM 5345 C C . GLY B 1 109 ? 1.352 -18.281 -30.531 1 93.44 109 GLY B C 1
ATOM 5346 O O . GLY B 1 109 ? 2.555 -18.031 -30.641 1 93.44 109 GLY B O 1
ATOM 5347 N N . SER B 1 110 ? 0.913 -18.953 -29.562 1 95.62 110 SER B N 1
ATOM 5348 C CA . SER B 1 110 ? 1.743 -19.297 -28.406 1 95.62 110 SER B CA 1
ATOM 5349 C C . SER B 1 110 ? 2.695 -20.438 -28.734 1 95.62 110 SER B C 1
ATOM 5351 O O . SER B 1 110 ? 2.361 -21.328 -29.516 1 95.62 110 SER B O 1
ATOM 5353 N N . ASN B 1 111 ? 3.914 -20.422 -28.203 1 97.19 111 ASN B N 1
ATOM 5354 C CA . ASN B 1 111 ? 4.914 -21.469 -28.391 1 97.19 111 ASN B CA 1
ATOM 5355 C C . ASN B 1 111 ? 5.789 -21.641 -27.141 1 97.19 111 ASN B C 1
ATOM 5357 O O . ASN B 1 111 ? 5.438 -21.156 -26.062 1 97.19 111 ASN B O 1
ATOM 5361 N N . ALA B 1 112 ? 6.828 -22.328 -27.344 1 97.44 112 ALA B N 1
ATOM 5362 C CA . ALA B 1 112 ? 7.688 -22.656 -26.203 1 97.44 112 ALA B CA 1
ATOM 5363 C C . ALA B 1 112 ? 8.43 -21.406 -25.703 1 97.44 112 ALA B C 1
ATOM 5365 O O . ALA B 1 112 ? 8.852 -21.359 -24.547 1 97.44 112 ALA B O 1
ATOM 5366 N N . PHE B 1 113 ? 8.484 -20.422 -26.516 1 98 113 PHE B N 1
ATOM 5367 C CA . PHE B 1 113 ? 9.32 -19.266 -26.203 1 98 113 PHE B CA 1
ATOM 5368 C C . PHE B 1 113 ? 8.484 -18.109 -25.672 1 98 113 PHE B C 1
ATOM 5370 O O . PHE B 1 113 ? 8.984 -17.281 -24.906 1 98 113 PHE B O 1
ATOM 5377 N N . VAL B 1 114 ? 7.207 -18.047 -26.062 1 97.88 114 VAL B N 1
ATOM 5378 C CA . VAL B 1 114 ? 6.406 -16.891 -25.672 1 97.88 114 VAL B CA 1
ATOM 5379 C C . VAL B 1 114 ? 4.922 -17.25 -25.75 1 97.88 114 VAL B C 1
ATOM 5381 O O . VAL B 1 114 ? 4.52 -18.109 -26.531 1 97.88 114 VAL B O 1
ATOM 5384 N N . GLY B 1 115 ? 4.137 -16.641 -24.844 1 97.81 115 GLY B N 1
ATOM 5385 C CA . GLY B 1 115 ? 2.686 -16.75 -24.922 1 97.81 115 GLY B CA 1
ATOM 5386 C C . GLY B 1 115 ? 2.059 -15.688 -25.812 1 97.81 115 GLY B C 1
ATOM 5387 O O . GLY B 1 115 ? 2.629 -14.617 -26 1 97.81 115 GLY B O 1
ATOM 5388 N N . VAL B 1 116 ? 0.969 -16 -26.406 1 96.88 116 VAL B N 1
ATOM 5389 C CA . VAL B 1 116 ? 0.181 -15.078 -27.219 1 96.88 116 VAL B CA 1
ATOM 5390 C C . VAL B 1 116 ? -1.291 -15.172 -26.812 1 96.88 116 VAL B C 1
ATOM 5392 O O . VAL B 1 116 ? -1.858 -16.266 -26.766 1 96.88 116 VAL B O 1
ATOM 5395 N N . GLY B 1 117 ? -1.795 -14.039 -26.516 1 94.5 117 GLY B N 1
ATOM 5396 C CA . GLY B 1 117 ? -3.193 -14 -26.125 1 94.5 117 GLY B CA 1
ATOM 5397 C C . GLY B 1 117 ? -3.418 -13.305 -24.797 1 94.5 117 GLY B C 1
ATOM 5398 O O . GLY B 1 117 ? -2.463 -13 -24.078 1 94.5 117 GLY B O 1
ATOM 5399 N N . ASP B 1 118 ? -4.703 -13 -24.5 1 94 118 ASP B N 1
ATOM 5400 C CA . ASP B 1 118 ? -5.125 -12.367 -23.25 1 94 118 ASP B CA 1
ATOM 5401 C C . ASP B 1 118 ? -4.434 -11.016 -23.062 1 94 118 ASP B C 1
ATOM 5403 O O . ASP B 1 118 ? -4.008 -10.688 -21.953 1 94 118 ASP B O 1
ATOM 5407 N N . PHE B 1 119 ? -4.105 -10.391 -24.156 1 96.56 119 PHE B N 1
ATOM 5408 C CA . PHE B 1 119 ? -3.689 -8.992 -24.078 1 96.56 119 PHE B CA 1
ATOM 5409 C C . PHE B 1 119 ? -4.848 -8.102 -23.641 1 96.56 119 PHE B C 1
ATOM 5411 O O . PHE B 1 119 ? -6.004 -8.367 -23.984 1 96.56 119 PHE B O 1
ATOM 5418 N N . PHE B 1 120 ? -4.527 -7.059 -22.875 1 97.06 120 PHE B N 1
ATOM 5419 C CA . PHE B 1 120 ? -5.598 -6.266 -22.281 1 97.06 120 PHE B CA 1
ATOM 5420 C C . PHE B 1 120 ? -6.633 -7.168 -21.609 1 97.06 120 PHE B C 1
ATOM 5422 O O . PHE B 1 120 ? -7.809 -7.148 -21.984 1 97.06 120 PHE B O 1
ATOM 5429 N N . VAL B 1 121 ? -6.168 -7.961 -20.609 1 96.12 121 VAL B N 1
ATOM 5430 C CA . VAL B 1 121 ? -6.883 -9.047 -19.938 1 96.12 121 VAL B CA 1
ATOM 5431 C C . VAL B 1 121 ? -8.312 -8.609 -19.625 1 96.12 121 VAL B C 1
ATOM 5433 O O . VAL B 1 121 ? -8.531 -7.578 -19 1 96.12 121 VAL B O 1
ATOM 5436 N N . ASP B 1 122 ? -9.25 -9.336 -20.172 1 94.62 122 ASP B N 1
ATOM 5437 C CA . ASP B 1 122 ? -10.68 -9.156 -19.953 1 94.62 122 ASP B CA 1
ATOM 5438 C C . ASP B 1 122 ? -11.453 -10.438 -20.266 1 94.62 122 ASP B C 1
ATOM 5440 O O . ASP B 1 122 ? -10.961 -11.305 -21 1 94.62 122 ASP B O 1
ATOM 5444 N N . SER B 1 123 ? -12.484 -10.695 -19.516 1 89.69 123 SER B N 1
ATOM 5445 C CA . SER B 1 123 ? -13.305 -11.883 -19.766 1 89.69 123 SER B CA 1
ATOM 5446 C C . SER B 1 123 ? -14.719 -11.695 -19.234 1 89.69 123 SER B C 1
ATOM 5448 O O . SER B 1 123 ? -14.93 -11 -18.234 1 89.69 123 SER B O 1
ATOM 5450 N N . SER B 1 124 ? -15.695 -12.258 -19.969 1 79.38 124 SER B N 1
ATOM 5451 C CA . SER B 1 124 ? -17.078 -12.281 -19.5 1 79.38 124 SER B CA 1
ATOM 5452 C C . SER B 1 124 ? -17.641 -13.695 -19.516 1 79.38 124 SER B C 1
ATOM 5454 O O . SER B 1 124 ? -18.828 -13.898 -19.234 1 79.38 124 SER B O 1
ATOM 5456 N N . ASN B 1 125 ? -16.75 -14.633 -19.734 1 78.38 125 ASN B N 1
ATOM 5457 C CA . ASN B 1 125 ? -17.188 -16.016 -19.922 1 78.38 125 ASN B CA 1
ATOM 5458 C C . ASN B 1 125 ? -17 -16.828 -18.641 1 78.38 125 ASN B C 1
ATOM 5460 O O . ASN B 1 125 ? -16.703 -16.281 -17.578 1 78.38 125 ASN B O 1
ATOM 5464 N N . ASP B 1 126 ? -17.234 -18.094 -18.75 1 77.69 126 ASP B N 1
ATOM 5465 C CA . ASP B 1 126 ? -17.219 -19.016 -17.609 1 77.69 126 ASP B CA 1
ATOM 5466 C C . ASP B 1 126 ? -15.828 -19.094 -17 1 77.69 126 ASP B C 1
ATOM 5468 O O . ASP B 1 126 ? -15.688 -19.344 -15.797 1 77.69 126 ASP B O 1
ATOM 5472 N N . GLY B 1 127 ? -14.844 -18.797 -17.766 1 85.19 127 GLY B N 1
ATOM 5473 C CA . GLY B 1 127 ? -13.484 -18.906 -17.266 1 85.19 127 GLY B CA 1
ATOM 5474 C C . GLY B 1 127 ? -12.977 -17.609 -16.641 1 85.19 127 GLY B C 1
ATOM 5475 O O . GLY B 1 127 ? -11.82 -17.531 -16.219 1 85.19 127 GLY B O 1
ATOM 5476 N N . MET B 1 128 ? -13.836 -16.641 -16.531 1 90.12 128 MET B N 1
ATOM 5477 C CA . MET B 1 128 ? -13.469 -15.305 -16.047 1 90.12 128 MET B CA 1
ATOM 5478 C C . MET B 1 128 ? -12.875 -15.367 -14.648 1 90.12 128 MET B C 1
ATOM 5480 O O . MET B 1 128 ? -11.844 -14.75 -14.383 1 90.12 128 MET B O 1
ATOM 5484 N N . GLY B 1 129 ? -13.453 -16.188 -13.773 1 91.56 129 GLY B N 1
ATOM 5485 C CA . GLY B 1 129 ? -13.008 -16.25 -12.391 1 91.56 129 GLY B CA 1
ATOM 5486 C C . GLY B 1 129 ? -11.562 -16.688 -12.25 1 91.56 129 GLY B C 1
ATOM 5487 O O . GLY B 1 129 ? -10.758 -16 -11.625 1 91.56 129 GLY B O 1
ATOM 5488 N N . TYR B 1 130 ? -11.273 -17.781 -12.906 1 91.94 130 TYR B N 1
ATOM 5489 C CA . TYR B 1 130 ? -9.922 -18.312 -12.812 1 91.94 130 TYR B CA 1
ATOM 5490 C C . TYR B 1 130 ? -8.922 -17.406 -13.508 1 91.94 130 TYR B C 1
ATOM 5492 O O . TYR B 1 130 ? -7.816 -17.188 -13.008 1 91.94 130 TYR B O 1
ATOM 5500 N N . LEU B 1 131 ? -9.289 -16.906 -14.672 1 94.19 131 LEU B N 1
ATOM 5501 C CA . LEU B 1 131 ? -8.414 -16 -15.406 1 94.19 131 LEU B CA 1
ATOM 5502 C C . LEU B 1 131 ? -8.078 -14.773 -14.57 1 94.19 131 LEU B C 1
ATOM 5504 O O . LEU B 1 131 ? -6.914 -14.383 -14.469 1 94.19 131 LEU B O 1
ATOM 5508 N N . PHE B 1 132 ? -9.094 -14.188 -13.953 1 96.62 132 PHE B N 1
ATOM 5509 C CA . PHE B 1 132 ? -8.898 -12.969 -13.18 1 96.62 132 PHE B CA 1
ATOM 5510 C C . PHE B 1 132 ? -8.086 -13.25 -11.914 1 96.62 132 PHE B C 1
ATOM 5512 O O . PHE B 1 132 ? -7.227 -12.461 -11.539 1 96.62 132 PHE B O 1
ATOM 5519 N N . ALA B 1 133 ? -8.352 -14.359 -11.25 1 95.88 133 ALA B N 1
ATOM 5520 C CA . ALA B 1 133 ? -7.551 -14.727 -10.086 1 95.88 133 ALA B CA 1
ATOM 5521 C C . ALA B 1 133 ? -6.086 -14.914 -10.469 1 95.88 133 ALA B C 1
ATOM 5523 O O . ALA B 1 133 ? -5.188 -14.422 -9.781 1 95.88 133 ALA B O 1
ATOM 5524 N N . SER B 1 134 ? -5.883 -15.625 -11.586 1 96.12 134 SER B N 1
ATOM 5525 C CA . SER B 1 134 ? -4.535 -15.867 -12.094 1 96.12 134 SER B CA 1
ATOM 5526 C C . SER B 1 134 ? -3.846 -14.555 -12.461 1 96.12 134 SER B C 1
ATOM 5528 O O . SER B 1 134 ? -2.674 -14.352 -12.133 1 96.12 134 SER B O 1
ATOM 5530 N N . PHE B 1 135 ? -4.551 -13.688 -13.07 1 97.81 135 PHE B N 1
ATOM 5531 C CA . PHE B 1 135 ? -4.012 -12.398 -13.484 1 97.81 135 PHE B CA 1
ATOM 5532 C C . PHE B 1 135 ? -3.553 -11.594 -12.273 1 97.81 135 PHE B C 1
ATOM 5534 O O . PHE B 1 135 ? -2.445 -11.047 -12.266 1 97.81 135 PHE B O 1
ATOM 5541 N N . VAL B 1 136 ? -4.406 -11.516 -11.258 1 97.88 136 VAL B N 1
ATOM 5542 C CA . VAL B 1 136 ? -4.074 -10.742 -10.07 1 97.88 136 VAL B CA 1
ATOM 5543 C C . VAL B 1 136 ? -2.85 -11.344 -9.383 1 97.88 136 VAL B C 1
ATOM 5545 O O . VAL B 1 136 ? -1.945 -10.625 -8.961 1 97.88 136 VAL B O 1
ATOM 5548 N N . PHE B 1 137 ? -2.84 -12.672 -9.289 1 97.88 137 PHE B N 1
ATOM 5549 C CA . PHE B 1 137 ? -1.729 -13.383 -8.672 1 97.88 137 PHE B CA 1
ATOM 5550 C C . PHE B 1 137 ? -0.42 -13.078 -9.383 1 97.88 137 PHE B C 1
ATOM 5552 O O . PHE B 1 137 ? 0.556 -12.664 -8.758 1 97.88 137 PHE B O 1
ATOM 5559 N N . HIS B 1 138 ? -0.384 -13.188 -10.664 1 98.06 138 HIS B N 1
ATOM 5560 C CA . HIS B 1 138 ? 0.846 -13.016 -11.43 1 98.06 138 HIS B CA 1
ATOM 5561 C C . HIS B 1 138 ? 1.214 -11.547 -11.562 1 98.06 138 HIS B C 1
ATOM 5563 O O . HIS B 1 138 ? 2.385 -11.211 -11.75 1 98.06 138 HIS B O 1
ATOM 5569 N N . THR B 1 139 ? 0.25 -10.656 -11.484 1 98.19 139 THR B N 1
ATOM 5570 C CA . THR B 1 139 ? 0.564 -9.234 -11.422 1 98.19 139 THR B CA 1
ATOM 5571 C C . THR B 1 139 ? 1.42 -8.922 -10.203 1 98.19 139 THR B C 1
ATOM 5573 O O . THR B 1 139 ? 2.35 -8.117 -10.273 1 98.19 139 THR B O 1
ATOM 5576 N N . SER B 1 140 ? 1.093 -9.555 -9.062 1 97.62 140 SER B N 1
ATOM 5577 C CA . SER B 1 140 ? 1.876 -9.336 -7.855 1 97.62 140 SER B CA 1
ATOM 5578 C C . SER B 1 140 ? 3.322 -9.773 -8.047 1 97.62 140 SER B C 1
ATOM 5580 O O . SER B 1 140 ? 4.246 -9.125 -7.547 1 97.62 140 SER B O 1
ATOM 5582 N N . PHE B 1 141 ? 3.584 -10.836 -8.844 1 97.75 141 PHE B N 1
ATOM 5583 C CA . PHE B 1 141 ? 4.934 -11.305 -9.125 1 97.75 141 PHE B CA 1
ATOM 5584 C C . PHE B 1 141 ? 5.66 -10.344 -10.055 1 97.75 141 PHE B C 1
ATOM 5586 O O . PHE B 1 141 ? 6.82 -10 -9.82 1 97.75 141 PHE B O 1
ATOM 5593 N N . ALA B 1 142 ? 4.941 -9.961 -11.062 1 97.94 142 ALA B N 1
ATOM 5594 C CA . ALA B 1 142 ? 5.539 -9.094 -12.07 1 97.94 142 ALA B CA 1
ATOM 5595 C C . ALA B 1 142 ? 5.973 -7.762 -11.453 1 97.94 142 ALA B C 1
ATOM 5597 O O . ALA B 1 142 ? 7.074 -7.277 -11.734 1 97.94 142 ALA B O 1
ATOM 5598 N N . THR B 1 143 ? 5.105 -7.168 -10.672 1 97.44 143 THR B N 1
ATOM 5599 C CA . THR B 1 143 ? 5.43 -5.887 -10.062 1 97.44 143 THR B CA 1
ATOM 5600 C C . THR B 1 143 ? 6.543 -6.051 -9.023 1 97.44 143 THR B C 1
ATOM 5602 O O . THR B 1 143 ? 7.363 -5.148 -8.844 1 97.44 143 THR B O 1
ATOM 5605 N N . THR B 1 144 ? 6.609 -7.195 -8.367 1 95.94 144 THR B N 1
ATOM 5606 C CA . THR B 1 144 ? 7.691 -7.48 -7.434 1 95.94 144 THR B CA 1
ATOM 5607 C C . THR B 1 144 ? 9.031 -7.531 -8.156 1 95.94 144 THR B C 1
ATOM 5609 O O . THR B 1 144 ? 10.016 -6.949 -7.699 1 95.94 144 THR B O 1
ATOM 5612 N N . ALA B 1 145 ? 9.07 -8.195 -9.289 1 97.19 145 ALA B N 1
ATOM 5613 C CA . ALA B 1 145 ? 10.305 -8.297 -10.062 1 97.19 145 ALA B CA 1
ATOM 5614 C C . ALA B 1 145 ? 10.828 -6.918 -10.445 1 97.19 145 ALA B C 1
ATOM 5616 O O . ALA B 1 145 ? 12.039 -6.68 -10.43 1 97.19 145 ALA B O 1
ATOM 5617 N N . THR B 1 146 ? 9.906 -6.066 -10.75 1 97.31 146 THR B N 1
ATOM 5618 C CA . THR B 1 146 ? 10.281 -4.699 -11.086 1 97.31 146 THR B CA 1
ATOM 5619 C C . THR B 1 146 ? 10.727 -3.936 -9.844 1 97.31 146 THR B C 1
ATOM 5621 O O . THR B 1 146 ? 11.719 -3.203 -9.883 1 97.31 146 THR B O 1
ATOM 5624 N N . THR B 1 147 ? 10.055 -4.102 -8.75 1 97.69 147 THR B N 1
ATOM 5625 C CA . THR B 1 147 ? 10.312 -3.361 -7.52 1 97.69 147 THR B CA 1
ATOM 5626 C C . THR B 1 147 ? 11.688 -3.717 -6.961 1 97.69 147 THR B C 1
ATOM 5628 O O . THR B 1 147 ? 12.367 -2.869 -6.371 1 97.69 147 THR B O 1
ATOM 5631 N N . ILE B 1 148 ? 12.141 -4.918 -7.16 1 98.06 148 ILE B N 1
ATOM 5632 C CA . ILE B 1 148 ? 13.453 -5.352 -6.707 1 98.06 148 ILE B CA 1
ATOM 5633 C C . ILE B 1 148 ? 14.523 -4.418 -7.273 1 98.06 148 ILE B C 1
ATOM 5635 O O . ILE B 1 148 ? 15.453 -4.027 -6.562 1 98.06 148 ILE B O 1
ATOM 5639 N N . VAL B 1 149 ? 14.32 -3.92 -8.43 1 98.44 149 VAL B N 1
ATOM 5640 C CA . VAL B 1 149 ? 15.328 -3.137 -9.141 1 98.44 149 VAL B CA 1
ATOM 5641 C C . VAL B 1 149 ? 15.406 -1.734 -8.547 1 98.44 149 VAL B C 1
ATOM 5643 O O . VAL B 1 149 ? 16.453 -1.087 -8.602 1 98.44 149 VAL B O 1
ATOM 5646 N N . SER B 1 150 ? 14.312 -1.256 -7.957 1 97.69 150 SER B N 1
ATOM 5647 C CA . SER B 1 150 ? 14.242 0.104 -7.434 1 97.69 150 SER B CA 1
ATOM 5648 C C . SER B 1 150 ? 15.32 0.35 -6.383 1 97.69 150 SER B C 1
ATOM 5650 O O . SER B 1 150 ? 15.883 1.442 -6.312 1 97.69 150 SER B O 1
ATOM 5652 N N . GLY B 1 151 ? 15.68 -0.65 -5.617 1 97 151 GLY B N 1
ATOM 5653 C CA . GLY B 1 151 ? 16.703 -0.513 -4.598 1 97 151 GLY B CA 1
ATOM 5654 C C . GLY B 1 151 ? 18.094 -0.299 -5.172 1 97 151 GLY B C 1
ATOM 5655 O O . GLY B 1 151 ? 18.906 0.443 -4.605 1 97 151 GLY B O 1
ATOM 5656 N N . ALA B 1 152 ? 18.359 -0.918 -6.273 1 97.69 152 ALA B N 1
ATOM 5657 C CA . ALA B 1 152 ? 19.656 -0.793 -6.934 1 97.69 152 ALA B CA 1
ATOM 5658 C C . ALA B 1 152 ? 19.797 0.574 -7.594 1 97.69 152 ALA B C 1
ATOM 5660 O O . ALA B 1 152 ? 20.906 1.097 -7.707 1 97.69 152 ALA B O 1
ATOM 5661 N N . MET B 1 153 ? 18.688 1.2 -7.922 1 97.75 153 MET B N 1
ATOM 5662 C CA . MET B 1 153 ? 18.703 2.449 -8.68 1 97.75 153 MET B CA 1
ATOM 5663 C C . MET B 1 153 ? 18.469 3.645 -7.762 1 97.75 153 MET B C 1
ATOM 5665 O O . MET B 1 153 ? 18.328 4.773 -8.227 1 97.75 153 MET B O 1
ATOM 5669 N N . ALA B 1 154 ? 18.547 3.463 -6.555 1 96.56 154 ALA B N 1
ATOM 5670 C CA . ALA B 1 154 ? 18.156 4.465 -5.566 1 96.56 154 ALA B CA 1
ATOM 5671 C C . ALA B 1 154 ? 19.125 5.645 -5.574 1 96.56 154 ALA B C 1
ATOM 5673 O O . ALA B 1 154 ? 20.328 5.473 -5.801 1 96.56 154 ALA B O 1
ATOM 5674 N N . GLU B 1 155 ? 18.641 6.906 -5.363 1 95.81 155 GLU B N 1
ATOM 5675 C CA . GLU B 1 155 ? 19.297 8.148 -4.965 1 95.81 155 GLU B CA 1
ATOM 5676 C C . GLU B 1 155 ? 19.875 8.891 -6.172 1 95.81 155 GLU B C 1
ATOM 5678 O O . GLU B 1 155 ? 20.203 10.07 -6.082 1 95.81 155 GLU B O 1
ATOM 5683 N N . ARG B 1 156 ? 19.953 8.219 -7.363 1 95.81 156 ARG B N 1
ATOM 5684 C CA . ARG B 1 156 ? 20.609 8.961 -8.438 1 95.81 156 ARG B CA 1
ATOM 5685 C C . ARG B 1 156 ? 19.906 8.727 -9.773 1 95.81 156 ARG B C 1
ATOM 5687 O O . ARG B 1 156 ? 20.422 9.078 -10.828 1 95.81 156 ARG B O 1
ATOM 5694 N N . THR B 1 157 ? 18.781 8.109 -9.75 1 98.12 157 THR B N 1
ATOM 5695 C CA . THR B 1 157 ? 18.031 7.84 -10.969 1 98.12 157 THR B CA 1
ATOM 5696 C C . THR B 1 157 ? 16.922 8.875 -11.172 1 98.12 157 THR B C 1
ATOM 5698 O O . THR B 1 157 ? 16.234 9.242 -10.219 1 98.12 157 THR B O 1
ATOM 5701 N N . LYS B 1 158 ? 16.828 9.312 -12.414 1 97.44 158 LYS B N 1
ATOM 5702 C CA . LYS B 1 158 ? 15.719 10.195 -12.773 1 97.44 158 LYS B CA 1
ATOM 5703 C C . LYS B 1 158 ? 14.375 9.484 -12.625 1 97.44 158 LYS B C 1
ATOM 5705 O O . LYS B 1 158 ? 14.18 8.391 -13.164 1 97.44 158 LYS B O 1
ATOM 5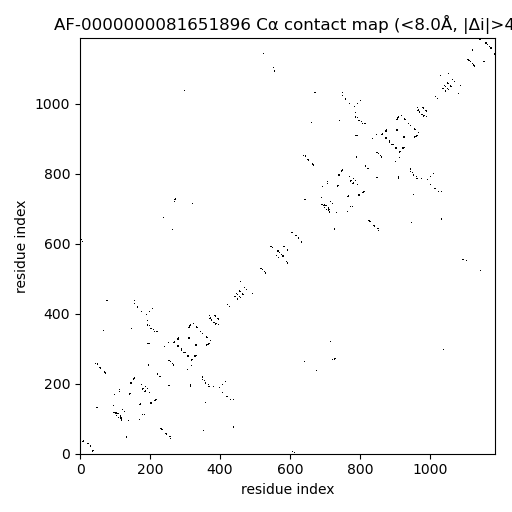710 N N . ILE B 1 159 ? 13.445 10.086 -11.953 1 97.12 159 ILE B N 1
ATOM 5711 C CA . ILE B 1 159 ? 12.188 9.422 -11.633 1 97.12 159 ILE B CA 1
ATOM 5712 C C . ILE B 1 159 ? 11.383 9.203 -12.914 1 97.12 159 ILE B C 1
ATOM 5714 O O . ILE B 1 159 ? 10.672 8.203 -13.047 1 97.12 159 ILE B O 1
ATOM 5718 N N . THR B 1 160 ? 11.391 10.117 -13.867 1 97.25 160 THR B N 1
ATOM 5719 C CA . THR B 1 160 ? 10.672 9.969 -15.125 1 97.25 160 THR B CA 1
ATOM 5720 C C . THR B 1 160 ? 11.219 8.789 -15.93 1 97.25 160 THR B C 1
ATOM 5722 O O . THR B 1 160 ? 10.453 8.016 -16.516 1 97.25 160 THR B O 1
ATOM 5725 N N . SER B 1 161 ? 12.555 8.672 -15.992 1 98.06 161 SER B N 1
ATOM 5726 C CA . SER B 1 161 ? 13.164 7.516 -16.641 1 98.06 161 SER B CA 1
ATOM 5727 C C . SER B 1 161 ? 12.773 6.215 -15.945 1 98.06 161 SER B C 1
ATOM 5729 O O . SER B 1 161 ? 12.539 5.203 -16.609 1 98.06 161 SER B O 1
ATOM 5731 N N . TYR B 1 162 ? 12.734 6.297 -14.633 1 98.38 162 TYR B N 1
ATOM 5732 C CA . TYR B 1 162 ? 12.367 5.117 -13.867 1 98.38 162 TYR B CA 1
ATOM 5733 C C . TYR B 1 162 ? 10.938 4.691 -14.172 1 98.38 162 TYR B C 1
ATOM 5735 O O . TYR B 1 162 ? 10.633 3.496 -14.219 1 98.38 162 TYR B O 1
ATOM 5743 N N . MET B 1 163 ? 9.992 5.629 -14.344 1 98.31 163 MET B N 1
ATOM 5744 C CA . MET B 1 163 ? 8.609 5.312 -14.688 1 98.31 163 MET B CA 1
ATOM 5745 C C . MET B 1 163 ? 8.531 4.559 -16.016 1 98.31 163 MET B C 1
ATOM 5747 O O . MET B 1 163 ? 7.82 3.559 -16.125 1 98.31 163 MET B O 1
ATOM 5751 N N . ILE B 1 164 ? 9.266 5 -16.953 1 98.5 164 ILE B N 1
ATOM 5752 C CA . ILE B 1 164 ? 9.281 4.344 -18.266 1 98.5 164 ILE B CA 1
ATOM 5753 C C . ILE B 1 164 ? 9.914 2.959 -18.125 1 98.5 164 ILE B C 1
ATOM 5755 O O . ILE B 1 164 ? 9.414 1.986 -18.703 1 98.5 164 ILE B O 1
ATOM 5759 N N . PHE B 1 165 ? 11.008 2.936 -17.422 1 98.56 165 PHE B N 1
ATOM 5760 C CA . PHE B 1 165 ? 11.641 1.651 -17.156 1 98.56 165 PHE B CA 1
ATOM 5761 C C . PHE B 1 165 ? 10.656 0.679 -16.516 1 98.56 165 PHE B C 1
ATOM 5763 O O . PHE B 1 165 ? 10.578 -0.484 -16.922 1 98.56 165 PHE B O 1
ATOM 5770 N N . SER B 1 166 ? 9.961 1.129 -15.445 1 98.5 166 SER B N 1
ATOM 5771 C CA . SER B 1 166 ? 9.008 0.288 -14.742 1 98.5 166 SER B CA 1
ATOM 5772 C C . SER B 1 166 ? 7.965 -0.291 -15.695 1 98.5 166 SER B C 1
ATOM 5774 O O . SER B 1 166 ? 7.578 -1.455 -15.562 1 98.5 166 SER B O 1
ATOM 5776 N N . PHE B 1 167 ? 7.527 0.474 -16.609 1 98.56 167 PHE B N 1
ATOM 5777 C CA . PHE B 1 167 ? 6.574 0.036 -17.625 1 98.56 167 PHE B CA 1
ATOM 5778 C C . PHE B 1 167 ? 7.199 -1.007 -18.547 1 98.56 167 PHE B C 1
ATOM 5780 O O . PHE B 1 167 ? 6.609 -2.062 -18.781 1 98.56 167 PHE B O 1
ATOM 5787 N N . LEU B 1 168 ? 8.398 -0.818 -18.984 1 98.5 168 LEU B N 1
ATOM 5788 C CA . LEU B 1 168 ? 9.023 -1.629 -20.016 1 98.5 168 LEU B CA 1
ATOM 5789 C C . LEU B 1 168 ? 9.664 -2.879 -19.422 1 98.5 168 LEU B C 1
ATOM 5791 O O . LEU B 1 168 ? 9.852 -3.877 -20.125 1 98.5 168 LEU B O 1
ATOM 5795 N N . ASN B 1 169 ? 10 -2.82 -18.156 1 98.44 169 ASN B N 1
ATOM 5796 C CA . ASN B 1 169 ? 10.664 -3.955 -17.531 1 98.44 169 ASN B CA 1
ATOM 5797 C C . ASN B 1 169 ? 9.789 -5.203 -17.547 1 98.44 169 ASN B C 1
ATOM 5799 O O . ASN B 1 169 ? 10.273 -6.316 -17.359 1 98.44 169 ASN B O 1
ATOM 5803 N N . THR B 1 170 ? 8.484 -5.012 -17.797 1 98.44 170 THR B N 1
ATOM 5804 C CA . THR B 1 170 ? 7.559 -6.129 -17.953 1 98.44 170 THR B CA 1
ATOM 5805 C C . THR B 1 170 ? 8.008 -7.055 -19.078 1 98.44 170 THR B C 1
ATOM 5807 O O . THR B 1 170 ? 7.844 -8.273 -18.984 1 98.44 170 THR B O 1
ATOM 5810 N N . LEU B 1 171 ? 8.711 -6.512 -20.031 1 98 171 LEU B N 1
ATOM 5811 C CA . LEU B 1 171 ? 9.203 -7.293 -21.156 1 98 171 LEU B CA 1
ATOM 5812 C C . LEU B 1 171 ? 10.367 -8.188 -20.734 1 98 171 LEU B C 1
ATOM 5814 O O . LEU B 1 171 ? 10.539 -9.281 -21.281 1 98 171 LEU B O 1
ATOM 5818 N N . VAL B 1 172 ? 11.117 -7.758 -19.812 1 98.62 172 VAL B N 1
ATOM 5819 C CA . VAL B 1 172 ? 12.242 -8.547 -19.328 1 98.62 172 VAL B CA 1
ATOM 5820 C C . VAL B 1 172 ? 11.719 -9.734 -18.516 1 98.62 172 VAL B C 1
ATOM 5822 O O . VAL B 1 172 ? 12.258 -10.836 -18.609 1 98.62 172 VAL B O 1
ATOM 5825 N N . TYR B 1 173 ? 10.664 -9.562 -17.812 1 98.44 173 TYR B N 1
ATOM 5826 C CA . TYR B 1 173 ? 10.117 -10.516 -16.844 1 98.44 173 TYR B CA 1
ATOM 5827 C C . TYR B 1 173 ? 9.312 -11.594 -17.547 1 98.44 173 TYR B C 1
ATOM 5829 O O . TYR B 1 173 ? 9.398 -12.773 -17.203 1 98.44 173 TYR B O 1
ATOM 5837 N N . CYS B 1 174 ? 8.492 -11.266 -18.562 1 98.44 174 CYS B N 1
ATOM 5838 C CA . CYS B 1 174 ? 7.406 -12.109 -19.047 1 98.44 174 CYS B CA 1
ATOM 5839 C C . CYS B 1 174 ? 7.945 -13.367 -19.719 1 98.44 174 CYS B C 1
ATOM 5841 O O . CYS B 1 174 ? 7.344 -14.438 -19.625 1 98.44 174 CYS B O 1
ATOM 5843 N N . PHE B 1 175 ? 9.094 -13.273 -20.344 1 98.56 175 PHE B N 1
ATOM 5844 C CA . PHE B 1 175 ? 9.609 -14.406 -21.109 1 98.56 175 PHE B CA 1
ATOM 5845 C C . PHE B 1 175 ? 10.133 -15.492 -20.188 1 98.56 175 PHE B C 1
ATOM 5847 O O . PHE B 1 175 ? 9.688 -16.641 -20.266 1 98.56 175 PHE B O 1
ATOM 5854 N N . PRO B 1 176 ? 10.992 -15.102 -19.25 1 98.81 176 PRO B N 1
ATOM 5855 C CA . PRO B 1 176 ? 11.383 -16.141 -18.297 1 98.81 176 PRO B CA 1
ATOM 5856 C C . PRO B 1 176 ? 10.195 -16.75 -17.562 1 98.81 176 PRO B C 1
ATOM 5858 O O . PRO B 1 176 ? 10.172 -17.953 -17.297 1 98.81 176 PRO B O 1
ATOM 5861 N N . ALA B 1 177 ? 9.227 -15.93 -17.203 1 98.75 177 ALA B N 1
ATOM 5862 C CA . ALA B 1 177 ? 8.031 -16.438 -16.547 1 98.75 177 ALA B CA 1
ATOM 5863 C C . ALA B 1 177 ? 7.32 -17.469 -17.438 1 98.75 177 ALA B C 1
ATOM 5865 O O . ALA B 1 177 ? 6.879 -18.516 -16.953 1 98.75 177 ALA B O 1
ATOM 5866 N N . HIS B 1 178 ? 7.227 -17.203 -18.734 1 98.69 178 HIS B N 1
ATOM 5867 C CA . HIS B 1 178 ? 6.637 -18.141 -19.688 1 98.69 178 HIS B CA 1
ATOM 5868 C C . HIS B 1 178 ? 7.438 -19.438 -19.75 1 98.69 178 HIS B C 1
ATOM 5870 O O . HIS B 1 178 ? 6.867 -20.516 -19.688 1 98.69 178 HIS B O 1
ATOM 5876 N N . TRP B 1 179 ? 8.742 -19.344 -19.844 1 98.81 179 TRP B N 1
ATOM 5877 C CA . TRP B 1 179 ? 9.609 -20.5 -20.016 1 98.81 179 TRP B CA 1
ATOM 5878 C C . TRP B 1 179 ? 9.453 -21.469 -18.844 1 98.81 179 TRP B C 1
ATOM 5880 O O . TRP B 1 179 ? 9.477 -22.688 -19.031 1 98.81 179 TRP B O 1
ATOM 5890 N N . LEU B 1 180 ? 9.227 -20.891 -17.672 1 98.56 180 LEU B N 1
ATOM 5891 C CA . LEU B 1 180 ? 9.289 -21.688 -16.453 1 98.56 180 LEU B CA 1
ATOM 5892 C C . LEU B 1 180 ? 7.902 -22.172 -16.047 1 98.56 180 LEU B C 1
ATOM 5894 O O . LEU B 1 180 ? 7.758 -23.234 -15.453 1 98.56 180 LEU B O 1
ATOM 5898 N N . TRP B 1 181 ? 6.828 -21.359 -16.375 1 97.5 181 TRP B N 1
ATOM 5899 C CA . TRP B 1 181 ? 5.57 -21.641 -15.695 1 97.5 181 TRP B CA 1
ATOM 5900 C C . TRP B 1 181 ? 4.457 -21.922 -16.703 1 97.5 181 TRP B C 1
ATOM 5902 O O . TRP B 1 181 ? 3.457 -22.562 -16.375 1 97.5 181 TRP B O 1
ATOM 5912 N N . ALA B 1 182 ? 4.582 -21.438 -17.906 1 97.31 182 ALA B N 1
ATOM 5913 C CA . ALA B 1 182 ? 3.533 -21.703 -18.891 1 97.31 182 ALA B CA 1
ATOM 5914 C C . ALA B 1 182 ? 3.5 -23.172 -19.281 1 97.31 182 ALA B C 1
ATOM 5916 O O . ALA B 1 182 ? 4.531 -23.844 -19.266 1 97.31 182 ALA B O 1
ATOM 5917 N N . LYS B 1 183 ? 2.352 -23.672 -19.672 1 93.25 183 LYS B N 1
ATOM 5918 C CA . LYS B 1 183 ? 2.178 -25.078 -20.062 1 93.25 183 LYS B CA 1
ATOM 5919 C C . LYS B 1 183 ? 3.113 -25.453 -21.203 1 93.25 183 LYS B C 1
ATOM 5921 O O . LYS B 1 183 ? 3.646 -26.562 -21.25 1 93.25 183 LYS B O 1
ATOM 5926 N N . THR B 1 184 ? 3.377 -24.516 -22.047 1 94.88 184 THR B N 1
ATOM 5927 C CA . THR B 1 184 ? 4.172 -24.797 -23.234 1 94.88 184 THR B CA 1
ATOM 5928 C C . THR B 1 184 ? 5.609 -24.312 -23.047 1 94.88 184 THR B C 1
ATOM 5930 O O . THR B 1 184 ? 6.426 -24.422 -23.969 1 94.88 184 THR B O 1
ATOM 5933 N N . GLY B 1 185 ? 5.973 -23.781 -21.906 1 98.12 185 GLY B N 1
ATOM 5934 C CA . GLY B 1 185 ? 7.309 -23.25 -21.688 1 98.12 185 GLY B CA 1
ATOM 5935 C C . GLY B 1 185 ? 8.398 -24.297 -21.844 1 98.12 185 GLY B C 1
ATOM 5936 O O . GLY B 1 185 ? 8.258 -25.422 -21.344 1 98.12 185 GLY B O 1
ATOM 5937 N N . TRP B 1 186 ? 9.422 -23.984 -22.5 1 98.31 186 TRP B N 1
ATOM 5938 C CA . TRP B 1 186 ? 10.422 -24.984 -22.859 1 98.31 186 TRP B CA 1
ATOM 5939 C C . TRP B 1 186 ? 11.234 -25.422 -21.641 1 98.31 186 TRP B C 1
ATOM 5941 O O . TRP B 1 186 ? 11.633 -26.578 -21.531 1 98.31 186 TRP B O 1
ATOM 5951 N N . LEU B 1 187 ? 11.5 -24.531 -20.703 1 98.69 187 LEU B N 1
ATOM 5952 C CA . LEU B 1 187 ? 12.203 -24.938 -19.5 1 98.69 187 LEU B CA 1
ATOM 5953 C C . LEU B 1 187 ? 11.328 -25.844 -18.625 1 98.69 187 LEU B C 1
ATOM 5955 O O . LEU B 1 187 ? 11.82 -26.781 -18.016 1 98.69 187 LEU B O 1
ATOM 5959 N N . LYS B 1 188 ? 10.062 -25.5 -18.594 1 97.62 188 LYS B N 1
ATOM 5960 C CA . LYS B 1 188 ? 9.117 -26.344 -17.891 1 97.62 188 LYS B CA 1
ATOM 5961 C C . LYS B 1 188 ? 9.086 -27.75 -18.5 1 97.62 188 LYS B C 1
ATOM 5963 O O . LYS B 1 188 ? 9.094 -28.75 -17.766 1 97.62 188 LYS B O 1
ATOM 5968 N N . LYS B 1 189 ? 9.07 -27.891 -19.812 1 96.88 189 LYS B N 1
ATOM 5969 C CA . LYS B 1 189 ? 9.023 -29.172 -20.516 1 96.88 189 LYS B CA 1
ATOM 5970 C C . LYS B 1 189 ? 10.297 -29.984 -20.266 1 96.88 189 LYS B C 1
ATOM 5972 O O . LYS B 1 189 ? 10.25 -31.219 -20.219 1 96.88 189 LYS B O 1
ATOM 5977 N N . LEU B 1 190 ? 11.352 -29.25 -20.078 1 98.12 190 LEU B N 1
ATOM 5978 C CA . LEU B 1 190 ? 12.617 -29.906 -19.797 1 98.12 190 LEU B CA 1
ATOM 5979 C C . LEU B 1 190 ? 12.625 -30.484 -18.391 1 98.12 190 LEU B C 1
ATOM 5981 O O . LEU B 1 190 ? 13.43 -31.375 -18.078 1 98.12 190 LEU B O 1
ATOM 5985 N N . GLY B 1 191 ? 11.766 -29.906 -17.5 1 98 191 GLY B N 1
ATOM 5986 C CA . GLY B 1 191 ? 11.672 -30.406 -16.141 1 98 191 GLY B CA 1
ATOM 5987 C C . GLY B 1 191 ? 12.297 -29.484 -15.117 1 98 191 GLY B C 1
ATOM 5988 O O . GLY B 1 191 ? 12.477 -29.859 -13.961 1 98 191 GLY B O 1
ATOM 5989 N N . VAL B 1 192 ? 12.602 -28.266 -15.523 1 98.75 192 VAL B N 1
ATOM 5990 C CA . VAL B 1 192 ? 13.164 -27.297 -14.586 1 98.75 192 VAL B CA 1
ATOM 5991 C C . VAL B 1 192 ? 12.156 -27.016 -13.477 1 98.75 192 VAL B C 1
ATOM 5993 O O . VAL B 1 192 ? 10.953 -26.922 -13.727 1 98.75 192 VAL B O 1
ATOM 5996 N N . VAL B 1 193 ? 12.68 -26.906 -12.25 1 98.62 193 VAL B N 1
ATOM 5997 C CA . VAL B 1 193 ? 11.828 -26.625 -11.102 1 98.62 193 VAL B CA 1
ATOM 5998 C C . VAL B 1 193 ? 12.133 -25.234 -10.555 1 98.62 193 VAL B C 1
ATOM 6000 O O . VAL B 1 193 ? 13.266 -24.953 -10.156 1 98.62 193 VAL B O 1
ATOM 6003 N N . ASP B 1 194 ? 11.219 -24.391 -10.586 1 98.69 194 ASP B N 1
ATOM 6004 C CA . ASP B 1 194 ? 11.172 -23.062 -9.953 1 98.69 194 ASP B CA 1
ATOM 6005 C C . ASP B 1 194 ? 9.758 -22.734 -9.492 1 98.69 194 ASP B C 1
ATOM 6007 O O . ASP B 1 194 ? 9 -22.078 -10.219 1 98.69 194 ASP B O 1
ATOM 6011 N N . ILE B 1 195 ? 9.5 -23.109 -8.297 1 98.31 195 ILE B N 1
ATOM 6012 C CA . ILE B 1 195 ? 8.117 -23.156 -7.84 1 98.31 195 ILE B CA 1
ATOM 6013 C C . ILE B 1 195 ? 7.582 -21.734 -7.672 1 98.31 195 ILE B C 1
ATOM 6015 O O . ILE B 1 195 ? 6.477 -21.422 -8.133 1 98.31 195 ILE B O 1
ATOM 6019 N N . ALA B 1 196 ? 8.359 -20.859 -7.004 1 98.5 196 ALA B N 1
ATOM 6020 C CA . ALA B 1 196 ? 7.793 -19.562 -6.613 1 98.5 196 ALA B CA 1
ATOM 6021 C C . ALA B 1 196 ? 8.57 -18.406 -7.23 1 98.5 196 ALA B C 1
ATOM 6023 O O . ALA B 1 196 ? 8.344 -17.25 -6.895 1 98.5 196 ALA B O 1
ATOM 6024 N N . GLY B 1 197 ? 9.594 -18.625 -8.055 1 98.62 197 GLY B N 1
ATOM 6025 C CA . GLY B 1 197 ? 10.141 -17.547 -8.844 1 98.62 197 GLY B CA 1
ATOM 6026 C C . GLY B 1 197 ? 11.531 -17.125 -8.414 1 98.62 197 GLY B C 1
ATOM 6027 O O . GLY B 1 197 ? 11.875 -15.938 -8.469 1 98.62 197 GLY B O 1
ATOM 6028 N N . ALA B 1 198 ? 12.328 -18.062 -7.922 1 98.81 198 ALA B N 1
ATOM 6029 C CA . ALA B 1 198 ? 13.742 -17.75 -7.719 1 98.81 198 ALA B CA 1
ATOM 6030 C C . ALA B 1 198 ? 14.391 -17.297 -9.016 1 98.81 198 ALA B C 1
ATOM 6032 O O . ALA B 1 198 ? 15.188 -16.344 -9.016 1 98.81 198 ALA B O 1
ATOM 6033 N N . GLY B 1 199 ? 14.055 -17.938 -10.07 1 98.62 199 GLY B N 1
ATOM 6034 C CA . GLY B 1 199 ? 14.578 -17.594 -11.391 1 98.62 199 GLY B CA 1
ATOM 6035 C C . GLY B 1 199 ? 13.812 -16.469 -12.055 1 98.62 199 GLY B C 1
ATOM 6036 O O . GLY B 1 199 ? 14.383 -15.414 -12.328 1 98.62 199 GLY B O 1
ATOM 6037 N N . SER B 1 200 ? 12.555 -16.609 -12.211 1 98.06 200 SER B N 1
ATOM 6038 C CA . SER B 1 200 ? 11.758 -15.711 -13.031 1 98.06 200 SER B CA 1
ATOM 6039 C C . SER B 1 200 ? 11.562 -14.359 -12.344 1 98.06 200 SER B C 1
ATOM 6041 O O . SER B 1 200 ? 11.383 -13.336 -13.016 1 98.06 200 SER B O 1
ATOM 6043 N N . VAL B 1 201 ? 11.594 -14.312 -11.023 1 98.62 201 VAL B N 1
ATOM 6044 C CA . VAL B 1 201 ? 11.352 -13.055 -10.32 1 98.62 201 VAL B CA 1
ATOM 6045 C C . VAL B 1 201 ? 12.656 -12.516 -9.758 1 98.62 201 VAL B C 1
ATOM 6047 O O . VAL B 1 201 ? 13.117 -11.445 -10.156 1 98.62 201 VAL B O 1
ATOM 6050 N N . HIS B 1 202 ? 13.32 -13.32 -8.906 1 98.88 202 HIS B N 1
ATOM 6051 C CA . HIS B 1 202 ? 14.445 -12.812 -8.133 1 98.88 202 HIS B CA 1
ATOM 6052 C C . HIS B 1 202 ? 15.711 -12.734 -8.984 1 98.88 202 HIS B C 1
ATOM 6054 O O . HIS B 1 202 ? 16.438 -11.742 -8.93 1 98.88 202 HIS B O 1
ATOM 6060 N N . LEU B 1 203 ? 15.984 -13.781 -9.742 1 98.94 203 LEU B N 1
ATOM 6061 C CA . LEU B 1 203 ? 17.141 -13.719 -10.617 1 98.94 203 LEU B CA 1
ATOM 6062 C C . LEU B 1 203 ? 16.984 -12.617 -11.664 1 98.94 203 LEU B C 1
ATOM 6064 O O . LEU B 1 203 ? 17.938 -11.883 -11.953 1 98.94 203 LEU B O 1
ATOM 6068 N N . VAL B 1 204 ? 15.797 -12.523 -12.203 1 98.88 204 VAL B N 1
ATOM 6069 C CA . VAL B 1 204 ? 15.5 -11.469 -13.164 1 98.88 204 VAL B CA 1
ATOM 6070 C C . VAL B 1 204 ? 15.664 -10.109 -12.508 1 98.88 204 VAL B C 1
ATOM 6072 O O . VAL B 1 204 ? 16.359 -9.234 -13.039 1 98.88 204 VAL B O 1
ATOM 6075 N N . GLY B 1 205 ? 15.078 -9.891 -11.344 1 98.81 205 GLY B N 1
ATOM 6076 C CA . GLY B 1 205 ? 15.195 -8.625 -10.633 1 98.81 205 GLY B CA 1
ATOM 6077 C C . GLY B 1 205 ? 16.625 -8.289 -10.234 1 98.81 205 GLY B C 1
ATOM 6078 O O . GLY B 1 205 ? 17.078 -7.168 -10.445 1 98.81 205 GLY B O 1
ATOM 6079 N N . GLY B 1 206 ? 17.297 -9.289 -9.68 1 98.88 206 GLY B N 1
ATOM 6080 C CA . GLY B 1 206 ? 18.656 -9.078 -9.242 1 98.88 206 GLY B CA 1
ATOM 6081 C C . GLY B 1 206 ? 19.609 -8.781 -10.383 1 98.88 206 GLY B C 1
ATOM 6082 O O . GLY B 1 206 ? 20.484 -7.914 -10.266 1 98.88 206 GLY B O 1
ATOM 6083 N N . THR B 1 207 ? 19.469 -9.461 -11.461 1 98.88 207 THR B N 1
ATOM 6084 C CA . THR B 1 207 ? 20.312 -9.258 -12.625 1 98.88 207 THR B CA 1
ATOM 6085 C C . THR B 1 207 ? 20.031 -7.898 -13.266 1 98.88 207 THR B C 1
ATOM 6087 O O . THR B 1 207 ? 20.969 -7.199 -13.68 1 98.88 207 THR B O 1
ATOM 6090 N N . THR B 1 208 ? 18.781 -7.574 -13.391 1 98.88 208 THR B N 1
ATOM 6091 C CA . THR B 1 208 ? 18.438 -6.238 -13.875 1 98.88 208 THR B CA 1
ATOM 6092 C C . THR B 1 208 ? 19.031 -5.168 -12.969 1 98.88 208 THR B C 1
ATOM 6094 O O . THR B 1 208 ? 19.531 -4.145 -13.453 1 98.88 208 THR B O 1
ATOM 6097 N N . GLY B 1 209 ? 18.953 -5.426 -11.633 1 98.75 209 GLY B N 1
ATOM 6098 C CA . GLY B 1 209 ? 19.578 -4.523 -10.68 1 98.75 209 GLY B CA 1
ATOM 6099 C C . GLY B 1 209 ? 21.078 -4.363 -10.906 1 98.75 209 GLY B C 1
ATOM 6100 O O . GLY B 1 209 ? 21.609 -3.256 -10.805 1 98.75 209 GLY B O 1
ATOM 6101 N N . LEU B 1 210 ? 21.734 -5.422 -11.227 1 98.69 210 LEU B N 1
ATOM 6102 C CA . LEU B 1 210 ? 23.172 -5.375 -11.516 1 98.69 210 LEU B CA 1
ATOM 6103 C C . LEU B 1 210 ? 23.453 -4.523 -12.75 1 98.69 210 LEU B C 1
ATOM 6105 O O . LEU B 1 210 ? 24.344 -3.67 -12.734 1 98.69 210 LEU B O 1
ATOM 6109 N N . VAL B 1 211 ? 22.688 -4.727 -13.805 1 98.75 211 VAL B N 1
ATOM 6110 C CA . VAL B 1 211 ? 22.859 -3.955 -15.039 1 98.75 211 VAL B CA 1
ATOM 6111 C C . VAL B 1 211 ? 22.609 -2.475 -14.75 1 98.75 211 VAL B C 1
ATOM 6113 O O . VAL B 1 211 ? 23.391 -1.619 -15.188 1 98.75 211 VAL B O 1
ATOM 6116 N N . ALA B 1 212 ? 21.578 -2.211 -14.031 1 98.69 212 ALA B N 1
ATOM 6117 C CA . ALA B 1 212 ? 21.219 -0.831 -13.711 1 98.69 212 ALA B CA 1
ATOM 6118 C C . ALA B 1 212 ? 22.344 -0.144 -12.922 1 98.69 212 ALA B C 1
ATOM 6120 O O . ALA B 1 212 ? 22.719 0.987 -13.234 1 98.69 212 ALA B O 1
ATOM 6121 N N . THR B 1 213 ? 22.875 -0.84 -11.945 1 97.75 213 THR B N 1
ATOM 6122 C CA . THR B 1 213 ? 23.906 -0.26 -11.094 1 97.75 213 THR B CA 1
ATOM 6123 C C . THR B 1 213 ? 25.172 0.003 -11.898 1 97.75 213 THR B C 1
ATOM 6125 O O . THR B 1 213 ? 25.875 0.992 -11.656 1 97.75 213 THR B O 1
ATOM 6128 N N . LEU B 1 214 ? 25.484 -0.809 -12.805 1 97.88 214 LEU B N 1
ATOM 6129 C CA . LEU B 1 214 ? 26.688 -0.654 -13.609 1 97.88 214 LEU B CA 1
ATOM 6130 C C . LEU B 1 214 ? 26.547 0.52 -14.57 1 97.88 214 LEU B C 1
ATOM 6132 O O . LEU B 1 214 ? 27.516 1.265 -14.789 1 97.88 214 LEU B O 1
ATOM 6136 N N . ILE B 1 215 ? 25.375 0.69 -15.102 1 98.12 215 ILE B N 1
ATOM 6137 C CA . ILE B 1 215 ? 25.141 1.796 -16.031 1 98.12 215 ILE B CA 1
ATOM 6138 C C . ILE B 1 215 ? 25.094 3.111 -15.25 1 98.12 215 ILE B C 1
ATOM 6140 O O . ILE B 1 215 ? 25.641 4.121 -15.695 1 98.12 215 ILE B O 1
ATOM 6144 N N . LEU B 1 216 ? 24.547 3.119 -14.07 1 98.06 216 LEU B N 1
ATOM 6145 C CA . LEU B 1 216 ? 24.359 4.316 -13.258 1 98.06 216 LEU B CA 1
ATOM 6146 C C . LEU B 1 216 ? 25.688 4.727 -12.609 1 98.06 216 LEU B C 1
ATOM 6148 O O . LEU B 1 216 ? 25.859 5.887 -12.219 1 98.06 216 LEU B O 1
ATOM 6152 N N . LYS B 1 217 ? 26.594 3.76 -12.484 1 96.38 217 LYS B N 1
ATOM 6153 C CA . LYS B 1 217 ? 27.859 3.998 -11.773 1 96.38 217 LYS B CA 1
ATOM 6154 C C . LYS B 1 217 ? 27.594 4.391 -10.32 1 96.38 217 LYS B C 1
ATOM 6156 O O . LYS B 1 217 ? 26.453 4.59 -9.922 1 96.38 217 LYS B O 1
ATOM 6161 N N . PRO B 1 218 ? 28.562 4.484 -9.484 1 95.88 218 PRO B N 1
ATOM 6162 C CA . PRO B 1 218 ? 28.375 4.723 -8.055 1 95.88 218 PRO B CA 1
ATOM 6163 C C . PRO B 1 218 ? 27.859 6.125 -7.75 1 95.88 218 PRO B C 1
ATOM 6165 O O . PRO B 1 218 ? 28.125 7.062 -8.5 1 95.88 218 PRO B O 1
ATOM 6168 N N . ARG B 1 219 ? 27.172 6.207 -6.68 1 94.62 219 ARG B N 1
ATOM 6169 C CA . ARG B 1 219 ? 26.75 7.5 -6.152 1 94.62 219 ARG B CA 1
ATOM 6170 C C . ARG B 1 219 ? 27.953 8.391 -5.855 1 94.62 219 ARG B C 1
ATOM 6172 O O . ARG B 1 219 ? 29.031 7.898 -5.52 1 94.62 219 ARG B O 1
ATOM 6179 N N . PHE B 1 220 ? 27.656 9.617 -5.895 1 87.31 220 PHE B N 1
ATOM 6180 C CA . PHE B 1 220 ? 28.719 10.594 -5.695 1 87.31 220 PHE B CA 1
ATOM 6181 C C . PHE B 1 220 ? 29.344 10.445 -4.312 1 87.31 220 PHE B C 1
ATOM 6183 O O . PHE B 1 220 ? 28.625 10.453 -3.303 1 87.31 220 PHE B O 1
ATOM 6190 N N . GLY B 1 221 ? 30.625 10.227 -4.34 1 81.38 221 GLY B N 1
ATOM 6191 C CA . GLY B 1 221 ? 31.375 10.188 -3.094 1 81.38 221 GLY B CA 1
ATOM 6192 C C . GLY B 1 221 ? 31.406 8.82 -2.447 1 81.38 221 GLY B C 1
ATOM 6193 O O . GLY B 1 221 ? 32.062 8.609 -1.437 1 81.38 221 GLY B O 1
ATOM 6194 N N . ARG B 1 222 ? 30.844 7.848 -3.014 1 89.62 222 ARG B N 1
ATOM 6195 C CA . ARG B 1 222 ? 30.672 6.543 -2.387 1 89.62 222 ARG B CA 1
ATOM 6196 C C . ARG B 1 222 ? 32 5.836 -2.209 1 89.62 222 ARG B C 1
ATOM 6198 O O . ARG B 1 222 ? 32.281 5.23 -1.167 1 89.62 222 ARG B O 1
ATOM 6205 N N . PHE B 1 223 ? 32.844 5.875 -3.186 1 88.94 223 PHE B N 1
ATOM 6206 C CA . PHE B 1 223 ? 34.094 5.133 -3.125 1 88.94 223 PHE B CA 1
ATOM 6207 C C . PHE B 1 223 ? 35.281 6.082 -3.117 1 88.94 223 PHE B C 1
ATOM 6209 O O . PHE B 1 223 ? 36.375 5.695 -3.488 1 88.94 223 PHE B O 1
ATOM 6216 N N . GLU B 1 224 ? 34.938 7.297 -2.803 1 76.94 224 GLU B N 1
ATOM 6217 C CA . GLU B 1 224 ? 36.031 8.25 -2.654 1 76.94 224 GLU B CA 1
ATOM 6218 C C . GLU B 1 224 ? 36.625 8.188 -1.252 1 76.94 224 GLU B C 1
ATOM 6220 O O . GLU B 1 224 ? 35.906 8.055 -0.266 1 76.94 224 GLU B O 1
ATOM 6225 N N . GLY B 1 225 ? 37.938 8.188 -1.133 1 66.81 225 GLY B N 1
ATOM 6226 C CA . GLY B 1 225 ? 38.625 8.125 0.143 1 66.81 225 GLY B CA 1
ATOM 6227 C C . GLY B 1 225 ? 38.406 6.82 0.882 1 66.81 225 GLY B C 1
ATOM 6228 O O . GLY B 1 225 ? 38.625 5.738 0.325 1 66.81 225 GLY B O 1
ATOM 6229 N N . LYS B 1 226 ? 38.031 6.836 2.227 1 59.03 226 LYS B N 1
ATOM 6230 C CA . LYS B 1 226 ? 37.844 5.668 3.086 1 59.03 226 LYS B CA 1
ATOM 6231 C C . LYS B 1 226 ? 36.5 5.016 2.84 1 59.03 226 LYS B C 1
ATOM 6233 O O . LYS B 1 226 ? 35.906 4.453 3.76 1 59.03 226 LYS B O 1
ATOM 6238 N N . ASN B 1 227 ? 36 5.012 1.618 1 63.25 227 ASN B N 1
ATOM 6239 C CA . ASN B 1 227 ? 34.75 4.348 1.295 1 63.25 227 ASN B CA 1
ATOM 6240 C C . ASN B 1 227 ? 33.625 4.805 2.215 1 63.25 227 ASN B C 1
ATOM 6242 O O . ASN B 1 227 ? 33.25 4.09 3.146 1 63.25 227 ASN B O 1
ATOM 6246 N N . LYS B 1 228 ? 33.094 5.926 2.061 1 69.06 228 LYS B N 1
ATOM 6247 C CA . LYS B 1 228 ? 32.031 6.5 2.881 1 69.06 228 LYS B CA 1
ATOM 6248 C C . LYS B 1 228 ? 30.688 5.812 2.613 1 69.06 228 LYS B C 1
ATOM 6250 O O . LYS B 1 228 ? 30.266 5.684 1.46 1 69.06 228 LYS B O 1
ATOM 6255 N N . ILE B 1 229 ? 30.203 5.094 3.594 1 77.94 229 ILE B N 1
ATOM 6256 C CA . ILE B 1 229 ? 28.875 4.5 3.52 1 77.94 229 ILE B CA 1
ATOM 6257 C C . ILE B 1 229 ? 27.828 5.531 3.926 1 77.94 229 ILE B C 1
ATOM 6259 O O . ILE B 1 229 ? 27.859 6.059 5.039 1 77.94 229 ILE B O 1
ATOM 6263 N N . PRO B 1 230 ? 27.031 5.855 2.957 1 84.19 230 PRO B N 1
ATOM 6264 C CA . PRO B 1 230 ? 25.969 6.793 3.328 1 84.19 230 PRO B CA 1
ATOM 6265 C C . PRO B 1 230 ? 25.125 6.301 4.508 1 84.19 230 PRO B C 1
ATOM 6267 O O . PRO B 1 230 ? 24.859 5.102 4.617 1 84.19 230 PRO B O 1
ATOM 6270 N N . ALA B 1 231 ? 24.781 7.219 5.367 1 85 231 ALA B N 1
ATOM 6271 C CA . ALA B 1 231 ? 24 6.875 6.547 1 85 231 ALA B CA 1
ATOM 6272 C C . ALA B 1 231 ? 22.578 6.461 6.16 1 85 231 ALA B C 1
ATOM 6274 O O . ALA B 1 231 ? 21.969 7.055 5.266 1 85 231 ALA B O 1
ATOM 6275 N N . MET B 1 232 ? 22.094 5.43 6.82 1 91.88 232 MET B N 1
ATOM 6276 C CA . MET B 1 232 ? 20.734 4.977 6.613 1 91.88 232 MET B CA 1
ATOM 6277 C C . MET B 1 232 ? 19.734 6.039 7.062 1 91.88 232 MET B C 1
ATOM 6279 O O . MET B 1 232 ? 19.922 6.672 8.102 1 91.88 232 MET B O 1
ATOM 6283 N N . GLY B 1 233 ? 18.734 6.23 6.324 1 91 233 GLY B N 1
ATOM 6284 C CA . GLY B 1 233 ? 17.703 7.191 6.676 1 91 233 GLY B CA 1
ATOM 6285 C C . GLY B 1 233 ? 16.922 6.801 7.918 1 91 233 GLY B C 1
ATOM 6286 O O . GLY B 1 233 ? 16.672 7.633 8.789 1 91 233 GLY B O 1
ATOM 6287 N N . SER B 1 234 ? 16.484 5.551 8.023 1 95.25 234 SER B N 1
ATOM 6288 C CA . SER B 1 234 ? 15.742 5.008 9.156 1 95.25 234 SER B CA 1
ATOM 6289 C C . SER B 1 234 ? 15.984 3.51 9.305 1 95.25 234 SER B C 1
ATOM 6291 O O . SER B 1 234 ? 15.25 2.699 8.734 1 95.25 234 SER B O 1
ATOM 6293 N N . PRO B 1 235 ? 16.922 3.131 10.133 1 93.88 235 PRO B N 1
ATOM 6294 C CA . PRO B 1 235 ? 17.188 1.707 10.359 1 93.88 235 PRO B CA 1
ATOM 6295 C C . PRO B 1 235 ? 15.945 0.959 10.859 1 93.88 235 PRO B C 1
ATOM 6297 O O . PRO B 1 235 ? 15.742 -0.207 10.516 1 93.88 235 PRO B O 1
ATOM 6300 N N . THR B 1 236 ? 15.148 1.678 11.648 1 94.69 236 THR B N 1
ATOM 6301 C CA . THR B 1 236 ? 13.922 1.065 12.164 1 94.69 236 THR B CA 1
ATOM 6302 C C . THR B 1 236 ? 12.969 0.726 11.023 1 94.69 236 THR B C 1
ATOM 6304 O O . THR B 1 236 ? 12.398 -0.364 10.992 1 94.69 236 THR B O 1
ATOM 6307 N N . ASN B 1 237 ? 12.836 1.633 10.055 1 96.5 237 ASN B N 1
ATOM 6308 C CA . ASN B 1 237 ? 11.977 1.363 8.906 1 96.5 237 ASN B CA 1
ATOM 6309 C C . ASN B 1 237 ? 12.547 0.242 8.039 1 96.5 237 ASN B C 1
ATOM 6311 O O . ASN B 1 237 ? 11.789 -0.554 7.477 1 96.5 237 ASN B O 1
ATOM 6315 N N . ALA B 1 238 ? 13.836 0.211 7.879 1 97.5 238 ALA B N 1
ATOM 6316 C CA . ALA B 1 238 ? 14.461 -0.868 7.121 1 97.5 238 ALA B CA 1
ATOM 6317 C C . ALA B 1 238 ? 14.141 -2.229 7.73 1 97.5 238 ALA B C 1
ATOM 6319 O O . ALA B 1 238 ? 13.781 -3.166 7.016 1 97.5 238 ALA B O 1
ATOM 6320 N N . LEU B 1 239 ? 14.195 -2.314 9.062 1 97.06 239 LEU B N 1
ATOM 6321 C CA . LEU B 1 239 ? 13.867 -3.551 9.758 1 97.06 239 LEU B CA 1
ATOM 6322 C C . LEU B 1 239 ? 12.383 -3.881 9.617 1 97.06 239 LEU B C 1
ATOM 6324 O O . LEU B 1 239 ? 12.016 -5.043 9.438 1 97.06 239 LEU B O 1
ATOM 6328 N N . PHE B 1 240 ? 11.625 -2.84 9.68 1 97 240 PHE B N 1
ATOM 6329 C CA . PHE B 1 240 ? 10.195 -3.053 9.5 1 97 240 PHE B CA 1
ATOM 6330 C C . PHE B 1 240 ? 9.898 -3.578 8.102 1 97 240 PHE B C 1
ATOM 6332 O O . PHE B 1 240 ? 9.062 -4.469 7.93 1 97 240 PHE B O 1
ATOM 6339 N N . GLY B 1 241 ? 10.562 -2.965 7.137 1 98.38 241 GLY B N 1
ATOM 6340 C CA . GLY B 1 241 ? 10.438 -3.494 5.789 1 98.38 241 GLY B CA 1
ATOM 6341 C C . GLY B 1 241 ? 10.82 -4.957 5.684 1 98.38 241 GLY B C 1
ATOM 6342 O O . GLY B 1 241 ? 10.148 -5.734 5.008 1 98.38 241 GLY B O 1
ATOM 6343 N N . MET B 1 242 ? 11.812 -5.363 6.359 1 98.31 242 MET B N 1
ATOM 6344 C CA . MET B 1 242 ? 12.211 -6.77 6.402 1 98.31 242 MET B CA 1
ATOM 6345 C C . MET B 1 242 ? 11.086 -7.641 6.953 1 98.31 242 MET B C 1
ATOM 6347 O O . MET B 1 242 ? 10.789 -8.695 6.395 1 98.31 242 MET B O 1
ATOM 6351 N N . PHE B 1 243 ? 10.422 -7.223 8.047 1 97.56 243 PHE B N 1
ATOM 6352 C CA . PHE B 1 243 ? 9.336 -7.98 8.648 1 97.56 243 PHE B CA 1
ATOM 6353 C C . PHE B 1 243 ? 8.188 -8.148 7.66 1 97.56 243 PHE B C 1
ATOM 6355 O O . PHE B 1 243 ? 7.633 -9.242 7.523 1 97.56 243 PHE B O 1
ATOM 6362 N N . MET B 1 244 ? 7.867 -7.125 6.977 1 98.06 244 MET B N 1
ATOM 6363 C CA . MET B 1 244 ? 6.754 -7.195 6.031 1 98.06 244 MET B CA 1
ATOM 6364 C C . MET B 1 244 ? 7.09 -8.117 4.863 1 98.06 244 MET B C 1
ATOM 6366 O O . MET B 1 244 ? 6.23 -8.867 4.395 1 98.06 244 MET B O 1
ATOM 6370 N N . LEU B 1 245 ? 8.328 -8.039 4.422 1 98.62 245 LEU B N 1
ATOM 6371 C CA . LEU B 1 245 ? 8.758 -8.961 3.371 1 98.62 245 LEU B CA 1
ATOM 6372 C C . LEU B 1 245 ? 8.789 -10.398 3.883 1 98.62 245 LEU B C 1
ATOM 6374 O O . LEU B 1 245 ? 8.398 -11.32 3.168 1 98.62 245 LEU B O 1
ATOM 6378 N N . TRP B 1 246 ? 9.18 -10.547 5.16 1 97.88 246 TRP B N 1
ATOM 6379 C CA . TRP B 1 246 ? 9.258 -11.859 5.797 1 97.88 246 TRP B CA 1
ATOM 6380 C C . TRP B 1 246 ? 7.906 -12.562 5.781 1 97.88 246 TRP B C 1
ATOM 6382 O O . TRP B 1 246 ? 7.785 -13.68 5.277 1 97.88 246 TRP B O 1
ATOM 6392 N N . TRP B 1 247 ? 6.832 -11.867 6.18 1 97.38 247 TRP B N 1
ATOM 6393 C CA . TRP B 1 247 ? 5.496 -12.453 6.23 1 97.38 247 TRP B CA 1
ATOM 6394 C C . TRP B 1 247 ? 4.883 -12.523 4.836 1 97.38 247 TRP B C 1
ATOM 6396 O O . TRP B 1 247 ? 4.156 -13.469 4.52 1 97.38 247 TRP B O 1
ATOM 6406 N N . GLY B 1 248 ? 5.207 -11.555 4.031 1 97.88 248 GLY B N 1
ATOM 6407 C CA . GLY B 1 248 ? 4.707 -11.594 2.666 1 97.88 248 GLY B CA 1
ATOM 6408 C C . GLY B 1 248 ? 5.219 -12.789 1.878 1 97.88 248 GLY B C 1
ATOM 6409 O O . GLY B 1 248 ? 4.523 -13.297 1 1 97.88 248 GLY B O 1
ATOM 6410 N N . TRP B 1 249 ? 6.395 -13.297 2.277 1 98.69 249 TRP B N 1
ATOM 6411 C CA . TRP B 1 249 ? 7.012 -14.414 1.565 1 98.69 249 TRP B CA 1
ATOM 6412 C C . TRP B 1 249 ? 6.238 -15.703 1.793 1 98.69 249 TRP B C 1
ATOM 6414 O O . TRP B 1 249 ? 6.316 -16.641 0.987 1 98.69 249 TRP B O 1
ATOM 6424 N N . LEU B 1 250 ? 5.469 -15.781 2.9 1 97.5 250 LEU B N 1
ATOM 6425 C CA . LEU B 1 250 ? 4.609 -16.938 3.129 1 97.5 250 LEU B CA 1
ATOM 6426 C C . LEU B 1 250 ? 3.527 -17.031 2.057 1 97.5 250 LEU B C 1
ATOM 6428 O O . LEU B 1 250 ? 3.25 -18.125 1.542 1 97.5 250 LEU B O 1
ATOM 6432 N N . GLY B 1 251 ? 2.924 -15.852 1.769 1 97.38 251 GLY B N 1
ATOM 6433 C CA . GLY B 1 251 ? 1.97 -15.844 0.671 1 97.38 251 GLY B CA 1
ATOM 6434 C C . GLY B 1 251 ? 2.605 -16.141 -0.673 1 97.38 251 GLY B C 1
ATOM 6435 O O . GLY B 1 251 ? 2.021 -16.844 -1.501 1 97.38 251 GLY B O 1
ATOM 6436 N N . PHE B 1 252 ? 3.805 -15.672 -0.866 1 97.25 252 PHE B N 1
ATOM 6437 C CA . PHE B 1 252 ? 4.566 -15.812 -2.1 1 97.25 252 PHE B CA 1
ATOM 6438 C C . PHE B 1 252 ? 4.863 -17.281 -2.387 1 97.25 252 PHE B C 1
ATOM 6440 O O . PHE B 1 252 ? 4.52 -17.797 -3.455 1 97.25 252 PHE B O 1
ATOM 6447 N N . ASN B 1 253 ? 5.398 -18 -1.389 1 98.69 253 ASN B N 1
ATOM 6448 C CA . ASN B 1 253 ? 5.82 -19.375 -1.552 1 98.69 253 ASN B CA 1
ATOM 6449 C C . ASN B 1 253 ? 4.637 -20.344 -1.47 1 98.69 253 ASN B C 1
ATOM 6451 O O . ASN B 1 253 ? 4.496 -21.234 -2.305 1 98.69 253 ASN B O 1
ATOM 6455 N N . CYS B 1 254 ? 3.73 -20.188 -0.479 1 98.38 254 CYS B N 1
ATOM 6456 C CA . CYS B 1 254 ? 2.588 -21.078 -0.327 1 98.38 254 CYS B CA 1
ATOM 6457 C C . CYS B 1 254 ? 1.608 -20.906 -1.482 1 98.38 254 CYS B C 1
ATOM 6459 O O . CYS B 1 254 ? 1.055 -21.891 -1.979 1 98.38 254 CYS B O 1
ATOM 6461 N N . GLY B 1 255 ? 1.46 -19.641 -1.887 1 97.94 255 GLY B N 1
ATOM 6462 C CA . GLY B 1 255 ? 0.543 -19.359 -2.982 1 97.94 255 GLY B CA 1
ATOM 6463 C C . GLY B 1 255 ? 0.998 -19.969 -4.301 1 97.94 255 GLY B C 1
ATOM 6464 O O . GLY B 1 255 ? 0.177 -20.234 -5.18 1 97.94 255 GLY B O 1
ATOM 6465 N N . SER B 1 256 ? 2.219 -20.312 -4.438 1 98.12 256 SER B N 1
ATOM 6466 C CA . SER B 1 256 ? 2.801 -20.75 -5.703 1 98.12 256 SER B CA 1
ATOM 6467 C C . SER B 1 256 ? 2.568 -22.25 -5.922 1 98.12 256 SER B C 1
ATOM 6469 O O . SER B 1 256 ? 2.955 -22.797 -6.957 1 98.12 256 SER B O 1
ATOM 6471 N N . THR B 1 257 ? 1.901 -22.906 -4.949 1 96.06 257 THR B N 1
ATOM 6472 C CA . THR B 1 257 ? 1.368 -24.234 -5.254 1 96.06 257 THR B CA 1
ATOM 6473 C C . THR B 1 257 ? 0.181 -24.125 -6.207 1 96.06 257 THR B C 1
ATOM 6475 O O . THR B 1 257 ? -0.283 -25.141 -6.742 1 96.06 257 THR B O 1
ATOM 6478 N N . TYR B 1 258 ? -0.267 -22.891 -6.352 1 94.06 258 TYR B N 1
ATOM 6479 C CA . TYR B 1 258 ? -1.271 -22.484 -7.324 1 94.06 258 TYR B CA 1
ATOM 6480 C C . TYR B 1 258 ? -2.598 -23.188 -7.074 1 94.06 258 TYR B C 1
ATOM 6482 O O . TYR B 1 258 ? -3.281 -23.578 -8.023 1 94.06 258 TYR B O 1
ATOM 6490 N N . GLY B 1 259 ? -2.893 -23.516 -5.875 1 93.56 259 GLY B N 1
ATOM 6491 C CA . GLY B 1 259 ? -4.152 -24.109 -5.465 1 93.56 259 GLY B CA 1
ATOM 6492 C C . GLY B 1 259 ? -4.027 -24.969 -4.223 1 93.56 259 GLY B C 1
ATOM 6493 O O . GLY B 1 259 ? -2.941 -25.078 -3.646 1 93.56 259 GLY B O 1
ATOM 6494 N N . ILE B 1 260 ? -5.145 -25.484 -3.799 1 92.69 260 ILE B N 1
ATOM 6495 C CA . ILE B 1 260 ? -5.148 -26.297 -2.59 1 92.69 260 ILE B CA 1
ATOM 6496 C C . ILE B 1 260 ? -5.949 -27.578 -2.832 1 92.69 260 ILE B C 1
ATOM 6498 O O . ILE B 1 260 ? -6.25 -28.312 -1.891 1 92.69 260 ILE B O 1
ATOM 6502 N N . THR B 1 261 ? -6.344 -27.812 -4.086 1 86.69 261 THR B N 1
ATOM 6503 C CA . THR B 1 261 ? -7.07 -29.031 -4.402 1 86.69 261 THR B CA 1
ATOM 6504 C C . THR B 1 261 ? -6.105 -30.203 -4.621 1 86.69 261 THR B C 1
ATOM 6506 O O . THR B 1 261 ? -4.922 -29.984 -4.898 1 86.69 261 THR B O 1
ATOM 6509 N N . GLY B 1 262 ? -6.641 -31.406 -4.406 1 87.94 262 GLY B N 1
ATOM 6510 C CA . GLY B 1 262 ? -5.766 -32.562 -4.52 1 87.94 262 GLY B CA 1
ATOM 6511 C C . GLY B 1 262 ? -4.633 -32.531 -3.506 1 87.94 262 GLY B C 1
ATOM 6512 O O . GLY B 1 262 ? -4.867 -32.375 -2.309 1 87.94 262 GLY B O 1
ATOM 6513 N N . GLY B 1 263 ? -3.457 -32.75 -3.971 1 91.12 263 GLY B N 1
ATOM 6514 C CA . GLY B 1 263 ? -2.289 -32.75 -3.105 1 91.12 263 GLY B CA 1
ATOM 6515 C C . GLY B 1 263 ? -1.665 -31.375 -2.926 1 91.12 263 GLY B C 1
ATOM 6516 O O . GLY B 1 263 ? -0.724 -31.219 -2.146 1 91.12 263 GLY B O 1
ATOM 6517 N N . LYS B 1 264 ? -2.189 -30.406 -3.512 1 93.62 264 LYS B N 1
ATOM 6518 C CA . LYS B 1 264 ? -1.59 -29.078 -3.508 1 93.62 264 LYS B CA 1
ATOM 6519 C C . LYS B 1 264 ? -1.596 -28.469 -2.104 1 93.62 264 LYS B C 1
ATOM 6521 O O . LYS B 1 264 ? -0.68 -27.734 -1.735 1 93.62 264 LYS B O 1
ATOM 6526 N N . TRP B 1 265 ? -2.697 -28.75 -1.302 1 94 265 TRP B N 1
ATOM 6527 C CA . TRP B 1 265 ? -2.773 -28.188 0.042 1 94 265 TRP B CA 1
ATOM 6528 C C . TRP B 1 265 ? -1.647 -28.719 0.921 1 94 265 TRP B C 1
ATOM 6530 O O . TRP B 1 265 ? -1.157 -28.016 1.808 1 94 265 TRP B O 1
ATOM 6540 N N . LYS B 1 266 ? -1.19 -30 0.698 1 95.88 266 LYS B N 1
ATOM 6541 C CA . LYS B 1 266 ? -0.068 -30.578 1.43 1 95.88 266 LYS B CA 1
ATOM 6542 C C . LYS B 1 266 ? 1.236 -29.859 1.094 1 95.88 266 LYS B C 1
ATOM 6544 O O . LYS B 1 266 ? 2.037 -29.578 1.985 1 95.88 266 LYS B O 1
ATOM 6549 N N . LEU B 1 267 ? 1.363 -29.594 -0.149 1 97.31 267 LEU B N 1
ATOM 6550 C CA . LEU B 1 267 ? 2.572 -28.922 -0.607 1 97.31 267 LEU B CA 1
ATOM 6551 C C . LEU B 1 267 ? 2.596 -27.469 -0.134 1 97.31 267 LEU B C 1
ATOM 6553 O O . LEU B 1 267 ? 3.664 -26.922 0.145 1 97.31 267 LEU B O 1
ATOM 6557 N N . ALA B 1 268 ? 1.404 -26.828 -0.071 1 97.75 268 ALA B N 1
ATOM 6558 C CA . ALA B 1 268 ? 1.321 -25.484 0.472 1 97.75 268 ALA B CA 1
ATOM 6559 C C . ALA B 1 268 ? 1.776 -25.438 1.929 1 97.75 268 ALA B C 1
ATOM 6561 O O . ALA B 1 268 ? 2.531 -24.547 2.328 1 97.75 268 ALA B O 1
ATOM 6562 N N . ALA B 1 269 ? 1.386 -26.438 2.691 1 97.56 269 ALA B N 1
ATOM 6563 C CA . ALA B 1 269 ? 1.788 -26.531 4.094 1 97.56 269 ALA B CA 1
ATOM 6564 C C . ALA B 1 269 ? 3.293 -26.75 4.219 1 97.56 269 ALA B C 1
ATOM 6566 O O . ALA B 1 269 ? 3.949 -26.141 5.062 1 97.56 269 ALA B O 1
ATOM 6567 N N . ARG B 1 270 ? 3.775 -27.562 3.387 1 98 270 ARG B N 1
ATOM 6568 C CA . ARG B 1 270 ? 5.215 -27.797 3.389 1 98 270 ARG B CA 1
ATOM 6569 C C . ARG B 1 270 ? 5.977 -26.547 2.996 1 98 270 ARG B C 1
ATOM 6571 O O . ARG B 1 270 ? 7.051 -26.266 3.533 1 98 270 ARG B O 1
ATOM 6578 N N . SER B 1 271 ? 5.473 -25.812 2.037 1 98.62 271 SER B N 1
ATOM 6579 C CA . SER B 1 271 ? 6.082 -24.562 1.629 1 98.62 271 SER B CA 1
ATOM 6580 C C . SER B 1 271 ? 6.195 -23.594 2.805 1 98.62 271 SER B C 1
ATOM 6582 O O . SER B 1 271 ? 7.191 -22.875 2.934 1 98.62 271 SER B O 1
ATOM 6584 N N . ALA B 1 272 ? 5.188 -23.562 3.662 1 98.5 272 ALA B N 1
ATOM 6585 C CA . ALA B 1 272 ? 5.195 -22.688 4.832 1 98.5 272 ALA B CA 1
ATOM 6586 C C . ALA B 1 272 ? 6.324 -23.062 5.789 1 98.5 272 ALA B C 1
ATOM 6588 O O . ALA B 1 272 ? 7.074 -22.203 6.242 1 98.5 272 ALA B O 1
ATOM 6589 N N . VAL B 1 273 ? 6.465 -24.328 6.043 1 98.44 273 VAL B N 1
ATOM 6590 C CA . VAL B 1 273 ? 7.488 -24.812 6.961 1 98.44 273 VAL B CA 1
ATOM 6591 C C . VAL B 1 273 ? 8.875 -24.547 6.375 1 98.44 273 VAL B C 1
ATOM 6593 O O . VAL B 1 273 ? 9.773 -24.094 7.086 1 98.44 273 VAL B O 1
ATOM 6596 N N . ALA B 1 274 ? 9 -24.828 5.125 1 98.81 274 ALA B N 1
ATOM 6597 C CA . ALA B 1 274 ? 10.289 -24.609 4.465 1 98.81 274 ALA B CA 1
ATOM 6598 C C . ALA B 1 274 ? 10.672 -23.125 4.504 1 98.81 274 ALA B C 1
ATOM 6600 O O . ALA B 1 274 ? 11.828 -22.781 4.758 1 98.81 274 ALA B O 1
ATOM 6601 N N . THR B 1 275 ? 9.719 -22.266 4.227 1 98.81 275 THR B N 1
ATOM 6602 C CA . THR B 1 275 ? 9.945 -20.828 4.203 1 98.81 275 THR B CA 1
ATOM 6603 C C . THR B 1 275 ? 10.406 -20.328 5.574 1 98.81 275 THR B C 1
ATOM 6605 O O . THR B 1 275 ? 11.398 -19.609 5.676 1 98.81 275 THR B O 1
ATOM 6608 N N . ILE B 1 276 ? 9.766 -20.75 6.656 1 98.62 276 ILE B N 1
ATOM 6609 C CA . ILE B 1 276 ? 10.094 -20.297 8.008 1 98.62 276 ILE B CA 1
ATOM 6610 C C . ILE B 1 276 ? 11.43 -20.906 8.438 1 98.62 276 ILE B C 1
ATOM 6612 O O . ILE B 1 276 ? 12.273 -20.219 9.008 1 98.62 276 ILE B O 1
ATOM 6616 N N . SER B 1 277 ? 11.625 -22.172 8.148 1 98.75 277 SER B N 1
ATOM 6617 C CA . SER B 1 277 ? 12.883 -22.828 8.508 1 98.75 277 SER B CA 1
ATOM 6618 C C . SER B 1 277 ? 14.07 -22.172 7.816 1 98.75 277 SER B C 1
ATOM 6620 O O . SER B 1 277 ? 15.094 -21.906 8.453 1 98.75 277 SER B O 1
ATOM 6622 N N . SER B 1 278 ? 13.906 -21.953 6.551 1 98.94 278 SER B N 1
ATOM 6623 C CA . SER B 1 278 ? 14.953 -21.281 5.789 1 98.94 278 SER B CA 1
ATOM 6624 C C . SER B 1 278 ? 15.266 -19.906 6.375 1 98.94 278 SER B C 1
ATOM 6626 O O . SER B 1 278 ? 16.438 -19.547 6.539 1 98.94 278 SER B O 1
ATOM 6628 N N . SER B 1 279 ? 14.242 -19.156 6.688 1 98.81 279 SER B N 1
ATOM 6629 C CA . SER B 1 279 ? 14.43 -17.797 7.188 1 98.81 279 SER B CA 1
ATOM 6630 C C . SER B 1 279 ? 15.094 -17.797 8.555 1 98.81 279 SER B C 1
ATOM 6632 O O . SER B 1 279 ? 15.883 -16.891 8.867 1 98.81 279 SER B O 1
ATOM 6634 N N . ILE B 1 280 ? 14.789 -18.75 9.43 1 98.69 280 ILE B N 1
ATOM 6635 C CA . ILE B 1 280 ? 15.43 -18.891 10.734 1 98.69 280 ILE B CA 1
ATOM 6636 C C . ILE B 1 280 ? 16.922 -19.109 10.555 1 98.69 280 ILE B C 1
ATOM 6638 O O . ILE B 1 280 ? 17.734 -18.438 11.203 1 98.69 280 ILE B O 1
ATOM 6642 N N . ALA B 1 281 ? 17.219 -19.938 9.664 1 98.88 281 ALA B N 1
ATOM 6643 C CA . ALA B 1 281 ? 18.625 -20.203 9.375 1 98.88 281 ALA B CA 1
ATOM 6644 C C . ALA B 1 281 ? 19.312 -18.938 8.859 1 98.88 281 ALA B C 1
ATOM 6646 O O . ALA B 1 281 ? 20.453 -18.641 9.227 1 98.88 281 ALA B O 1
ATOM 6647 N N . GLY B 1 282 ? 18.641 -18.266 7.949 1 98.88 282 GLY B N 1
ATOM 6648 C CA . GLY B 1 282 ? 19.203 -17.031 7.418 1 98.88 282 GLY B CA 1
ATOM 6649 C C . GLY B 1 282 ? 19.469 -15.984 8.484 1 98.88 282 GLY B C 1
ATOM 6650 O O . GLY B 1 282 ? 20.484 -15.297 8.445 1 98.88 282 GLY B O 1
ATOM 6651 N N . GLY B 1 283 ? 18.516 -15.828 9.445 1 98.62 283 GLY B N 1
ATOM 6652 C CA . GLY B 1 283 ? 18.703 -14.914 10.562 1 98.62 283 GLY B CA 1
ATOM 6653 C C . GLY B 1 283 ? 19.891 -15.281 11.445 1 98.62 283 GLY B C 1
ATOM 6654 O O . GLY B 1 283 ? 20.672 -14.414 11.812 1 98.62 283 GLY B O 1
ATOM 6655 N N . ILE B 1 284 ? 20.016 -16.547 11.727 1 98.56 284 ILE B N 1
ATOM 6656 C CA . ILE B 1 284 ? 21.125 -17.031 12.555 1 98.56 284 ILE B CA 1
ATOM 6657 C C . ILE B 1 284 ? 22.453 -16.734 11.867 1 98.56 284 ILE B C 1
ATOM 6659 O O . ILE B 1 284 ? 23.375 -16.219 12.492 1 98.56 284 ILE B O 1
ATOM 6663 N N . VAL B 1 285 ? 22.484 -16.984 10.617 1 98.56 285 VAL B N 1
ATOM 6664 C CA . VAL B 1 285 ? 23.719 -16.75 9.859 1 98.56 285 VAL B CA 1
ATOM 6665 C C . VAL B 1 285 ? 24 -15.25 9.797 1 98.56 285 VAL B C 1
ATOM 6667 O O . VAL B 1 285 ? 25.141 -14.82 9.984 1 98.56 285 VAL B O 1
ATOM 6670 N N . GLY B 1 286 ? 22.984 -14.445 9.5 1 98.25 286 GLY B N 1
ATOM 6671 C CA . GLY B 1 286 ? 23.188 -13 9.461 1 98.25 286 GLY B CA 1
ATOM 6672 C C . GLY B 1 286 ? 23.766 -12.445 10.75 1 98.25 286 GLY B C 1
ATOM 6673 O O . GLY B 1 286 ? 24.703 -11.656 10.719 1 98.25 286 GLY B O 1
ATOM 6674 N N . ILE B 1 287 ? 23.266 -12.914 11.859 1 97.62 287 ILE B N 1
ATOM 6675 C CA . ILE B 1 287 ? 23.688 -12.461 13.172 1 97.62 287 ILE B CA 1
ATOM 6676 C C . ILE B 1 287 ? 25.109 -12.953 13.453 1 97.62 287 ILE B C 1
ATOM 6678 O O . ILE B 1 287 ? 25.984 -12.172 13.844 1 97.62 287 ILE B O 1
ATOM 6682 N N . SER B 1 288 ? 25.359 -14.195 13.195 1 97.69 288 SER B N 1
ATOM 6683 C CA . SER B 1 288 ? 26.641 -14.805 13.523 1 97.69 288 SER B CA 1
ATOM 6684 C C . SER B 1 288 ? 27.75 -14.273 12.625 1 97.69 288 SER B C 1
ATOM 6686 O O . SER B 1 288 ? 28.859 -13.977 13.094 1 97.69 288 SER B O 1
ATOM 6688 N N . LEU B 1 289 ? 27.484 -14.203 11.406 1 97 289 LEU B N 1
ATOM 6689 C CA . LEU B 1 289 ? 28.484 -13.719 10.469 1 97 289 LEU B CA 1
ATOM 6690 C C . LEU B 1 289 ? 28.859 -12.266 10.766 1 97 289 LEU B C 1
ATOM 6692 O O . LEU B 1 289 ? 30.016 -11.883 10.664 1 97 289 LEU B O 1
ATOM 6696 N N . SER B 1 290 ? 27.875 -11.469 11.031 1 95.5 290 SER B N 1
ATOM 6697 C CA . SER B 1 290 ? 28.141 -10.086 11.406 1 95.5 290 SER B CA 1
ATOM 6698 C C . SER B 1 290 ? 29.016 -10.008 12.656 1 95.5 290 SER B C 1
ATOM 6700 O O . SER B 1 290 ? 29.969 -9.234 12.703 1 95.5 290 SER B O 1
ATOM 6702 N N . PHE B 1 291 ? 28.672 -10.836 13.609 1 94.19 291 PHE B N 1
ATOM 6703 C CA . PHE B 1 291 ? 29.406 -10.852 14.867 1 94.19 291 PHE B CA 1
ATOM 6704 C C . PHE B 1 291 ? 30.875 -11.211 14.641 1 94.19 291 PHE B C 1
ATOM 6706 O O . PHE B 1 291 ? 31.766 -10.617 15.242 1 94.19 291 PHE B O 1
ATOM 6713 N N . VAL B 1 292 ? 31.109 -12.07 13.742 1 94.56 292 VAL B N 1
ATOM 6714 C CA . VAL B 1 292 ? 32.438 -12.586 13.508 1 94.56 292 VAL B CA 1
ATOM 6715 C C . VAL B 1 292 ? 33.219 -11.625 12.602 1 94.56 292 VAL B C 1
ATOM 6717 O O . VAL B 1 292 ? 34.406 -11.344 12.852 1 94.56 292 VAL B O 1
ATOM 6720 N N . THR B 1 293 ? 32.594 -11.086 11.617 1 93.19 293 THR B N 1
ATOM 6721 C CA . THR B 1 293 ? 33.312 -10.336 10.594 1 93.19 293 THR B CA 1
ATOM 6722 C C . THR B 1 293 ? 33.375 -8.852 10.953 1 93.19 293 THR B C 1
ATOM 6724 O O . THR B 1 293 ? 34.219 -8.117 10.453 1 93.19 293 THR B O 1
ATOM 6727 N N . LYS B 1 294 ? 32.406 -8.43 11.688 1 92.06 294 LYS B N 1
ATOM 6728 C CA . LYS B 1 294 ? 32.344 -7.008 12.008 1 92.06 294 LYS B CA 1
ATOM 6729 C C . LYS B 1 294 ? 32.781 -6.75 13.445 1 92.06 294 LYS B C 1
ATOM 6731 O O . LYS B 1 294 ? 32.188 -5.934 14.148 1 92.06 294 LYS B O 1
ATOM 6736 N N . ARG B 1 295 ? 33.781 -7.5 14.008 1 92.12 295 ARG B N 1
ATOM 6737 C CA . ARG B 1 295 ? 34.406 -7.285 15.305 1 92.12 295 ARG B CA 1
ATOM 6738 C C . ARG B 1 295 ? 33.375 -7.234 16.422 1 92.12 295 ARG B C 1
ATOM 6740 O O . ARG B 1 295 ? 33.312 -6.273 17.188 1 92.12 295 ARG B O 1
ATOM 6747 N N . LYS B 1 296 ? 32.375 -8.141 16.438 1 94.19 296 LYS B N 1
ATOM 6748 C CA . LYS B 1 296 ? 31.406 -8.375 17.5 1 94.19 296 LYS B CA 1
ATOM 6749 C C . LYS B 1 296 ? 30.281 -7.344 17.469 1 94.19 296 LYS B C 1
ATOM 6751 O O . LYS B 1 296 ? 29.703 -7 18.5 1 94.19 296 LYS B O 1
ATOM 6756 N N . ILE B 1 297 ? 30.156 -6.777 16.328 1 93.94 297 ILE B N 1
ATOM 6757 C CA . ILE B 1 297 ? 29.016 -5.891 16.109 1 93.94 297 ILE B CA 1
ATOM 6758 C C . ILE B 1 297 ? 27.906 -6.648 15.398 1 93.94 297 ILE B C 1
ATOM 6760 O O . ILE B 1 297 ? 28.156 -7.422 14.477 1 93.94 297 ILE B O 1
ATOM 6764 N N . PHE B 1 298 ? 26.688 -6.488 15.898 1 94.25 298 PHE B N 1
ATOM 6765 C CA . PHE B 1 298 ? 25.516 -7.043 15.234 1 94.25 298 PHE B CA 1
ATOM 6766 C C . PHE B 1 298 ? 24.969 -6.078 14.18 1 94.25 298 PHE B C 1
ATOM 6768 O O . PHE B 1 298 ? 24.125 -5.242 14.477 1 94.25 298 PHE B O 1
ATOM 6775 N N . ASP B 1 299 ? 25.469 -6.195 13.07 1 94.31 299 ASP B N 1
ATOM 6776 C CA . ASP B 1 299 ? 25.141 -5.312 11.961 1 94.31 299 ASP B CA 1
ATOM 6777 C C . ASP B 1 299 ? 23.734 -5.602 11.43 1 94.31 299 ASP B C 1
ATOM 6779 O O . ASP B 1 299 ? 23.438 -6.73 11.023 1 94.31 299 ASP B O 1
ATOM 6783 N N . ILE B 1 300 ? 22.875 -4.605 11.359 1 95.19 300 ILE B N 1
ATOM 6784 C CA . ILE B 1 300 ? 21.469 -4.82 11.008 1 95.19 300 ILE B CA 1
ATOM 6785 C C . ILE B 1 300 ? 21.359 -5.168 9.523 1 95.19 300 ILE B C 1
ATOM 6787 O O . ILE B 1 300 ? 20.453 -5.895 9.117 1 95.19 300 ILE B O 1
ATOM 6791 N N . CYS B 1 301 ? 22.266 -4.715 8.711 1 95.81 301 CYS B N 1
ATOM 6792 C CA . CYS B 1 301 ? 22.234 -5.043 7.285 1 95.81 301 CYS B CA 1
ATOM 6793 C C . CYS B 1 301 ? 22.484 -6.527 7.062 1 95.81 301 CYS B C 1
ATOM 6795 O O . CYS B 1 301 ? 21.891 -7.141 6.18 1 95.81 301 CYS B O 1
ATOM 6797 N N . TYR B 1 302 ? 23.391 -7.055 7.848 1 96.94 302 TYR B N 1
ATOM 6798 C CA . TYR B 1 302 ? 23.641 -8.492 7.77 1 96.94 302 TYR B CA 1
ATOM 6799 C C . TYR B 1 302 ? 22.391 -9.281 8.125 1 96.94 302 TYR B C 1
ATOM 6801 O O . TYR B 1 302 ? 22.062 -10.273 7.469 1 96.94 302 TYR B O 1
ATOM 6809 N N . LEU B 1 303 ? 21.75 -8.859 9.18 1 97.88 303 LEU B N 1
ATOM 6810 C CA . LEU B 1 303 ? 20.516 -9.531 9.602 1 97.88 303 LEU B CA 1
ATOM 6811 C C . LEU B 1 303 ? 19.453 -9.453 8.508 1 97.88 303 LEU B C 1
ATOM 6813 O O . LEU B 1 303 ? 18.859 -10.469 8.148 1 97.88 303 LEU B O 1
ATOM 6817 N N . ILE B 1 304 ? 19.219 -8.25 7.973 1 98.56 304 ILE B N 1
ATOM 6818 C CA . ILE B 1 304 ? 18.219 -8.016 6.949 1 98.56 304 ILE B CA 1
ATOM 6819 C C . ILE B 1 304 ? 18.531 -8.852 5.711 1 98.56 304 ILE B C 1
ATOM 6821 O O . ILE B 1 304 ? 17.688 -9.609 5.227 1 98.56 304 ILE B O 1
ATOM 6825 N N . ASN B 1 305 ? 19.781 -8.781 5.246 1 98.62 305 ASN B N 1
ATOM 6826 C CA . ASN B 1 305 ? 20.172 -9.484 4.035 1 98.62 305 ASN B CA 1
ATOM 6827 C C . ASN B 1 305 ? 20.172 -11 4.246 1 98.62 305 ASN B C 1
ATOM 6829 O O . ASN B 1 305 ? 19.859 -11.758 3.33 1 98.62 305 ASN B O 1
ATOM 6833 N N . GLY B 1 306 ? 20.578 -11.367 5.426 1 98.81 306 GLY B N 1
ATOM 6834 C CA . GLY B 1 306 ? 20.562 -12.789 5.727 1 98.81 306 GLY B CA 1
ATOM 6835 C C . GLY B 1 306 ? 19.172 -13.391 5.672 1 98.81 306 GLY B C 1
ATOM 6836 O O . GLY B 1 306 ? 18.953 -14.422 5.027 1 98.81 306 GLY B O 1
ATOM 6837 N N . VAL B 1 307 ? 18.219 -12.766 6.301 1 98.88 307 VAL B N 1
ATOM 6838 C CA . VAL B 1 307 ? 16.844 -13.25 6.324 1 98.88 307 VAL B CA 1
ATOM 6839 C C . VAL B 1 307 ? 16.281 -13.242 4.906 1 98.88 307 VAL B C 1
ATOM 6841 O O . VAL B 1 307 ? 15.734 -14.25 4.445 1 98.88 307 VAL B O 1
ATOM 6844 N N . LEU B 1 308 ? 16.438 -12.172 4.203 1 98.94 308 LEU B N 1
ATOM 6845 C CA . LEU B 1 308 ? 15.828 -12.023 2.891 1 98.94 308 LEU B CA 1
ATOM 6846 C C . LEU B 1 308 ? 16.469 -12.961 1.875 1 98.94 308 LEU B C 1
ATOM 6848 O O . LEU B 1 308 ? 15.773 -13.555 1.045 1 98.94 308 LEU B O 1
ATOM 6852 N N . ALA B 1 309 ? 17.766 -13.102 1.952 1 98.94 309 ALA B N 1
ATOM 6853 C CA . ALA B 1 309 ? 18.438 -14 1.024 1 98.94 309 ALA B CA 1
ATOM 6854 C C . ALA B 1 309 ? 18.031 -15.445 1.258 1 98.94 309 ALA B C 1
ATOM 6856 O O . ALA B 1 309 ? 17.938 -16.234 0.312 1 98.94 309 ALA B O 1
ATOM 6857 N N . SER B 1 310 ? 17.859 -15.781 2.48 1 98.94 310 SER B N 1
ATOM 6858 C CA . SER B 1 310 ? 17.406 -17.141 2.789 1 98.94 310 SER B CA 1
ATOM 6859 C C . SER B 1 310 ? 16.016 -17.406 2.219 1 98.94 310 SER B C 1
ATOM 6861 O O . SER B 1 310 ? 15.734 -18.516 1.756 1 98.94 310 SER B O 1
ATOM 6863 N N . LEU B 1 311 ? 15.172 -16.438 2.303 1 98.94 311 LEU B N 1
ATOM 6864 C CA . LEU B 1 311 ? 13.836 -16.547 1.738 1 98.94 311 LEU B CA 1
ATOM 6865 C C . LEU B 1 311 ? 13.898 -16.719 0.223 1 98.94 311 LEU B C 1
ATOM 6867 O O . LEU B 1 311 ? 13.195 -17.562 -0.343 1 98.94 311 LEU B O 1
ATOM 6871 N N . VAL B 1 312 ? 14.773 -15.953 -0.442 1 98.94 312 VAL B N 1
ATOM 6872 C CA . VAL B 1 312 ? 14.977 -16.078 -1.881 1 98.94 312 VAL B CA 1
ATOM 6873 C C . VAL B 1 312 ? 15.5 -17.484 -2.201 1 98.94 312 VAL B C 1
ATOM 6875 O O . VAL B 1 312 ? 15.039 -18.125 -3.148 1 98.94 312 VAL B O 1
ATOM 6878 N N . SER B 1 313 ? 16.297 -18.016 -1.397 1 98.94 313 SER B N 1
ATOM 6879 C CA . SER B 1 313 ? 17.016 -19.266 -1.647 1 98.94 313 SER B CA 1
ATOM 6880 C C . SER B 1 313 ? 16.062 -20.453 -1.617 1 98.94 313 SER B C 1
ATOM 6882 O O . SER B 1 313 ? 16.266 -21.438 -2.33 1 98.94 313 SER B O 1
ATOM 6884 N N . ILE B 1 314 ? 15.062 -20.375 -0.775 1 98.94 314 ILE B N 1
ATOM 6885 C CA . ILE B 1 314 ? 14.188 -21.531 -0.614 1 98.94 314 ILE B CA 1
ATOM 6886 C C . ILE B 1 314 ? 13.047 -21.453 -1.624 1 98.94 314 ILE B C 1
ATOM 6888 O O . ILE B 1 314 ? 12.273 -22.406 -1.765 1 98.94 314 ILE B O 1
ATOM 6892 N N . THR B 1 315 ? 12.969 -20.391 -2.344 1 98.81 315 THR B N 1
ATOM 6893 C CA . THR B 1 315 ? 11.828 -20.047 -3.182 1 98.81 315 THR B CA 1
ATOM 6894 C C . THR B 1 315 ? 11.664 -21.047 -4.32 1 98.81 315 THR B C 1
ATOM 6896 O O . THR B 1 315 ? 10.547 -21.406 -4.688 1 98.81 315 THR B O 1
ATOM 6899 N N . ALA B 1 316 ? 12.719 -21.641 -4.828 1 98.81 316 ALA B N 1
ATOM 6900 C CA . ALA B 1 316 ? 12.664 -22.531 -5.984 1 98.81 316 ALA B CA 1
ATOM 6901 C C . ALA B 1 316 ? 12.125 -23.906 -5.594 1 98.81 316 ALA B C 1
ATOM 6903 O O . ALA B 1 316 ? 11.523 -24.594 -6.414 1 98.81 316 ALA B O 1
ATOM 6904 N N . MET B 1 317 ? 12.344 -24.312 -4.414 1 98 317 MET B N 1
ATOM 6905 C CA . MET B 1 317 ? 11.93 -25.656 -4.047 1 98 317 MET B CA 1
ATOM 6906 C C . MET B 1 317 ? 11.188 -25.656 -2.715 1 98 317 MET B C 1
ATOM 6908 O O . MET B 1 317 ? 11.25 -26.641 -1.968 1 98 317 MET B O 1
ATOM 6912 N N . CYS B 1 318 ? 10.516 -24.516 -2.375 1 98.69 318 CYS B N 1
ATOM 6913 C CA . CYS B 1 318 ? 9.836 -24.312 -1.102 1 98.69 318 CYS B CA 1
ATOM 6914 C C . CYS B 1 318 ? 8.82 -25.422 -0.843 1 98.69 318 CYS B C 1
ATOM 6916 O O . CYS B 1 318 ? 8.68 -25.891 0.29 1 98.69 318 CYS B O 1
ATOM 6918 N N . ALA B 1 319 ? 8.164 -25.969 -1.856 1 98.56 319 ALA B N 1
ATOM 6919 C CA . ALA B 1 319 ? 7.09 -26.938 -1.683 1 98.56 319 ALA B CA 1
ATOM 6920 C C . ALA B 1 319 ? 7.652 -28.359 -1.624 1 98.56 319 ALA B C 1
ATOM 6922 O O . ALA B 1 319 ? 6.945 -29.297 -1.251 1 98.56 319 ALA B O 1
ATOM 6923 N N . LEU B 1 320 ? 8.93 -28.531 -1.933 1 98.31 320 LEU B N 1
ATOM 6924 C CA . LEU B 1 320 ? 9.469 -29.875 -2.078 1 98.31 320 LEU B CA 1
ATOM 6925 C C . LEU B 1 320 ? 10.539 -30.156 -1.027 1 98.31 320 LEU B C 1
ATOM 6927 O O . LEU B 1 320 ? 10.922 -31.312 -0.811 1 98.31 320 LEU B O 1
ATOM 6931 N N . SER B 1 321 ? 10.93 -29.141 -0.343 1 98 321 SER B N 1
ATOM 6932 C CA . SER B 1 321 ? 12.039 -29.266 0.597 1 98 321 SER B CA 1
ATOM 6933 C C . SER B 1 321 ? 11.562 -29.797 1.945 1 98 321 SER B C 1
ATOM 6935 O O . SER B 1 321 ? 10.508 -29.406 2.439 1 98 321 SER B O 1
ATOM 6937 N N . GLN B 1 322 ? 12.375 -30.688 2.484 1 97.62 322 GLN B N 1
ATOM 6938 C CA . GLN B 1 322 ? 12.219 -31.016 3.896 1 97.62 322 GLN B CA 1
ATOM 6939 C C . GLN B 1 322 ? 12.742 -29.906 4.785 1 97.62 322 GLN B C 1
ATOM 6941 O O . GLN B 1 322 ? 13.578 -29.094 4.355 1 97.62 322 GLN B O 1
ATOM 6946 N N . PRO B 1 323 ? 12.289 -29.812 5.996 1 97.75 323 PRO B N 1
ATOM 6947 C CA . PRO B 1 323 ? 12.703 -28.703 6.863 1 97.75 323 PRO B CA 1
ATOM 6948 C C . PRO B 1 323 ? 14.219 -28.625 7.039 1 97.75 323 PRO B C 1
ATOM 6950 O O . PRO B 1 323 ? 14.789 -27.531 7 1 97.75 323 PRO B O 1
ATOM 6953 N N . TRP B 1 324 ? 14.867 -29.766 7.223 1 98.19 324 TRP B N 1
ATOM 6954 C CA . TRP B 1 324 ? 16.312 -29.719 7.445 1 98.19 324 TRP B CA 1
ATOM 6955 C C . TRP B 1 324 ? 17.031 -29.234 6.199 1 98.19 324 TRP B C 1
ATOM 6957 O O . TRP B 1 324 ? 18.062 -28.547 6.297 1 98.19 324 TRP B O 1
ATOM 6967 N N . GLN B 1 325 ? 16.578 -29.594 5.008 1 98.62 325 GLN B N 1
ATOM 6968 C CA . GLN B 1 325 ? 17.125 -29.062 3.773 1 98.62 325 GLN B CA 1
ATOM 6969 C C . GLN B 1 325 ? 16.953 -27.547 3.707 1 98.62 325 GLN B C 1
ATOM 6971 O O . GLN B 1 325 ? 17.859 -26.828 3.271 1 98.62 325 GLN B O 1
ATOM 6976 N N . ALA B 1 326 ? 15.75 -27.078 4.145 1 98.88 326 ALA B N 1
ATOM 6977 C CA . ALA B 1 326 ? 15.445 -25.641 4.113 1 98.88 326 ALA B CA 1
ATOM 6978 C C . ALA B 1 326 ? 16.422 -24.859 4.984 1 98.88 326 ALA B C 1
ATOM 6980 O O . ALA B 1 326 ? 16.828 -23.75 4.629 1 98.88 326 ALA B O 1
ATOM 6981 N N . PHE B 1 327 ? 16.797 -25.406 6.152 1 98.81 327 PHE B N 1
ATOM 6982 C CA . PHE B 1 327 ? 17.781 -24.766 7.02 1 98.81 327 PHE B CA 1
ATOM 6983 C C . PHE B 1 327 ? 19.109 -24.594 6.301 1 98.81 327 PHE B C 1
ATOM 6985 O O . PHE B 1 327 ? 19.734 -23.531 6.371 1 98.81 327 PHE B O 1
ATOM 6992 N N . ILE B 1 328 ? 19.547 -25.609 5.57 1 98.81 328 ILE B N 1
ATOM 6993 C CA . ILE B 1 328 ? 20.828 -25.594 4.875 1 98.81 328 ILE B CA 1
ATOM 6994 C C . ILE B 1 328 ? 20.766 -24.609 3.707 1 98.81 328 ILE B C 1
ATOM 6996 O O . ILE B 1 328 ? 21.672 -23.797 3.525 1 98.81 328 ILE B O 1
ATOM 7000 N N . ILE B 1 329 ? 19.719 -24.719 2.967 1 98.88 329 ILE B N 1
ATOM 7001 C CA . ILE B 1 329 ? 19.547 -23.891 1.777 1 98.88 329 ILE B CA 1
ATOM 7002 C C . ILE B 1 329 ? 19.484 -22.422 2.178 1 98.88 329 ILE B C 1
ATOM 7004 O O . ILE B 1 329 ? 20.172 -21.578 1.597 1 98.88 329 ILE B O 1
ATOM 7008 N N . GLY B 1 330 ? 18.656 -22.125 3.18 1 98.94 330 GLY B N 1
ATOM 7009 C CA . GLY B 1 330 ? 18.547 -20.75 3.648 1 98.94 330 GLY B CA 1
ATOM 7010 C C . GLY B 1 330 ? 19.844 -20.234 4.246 1 98.94 330 GLY B C 1
ATOM 7011 O O . GLY B 1 330 ? 20.219 -19.078 4 1 98.94 330 GLY B O 1
ATOM 7012 N N . GLY B 1 331 ? 20.516 -21.047 5.062 1 98.81 331 GLY B N 1
ATOM 7013 C CA . GLY B 1 331 ? 21.766 -20.641 5.664 1 98.81 331 GLY B CA 1
ATOM 7014 C C . GLY B 1 331 ? 22.844 -20.297 4.641 1 98.81 331 GLY B C 1
ATOM 7015 O O . GLY B 1 331 ? 23.484 -19.25 4.742 1 98.81 331 GLY B O 1
ATOM 7016 N N . PHE B 1 332 ? 22.984 -21.109 3.67 1 98.88 332 PHE B N 1
ATOM 7017 C CA . PHE B 1 332 ? 23.984 -20.875 2.646 1 98.88 332 PHE B CA 1
ATOM 7018 C C . PHE B 1 332 ? 23.625 -19.641 1.811 1 98.88 332 PHE B C 1
ATOM 7020 O O . PHE B 1 332 ? 24.516 -18.906 1.376 1 98.88 332 PHE B O 1
ATOM 7027 N N . GLY B 1 333 ? 22.328 -19.562 1.524 1 98.88 333 GLY B N 1
ATOM 7028 C CA . GLY B 1 333 ? 21.891 -18.359 0.83 1 98.88 333 GLY B CA 1
ATOM 7029 C C . GLY B 1 333 ? 22.266 -17.078 1.555 1 98.88 333 GLY B C 1
ATOM 7030 O O . GLY B 1 333 ? 22.703 -16.109 0.929 1 98.88 333 GLY B O 1
ATOM 7031 N N . ALA B 1 334 ? 22.125 -17.094 2.844 1 98.88 334 ALA B N 1
ATOM 7032 C CA . ALA B 1 334 ? 22.5 -15.945 3.67 1 98.88 334 ALA B CA 1
ATOM 7033 C C . ALA B 1 334 ? 23.984 -15.672 3.604 1 98.88 334 ALA B C 1
ATOM 7035 O O . ALA B 1 334 ? 24.422 -14.516 3.541 1 98.88 334 ALA B O 1
ATOM 7036 N N . ILE B 1 335 ? 24.797 -16.688 3.604 1 98.69 335 ILE B N 1
ATOM 7037 C CA . ILE B 1 335 ? 26.234 -16.531 3.486 1 98.69 335 ILE B CA 1
ATOM 7038 C C . ILE B 1 335 ? 26.594 -15.891 2.148 1 98.69 335 ILE B C 1
ATOM 7040 O O . ILE B 1 335 ? 27.375 -14.945 2.094 1 98.69 335 ILE B O 1
ATOM 7044 N N . CYS B 1 336 ? 25.953 -16.375 1.099 1 98.44 336 CYS B N 1
ATOM 7045 C CA . CYS B 1 336 ? 26.203 -15.844 -0.239 1 98.44 336 CYS B CA 1
ATOM 7046 C C . CYS B 1 336 ? 25.875 -14.359 -0.308 1 98.44 336 CYS B C 1
ATOM 7048 O O . CYS B 1 336 ? 26.656 -13.57 -0.854 1 98.44 336 CYS B O 1
ATOM 7050 N N . ALA B 1 337 ? 24.766 -13.992 0.255 1 98.5 337 ALA B N 1
ATOM 7051 C CA . ALA B 1 337 ? 24.328 -12.602 0.155 1 98.5 337 ALA B CA 1
ATOM 7052 C C . ALA B 1 337 ? 25.188 -11.688 1.013 1 98.5 337 ALA B C 1
ATOM 7054 O O . ALA B 1 337 ? 25.594 -10.609 0.568 1 98.5 337 ALA B O 1
ATOM 7055 N N . CYS B 1 338 ? 25.469 -12.062 2.285 1 97.81 338 CYS B N 1
ATOM 7056 C CA . CYS B 1 338 ? 26.266 -11.227 3.178 1 97.81 338 CYS B CA 1
ATOM 7057 C C . CYS B 1 338 ? 27.672 -11.047 2.639 1 97.81 338 CYS B C 1
ATOM 7059 O O . CYS B 1 338 ? 28.188 -9.922 2.588 1 97.81 338 CYS B O 1
ATOM 7061 N N . LEU B 1 339 ? 28.266 -12.086 2.18 1 96.75 339 LEU B N 1
ATOM 7062 C CA . LEU B 1 339 ? 29.594 -11.992 1.592 1 96.75 339 LEU B CA 1
ATOM 7063 C C . LEU B 1 339 ? 29.531 -11.344 0.211 1 96.75 339 LEU B C 1
ATOM 7065 O O . LEU B 1 339 ? 30.484 -10.68 -0.213 1 96.75 339 LEU B O 1
ATOM 7069 N N . GLY B 1 340 ? 28.422 -11.602 -0.436 1 98.06 340 GLY B N 1
ATOM 7070 C CA . GLY B 1 340 ? 28.203 -10.938 -1.712 1 98.06 340 GLY B CA 1
ATOM 7071 C C . GLY B 1 340 ? 28.188 -9.422 -1.603 1 98.06 340 GLY B C 1
ATOM 7072 O O . GLY B 1 340 ? 28.656 -8.727 -2.5 1 98.06 340 GLY B O 1
ATOM 7073 N N . CYS B 1 341 ? 27.625 -8.938 -0.559 1 96.38 341 CYS B N 1
ATOM 7074 C CA . CYS B 1 341 ? 27.625 -7.492 -0.335 1 96.38 341 CYS B CA 1
ATOM 7075 C C . CYS B 1 341 ? 29.062 -6.965 -0.203 1 96.38 341 CYS B C 1
ATOM 7077 O O . CYS B 1 341 ? 29.375 -5.895 -0.721 1 96.38 341 CYS B O 1
ATOM 7079 N N . GLU B 1 342 ? 29.906 -7.727 0.479 1 94.5 342 GLU B N 1
ATOM 7080 C CA . GLU B 1 342 ? 31.312 -7.355 0.59 1 94.5 342 GLU B CA 1
ATOM 7081 C C . GLU B 1 342 ? 32 -7.402 -0.769 1 94.5 342 GLU B C 1
ATOM 7083 O O . GLU B 1 342 ? 32.844 -6.562 -1.068 1 94.5 342 GLU B O 1
ATOM 7088 N N . LEU B 1 343 ? 31.656 -8.359 -1.501 1 96.75 343 LEU B N 1
ATOM 7089 C CA . LEU B 1 343 ? 32.219 -8.492 -2.838 1 96.75 343 LEU B CA 1
ATOM 7090 C C . LEU B 1 343 ? 31.859 -7.297 -3.711 1 96.75 343 LEU B C 1
ATOM 7092 O O . LEU B 1 343 ? 32.688 -6.82 -4.492 1 96.75 343 LEU B O 1
ATOM 7096 N N . MET B 1 344 ? 30.609 -6.84 -3.604 1 96.81 344 MET B N 1
ATOM 7097 C CA . MET B 1 344 ? 30.172 -5.676 -4.371 1 96.81 344 MET B CA 1
ATOM 7098 C C . MET B 1 344 ? 31.047 -4.461 -4.047 1 96.81 344 MET B C 1
ATOM 7100 O O . MET B 1 344 ? 31.406 -3.693 -4.941 1 96.81 344 MET B O 1
ATOM 7104 N N . VAL B 1 345 ? 31.344 -4.324 -2.811 1 93.88 345 VAL B N 1
ATOM 7105 C CA . VAL B 1 345 ? 32.156 -3.205 -2.375 1 93.88 345 VAL B CA 1
ATOM 7106 C C . VAL B 1 345 ? 33.594 -3.361 -2.936 1 93.88 345 VAL B C 1
ATOM 7108 O O . VAL B 1 345 ? 34.188 -2.391 -3.41 1 93.88 345 VAL B O 1
ATOM 7111 N N . LEU B 1 346 ? 34.094 -4.57 -2.838 1 94.69 346 LEU B N 1
ATOM 7112 C CA . LEU B 1 346 ? 35.438 -4.855 -3.352 1 94.69 346 LEU B CA 1
ATOM 7113 C C . LEU B 1 346 ? 35.5 -4.539 -4.84 1 94.69 346 LEU B C 1
ATOM 7115 O O . LEU B 1 346 ? 36.531 -4.047 -5.316 1 94.69 346 LEU B O 1
ATOM 7119 N N . LEU B 1 347 ? 34.438 -4.77 -5.535 1 96.75 347 LEU B N 1
ATOM 7120 C CA . LEU B 1 347 ? 34.375 -4.539 -6.977 1 96.75 347 LEU B CA 1
ATOM 7121 C C . LEU B 1 347 ? 33.969 -3.104 -7.285 1 96.75 347 LEU B C 1
ATOM 7123 O O . LEU B 1 347 ? 33.844 -2.723 -8.453 1 96.75 347 LEU B O 1
ATOM 7127 N N . ARG B 1 348 ? 33.656 -2.355 -6.301 1 95.69 348 ARG B N 1
ATOM 7128 C CA . ARG B 1 348 ? 33.25 -0.95 -6.383 1 95.69 348 ARG B CA 1
ATOM 7129 C C . ARG B 1 348 ? 31.969 -0.782 -7.176 1 95.69 348 ARG B C 1
ATOM 7131 O O . ARG B 1 348 ? 31.859 0.096 -8.031 1 95.69 348 ARG B O 1
ATOM 7138 N N . ILE B 1 349 ? 31.062 -1.721 -6.961 1 97.12 349 ILE B N 1
ATOM 7139 C CA . ILE B 1 349 ? 29.703 -1.641 -7.48 1 97.12 349 ILE B CA 1
ATOM 7140 C C . ILE B 1 349 ? 28.766 -1.124 -6.391 1 97.12 349 ILE B C 1
ATOM 7142 O O . ILE B 1 349 ? 28.625 -1.74 -5.332 1 97.12 349 ILE B O 1
ATOM 7146 N N . ASP B 1 350 ? 28.156 0.04 -6.602 1 96.69 350 ASP B N 1
ATOM 7147 C CA . ASP B 1 350 ? 27.312 0.693 -5.602 1 96.69 350 ASP B CA 1
ATOM 7148 C C . ASP B 1 350 ? 25.875 0.212 -5.699 1 96.69 350 ASP B C 1
ATOM 7150 O O . ASP B 1 350 ? 25.078 0.751 -6.48 1 96.69 350 ASP B O 1
ATOM 7154 N N . ASP B 1 351 ? 25.562 -0.756 -4.906 1 96.81 351 ASP B N 1
ATOM 7155 C CA . ASP B 1 351 ? 24.219 -1.315 -4.715 1 96.81 351 ASP B CA 1
ATOM 7156 C C . ASP B 1 351 ? 23.656 -0.907 -3.359 1 96.81 351 ASP B C 1
ATOM 7158 O O . ASP B 1 351 ? 23.812 -1.62 -2.369 1 96.81 351 ASP B O 1
ATOM 7162 N N . PRO B 1 352 ? 22.891 0.211 -3.316 1 95.19 352 PRO B N 1
ATOM 7163 C CA . PRO B 1 352 ? 22.531 0.863 -2.055 1 95.19 352 PRO B CA 1
ATOM 7164 C C . PRO B 1 352 ? 21.812 -0.074 -1.092 1 95.19 352 PRO B C 1
ATOM 7166 O O . PRO B 1 352 ? 21.906 0.092 0.127 1 95.19 352 PRO B O 1
ATOM 7169 N N . VAL B 1 353 ? 21.047 -1.095 -1.591 1 96.31 353 VAL B N 1
ATOM 7170 C CA . VAL B 1 353 ? 20.172 -1.851 -0.698 1 96.31 353 VAL B CA 1
ATOM 7171 C C . VAL B 1 353 ? 20.531 -3.332 -0.754 1 96.31 353 VAL B C 1
ATOM 7173 O O . VAL B 1 353 ? 19.812 -4.176 -0.225 1 96.31 353 VAL B O 1
ATOM 7176 N N . GLY B 1 354 ? 21.578 -3.727 -1.447 1 97.44 354 GLY B N 1
ATOM 7177 C CA . GLY B 1 354 ? 22.016 -5.113 -1.526 1 97.44 354 GLY B CA 1
ATOM 7178 C C . GLY B 1 354 ? 21.141 -5.961 -2.432 1 97.44 354 GLY B C 1
ATOM 7179 O O . GLY B 1 354 ? 20.891 -7.129 -2.135 1 97.44 354 GLY B O 1
ATOM 7180 N N . VAL B 1 355 ? 20.672 -5.449 -3.504 1 98.56 355 VAL B N 1
ATOM 7181 C CA . VAL B 1 355 ? 19.766 -6.098 -4.438 1 98.56 355 VAL B CA 1
ATOM 7182 C C . VAL B 1 355 ? 20.469 -7.266 -5.121 1 98.56 355 VAL B C 1
ATOM 7184 O O . VAL B 1 355 ? 19.922 -8.367 -5.195 1 98.56 355 VAL B O 1
ATOM 7187 N N . VAL B 1 356 ? 21.672 -7.059 -5.578 1 98.75 356 VAL B N 1
ATOM 7188 C CA . VAL B 1 356 ? 22.375 -8.047 -6.383 1 98.75 356 VAL B CA 1
ATOM 7189 C C . VAL B 1 356 ? 22.734 -9.258 -5.523 1 98.75 356 VAL B C 1
ATOM 7191 O O . VAL B 1 356 ? 22.391 -10.391 -5.871 1 98.75 356 VAL B O 1
ATOM 7194 N N . PRO B 1 357 ? 23.328 -9.086 -4.379 1 98.88 357 PRO B N 1
ATOM 7195 C CA . PRO B 1 357 ? 23.641 -10.258 -3.561 1 98.88 357 PRO B CA 1
ATOM 7196 C C . PRO B 1 357 ? 22.391 -11.008 -3.096 1 98.88 357 PRO B C 1
ATOM 7198 O O . PRO B 1 357 ? 22.359 -12.234 -3.145 1 98.88 357 PRO B O 1
ATOM 7201 N N . VAL B 1 358 ? 21.359 -10.305 -2.691 1 98.88 358 VAL B N 1
ATOM 7202 C CA . VAL B 1 358 ? 20.172 -10.914 -2.084 1 98.88 358 VAL B CA 1
ATOM 7203 C C . VAL B 1 358 ? 19.328 -11.594 -3.162 1 98.88 358 VAL B C 1
ATOM 7205 O O . VAL B 1 358 ? 18.812 -12.695 -2.957 1 98.88 358 VAL B O 1
ATOM 7208 N N . HIS B 1 359 ? 19.234 -10.953 -4.344 1 98.88 359 HIS B N 1
ATOM 7209 C CA . HIS B 1 359 ? 18.266 -11.461 -5.305 1 98.88 359 HIS B CA 1
ATOM 7210 C C . HIS B 1 359 ? 18.953 -12.172 -6.465 1 98.88 359 HIS B C 1
ATOM 7212 O O . HIS B 1 359 ? 18.391 -13.109 -7.043 1 98.88 359 HIS B O 1
ATOM 7218 N N . ALA B 1 360 ? 20.109 -11.773 -6.84 1 98.81 360 ALA B N 1
ATOM 7219 C CA . ALA B 1 360 ? 20.797 -12.461 -7.93 1 98.81 360 ALA B CA 1
ATOM 7220 C C . ALA B 1 360 ? 21.625 -13.633 -7.41 1 98.81 360 ALA B C 1
ATOM 7222 O O . ALA B 1 360 ? 21.406 -14.781 -7.789 1 98.81 360 ALA B O 1
ATOM 7223 N N . MET B 1 361 ? 22.484 -13.375 -6.492 1 98.81 361 MET B N 1
ATOM 7224 C CA . MET B 1 361 ? 23.391 -14.414 -6.02 1 98.81 361 MET B CA 1
ATOM 7225 C C . MET B 1 361 ? 22.641 -15.492 -5.254 1 98.81 361 MET B C 1
ATOM 7227 O O . MET B 1 361 ? 22.875 -16.688 -5.457 1 98.81 361 MET B O 1
ATOM 7231 N N . ALA B 1 362 ? 21.719 -15.102 -4.383 1 98.88 362 ALA B N 1
ATOM 7232 C CA . ALA B 1 362 ? 20.938 -16.078 -3.631 1 98.88 362 ALA B CA 1
ATOM 7233 C C . ALA B 1 362 ? 20.031 -16.891 -4.559 1 98.88 362 ALA B C 1
ATOM 7235 O O . ALA B 1 362 ? 19.781 -18.062 -4.312 1 98.88 362 ALA B O 1
ATOM 7236 N N . SER B 1 363 ? 19.578 -16.266 -5.633 1 98.75 363 SER B N 1
ATOM 7237 C CA . SER B 1 363 ? 18.719 -16.984 -6.566 1 98.75 363 SER B CA 1
ATOM 7238 C C . SER B 1 363 ? 19.5 -18.047 -7.344 1 98.75 363 SER B C 1
ATOM 7240 O O . SER B 1 363 ? 18.969 -19.094 -7.691 1 98.75 363 SER B O 1
ATOM 7242 N N . ILE B 1 364 ? 20.703 -17.719 -7.672 1 98.88 364 ILE B N 1
ATOM 7243 C CA . ILE B 1 364 ? 21.562 -18.703 -8.312 1 98.88 364 ILE B CA 1
ATOM 7244 C C . ILE B 1 364 ? 21.703 -19.922 -7.406 1 98.88 364 ILE B C 1
ATOM 7246 O O . ILE B 1 364 ? 21.531 -21.062 -7.852 1 98.88 364 ILE B O 1
ATOM 7250 N N . TRP B 1 365 ? 21.938 -19.656 -6.176 1 98.88 365 TRP B N 1
ATOM 7251 C CA . TRP B 1 365 ? 22 -20.75 -5.207 1 98.88 365 TRP B CA 1
ATOM 7252 C C . TRP B 1 365 ? 20.672 -21.469 -5.098 1 98.88 365 TRP B C 1
ATOM 7254 O O . TRP B 1 365 ? 20.625 -22.703 -4.992 1 98.88 365 TRP B O 1
ATOM 7264 N N . ALA B 1 366 ? 19.594 -20.75 -5.105 1 98.94 366 ALA B N 1
ATOM 7265 C CA . ALA B 1 366 ? 18.266 -21.328 -5.02 1 98.94 366 ALA B CA 1
ATOM 7266 C C . ALA B 1 366 ? 18.047 -22.375 -6.113 1 98.94 366 ALA B C 1
ATOM 7268 O O . ALA B 1 366 ? 17.625 -23.484 -5.832 1 98.94 366 ALA B O 1
ATOM 7269 N N . LEU B 1 367 ? 18.406 -22.031 -7.312 1 98.88 367 LEU B N 1
ATOM 7270 C CA . LEU B 1 367 ? 18.188 -22.922 -8.453 1 98.88 367 LEU B CA 1
ATOM 7271 C C . LEU B 1 367 ? 19.172 -24.094 -8.43 1 98.88 367 LEU B C 1
ATOM 7273 O O . LEU B 1 367 ? 18.812 -25.219 -8.766 1 98.88 367 LEU B O 1
ATOM 7277 N N . LEU B 1 368 ? 20.375 -23.844 -8.008 1 98.88 368 LEU B N 1
ATOM 7278 C CA . LEU B 1 368 ? 21.359 -24.922 -7.871 1 98.88 368 LEU B CA 1
ATOM 7279 C C . LEU B 1 368 ? 20.922 -25.922 -6.809 1 98.88 368 LEU B C 1
ATOM 7281 O O . LEU B 1 368 ? 21.094 -27.125 -6.98 1 98.88 368 LEU B O 1
ATOM 7285 N N . SER B 1 369 ? 20.375 -25.406 -5.73 1 98.81 369 SER B N 1
ATOM 7286 C CA . SER B 1 369 ? 19.969 -26.281 -4.629 1 98.81 369 SER B CA 1
ATOM 7287 C C . SER B 1 369 ? 18.875 -27.25 -5.07 1 98.81 369 SER B C 1
ATOM 7289 O O . SER B 1 369 ? 18.812 -28.375 -4.574 1 98.81 369 SER B O 1
ATOM 7291 N N . VAL B 1 370 ? 18.062 -26.875 -5.992 1 98.75 370 VAL B N 1
ATOM 7292 C CA . VAL B 1 370 ? 17.062 -27.781 -6.551 1 98.75 370 VAL B CA 1
ATOM 7293 C C . VAL B 1 370 ? 17.766 -28.969 -7.203 1 98.75 370 VAL B C 1
ATOM 7295 O O . VAL B 1 370 ? 17.422 -30.125 -6.953 1 98.75 370 VAL B O 1
ATOM 7298 N N . GLY B 1 371 ? 18.844 -28.703 -8.031 1 98.62 371 GLY B N 1
ATOM 7299 C CA . GLY B 1 371 ? 19.594 -29.75 -8.719 1 98.62 371 GLY B CA 1
ATOM 7300 C C . GLY B 1 371 ? 20.281 -30.703 -7.766 1 98.62 371 GLY B C 1
ATOM 7301 O O . GLY B 1 371 ? 20.562 -31.844 -8.125 1 98.62 371 GLY B O 1
ATOM 7302 N N . LEU B 1 372 ? 20.438 -30.266 -6.562 1 98.62 372 LEU B N 1
ATOM 7303 C CA . LEU B 1 372 ? 21.172 -31.062 -5.586 1 98.62 372 LEU B CA 1
ATOM 7304 C C . LEU B 1 372 ? 20.219 -31.812 -4.668 1 98.62 372 LEU B C 1
ATOM 7306 O O . LEU B 1 372 ? 20.375 -33.031 -4.461 1 98.62 372 LEU B O 1
ATOM 7310 N N . PHE B 1 373 ? 19.141 -31.156 -4.191 1 98.56 373 PHE B N 1
ATOM 7311 C CA . PHE B 1 373 ? 18.453 -31.656 -3.01 1 98.56 373 PHE B CA 1
ATOM 7312 C C . PHE B 1 373 ? 17.078 -32.219 -3.385 1 98.56 373 PHE B C 1
ATOM 7314 O O . PHE B 1 373 ? 16.438 -32.906 -2.586 1 98.56 373 PHE B O 1
ATOM 7321 N N . VAL B 1 374 ? 16.578 -31.953 -4.578 1 98.31 374 VAL B N 1
ATOM 7322 C CA . VAL B 1 374 ? 15.18 -32.25 -4.863 1 98.31 374 VAL B CA 1
ATOM 7323 C C . VAL B 1 374 ? 14.977 -33.75 -5.035 1 98.31 374 VAL B C 1
ATOM 7325 O O . VAL B 1 374 ? 15.875 -34.438 -5.488 1 98.31 374 VAL B O 1
ATOM 7328 N N . ARG B 1 375 ? 13.828 -34.219 -4.582 1 97.25 375 ARG B N 1
ATOM 7329 C CA . ARG B 1 375 ? 13.352 -35.562 -4.887 1 97.25 375 ARG B CA 1
ATOM 7330 C C . ARG B 1 375 ? 12.133 -35.531 -5.809 1 97.25 375 ARG B C 1
ATOM 7332 O O . ARG B 1 375 ? 11.352 -34.562 -5.762 1 97.25 375 ARG B O 1
ATOM 7339 N N . ARG B 1 376 ? 12.086 -36.531 -6.609 1 96.25 376 ARG B N 1
ATOM 7340 C CA . ARG B 1 376 ? 10.922 -36.625 -7.477 1 96.25 376 ARG B CA 1
ATOM 7341 C C . ARG B 1 376 ? 9.633 -36.5 -6.672 1 96.25 376 ARG B C 1
ATOM 7343 O O . ARG B 1 376 ? 9.484 -37.094 -5.605 1 96.25 376 ARG B O 1
ATOM 7350 N N . ASP B 1 377 ? 8.727 -35.562 -7.137 1 94.69 377 ASP B N 1
ATOM 7351 C CA . ASP B 1 377 ? 7.477 -35.25 -6.449 1 94.69 377 ASP B CA 1
ATOM 7352 C C . ASP B 1 377 ? 6.371 -36.219 -6.867 1 94.69 377 ASP B C 1
ATOM 7354 O O . ASP B 1 377 ? 5.863 -36.156 -7.988 1 94.69 377 ASP B O 1
ATOM 7358 N N . ASN B 1 378 ? 5.879 -37.062 -6.02 1 91.75 378 ASN B N 1
ATOM 7359 C CA . ASN B 1 378 ? 4.844 -38.031 -6.312 1 91.75 378 ASN B CA 1
ATOM 7360 C C . ASN B 1 378 ? 3.459 -37.531 -5.926 1 91.75 378 ASN B C 1
ATOM 7362 O O . ASN B 1 378 ? 2.477 -38.25 -6.016 1 91.75 378 ASN B O 1
ATOM 7366 N N . ILE B 1 379 ? 3.408 -36.375 -5.453 1 91.94 379 ILE B N 1
ATOM 7367 C CA . ILE B 1 379 ? 2.135 -35.844 -4.996 1 91.94 379 ILE B CA 1
ATOM 7368 C C . ILE B 1 379 ? 1.443 -35.094 -6.152 1 91.94 379 ILE B C 1
ATOM 7370 O O . ILE B 1 379 ? 0.356 -35.5 -6.578 1 91.94 379 ILE B O 1
ATOM 7374 N N . GLU B 1 380 ? 2.121 -34.094 -6.754 1 91.81 380 GLU B N 1
ATOM 7375 C CA . GLU B 1 380 ? 1.531 -33.312 -7.824 1 91.81 380 GLU B CA 1
ATOM 7376 C C . GLU B 1 380 ? 2.408 -33.312 -9.07 1 91.81 380 GLU B C 1
ATOM 7378 O O . GLU B 1 380 ? 2.039 -32.75 -10.102 1 91.81 380 GLU B O 1
ATOM 7383 N N . GLY B 1 381 ? 3.564 -33.938 -8.984 1 93.62 381 GLY B N 1
ATOM 7384 C CA . GLY B 1 381 ? 4.434 -34.062 -10.141 1 93.62 381 GLY B CA 1
ATOM 7385 C C . GLY B 1 381 ? 5.16 -32.781 -10.5 1 93.62 381 GLY B C 1
ATOM 7386 O O . GLY B 1 381 ? 5.402 -32.531 -11.68 1 93.62 381 GLY B O 1
ATOM 7387 N N . ILE B 1 382 ? 5.492 -31.953 -9.484 1 94.62 382 ILE B N 1
ATOM 7388 C CA . ILE B 1 382 ? 6.199 -30.688 -9.719 1 94.62 382 ILE B CA 1
ATOM 7389 C C . ILE B 1 382 ? 7.637 -30.984 -10.148 1 94.62 382 ILE B C 1
ATOM 7391 O O . ILE B 1 382 ? 8.133 -30.391 -11.109 1 94.62 382 ILE B O 1
ATOM 7395 N N . ALA B 1 383 ? 8.266 -31.844 -9.445 1 97.12 383 ALA B N 1
ATOM 7396 C CA . ALA B 1 383 ? 9.602 -32.281 -9.82 1 97.12 383 ALA B CA 1
ATOM 7397 C C . ALA B 1 383 ? 9.555 -33.688 -10.445 1 97.12 383 ALA B C 1
ATOM 7399 O O . ALA B 1 383 ? 9.117 -34.656 -9.812 1 97.12 383 ALA B O 1
ATOM 7400 N N . LEU B 1 384 ? 10.102 -33.844 -11.609 1 96.12 384 LEU B N 1
ATOM 7401 C CA . LEU B 1 384 ? 10.023 -35.094 -12.367 1 96.12 384 LEU B CA 1
ATOM 7402 C C . LEU B 1 384 ? 11.25 -35.969 -12.125 1 96.12 384 LEU B C 1
ATOM 7404 O O . LEU B 1 384 ? 11.227 -37.188 -12.391 1 96.12 384 LEU B O 1
ATOM 7408 N N . TYR B 1 385 ? 12.32 -35.344 -11.617 1 96.75 385 TYR B N 1
ATOM 7409 C CA . TYR B 1 385 ? 13.594 -36.031 -11.461 1 96.75 385 TYR B CA 1
ATOM 7410 C C . TYR B 1 385 ? 14.188 -35.781 -10.086 1 96.75 385 TYR B C 1
ATOM 7412 O O . TYR B 1 385 ? 13.883 -34.781 -9.438 1 96.75 385 TYR B O 1
ATOM 7420 N N . ASN B 1 386 ? 15.039 -36.688 -9.648 1 97.56 386 ASN B N 1
ATOM 7421 C CA . ASN B 1 386 ? 15.789 -36.531 -8.406 1 97.56 386 ASN B CA 1
ATOM 7422 C C . ASN B 1 386 ? 17.016 -35.656 -8.617 1 97.56 386 ASN B C 1
ATOM 7424 O O . ASN B 1 386 ? 17.594 -35.625 -9.711 1 97.56 386 ASN B O 1
ATOM 7428 N N . GLY B 1 387 ? 17.391 -34.969 -7.555 1 98.06 387 GLY B N 1
ATOM 7429 C CA . GLY B 1 387 ? 18.641 -34.25 -7.559 1 98.06 387 GLY B CA 1
ATOM 7430 C C . GLY B 1 387 ? 19.859 -35.125 -7.383 1 98.06 387 GLY B C 1
ATOM 7431 O O . GLY B 1 387 ? 19.734 -36.344 -7.184 1 98.06 387 GLY B O 1
ATOM 7432 N N . LEU B 1 388 ? 20.984 -34.562 -7.422 1 98.19 388 LEU B N 1
ATOM 7433 C CA . LEU B 1 388 ? 22.25 -35.25 -7.387 1 98.19 388 LEU B CA 1
ATOM 7434 C C . LEU B 1 388 ? 22.391 -36.062 -6.105 1 98.19 388 LEU B C 1
ATOM 7436 O O . LEU B 1 388 ? 22.906 -37.188 -6.125 1 98.19 388 LEU B O 1
ATOM 7440 N N . PHE B 1 389 ? 21.906 -35.562 -4.93 1 98 389 PHE B N 1
ATOM 7441 C CA . PHE B 1 389 ? 22.125 -36.188 -3.631 1 98 389 PHE B CA 1
ATOM 7442 C C . PHE B 1 389 ? 21.172 -37.375 -3.445 1 98 389 PHE B C 1
ATOM 7444 O O . PHE B 1 389 ? 21.344 -38.188 -2.525 1 98 389 PHE B O 1
ATOM 7451 N N . TYR B 1 390 ? 20.25 -37.562 -4.293 1 97.44 390 TYR B N 1
ATOM 7452 C CA . TYR B 1 390 ? 19.297 -38.656 -4.184 1 97.44 390 TYR B CA 1
ATOM 7453 C C . TYR B 1 390 ? 19.328 -39.531 -5.426 1 97.44 390 TYR B C 1
ATOM 7455 O O . TYR B 1 390 ? 18.281 -39.969 -5.922 1 97.44 390 TYR B O 1
ATOM 7463 N N . ASN B 1 391 ? 20.5 -39.625 -6.043 1 95.56 391 ASN B N 1
ATOM 7464 C CA . ASN B 1 391 ? 20.812 -40.531 -7.129 1 95.56 391 ASN B CA 1
ATOM 7465 C C . ASN B 1 391 ? 20.078 -40.156 -8.414 1 95.56 391 ASN B C 1
ATOM 7467 O O . ASN B 1 391 ? 19.625 -41.031 -9.141 1 95.56 391 ASN B O 1
ATOM 7471 N N . GLY B 1 392 ? 19.812 -38.938 -8.641 1 95.44 392 GLY B N 1
ATOM 7472 C CA . GLY B 1 392 ? 19.141 -38.469 -9.844 1 95.44 392 GLY B CA 1
ATOM 7473 C C . GLY B 1 392 ? 20.094 -38.25 -11.008 1 95.44 392 GLY B C 1
ATOM 7474 O O . GLY B 1 392 ? 19.656 -37.906 -12.117 1 95.44 392 GLY B O 1
ATOM 7475 N N . GLY B 1 393 ? 21.422 -38.5 -10.773 1 95.44 393 GLY B N 1
ATOM 7476 C CA . GLY B 1 393 ? 22.391 -38.188 -11.812 1 95.44 393 GLY B CA 1
ATOM 7477 C C . GLY B 1 393 ? 22.578 -36.688 -12.008 1 95.44 393 GLY B C 1
ATOM 7478 O O . GLY B 1 393 ? 22.203 -35.906 -11.141 1 95.44 393 GLY B O 1
ATOM 7479 N N . TRP B 1 394 ? 23.156 -36.312 -13.195 1 97.81 394 TRP B N 1
ATOM 7480 C CA . TRP B 1 394 ? 23.562 -34.938 -13.43 1 97.81 394 TRP B CA 1
ATOM 7481 C C . TRP B 1 394 ? 22.484 -34.156 -14.195 1 97.81 394 TRP B C 1
ATOM 7483 O O . TRP B 1 394 ? 22.625 -32.969 -14.422 1 97.81 394 TRP B O 1
ATOM 7493 N N . TYR B 1 395 ? 21.406 -34.781 -14.5 1 97.88 395 TYR B N 1
ATOM 7494 C CA . TYR B 1 395 ? 20.422 -34.188 -15.391 1 97.88 395 TYR B CA 1
ATOM 7495 C C . TYR B 1 395 ? 19.734 -33 -14.727 1 97.88 395 TYR B C 1
ATOM 7497 O O . TYR B 1 395 ? 19.703 -31.891 -15.281 1 97.88 395 TYR B O 1
ATOM 7505 N N . MET B 1 396 ? 19.188 -33.281 -13.516 1 98.19 396 MET B N 1
ATOM 7506 C CA . MET B 1 396 ? 18.484 -32.219 -12.82 1 98.19 396 MET B CA 1
ATOM 7507 C C . MET B 1 396 ? 19.406 -31.016 -12.578 1 98.19 396 MET B C 1
ATOM 7509 O O . MET B 1 396 ? 19.016 -29.859 -12.797 1 98.19 396 MET B O 1
ATOM 7513 N N . LEU B 1 397 ? 20.578 -31.266 -12.117 1 98.56 397 LEU B N 1
ATOM 7514 C CA . LEU B 1 397 ? 21.547 -30.188 -11.906 1 98.56 397 LEU B CA 1
ATOM 7515 C C . LEU B 1 397 ? 21.859 -29.484 -13.219 1 98.56 397 LEU B C 1
ATOM 7517 O O . LEU B 1 397 ? 22 -28.266 -13.25 1 98.56 397 LEU B O 1
ATOM 7521 N N . GLY B 1 398 ? 22.016 -30.234 -14.297 1 98.62 398 GLY B N 1
ATOM 7522 C CA . GLY B 1 398 ? 22.312 -29.672 -15.602 1 98.62 398 GLY B CA 1
ATOM 7523 C C . GLY B 1 398 ? 21.234 -28.734 -16.109 1 98.62 398 GLY B C 1
ATOM 7524 O O . GLY B 1 398 ? 21.547 -27.641 -16.609 1 98.62 398 GLY B O 1
ATOM 7525 N N . ILE B 1 399 ? 19.984 -29.141 -16.016 1 98.56 399 ILE B N 1
ATOM 7526 C CA . ILE B 1 399 ? 18.922 -28.312 -16.562 1 98.56 399 ILE B CA 1
ATOM 7527 C C . ILE B 1 399 ? 18.703 -27.094 -15.656 1 98.56 399 ILE B C 1
ATOM 7529 O O . ILE B 1 399 ? 18.328 -26.016 -16.125 1 98.56 399 ILE B O 1
ATOM 7533 N N . GLN B 1 400 ? 18.906 -27.25 -14.305 1 98.88 400 GLN B N 1
ATOM 7534 C CA . GLN B 1 400 ? 18.875 -26.094 -13.414 1 98.88 400 GLN B CA 1
ATOM 7535 C C . GLN B 1 400 ? 19.969 -25.094 -13.773 1 98.88 400 GLN B C 1
ATOM 7537 O O . GLN B 1 400 ? 19.719 -23.875 -13.805 1 98.88 400 GLN B O 1
ATOM 7542 N N . LEU B 1 401 ? 21.156 -25.547 -14.023 1 98.75 401 LEU B N 1
ATOM 7543 C CA . LEU B 1 401 ? 22.25 -24.672 -14.453 1 98.75 401 LEU B CA 1
ATOM 7544 C C . LEU B 1 401 ? 21.906 -23.984 -15.773 1 98.75 401 LEU B C 1
ATOM 7546 O O . LEU B 1 401 ? 22.203 -22.797 -15.945 1 98.75 401 LEU B O 1
ATOM 7550 N N . LEU B 1 402 ? 21.375 -24.781 -16.688 1 98.75 402 LEU B N 1
ATOM 7551 C CA . LEU B 1 402 ? 20.938 -24.219 -17.953 1 98.75 402 LEU B CA 1
ATOM 7552 C C . LEU B 1 402 ? 19.953 -23.078 -17.734 1 98.75 402 LEU B C 1
ATOM 7554 O O . LEU B 1 402 ? 20.062 -22.016 -18.375 1 98.75 402 LEU B O 1
ATOM 7558 N N . SER B 1 403 ? 18.969 -23.312 -16.844 1 98.81 403 SER B N 1
ATOM 7559 C CA . SER B 1 403 ? 17.969 -22.266 -16.578 1 98.81 403 SER B CA 1
ATOM 7560 C C . SER B 1 403 ? 18.625 -21.016 -16.016 1 98.81 403 SER B C 1
ATOM 7562 O O . SER B 1 403 ? 18.234 -19.891 -16.375 1 98.81 403 SER B O 1
ATOM 7564 N N . ILE B 1 404 ? 19.594 -21.141 -15.133 1 98.88 404 ILE B N 1
ATOM 7565 C CA . ILE B 1 404 ? 20.312 -20.016 -14.562 1 98.88 404 ILE B CA 1
ATOM 7566 C C . ILE B 1 404 ? 20.984 -19.203 -15.672 1 98.88 404 ILE B C 1
ATOM 7568 O O . ILE B 1 404 ? 20.812 -17.984 -15.75 1 98.88 404 ILE B O 1
ATOM 7572 N N . VAL B 1 405 ? 21.641 -19.844 -16.562 1 98.81 405 VAL B N 1
ATOM 7573 C CA . VAL B 1 405 ? 22.422 -19.188 -17.609 1 98.81 405 VAL B CA 1
ATOM 7574 C C . VAL B 1 405 ? 21.484 -18.5 -18.594 1 98.81 405 VAL B C 1
ATOM 7576 O O . VAL B 1 405 ? 21.703 -17.344 -18.984 1 98.81 405 VAL B O 1
ATOM 7579 N N . VAL B 1 406 ? 20.453 -19.188 -19 1 98.75 406 VAL B N 1
ATOM 7580 C CA . VAL B 1 406 ? 19.562 -18.656 -20.031 1 98.75 406 VAL B CA 1
ATOM 7581 C C . VAL B 1 406 ? 18.766 -17.484 -19.469 1 98.75 406 VAL B C 1
ATOM 7583 O O . VAL B 1 406 ? 18.594 -16.469 -20.141 1 98.75 406 VAL B O 1
ATOM 7586 N N . ILE B 1 407 ? 18.25 -17.625 -18.219 1 98.88 407 ILE B N 1
ATOM 7587 C CA . ILE B 1 407 ? 17.469 -16.547 -17.609 1 98.88 407 ILE B CA 1
ATOM 7588 C C . ILE B 1 407 ? 18.359 -15.344 -17.344 1 98.88 407 ILE B C 1
ATOM 7590 O O . ILE B 1 407 ? 18 -14.211 -17.656 1 98.88 407 ILE B O 1
ATOM 7594 N N . ALA B 1 408 ? 19.516 -15.602 -16.75 1 98.88 408 ALA B N 1
ATOM 7595 C CA . ALA B 1 408 ? 20.453 -14.508 -16.516 1 98.88 408 ALA B CA 1
ATOM 7596 C C . ALA B 1 408 ? 20.891 -13.859 -17.828 1 98.88 408 ALA B C 1
ATOM 7598 O O . ALA B 1 408 ? 20.969 -12.633 -17.922 1 98.88 408 ALA B O 1
ATOM 7599 N N . GLY B 1 409 ? 21.188 -14.703 -18.828 1 98.81 409 GLY B N 1
ATOM 7600 C CA . GLY B 1 409 ? 21.594 -14.188 -20.125 1 98.81 409 GLY B CA 1
ATOM 7601 C C . GLY B 1 409 ? 20.531 -13.336 -20.781 1 98.81 409 GLY B C 1
ATOM 7602 O O . GLY B 1 409 ? 20.812 -12.242 -21.281 1 98.81 409 GLY B O 1
ATOM 7603 N N . TRP B 1 410 ? 19.328 -13.82 -20.797 1 98.75 410 TRP B N 1
ATOM 7604 C CA . TRP B 1 410 ? 18.188 -13.07 -21.328 1 98.75 410 TRP B CA 1
ATOM 7605 C C . TRP B 1 410 ? 18.047 -11.734 -20.609 1 98.75 410 TRP B C 1
ATOM 7607 O O . TRP B 1 410 ? 17.875 -10.688 -21.25 1 98.75 410 TRP B O 1
ATOM 7617 N N . THR B 1 411 ? 18.109 -11.789 -19.266 1 98.88 411 THR B N 1
ATOM 7618 C CA . THR B 1 411 ? 17.891 -10.609 -18.438 1 98.88 411 THR B CA 1
ATOM 7619 C C . THR B 1 411 ? 19.016 -9.594 -18.641 1 98.88 411 THR B C 1
ATOM 7621 O O . THR B 1 411 ? 18.75 -8.391 -18.75 1 98.88 411 THR B O 1
ATOM 7624 N N . LEU B 1 412 ? 20.281 -10.102 -18.719 1 98.75 412 LEU B N 1
ATOM 7625 C CA . LEU B 1 412 ? 21.422 -9.227 -18.953 1 98.75 412 LEU B CA 1
ATOM 7626 C C . LEU B 1 412 ? 21.281 -8.492 -20.281 1 98.75 412 LEU B C 1
ATOM 7628 O O . LEU B 1 412 ? 21.453 -7.273 -20.344 1 98.75 412 LEU B O 1
ATOM 7632 N N . CYS B 1 413 ? 20.875 -9.156 -21.297 1 98.62 413 CYS B N 1
ATOM 7633 C CA . CYS B 1 413 ? 20.812 -8.594 -22.641 1 98.62 413 CYS B CA 1
ATOM 7634 C C . CYS B 1 413 ? 19.641 -7.625 -22.766 1 98.62 413 CYS B C 1
ATOM 7636 O O . CYS B 1 413 ? 19.812 -6.484 -23.188 1 98.62 413 CYS B O 1
ATOM 7638 N N . THR B 1 414 ? 18.516 -8.039 -22.375 1 98.69 414 THR B N 1
ATOM 7639 C CA . THR B 1 414 ? 17.312 -7.238 -22.594 1 98.69 414 THR B CA 1
ATOM 7640 C C . THR B 1 414 ? 17.297 -6.016 -21.672 1 98.69 414 THR B C 1
ATOM 7642 O O . THR B 1 414 ? 16.922 -4.922 -22.094 1 98.69 414 THR B O 1
ATOM 7645 N N . SER B 1 415 ? 17.703 -6.207 -20.375 1 98.75 415 SER B N 1
ATOM 7646 C CA . SER B 1 415 ? 17.734 -5.062 -19.484 1 98.75 415 SER B CA 1
ATOM 7647 C C . SER B 1 415 ? 18.812 -4.066 -19.891 1 98.75 415 SER B C 1
ATOM 7649 O O . SER B 1 415 ? 18.641 -2.855 -19.75 1 98.75 415 SER B O 1
ATOM 7651 N N . PHE B 1 416 ? 19.953 -4.625 -20.422 1 98.62 416 PHE B N 1
ATOM 7652 C CA . PHE B 1 416 ? 21 -3.734 -20.891 1 98.62 416 PHE B CA 1
ATOM 7653 C C . PHE B 1 416 ? 20.5 -2.881 -22.062 1 98.62 416 PHE B C 1
ATOM 7655 O O . PHE B 1 416 ? 20.719 -1.666 -22.078 1 98.62 416 PHE B O 1
ATOM 7662 N N . ILE B 1 417 ? 19.844 -3.473 -23 1 98.75 417 ILE B N 1
ATOM 7663 C CA . ILE B 1 417 ? 19.328 -2.762 -24.156 1 98.75 417 ILE B CA 1
ATOM 7664 C C . ILE B 1 417 ? 18.312 -1.714 -23.703 1 98.75 417 ILE B C 1
ATOM 7666 O O . ILE B 1 417 ? 18.375 -0.556 -24.125 1 98.75 417 ILE B O 1
ATOM 7670 N N . LEU B 1 418 ? 17.438 -2.102 -22.812 1 98.56 418 LEU B N 1
ATOM 7671 C CA . LEU B 1 418 ? 16.391 -1.215 -22.328 1 98.56 418 LEU B CA 1
ATOM 7672 C C . LEU B 1 418 ? 16.969 -0.027 -21.578 1 98.56 418 LEU B C 1
ATOM 7674 O O . LEU B 1 418 ? 16.656 1.125 -21.875 1 98.56 418 LEU B O 1
ATOM 7678 N N . LEU B 1 419 ? 17.812 -0.285 -20.625 1 98.75 419 LEU B N 1
ATOM 7679 C CA . LEU B 1 419 ? 18.344 0.769 -19.781 1 98.75 419 LEU B CA 1
ATOM 7680 C C . LEU B 1 419 ? 19.328 1.647 -20.562 1 98.75 419 LEU B C 1
ATOM 7682 O O . LEU B 1 419 ? 19.391 2.857 -20.344 1 98.75 419 LEU B O 1
ATOM 7686 N N . LYS B 1 420 ? 20.078 1.06 -21.5 1 98.31 420 LYS B N 1
ATOM 7687 C CA . LYS B 1 420 ? 20.984 1.852 -22.312 1 98.31 420 LYS B CA 1
ATOM 7688 C C . LYS B 1 420 ? 20.219 2.766 -23.266 1 98.31 420 LYS B C 1
ATOM 7690 O O . LYS B 1 420 ? 20.625 3.904 -23.516 1 98.31 420 LYS B O 1
ATOM 7695 N N . LEU B 1 421 ? 19.156 2.277 -23.828 1 98.31 421 LEU B N 1
ATOM 7696 C CA . LEU B 1 421 ? 18.312 3.111 -24.688 1 98.31 421 LEU B CA 1
ATOM 7697 C C . LEU B 1 421 ? 17.75 4.285 -23.906 1 98.31 421 LEU B C 1
ATOM 7699 O O . LEU B 1 421 ? 17.688 5.41 -24.406 1 98.31 421 LEU B O 1
ATOM 7703 N N . LEU B 1 422 ? 17.297 4.039 -22.672 1 98.25 422 LEU B N 1
ATOM 7704 C CA . LEU B 1 422 ? 16.781 5.109 -21.828 1 98.25 422 LEU B CA 1
ATOM 7705 C C . LEU B 1 422 ? 17.875 6.117 -21.5 1 98.25 422 LEU B C 1
ATOM 7707 O O . LEU B 1 422 ? 17.641 7.328 -21.516 1 98.25 422 LEU B O 1
ATOM 7711 N N . ASP B 1 423 ? 19.031 5.578 -21.234 1 98 423 ASP B N 1
ATOM 7712 C CA . ASP B 1 423 ? 20.156 6.438 -20.906 1 98 423 ASP B CA 1
ATOM 7713 C C . ASP B 1 423 ? 20.531 7.336 -22.078 1 98 423 ASP B C 1
ATOM 7715 O O . ASP B 1 423 ? 20.844 8.516 -21.891 1 98 423 ASP B O 1
ATOM 7719 N N . LEU B 1 424 ? 20.453 6.816 -23.297 1 97.5 424 LEU B N 1
ATOM 7720 C CA . LEU B 1 424 ? 20.859 7.531 -24.5 1 97.5 424 LEU B CA 1
ATOM 7721 C C . LEU B 1 424 ? 19.797 8.531 -24.922 1 97.5 424 LEU B C 1
ATOM 7723 O O . LEU B 1 424 ? 20.109 9.531 -25.578 1 97.5 424 LEU B O 1
ATOM 7727 N N . THR B 1 425 ? 18.562 8.344 -24.594 1 97.19 425 THR B N 1
ATOM 7728 C CA . THR B 1 425 ? 17.484 9.188 -25.078 1 97.19 425 THR B CA 1
ATOM 7729 C C . THR B 1 425 ? 17.125 10.266 -24.062 1 97.19 425 THR B C 1
ATOM 7731 O O . THR B 1 425 ? 17.406 11.453 -24.281 1 97.19 425 THR B O 1
ATOM 7734 N N . ILE B 1 426 ? 16.703 9.875 -22.828 1 95.81 426 ILE B N 1
ATOM 7735 C CA . ILE B 1 426 ? 16.203 10.867 -21.891 1 95.81 426 ILE B CA 1
ATOM 7736 C C . ILE B 1 426 ? 17.125 10.945 -20.688 1 95.81 426 ILE B C 1
ATOM 7738 O O . ILE B 1 426 ? 16.984 11.836 -19.844 1 95.81 426 ILE B O 1
ATOM 7742 N N . GLY B 1 427 ? 18.062 10.102 -20.688 1 97.12 427 GLY B N 1
ATOM 7743 C CA . GLY B 1 427 ? 18.969 10.086 -19.547 1 97.12 427 GLY B CA 1
ATOM 7744 C C . GLY B 1 427 ? 18.469 9.242 -18.391 1 97.12 427 GLY B C 1
ATOM 7745 O O . GLY B 1 427 ? 17.266 9.234 -18.094 1 97.12 427 GLY B O 1
ATOM 7746 N N . LEU B 1 428 ? 19.328 8.578 -17.734 1 97.94 428 LEU B N 1
ATOM 7747 C CA . LEU B 1 428 ? 18.969 7.688 -16.625 1 97.94 428 LEU B CA 1
ATOM 7748 C C . LEU B 1 428 ? 19.375 8.289 -15.289 1 97.94 428 LEU B C 1
ATOM 7750 O O . LEU B 1 428 ? 18.609 8.219 -14.32 1 97.94 428 LEU B O 1
ATOM 7754 N N . ARG B 1 429 ? 20.562 8.922 -15.195 1 97.5 429 ARG B N 1
ATOM 7755 C CA . ARG B 1 429 ? 21.094 9.492 -13.969 1 97.5 429 ARG B CA 1
ATOM 7756 C C . ARG B 1 429 ? 20.75 10.977 -13.867 1 97.5 429 ARG B C 1
ATOM 7758 O O . ARG B 1 429 ? 20.766 11.695 -14.867 1 97.5 429 ARG B O 1
ATOM 7765 N N . VAL B 1 430 ? 20.531 11.438 -12.719 1 95.62 430 VAL B N 1
ATOM 7766 C CA . VAL B 1 430 ? 20.266 12.859 -12.484 1 95.62 430 VAL B CA 1
ATOM 7767 C C . VAL B 1 430 ? 21.578 13.641 -12.516 1 95.62 430 VAL B C 1
ATOM 7769 O O . VAL B 1 430 ? 22.656 13.078 -12.281 1 95.62 430 VAL B O 1
ATOM 7772 N N . PRO B 1 431 ? 21.5 14.93 -12.789 1 90.12 431 PRO B N 1
ATOM 7773 C CA . PRO B 1 431 ? 22.703 15.766 -12.672 1 90.12 431 PRO B CA 1
ATOM 7774 C C . PRO B 1 431 ? 23.25 15.812 -11.25 1 90.12 431 PRO B C 1
ATOM 7776 O O . PRO B 1 431 ? 22.5 15.633 -10.289 1 90.12 431 PRO B O 1
ATOM 7779 N N . LEU B 1 432 ? 24.484 16.078 -11.117 1 88.38 432 LEU B N 1
ATOM 7780 C CA . LEU B 1 432 ? 25.188 16.031 -9.844 1 88.38 432 LEU B CA 1
ATOM 7781 C C . LEU B 1 432 ? 24.516 16.938 -8.812 1 88.38 432 LEU B C 1
ATOM 7783 O O . LEU B 1 432 ? 24.359 16.562 -7.648 1 88.38 432 LEU B O 1
ATOM 7787 N N . VAL B 1 433 ? 24.078 18.125 -9.227 1 84.56 433 VAL B N 1
ATOM 7788 C CA . VAL B 1 433 ? 23.438 19.078 -8.312 1 84.56 433 VAL B CA 1
ATOM 7789 C C . VAL B 1 433 ? 22.188 18.453 -7.703 1 84.56 433 VAL B C 1
ATOM 7791 O O . VAL B 1 433 ? 21.953 18.562 -6.5 1 84.56 433 VAL B O 1
ATOM 7794 N N . GLU B 1 434 ? 21.453 17.781 -8.523 1 90.62 434 GLU B N 1
ATOM 7795 C CA . GLU B 1 434 ? 20.219 17.156 -8.07 1 90.62 434 GLU B CA 1
ATOM 7796 C C . GLU B 1 434 ? 20.5 15.961 -7.168 1 90.62 434 GLU B C 1
ATOM 7798 O O . GLU B 1 434 ? 19.766 15.711 -6.211 1 90.62 434 GLU B O 1
ATOM 7803 N N . GLU B 1 435 ? 21.531 15.266 -7.496 1 91.31 435 GLU B N 1
ATOM 7804 C CA . GLU B 1 435 ? 21.938 14.133 -6.668 1 91.31 435 GLU B CA 1
ATOM 7805 C C . GLU B 1 435 ? 22.328 14.586 -5.266 1 91.31 435 GLU B C 1
ATOM 7807 O O . GLU B 1 435 ? 22.016 13.922 -4.277 1 91.31 435 GLU B O 1
ATOM 7812 N N . VAL B 1 436 ? 23.016 15.727 -5.16 1 86.62 436 VAL B N 1
ATOM 7813 C CA . VAL B 1 436 ? 23.516 16.234 -3.891 1 86.62 436 VAL B CA 1
ATOM 7814 C C . VAL B 1 436 ? 22.375 16.828 -3.082 1 86.62 436 VAL B C 1
ATOM 7816 O O . VAL B 1 436 ? 22.312 16.656 -1.861 1 86.62 436 VAL B O 1
ATOM 7819 N N . LEU B 1 437 ? 21.469 17.5 -3.789 1 86.94 437 LEU B N 1
ATOM 7820 C CA . LEU B 1 437 ? 20.312 18.094 -3.121 1 86.94 437 LEU B CA 1
ATOM 7821 C C . LEU B 1 437 ? 19.375 17.016 -2.596 1 86.94 437 LEU B C 1
ATOM 7823 O O . LEU B 1 437 ? 18.797 17.172 -1.52 1 86.94 437 LEU B O 1
ATOM 7827 N N . GLY B 1 438 ? 19.234 15.914 -3.371 1 92.69 438 GLY B N 1
ATOM 7828 C CA . GLY B 1 438 ? 18.312 14.852 -3.014 1 92.69 438 GLY B CA 1
ATOM 7829 C C . GLY B 1 438 ? 17.016 14.898 -3.791 1 92.69 438 GLY B C 1
ATOM 7830 O O . GLY B 1 438 ? 16.5 15.984 -4.078 1 92.69 438 GLY B O 1
ATOM 7831 N N . ALA B 1 439 ? 16.516 13.836 -4.016 1 95.5 439 ALA B N 1
ATOM 7832 C CA . ALA B 1 439 ? 15.328 13.727 -4.863 1 95.5 439 ALA B CA 1
ATOM 7833 C C . ALA B 1 439 ? 14.078 14.211 -4.129 1 95.5 439 ALA B C 1
ATOM 7835 O O . ALA B 1 439 ? 13.117 14.664 -4.754 1 95.5 439 ALA B O 1
ATOM 7836 N N . ASP B 1 440 ? 14.023 14.109 -2.809 1 95.62 440 ASP B N 1
ATOM 7837 C CA . ASP B 1 440 ? 12.852 14.539 -2.053 1 95.62 440 ASP B CA 1
ATOM 7838 C C . ASP B 1 440 ? 12.578 16.031 -2.258 1 95.62 440 ASP B C 1
ATOM 7840 O O . ASP B 1 440 ? 11.438 16.438 -2.473 1 95.62 440 ASP B O 1
ATOM 7844 N N . LEU B 1 441 ? 13.625 16.781 -2.221 1 92.06 441 LEU B N 1
ATOM 7845 C CA . LEU B 1 441 ? 13.516 18.219 -2.428 1 92.06 441 LEU B CA 1
ATOM 7846 C C . LEU B 1 441 ? 13.297 18.547 -3.902 1 92.06 441 LEU B C 1
ATOM 7848 O O . LEU B 1 441 ? 12.414 19.344 -4.246 1 92.06 441 LEU B O 1
ATOM 7852 N N . VAL B 1 442 ? 14.023 17.875 -4.762 1 93.25 442 VAL B N 1
ATOM 7853 C CA . VAL B 1 442 ? 14.07 18.234 -6.176 1 93.25 442 VAL B CA 1
ATOM 7854 C C . VAL B 1 442 ? 12.789 17.766 -6.871 1 93.25 442 VAL B C 1
ATOM 7856 O O . VAL B 1 442 ? 12.172 18.516 -7.625 1 93.25 442 VAL B O 1
ATOM 7859 N N . GLU B 1 443 ? 12.398 16.547 -6.605 1 95.5 443 GLU B N 1
ATOM 7860 C CA . GLU B 1 443 ? 11.32 15.922 -7.363 1 95.5 443 GLU B CA 1
ATOM 7861 C C . GLU B 1 443 ? 9.977 16.109 -6.664 1 95.5 443 GLU B C 1
ATOM 7863 O O . GLU B 1 443 ? 8.93 16.125 -7.312 1 95.5 443 GLU B O 1
ATOM 7868 N N . HIS B 1 444 ? 9.984 16.312 -5.332 1 95.25 444 HIS B N 1
ATOM 7869 C CA . HIS B 1 444 ? 8.727 16.281 -4.602 1 95.25 444 HIS B CA 1
ATOM 7870 C C . HIS B 1 444 ? 8.531 17.547 -3.781 1 95.25 444 HIS B C 1
ATOM 7872 O O . HIS B 1 444 ? 7.543 17.688 -3.059 1 95.25 444 HIS B O 1
ATOM 7878 N N . SER B 1 445 ? 9.445 18.484 -3.797 1 92.06 445 SER B N 1
ATOM 7879 C CA . SER B 1 445 ? 9.375 19.781 -3.117 1 92.06 445 SER B CA 1
ATOM 7880 C C . SER B 1 445 ? 9.125 19.594 -1.623 1 92.06 445 SER B C 1
ATOM 7882 O O . SER B 1 445 ? 8.242 20.25 -1.055 1 92.06 445 SER B O 1
ATOM 7884 N N . LEU B 1 446 ? 9.812 18.672 -1.073 1 90.44 446 LEU B N 1
ATOM 7885 C CA . LEU B 1 446 ? 9.758 18.469 0.372 1 90.44 446 LEU B CA 1
ATOM 7886 C C . LEU B 1 446 ? 10.867 19.25 1.067 1 90.44 446 LEU B C 1
ATOM 7888 O O . LEU B 1 446 ? 12.039 19.125 0.708 1 90.44 446 LEU B O 1
ATOM 7892 N N . ASN B 1 447 ? 10.523 20.141 2.025 1 80.56 447 ASN B N 1
ATOM 7893 C CA . ASN B 1 447 ? 11.445 20.984 2.775 1 80.56 447 ASN B CA 1
ATOM 7894 C C . ASN B 1 447 ? 12.164 21.969 1.863 1 80.56 447 ASN B C 1
ATOM 7896 O O . ASN B 1 447 ? 13.359 22.219 2.027 1 80.56 447 ASN B O 1
ATOM 7900 N N . GLY B 1 448 ? 11.5 22.391 0.827 1 85.44 448 GLY B N 1
ATOM 7901 C CA . GLY B 1 448 ? 12.039 23.328 -0.15 1 85.44 448 GLY B CA 1
ATOM 7902 C C . GLY B 1 448 ? 11.781 22.906 -1.584 1 85.44 448 GLY B C 1
ATOM 7903 O O . GLY B 1 448 ? 11.008 21.984 -1.833 1 85.44 448 GLY B O 1
ATOM 7904 N N . SER B 1 449 ? 12.305 23.688 -2.457 1 88.75 449 SER B N 1
ATOM 7905 C CA . SER B 1 449 ? 12.109 23.359 -3.867 1 88.75 449 SER B CA 1
ATOM 7906 C C . SER B 1 449 ? 13.297 23.812 -4.707 1 88.75 449 SER B C 1
ATOM 7908 O O . SER B 1 449 ? 14.062 24.688 -4.281 1 88.75 449 SER B O 1
ATOM 7910 N N . TYR B 1 450 ? 13.531 23.125 -5.77 1 90.38 450 TYR B N 1
ATOM 7911 C CA . TYR B 1 450 ? 14.586 23.438 -6.73 1 90.38 450 TYR B CA 1
ATOM 7912 C C . TYR B 1 450 ? 14.023 23.562 -8.141 1 90.38 450 TYR B C 1
ATOM 7914 O O . TYR B 1 450 ? 13.406 22.625 -8.656 1 90.38 450 TYR B O 1
ATOM 7922 N N . ASN B 1 451 ? 14.172 24.75 -8.695 1 89.75 451 ASN B N 1
ATOM 7923 C CA . ASN B 1 451 ? 13.734 24.969 -10.07 1 89.75 451 ASN B CA 1
ATOM 7924 C C . ASN B 1 451 ? 14.812 24.547 -11.07 1 89.75 451 ASN B C 1
ATOM 7926 O O . ASN B 1 451 ? 15.812 25.25 -11.242 1 89.75 451 ASN B O 1
ATOM 7930 N N . LYS B 1 452 ? 14.602 23.547 -11.75 1 87.75 452 LYS B N 1
ATOM 7931 C CA . LYS B 1 452 ? 15.578 22.953 -12.664 1 87.75 452 LYS B CA 1
ATOM 7932 C C . LYS B 1 452 ? 15.898 23.906 -13.812 1 87.75 452 LYS B C 1
ATOM 7934 O O . LYS B 1 452 ? 17.016 23.891 -14.352 1 87.75 452 LYS B O 1
ATOM 7939 N N . ALA B 1 453 ? 14.969 24.688 -14.234 1 85.62 453 ALA B N 1
ATOM 7940 C CA . ALA B 1 453 ? 15.148 25.578 -15.375 1 85.62 453 ALA B CA 1
ATOM 7941 C C . ALA B 1 453 ? 16 26.797 -15 1 85.62 453 ALA B C 1
ATOM 7943 O O . ALA B 1 453 ? 16.891 27.188 -15.758 1 85.62 453 ALA B O 1
ATOM 7944 N N . THR B 1 454 ? 15.828 27.359 -13.805 1 85.44 454 THR B N 1
ATOM 7945 C CA . THR B 1 454 ? 16.5 28.594 -13.414 1 85.44 454 THR B CA 1
ATOM 7946 C C . THR B 1 454 ? 17.688 28.297 -12.508 1 85.44 454 THR B C 1
ATOM 7948 O O . THR B 1 454 ? 18.562 29.141 -12.328 1 85.44 454 THR B O 1
ATOM 7951 N N . GLY B 1 455 ? 17.641 27.062 -11.891 1 86.81 455 GLY B N 1
ATOM 7952 C CA . GLY B 1 455 ? 18.703 26.703 -10.961 1 86.81 455 GLY B CA 1
ATOM 7953 C C . GLY B 1 455 ? 18.5 27.281 -9.578 1 86.81 455 GLY B C 1
ATOM 7954 O O . GLY B 1 455 ? 19.422 27.281 -8.758 1 86.81 455 GLY B O 1
ATOM 7955 N N . GLU B 1 456 ? 17.312 27.766 -9.297 1 87.12 456 GLU B N 1
ATOM 7956 C CA . GLU B 1 456 ? 17.047 28.422 -8.023 1 87.12 456 GLU B CA 1
ATOM 7957 C C . GLU B 1 456 ? 16.625 27.422 -6.957 1 87.12 456 GLU B C 1
ATOM 7959 O O . GLU B 1 456 ? 15.695 26.641 -7.164 1 87.12 456 GLU B O 1
ATOM 7964 N N . LEU B 1 457 ? 17.328 27.422 -5.887 1 87.25 457 LEU B N 1
ATOM 7965 C CA . LEU B 1 457 ? 16.953 26.672 -4.691 1 87.25 457 LEU B CA 1
ATOM 7966 C C . LEU B 1 457 ? 16.141 27.531 -3.738 1 87.25 457 LEU B C 1
ATOM 7968 O O . LEU B 1 457 ? 16.562 28.625 -3.375 1 87.25 457 LEU B O 1
ATOM 7972 N N . ARG B 1 458 ? 14.992 27.094 -3.367 1 84.62 458 ARG B N 1
ATOM 7973 C CA . ARG B 1 458 ? 14.086 27.859 -2.523 1 84.62 458 ARG B CA 1
ATOM 7974 C C . ARG B 1 458 ? 13.789 27.125 -1.224 1 84.62 458 ARG B C 1
ATOM 7976 O O . ARG B 1 458 ? 13.812 25.891 -1.186 1 84.62 458 ARG B O 1
ATOM 7983 N N . ASP B 1 459 ? 13.469 27.891 -0.192 1 77.44 459 ASP B N 1
ATOM 7984 C CA . ASP B 1 459 ? 13.094 27.281 1.079 1 77.44 459 ASP B CA 1
ATOM 7985 C C . ASP B 1 459 ? 11.594 26.984 1.128 1 77.44 459 ASP B C 1
ATOM 7987 O O . ASP B 1 459 ? 10.914 27.031 0.101 1 77.44 459 ASP B O 1
ATOM 7991 N N . THR B 1 460 ? 11.125 26.578 2.217 1 74.31 460 THR B N 1
ATOM 7992 C CA . THR B 1 460 ? 9.742 26.172 2.381 1 74.31 460 THR B CA 1
ATOM 7993 C C . THR B 1 460 ? 8.797 27.359 2.211 1 74.31 460 THR B C 1
ATOM 7995 O O . THR B 1 460 ? 7.625 27.172 1.867 1 74.31 460 THR B O 1
ATOM 7998 N N . GLU B 1 461 ? 9.32 28.531 2.377 1 68.56 461 GLU B N 1
ATOM 7999 C CA . GLU B 1 461 ? 8.5 29.734 2.27 1 68.56 461 GLU B CA 1
ATOM 8000 C C . GLU B 1 461 ? 8.547 30.297 0.855 1 68.56 461 GLU B C 1
ATOM 8002 O O . GLU B 1 461 ? 7.812 31.25 0.538 1 68.56 461 GLU B O 1
ATOM 8007 N N . GLY B 1 462 ? 9.367 29.703 0.003 1 76 462 GLY B N 1
ATOM 8008 C CA . GLY B 1 462 ? 9.438 30.141 -1.384 1 76 462 GLY B CA 1
ATOM 8009 C C . GLY B 1 462 ? 10.562 31.125 -1.647 1 76 462 GLY B C 1
ATOM 8010 O O . GLY B 1 462 ? 10.766 31.547 -2.787 1 76 462 GLY B O 1
ATOM 8011 N N . ASP B 1 463 ? 11.312 31.406 -0.622 1 72.12 463 ASP B N 1
ATOM 8012 C CA . ASP B 1 463 ? 12.414 32.344 -0.774 1 72.12 463 ASP B CA 1
ATOM 8013 C C . ASP B 1 463 ? 13.633 31.688 -1.397 1 72.12 463 ASP B C 1
ATOM 8015 O O . ASP B 1 463 ? 13.945 30.531 -1.083 1 72.12 463 ASP B O 1
ATOM 8019 N N . ILE B 1 464 ? 14.289 32.406 -2.266 1 79.62 464 ILE B N 1
ATOM 8020 C CA . ILE B 1 464 ? 15.461 31.859 -2.953 1 79.62 464 ILE B CA 1
ATOM 8021 C C . ILE B 1 464 ? 16.641 31.781 -1.987 1 79.62 464 ILE B C 1
ATOM 8023 O O . ILE B 1 464 ? 17.016 32.781 -1.377 1 79.62 464 ILE B O 1
ATOM 8027 N N . ILE B 1 465 ? 17.188 30.656 -1.795 1 72.56 465 ILE B N 1
ATOM 8028 C CA . ILE B 1 465 ? 18.344 30.422 -0.943 1 72.56 465 ILE B CA 1
ATOM 8029 C C . ILE B 1 465 ? 19.625 30.594 -1.758 1 72.56 465 ILE B C 1
ATOM 8031 O O . ILE B 1 465 ? 20.578 31.203 -1.298 1 72.56 465 ILE B O 1
ATOM 8035 N N . GLN B 1 466 ? 19.625 29.969 -2.916 1 75.38 466 GLN B N 1
ATOM 8036 C CA . GLN B 1 466 ? 20.828 29.953 -3.758 1 75.38 466 GLN B CA 1
ATOM 8037 C C . GLN B 1 466 ? 20.469 29.672 -5.215 1 75.38 466 GLN B C 1
ATOM 8039 O O . GLN B 1 466 ? 19.516 28.938 -5.5 1 75.38 466 GLN B O 1
ATOM 8044 N N . LYS B 1 467 ? 21.141 30.344 -6.109 1 80.44 467 LYS B N 1
ATOM 8045 C CA . LYS B 1 467 ? 21.031 30.031 -7.531 1 80.44 467 LYS B CA 1
ATOM 8046 C C . LYS B 1 467 ? 22.234 29.234 -8.016 1 80.44 467 LYS B C 1
ATOM 8048 O O . LYS B 1 467 ? 23.375 29.656 -7.859 1 80.44 467 LYS B O 1
ATOM 8053 N N . ILE B 1 468 ? 22.031 28.062 -8.406 1 78.62 468 ILE B N 1
ATOM 8054 C CA . ILE B 1 468 ? 23.078 27.156 -8.859 1 78.62 468 ILE B CA 1
ATOM 8055 C C . ILE B 1 468 ? 23.125 27.141 -10.383 1 78.62 468 ILE B C 1
ATOM 8057 O O . ILE B 1 468 ? 22.219 26.594 -11.031 1 78.62 468 ILE B O 1
ATOM 8061 N N . GLU B 1 469 ? 24.062 27.828 -10.984 1 68.56 469 GLU B N 1
ATOM 8062 C CA . GLU B 1 469 ? 24.203 27.875 -12.438 1 68.56 469 GLU B CA 1
ATOM 8063 C C . GLU B 1 469 ? 24.922 26.641 -12.961 1 68.56 469 GLU B C 1
ATOM 8065 O O . GLU B 1 469 ? 25.906 26.188 -12.367 1 68.56 469 GLU B O 1
ATOM 8070 N N . ARG B 1 470 ? 24.375 25.891 -13.82 1 64.12 470 ARG B N 1
ATOM 8071 C CA . ARG B 1 470 ? 24.859 24.625 -14.352 1 64.12 470 ARG B CA 1
ATOM 8072 C C . ARG B 1 470 ? 26.125 24.828 -15.172 1 64.12 470 ARG B C 1
ATOM 8074 O O . ARG B 1 470 ? 26.781 23.859 -15.57 1 64.12 470 ARG B O 1
ATOM 8081 N N . ASN B 1 471 ? 26.391 26.062 -15.484 1 54.25 471 ASN B N 1
ATOM 8082 C CA . ASN B 1 471 ? 27.594 26.203 -16.281 1 54.25 471 ASN B CA 1
ATOM 8083 C C . ASN B 1 471 ? 28.844 25.781 -15.484 1 54.25 471 ASN B C 1
ATOM 8085 O O . ASN B 1 471 ? 28.969 26.125 -14.312 1 54.25 471 ASN B O 1
ATOM 8089 N N . ALA B 1 472 ? 29.359 24.547 -15.773 1 54.59 472 ALA B N 1
ATOM 8090 C CA . ALA B 1 472 ? 30.5 23.797 -15.273 1 54.59 472 ALA B CA 1
ATOM 8091 C C . ALA B 1 472 ? 31.703 24.734 -15.047 1 54.59 472 ALA B C 1
ATOM 8093 O O . ALA B 1 472 ? 32.688 24.688 -15.805 1 54.59 472 ALA B O 1
ATOM 8094 N N . ASP B 1 473 ? 31.406 25.734 -14.195 1 57.88 473 ASP B N 1
ATOM 8095 C CA . ASP B 1 473 ? 32.562 26.547 -13.844 1 57.88 473 ASP B CA 1
ATOM 8096 C C . ASP B 1 473 ? 32.844 26.5 -12.344 1 57.88 473 ASP B C 1
ATOM 8098 O O . ASP B 1 473 ? 32.219 25.719 -11.617 1 57.88 473 ASP B O 1
ATOM 8102 N N . GLU B 1 474 ? 33.906 26.984 -11.867 1 53.53 474 GLU B N 1
ATOM 8103 C CA . GLU B 1 474 ? 34.375 27.031 -10.477 1 53.53 474 GLU B CA 1
ATOM 8104 C C . GLU B 1 474 ? 33.219 27.422 -9.547 1 53.53 474 GLU B C 1
ATOM 8106 O O . GLU B 1 474 ? 33.156 26.922 -8.422 1 53.53 474 GLU B O 1
ATOM 8111 N N . ASN B 1 475 ? 32.344 28.125 -10.102 1 55.62 475 ASN B N 1
ATOM 8112 C CA . ASN B 1 475 ? 31.219 28.609 -9.297 1 55.62 475 ASN B CA 1
ATOM 8113 C C . ASN B 1 475 ? 30.188 27.516 -9.055 1 55.62 475 ASN B C 1
ATOM 8115 O O . ASN B 1 475 ? 29.594 27.453 -7.98 1 55.62 475 ASN B O 1
ATOM 8119 N N . TYR B 1 476 ? 30.219 26.578 -9.906 1 60.91 476 TYR B N 1
ATOM 8120 C CA . TYR B 1 476 ? 29.281 25.453 -9.797 1 60.91 476 TYR B CA 1
ATOM 8121 C C . TYR B 1 476 ? 29.703 24.516 -8.672 1 60.91 476 TYR B C 1
ATOM 8123 O O . TYR B 1 476 ? 28.891 24.188 -7.805 1 60.91 476 TYR B O 1
ATOM 8131 N N . TYR B 1 477 ? 30.875 24.266 -8.625 1 62.91 477 TYR B N 1
ATOM 8132 C CA . TYR B 1 477 ? 31.359 23.297 -7.633 1 62.91 477 TYR B CA 1
ATOM 8133 C C . TYR B 1 477 ? 31.375 23.922 -6.242 1 62.91 477 TYR B C 1
ATOM 8135 O O . TYR B 1 477 ? 31.141 23.25 -5.242 1 62.91 477 TYR B O 1
ATOM 8143 N N . ARG B 1 478 ? 31.641 25.25 -6.234 1 59.03 478 ARG B N 1
ATOM 8144 C CA . ARG B 1 478 ? 31.562 25.938 -4.957 1 59.03 478 ARG B CA 1
ATOM 8145 C C . ARG B 1 478 ? 30.141 25.938 -4.414 1 59.03 478 ARG B C 1
ATOM 8147 O O . ARG B 1 478 ? 29.922 25.719 -3.221 1 59.03 478 ARG B O 1
ATOM 8154 N N . ALA B 1 479 ? 29.312 26.125 -5.316 1 66.12 479 ALA B N 1
ATOM 8155 C CA . ALA B 1 479 ? 27.906 26.125 -4.922 1 66.12 479 ALA B CA 1
ATOM 8156 C C . ALA B 1 479 ? 27.469 24.734 -4.457 1 66.12 479 ALA B C 1
ATOM 8158 O O . ALA B 1 479 ? 26.734 24.609 -3.471 1 66.12 479 ALA B O 1
ATOM 8159 N N . LEU B 1 480 ? 27.969 23.766 -5.098 1 68.81 480 LEU B N 1
ATOM 8160 C CA . LEU B 1 480 ? 27.609 22.391 -4.773 1 68.81 480 LEU B CA 1
ATOM 8161 C C . LEU B 1 480 ? 28.156 22 -3.4 1 68.81 480 LEU B C 1
ATOM 8163 O O . LEU B 1 480 ? 27.5 21.281 -2.65 1 68.81 480 LEU B O 1
ATOM 8167 N N . ARG B 1 481 ? 29.25 22.453 -3.154 1 61.75 481 ARG B N 1
ATOM 8168 C CA . ARG B 1 481 ? 29.859 22.172 -1.853 1 61.75 481 ARG B CA 1
ATOM 8169 C C . ARG B 1 481 ? 29.047 22.812 -0.731 1 61.75 481 ARG B C 1
ATOM 8171 O O . ARG B 1 481 ? 28.844 22.219 0.323 1 61.75 481 ARG B O 1
ATOM 8178 N N . ARG B 1 482 ? 28.578 23.984 -1.017 1 59.84 482 ARG B N 1
ATOM 8179 C CA . ARG B 1 482 ? 27.766 24.688 -0.035 1 59.84 482 ARG B CA 1
ATOM 8180 C C . ARG B 1 482 ? 26.453 23.969 0.213 1 59.84 482 ARG B C 1
ATOM 8182 O O . ARG B 1 482 ? 26.031 23.812 1.36 1 59.84 482 ARG B O 1
ATOM 8189 N N . VAL B 1 483 ? 25.984 23.5 -0.845 1 67.56 483 VAL B N 1
ATOM 8190 C CA . VAL B 1 483 ? 24.703 22.797 -0.754 1 67.56 483 VAL B CA 1
ATOM 8191 C C . VAL B 1 483 ? 24.891 21.469 -0.02 1 67.56 483 VAL B C 1
ATOM 8193 O O . VAL B 1 483 ? 24.062 21.094 0.802 1 67.56 483 VAL B O 1
ATOM 8196 N N . SER B 1 484 ? 25.922 20.875 -0.344 1 65.12 484 SER B N 1
ATOM 8197 C CA . SER B 1 484 ? 26.219 19.594 0.3 1 65.12 484 SER B CA 1
ATOM 8198 C C . SER B 1 484 ? 26.344 19.766 1.811 1 65.12 484 SER B C 1
ATOM 8200 O O . SER B 1 484 ? 25.875 18.922 2.576 1 65.12 484 SER B O 1
ATOM 8202 N N . GLN B 1 485 ? 26.906 20.828 2.207 1 56 485 GLN B N 1
ATOM 8203 C CA . GLN B 1 485 ? 27.094 21.109 3.627 1 56 485 GLN B CA 1
ATOM 8204 C C . GLN B 1 485 ? 25.766 21.422 4.301 1 56 485 GLN B C 1
ATOM 8206 O O . GLN B 1 485 ? 25.516 21.016 5.434 1 56 485 GLN B O 1
ATOM 8211 N N . MET B 1 486 ? 24.984 22.031 3.559 1 56.38 486 MET B N 1
ATOM 8212 C CA . MET B 1 486 ? 23.672 22.422 4.07 1 56.38 486 MET B CA 1
ATOM 8213 C C . MET B 1 486 ? 22.797 21.188 4.297 1 56.38 486 MET B C 1
ATOM 8215 O O . MET B 1 486 ? 22.109 21.094 5.309 1 56.38 486 MET B O 1
ATOM 8219 N N . VAL B 1 487 ? 22.922 20.312 3.354 1 57.44 487 VAL B N 1
ATOM 8220 C CA . VAL B 1 487 ? 22.078 19.125 3.402 1 57.44 487 VAL B CA 1
ATOM 8221 C C . VAL B 1 487 ? 22.562 18.188 4.512 1 57.44 487 VAL B C 1
ATOM 8223 O O . VAL B 1 487 ? 21.75 17.562 5.203 1 57.44 487 VAL B O 1
ATOM 8226 N N . SER B 1 488 ? 23.812 18.125 4.59 1 49.75 488 SER B N 1
ATOM 8227 C CA . SER B 1 488 ? 24.375 17.25 5.602 1 49.75 488 SER B CA 1
ATOM 8228 C C . SER B 1 488 ? 24.094 17.766 7.008 1 49.75 488 SER B C 1
ATOM 8230 O O . SER B 1 488 ? 23.922 16.969 7.938 1 49.75 488 SER B O 1
ATOM 8232 N N . ALA B 1 489 ? 24.203 19.125 7.25 1 42.66 489 ALA B N 1
ATOM 8233 C CA . ALA B 1 489 ? 24.078 19.719 8.578 1 42.66 489 ALA B CA 1
ATOM 8234 C C . ALA B 1 489 ? 22.625 19.719 9.047 1 42.66 489 ALA B C 1
ATOM 8236 O O . ALA B 1 489 ? 22.344 19.984 10.219 1 42.66 489 ALA B O 1
ATOM 8237 N N . LYS B 1 490 ? 21.891 18.859 8.531 1 44.19 490 LYS B N 1
ATOM 8238 C CA . LYS B 1 490 ? 20.484 18.859 8.93 1 44.19 490 LYS B CA 1
ATOM 8239 C C . LYS B 1 490 ? 20.047 20.25 9.367 1 44.19 490 LYS B C 1
ATOM 8241 O O . LYS B 1 490 ? 19.328 20.391 10.359 1 44.19 490 LYS B O 1
ATOM 8246 N N . LEU B 1 491 ? 20.734 21.297 9.031 1 37.62 491 LEU B N 1
ATOM 8247 C CA . LEU B 1 491 ? 20.438 22.641 9.508 1 37.62 491 LEU B CA 1
ATOM 8248 C C . LEU B 1 491 ? 19.156 23.172 8.875 1 37.62 491 LEU B C 1
ATOM 8250 O O . LEU B 1 491 ? 18.891 22.938 7.695 1 37.62 491 LEU B O 1
ATOM 8254 N N . PRO B 1 492 ? 18.219 23.422 9.586 1 37.94 492 PRO B N 1
ATOM 8255 C CA . PRO B 1 492 ? 17.047 24.062 9.008 1 37.94 492 PRO B CA 1
ATOM 8256 C C . PRO B 1 492 ? 17.406 25.109 7.945 1 37.94 492 PRO B C 1
ATOM 8258 O O . PRO B 1 492 ? 18.391 25.844 8.102 1 37.94 492 PRO B O 1
ATOM 8261 N N . THR B 1 493 ? 16.984 24.922 6.762 1 38.5 493 THR B N 1
ATOM 8262 C CA . THR B 1 493 ? 17.25 25.75 5.586 1 38.5 493 THR B CA 1
ATOM 8263 C C . THR B 1 493 ? 17.359 27.219 5.969 1 38.5 493 THR B C 1
ATOM 8265 O O . THR B 1 493 ? 18.172 27.953 5.398 1 38.5 493 THR B O 1
ATOM 8268 N N . LYS B 1 494 ? 16.578 27.578 6.918 1 36 494 LYS B N 1
ATOM 8269 C CA . LYS B 1 494 ? 16.578 28.984 7.309 1 36 494 LYS B CA 1
ATOM 8270 C C . LYS B 1 494 ? 17.906 29.375 7.949 1 36 494 LYS B C 1
ATOM 8272 O O . LYS B 1 494 ? 18.391 30.484 7.746 1 36 494 LYS B O 1
ATOM 8277 N N . ILE B 1 495 ? 18.453 28.453 8.539 1 34.53 495 ILE B N 1
ATOM 8278 C CA . ILE B 1 495 ? 19.734 28.75 9.148 1 34.53 495 ILE B CA 1
ATOM 8279 C C . ILE B 1 495 ? 20.812 28.859 8.07 1 34.53 495 ILE B C 1
ATOM 8281 O O . ILE B 1 495 ? 21.656 29.75 8.102 1 34.53 495 ILE B O 1
ATOM 8285 N N . VAL B 1 496 ? 20.609 28.062 7.082 1 34 496 VAL B N 1
ATOM 8286 C CA . VAL B 1 496 ? 21.625 28.031 6.031 1 34 496 VAL B CA 1
ATOM 8287 C C . VAL B 1 496 ? 21.531 29.297 5.18 1 34 496 VAL B C 1
ATOM 8289 O O . VAL B 1 496 ? 22.547 29.891 4.828 1 34 496 VAL B O 1
ATOM 8292 N N . SER B 1 497 ? 20.312 29.641 4.793 1 34.59 497 SER B N 1
ATOM 8293 C CA . SER B 1 497 ? 20.156 30.875 4.055 1 34.59 497 SER B CA 1
ATOM 8294 C C . SER B 1 497 ? 20.688 32.062 4.852 1 34.59 497 SER B C 1
ATOM 8296 O O . SER B 1 497 ? 21.312 32.969 4.293 1 34.59 497 SER B O 1
ATOM 8298 N N . SER B 1 498 ? 20.344 32.031 6.074 1 31.8 498 SER B N 1
ATOM 8299 C CA . SER B 1 498 ? 20.875 33.062 6.938 1 31.8 498 SER B CA 1
ATOM 8300 C C . SER B 1 498 ? 22.391 33.031 6.973 1 31.8 498 SER B C 1
ATOM 8302 O O . SER B 1 498 ? 23.047 34.062 6.973 1 31.8 498 SER B O 1
ATOM 8304 N N . LEU B 1 499 ? 22.797 31.844 6.824 1 32.94 499 LEU B N 1
ATOM 8305 C CA . LEU B 1 499 ? 24.234 31.688 6.785 1 32.94 499 LEU B CA 1
ATOM 8306 C C . LEU B 1 499 ? 24.797 32.125 5.43 1 32.94 499 LEU B C 1
ATOM 8308 O O . LEU B 1 499 ? 25.859 32.75 5.359 1 32.94 499 LEU B O 1
ATOM 8312 N N . ALA B 1 500 ? 24.125 31.828 4.395 1 34.41 500 ALA B N 1
ATOM 8313 C CA . ALA B 1 500 ? 24.578 32.188 3.051 1 34.41 500 ALA B CA 1
ATOM 8314 C C . ALA B 1 500 ? 24.516 33.688 2.824 1 34.41 500 ALA B C 1
ATOM 8316 O O . ALA B 1 500 ? 25.406 34.281 2.205 1 34.41 500 ALA B O 1
ATOM 8317 N N . GLN B 1 501 ? 23.406 34.312 3.088 1 30.72 501 GLN B N 1
ATOM 8318 C CA . GLN B 1 501 ? 23.312 35.75 2.979 1 30.72 501 GLN B CA 1
ATOM 8319 C C . GLN B 1 501 ? 24.312 36.438 3.895 1 30.72 501 GLN B C 1
ATOM 8321 O O . GLN B 1 501 ? 24.828 37.5 3.562 1 30.72 501 GLN B O 1
ATOM 8326 N N . LEU B 1 502 ? 24.391 35.812 4.965 1 28.77 502 LEU B N 1
ATOM 8327 C CA . LEU B 1 502 ? 25.469 36.281 5.805 1 28.77 502 LEU B CA 1
ATOM 8328 C C . LEU B 1 502 ? 26.812 36.219 5.074 1 28.77 502 LEU B C 1
ATOM 8330 O O . LEU B 1 502 ? 27.672 37.094 5.246 1 28.77 502 LEU B O 1
ATOM 8334 N N . ASN B 1 503 ? 26.828 35.281 4.203 1 29.59 503 ASN B N 1
ATOM 8335 C CA . ASN B 1 503 ? 28.078 35.156 3.467 1 29.59 503 ASN B CA 1
ATOM 8336 C C . ASN B 1 503 ? 28.219 36.281 2.426 1 29.59 503 ASN B C 1
ATOM 8338 O O . ASN B 1 503 ? 29.344 36.594 2.008 1 29.59 503 ASN B O 1
ATOM 8342 N N . LYS B 1 504 ? 27.234 36.656 1.705 1 31.53 504 LYS B N 1
ATOM 8343 C CA . LYS B 1 504 ? 27.453 37.688 0.687 1 31.53 504 LYS B CA 1
ATOM 8344 C C . LYS B 1 504 ? 27.844 39 1.32 1 31.53 504 LYS B C 1
ATOM 8346 O O . LYS B 1 504 ? 28.703 39.719 0.786 1 31.53 504 LYS B O 1
ATOM 8351 N N . SER B 1 505 ? 27 39.656 2.045 1 28.41 505 SER B N 1
ATOM 8352 C CA . SER B 1 505 ? 27.297 41 2.537 1 28.41 505 SER B CA 1
ATOM 8353 C C . SER B 1 505 ? 28.484 41 3.488 1 28.41 505 SER B C 1
ATOM 8355 O O . SER B 1 505 ? 29.016 42.031 3.848 1 28.41 505 SER B O 1
ATOM 8357 N N . LEU B 1 506 ? 28.5 40 4.328 1 27.03 506 LEU B N 1
ATOM 8358 C CA . LEU B 1 506 ? 29.734 40 5.117 1 27.03 506 LEU B CA 1
ATOM 8359 C C . LEU B 1 506 ? 30.938 39.719 4.238 1 27.03 506 LEU B C 1
ATOM 8361 O O . LEU B 1 506 ? 30.922 38.781 3.426 1 27.03 506 LEU B O 1
ATOM 8365 N N . GLU B 1 507 ? 31.578 40.719 3.705 1 26.14 507 GLU B N 1
ATOM 8366 C CA . GLU B 1 507 ? 32.875 40.375 3.104 1 26.14 507 GLU B CA 1
ATOM 8367 C C . GLU B 1 507 ? 33.438 39.094 3.697 1 26.14 507 GLU B C 1
ATOM 8369 O O . GLU B 1 507 ? 33.406 38.906 4.914 1 26.14 507 GLU B O 1
ATOM 8374 N N . LEU B 1 508 ? 33.312 37.906 2.936 1 25.84 508 LEU B N 1
ATOM 8375 C CA . LEU B 1 508 ? 33.812 36.625 3.352 1 25.84 508 LEU B CA 1
ATOM 8376 C C . LEU B 1 508 ? 34.875 36.75 4.441 1 25.84 508 LEU B C 1
ATOM 8378 O O . LEU B 1 508 ? 34.938 35.969 5.367 1 25.84 508 LEU B O 1
ATOM 8382 N N . SER B 1 509 ? 35.594 37.844 4.383 1 25.47 509 SER B N 1
ATOM 8383 C CA . SER B 1 509 ? 36.75 38.125 5.227 1 25.47 509 SER B CA 1
ATOM 8384 C C . SER B 1 509 ? 36.344 38.375 6.672 1 25.47 509 SER B C 1
ATOM 8386 O O . SER B 1 509 ? 36.969 37.875 7.605 1 25.47 509 SER B O 1
ATOM 8388 N N . GLU B 1 510 ? 35.375 39.281 6.945 1 26.42 510 GLU B N 1
ATOM 8389 C CA . GLU B 1 510 ? 35.031 39.75 8.289 1 26.42 510 GLU B CA 1
ATOM 8390 C C . GLU B 1 510 ? 34.125 38.781 9.016 1 26.42 510 GLU B C 1
ATOM 8392 O O . GLU B 1 510 ? 34.281 38.531 10.219 1 26.42 510 GLU B O 1
ATOM 8397 N N . VAL B 1 511 ? 33.062 38.219 8.461 1 27.03 511 VAL B N 1
ATOM 8398 C CA . VAL B 1 511 ? 32.188 37.219 9.055 1 27.03 511 VAL B CA 1
ATOM 8399 C C . VAL B 1 511 ? 33 35.938 9.305 1 27.03 511 VAL B C 1
ATOM 8401 O O . VAL B 1 511 ? 32.812 35.281 10.328 1 27.03 511 VAL B O 1
ATOM 8404 N N . LEU B 1 512 ? 33.844 35.531 8.453 1 26.2 512 LEU B N 1
ATOM 8405 C CA . LEU B 1 512 ? 34.906 34.531 8.758 1 26.2 512 LEU B CA 1
ATOM 8406 C C . LEU B 1 512 ? 35.719 34.969 9.969 1 26.2 512 LEU B C 1
ATOM 8408 O O . LEU B 1 512 ? 36.219 34.125 10.711 1 26.2 512 LEU B O 1
ATOM 8412 N N . GLY B 1 513 ? 35.75 36.25 10.227 1 25.84 513 GLY B N 1
ATOM 8413 C CA . GLY B 1 513 ? 36.438 36.781 11.398 1 25.84 513 GLY B CA 1
ATOM 8414 C C . GLY B 1 513 ? 35.688 36.562 12.688 1 25.84 513 GLY B C 1
ATOM 8415 O O . GLY B 1 513 ? 36.25 36.094 13.68 1 25.84 513 GLY B O 1
ATOM 8416 N N . LYS B 1 514 ? 34.375 37.062 12.898 1 27.19 514 LYS B N 1
ATOM 8417 C CA . LYS B 1 514 ? 33.656 36.969 14.164 1 27.19 514 LYS B CA 1
ATOM 8418 C C . LYS B 1 514 ? 33.031 35.562 14.32 1 27.19 514 LYS B C 1
ATOM 8420 O O . LYS B 1 514 ? 32.875 35.094 15.438 1 27.19 514 LYS B O 1
ATOM 8425 N N . ALA B 1 515 ? 32.344 34.969 13.398 1 26.95 515 ALA B N 1
ATOM 8426 C CA . ALA B 1 515 ? 32.031 33.531 13.422 1 26.95 515 ALA B CA 1
ATOM 8427 C C . ALA B 1 515 ? 33.25 32.688 13.844 1 26.95 515 ALA B C 1
ATOM 8429 O O . ALA B 1 515 ? 33.094 31.562 14.289 1 26.95 515 ALA B O 1
ATOM 8430 N N . ALA B 1 516 ? 34.375 33.156 13.797 1 27.11 516 ALA B N 1
ATOM 8431 C CA . ALA B 1 516 ? 35.594 32.656 14.453 1 27.11 516 ALA B CA 1
ATOM 8432 C C . ALA B 1 516 ? 35.406 32.625 15.969 1 27.11 516 ALA B C 1
ATOM 8434 O O . ALA B 1 516 ? 36 31.797 16.656 1 27.11 516 ALA B O 1
ATOM 8435 N N . GLU B 1 517 ? 34.625 33.562 16.562 1 26.62 517 GLU B N 1
ATOM 8436 C CA . GLU B 1 517 ? 34.375 33.5 18 1 26.62 517 GLU B CA 1
ATO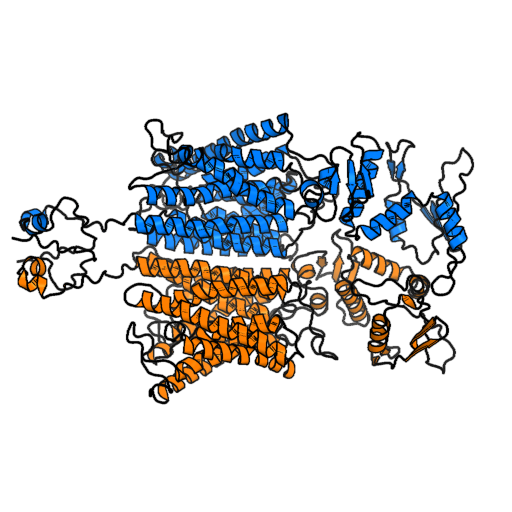M 8437 C C . GLU B 1 517 ? 33.344 32.438 18.312 1 26.62 517 GLU B C 1
ATOM 8439 O O . GLU B 1 517 ? 33.375 31.797 19.375 1 26.62 517 GLU B O 1
ATOM 8444 N N . LEU B 1 518 ? 32.156 32.469 17.781 1 27.36 518 LEU B N 1
ATOM 8445 C CA . LEU B 1 518 ? 31.203 31.406 18.047 1 27.36 518 LEU B CA 1
ATOM 8446 C C . LEU B 1 518 ? 31.656 30.094 17.453 1 27.36 518 LEU B C 1
ATOM 8448 O O . LEU B 1 518 ? 31.219 29.688 16.375 1 27.36 518 LEU B O 1
ATOM 8452 N N . ASP B 1 519 ? 32.844 29.875 17.234 1 26.72 519 ASP B N 1
ATOM 8453 C CA . ASP B 1 519 ? 33.562 28.719 16.688 1 26.72 519 ASP B CA 1
ATOM 8454 C C . ASP B 1 519 ? 33 27.422 17.281 1 26.72 519 ASP B C 1
ATOM 8456 O O . ASP B 1 519 ? 33.406 26.328 16.859 1 26.72 519 ASP B O 1
ATOM 8460 N N . LYS B 1 520 ? 32.406 27.656 18.516 1 29.05 520 LYS B N 1
ATOM 8461 C CA . LYS B 1 520 ? 32.188 26.406 19.234 1 29.05 520 LYS B CA 1
ATOM 8462 C C . LYS B 1 520 ? 30.875 25.75 18.828 1 29.05 520 LYS B C 1
ATOM 8464 O O . LYS B 1 520 ? 30.25 25.047 19.625 1 29.05 520 LYS B O 1
ATOM 8469 N N . TRP B 1 521 ? 30.25 26.234 17.906 1 26.25 521 TRP B N 1
ATOM 8470 C CA . TRP B 1 521 ? 28.984 25.562 17.688 1 26.25 521 TRP B CA 1
ATOM 8471 C C . TRP B 1 521 ? 29.188 24.094 17.312 1 26.25 521 TRP B C 1
ATOM 8473 O O . TRP B 1 521 ? 30 23.781 16.438 1 26.25 521 TRP B O 1
ATOM 8483 N N . THR B 1 522 ? 29.078 23.266 18.234 1 26.56 522 THR B N 1
ATOM 8484 C CA . THR B 1 522 ? 29.047 21.812 18.125 1 26.56 522 THR B CA 1
ATOM 8485 C C . THR B 1 522 ? 27.859 21.359 17.297 1 26.56 522 THR B C 1
ATOM 8487 O O . THR B 1 522 ? 26.719 21.734 17.578 1 26.56 522 THR B O 1
ATOM 8490 N N . GLY B 1 523 ? 27.922 21.297 15.992 1 26.52 523 GLY B N 1
ATOM 8491 C CA . GLY B 1 523 ? 26.859 20.812 15.141 1 26.52 523 GLY B CA 1
ATOM 8492 C C . GLY B 1 523 ? 26.219 19.531 15.648 1 26.52 523 GLY B C 1
ATOM 8493 O O . GLY B 1 523 ? 26.734 18.906 16.578 1 26.52 523 GLY B O 1
ATOM 8494 N N . PRO B 1 524 ? 25.016 19.391 15.406 1 25.52 524 PRO B N 1
ATOM 8495 C CA . PRO B 1 524 ? 24.453 18.094 15.766 1 25.52 524 PRO B CA 1
ATOM 8496 C C . PRO B 1 524 ? 25.25 16.922 15.203 1 25.52 524 PRO B C 1
ATOM 8498 O O . PRO B 1 524 ? 25.656 16.953 14.039 1 25.52 524 PRO B O 1
ATOM 8501 N N . HIS B 1 525 ? 26.016 16.031 15.797 1 30.55 525 HIS B N 1
ATOM 8502 C CA . HIS B 1 525 ? 26.938 14.922 16.031 1 30.55 525 HIS B CA 1
ATOM 8503 C C . HIS B 1 525 ? 28.359 15.422 16.234 1 30.55 525 HIS B C 1
ATOM 8505 O O . HIS B 1 525 ? 29.328 14.719 15.914 1 30.55 525 HIS B O 1
ATOM 8511 N N . GLY B 1 526 ? 28.641 16.594 16.844 1 28.2 526 GLY B N 1
ATOM 8512 C CA . GLY B 1 526 ? 29.812 17.062 17.578 1 28.2 526 GLY B CA 1
ATOM 8513 C C . GLY B 1 526 ? 30.766 17.875 16.75 1 28.2 526 GLY B C 1
ATOM 8514 O O . GLY B 1 526 ? 31.906 18.109 17.141 1 28.2 526 GLY B O 1
ATOM 8515 N N . ARG B 1 527 ? 30.75 17.984 15.445 1 26.67 527 ARG B N 1
ATOM 8516 C CA . ARG B 1 527 ? 31.828 18.547 14.633 1 26.67 527 ARG B CA 1
ATOM 8517 C C . ARG B 1 527 ? 31.875 20.062 14.75 1 26.67 527 ARG B C 1
ATOM 8519 O O . ARG B 1 527 ? 30.859 20.734 14.648 1 26.67 527 ARG B O 1
ATOM 8526 N N . LYS B 1 528 ? 32.906 20.562 15.453 1 30.88 528 LYS B N 1
ATOM 8527 C CA . LYS B 1 528 ? 33.188 21.969 15.742 1 30.88 528 LYS B CA 1
ATOM 8528 C C . LYS B 1 528 ? 33.875 22.656 14.555 1 30.88 528 LYS B C 1
ATOM 8530 O O . LYS B 1 528 ? 34.812 22.109 13.984 1 30.88 528 LYS B O 1
ATOM 8535 N N . PHE B 1 529 ? 33.281 23.375 13.664 1 27.88 529 PHE B N 1
ATOM 8536 C CA . PHE B 1 529 ? 33.938 23.938 12.508 1 27.88 529 PHE B CA 1
ATOM 8537 C C . PHE B 1 529 ? 34.594 25.281 12.852 1 27.88 529 PHE B C 1
ATOM 8539 O O . PHE B 1 529 ? 33.969 26.094 13.555 1 27.88 529 PHE B O 1
ATOM 8546 N N . ARG B 1 530 ? 35.938 25.25 13.125 1 29.09 530 ARG B N 1
ATOM 8547 C CA . ARG B 1 530 ? 36.625 26.484 13.445 1 29.09 530 ARG B CA 1
ATOM 8548 C C . ARG B 1 530 ? 37.156 27.172 12.188 1 29.09 530 ARG B C 1
ATOM 8550 O O . ARG B 1 530 ? 37.781 26.531 11.336 1 29.09 530 ARG B O 1
ATOM 8557 N N . LYS B 1 531 ? 36.625 28.125 11.68 1 30.5 531 LYS B N 1
ATOM 8558 C CA . LYS B 1 531 ? 37.219 28.875 10.562 1 30.5 531 LYS B CA 1
ATOM 8559 C C . LYS B 1 531 ? 38.438 29.641 11.008 1 30.5 531 LYS B C 1
ATOM 8561 O O . LYS B 1 531 ? 38.438 30.359 12.016 1 30.5 531 LYS B O 1
ATOM 8566 N N . ILE B 1 532 ? 39.719 29.188 10.711 1 28.2 532 ILE B N 1
ATOM 8567 C CA . ILE B 1 532 ? 41.031 29.797 10.969 1 28.2 532 ILE B CA 1
ATOM 8568 C C . ILE B 1 532 ? 41.344 30.828 9.891 1 28.2 532 ILE B C 1
ATOM 8570 O O . ILE B 1 532 ? 41.438 30.5 8.703 1 28.2 532 ILE B O 1
ATOM 8574 N N . GLY B 1 533 ? 40.812 32.094 9.977 1 29.12 533 GLY B N 1
ATOM 8575 C CA . GLY B 1 533 ? 41.25 33.188 9.117 1 29.12 533 GLY B CA 1
ATOM 8576 C C . GLY B 1 533 ? 42.75 33.375 9.141 1 29.12 533 GLY B C 1
ATOM 8577 O O . GLY B 1 533 ? 43.344 33.531 10.203 1 29.12 533 GLY B O 1
ATOM 8578 N N . VAL B 1 534 ? 43.562 32.812 8.148 1 27.27 534 VAL B N 1
ATOM 8579 C CA . VAL B 1 534 ? 45.031 32.938 7.969 1 27.27 534 VAL B CA 1
ATOM 8580 C C . VAL B 1 534 ? 45.375 34.344 7.449 1 27.27 534 VAL B C 1
ATOM 8582 O O . VAL B 1 534 ? 44.781 34.812 6.477 1 27.27 534 VAL B O 1
ATOM 8585 N N . GLU B 1 535 ? 45.781 35.219 8.297 1 27.67 535 GLU B N 1
ATOM 8586 C CA . GLU B 1 535 ? 46.438 36.438 7.824 1 27.67 535 GLU B CA 1
ATOM 8587 C C . GLU B 1 535 ? 47.531 36.125 6.824 1 27.67 535 GLU B C 1
ATOM 8589 O O . GLU B 1 535 ? 48.281 35.156 6.992 1 27.67 535 GLU B O 1
ATOM 8594 N N . PRO B 1 536 ? 47.406 36.656 5.633 1 29.23 536 PRO B N 1
ATOM 8595 C CA . PRO B 1 536 ? 48.5 36.469 4.664 1 29.23 536 PRO B CA 1
ATOM 8596 C C . PRO B 1 536 ? 49.875 36.812 5.254 1 29.23 536 PRO B C 1
ATOM 8598 O O . PRO B 1 536 ? 50.125 37.938 5.625 1 29.23 536 PRO B O 1
ATOM 8601 N N . GLY B 1 537 ? 50.344 36.156 6.355 1 27.38 537 GLY B N 1
ATOM 8602 C CA . GLY B 1 537 ? 51.719 36.5 6.707 1 27.38 537 GLY B CA 1
ATOM 8603 C C . GLY B 1 537 ? 52.656 36.5 5.52 1 27.38 537 GLY B C 1
ATOM 8604 O O . GLY B 1 537 ? 52.25 36.219 4.395 1 27.38 537 GLY B O 1
ATOM 8605 N N . ASP B 1 538 ? 54.094 36.625 5.848 1 29.45 538 ASP B N 1
ATOM 8606 C CA . ASP B 1 538 ? 55.281 36.594 5.016 1 29.45 538 ASP B CA 1
ATOM 8607 C C . ASP B 1 538 ? 55.25 35.406 4.07 1 29.45 538 ASP B C 1
ATOM 8609 O O . ASP B 1 538 ? 54.625 34.375 4.363 1 29.45 538 ASP B O 1
ATOM 8613 N N . PRO B 1 539 ? 55.75 35.531 2.732 1 31.86 539 PRO B N 1
ATOM 8614 C CA . PRO B 1 539 ? 55.812 34.531 1.646 1 31.86 539 PRO B CA 1
ATOM 8615 C C . PRO B 1 539 ? 56.125 33.125 2.141 1 31.86 539 PRO B C 1
ATOM 8617 O O . PRO B 1 539 ? 55.75 32.156 1.493 1 31.86 539 PRO B O 1
ATOM 8620 N N . ASP B 1 540 ? 57.219 32.938 2.961 1 27.81 540 ASP B N 1
ATOM 8621 C CA . ASP B 1 540 ? 57.781 31.609 3.178 1 27.81 540 ASP B CA 1
ATOM 8622 C C . ASP B 1 540 ? 56.844 30.75 4.004 1 27.81 540 ASP B C 1
ATOM 8624 O O . ASP B 1 540 ? 56.719 29.547 3.775 1 27.81 540 ASP B O 1
ATOM 8628 N N . ASN B 1 541 ? 56.75 31.031 5.391 1 25.75 541 ASN B N 1
ATOM 8629 C CA . ASN B 1 541 ? 56.375 30.031 6.387 1 25.75 541 ASN B CA 1
ATOM 8630 C C . ASN B 1 541 ? 54.875 29.734 6.352 1 25.75 541 ASN B C 1
ATOM 8632 O O . ASN B 1 541 ? 54.062 30.625 6.594 1 25.75 541 ASN B O 1
ATOM 8636 N N . SER B 1 542 ? 54.438 28.797 5.559 1 28.97 542 SER B N 1
ATOM 8637 C CA . SER B 1 542 ? 53.219 28.078 5.211 1 28.97 542 SER B CA 1
ATOM 8638 C C . SER B 1 542 ? 52.438 27.719 6.457 1 28.97 542 SER B C 1
ATOM 8640 O O . SER B 1 542 ? 51.438 26.969 6.379 1 28.97 542 SER B O 1
ATOM 8642 N N . SER B 1 543 ? 53 27.797 7.691 1 26.7 543 SER B N 1
ATOM 8643 C CA . SER B 1 543 ? 52.312 27.141 8.797 1 26.7 543 SER B CA 1
ATOM 8644 C C . SER B 1 543 ? 51.094 27.938 9.234 1 26.7 543 SER B C 1
ATOM 8646 O O . SER B 1 543 ? 51.156 29.156 9.414 1 26.7 543 SER B O 1
ATOM 8648 N N . VAL B 1 544 ? 50 27.703 8.68 1 31.16 544 VAL B N 1
ATOM 8649 C CA . VAL B 1 544 ? 48.75 28.344 9.102 1 31.16 544 VAL B CA 1
ATOM 8650 C C . VAL B 1 544 ? 48.344 27.812 10.477 1 31.16 544 VAL B C 1
ATOM 8652 O O . VAL B 1 544 ? 48.188 26.609 10.656 1 31.16 544 VAL B O 1
ATOM 8655 N N . ALA B 1 545 ? 48.938 28.375 11.602 1 28.58 545 ALA B N 1
ATOM 8656 C CA . ALA B 1 545 ? 48.531 27.969 12.953 1 28.58 545 ALA B CA 1
ATOM 8657 C C . ALA B 1 545 ? 47.156 28.5 13.32 1 28.58 545 ALA B C 1
ATOM 8659 O O . ALA B 1 545 ? 46.875 29.672 13.078 1 28.58 545 ALA B O 1
ATOM 8660 N N . ALA B 1 546 ? 46.125 27.797 13.148 1 30.92 546 ALA B N 1
ATOM 8661 C CA . ALA B 1 546 ? 44.812 28.219 13.641 1 30.92 546 ALA B CA 1
ATOM 8662 C C . ALA B 1 546 ? 44.625 27.844 15.109 1 30.92 546 ALA B C 1
ATOM 8664 O O . ALA B 1 546 ? 44.969 26.734 15.516 1 30.92 546 ALA B O 1
ATOM 8665 N N . SER B 1 547 ? 44.938 28.703 16.047 1 27.31 547 SER B N 1
ATOM 8666 C CA . SER B 1 547 ? 44.688 28.469 17.469 1 27.31 547 SER B CA 1
ATOM 8667 C C . SER B 1 547 ? 43.219 28.578 17.812 1 27.31 547 SER B C 1
ATOM 8669 O O . SER B 1 547 ? 42.562 29.547 17.438 1 27.31 547 SER B O 1
ATOM 8671 N N . ILE B 1 548 ? 42.531 27.453 17.891 1 30.47 548 ILE B N 1
ATOM 8672 C CA . ILE B 1 548 ? 41.156 27.406 18.375 1 30.47 548 ILE B CA 1
ATOM 8673 C C . ILE B 1 548 ? 41.156 27.547 19.891 1 30.47 548 ILE B C 1
ATOM 8675 O O . ILE B 1 548 ? 41.719 26.734 20.609 1 30.47 548 ILE B O 1
ATOM 8679 N N . GLY B 1 549 ? 41.188 28.688 20.359 1 27.56 549 GLY B N 1
ATOM 8680 C CA . GLY B 1 549 ? 41.031 28.922 21.781 1 27.56 549 GLY B CA 1
ATOM 8681 C C . GLY B 1 549 ? 39.781 28.312 22.375 1 27.56 549 GLY B C 1
ATOM 8682 O O . GLY B 1 549 ? 38.75 28.938 22.422 1 27.56 549 GLY B O 1
ATOM 8683 N N . ALA B 1 550 ? 39.5 27.031 22.031 1 30.22 550 ALA B N 1
ATOM 8684 C CA . ALA B 1 550 ? 38.406 26.359 22.719 1 30.22 550 ALA B CA 1
ATOM 8685 C C . ALA B 1 550 ? 38.75 26.141 24.203 1 30.22 550 ALA B C 1
ATOM 8687 O O . ALA B 1 550 ? 39.938 26 24.562 1 30.22 550 ALA B O 1
ATOM 8688 N N . ASP B 1 551 ? 38.062 26.734 25.062 1 29.2 551 ASP B N 1
ATOM 8689 C CA . ASP B 1 551 ? 38.25 26.203 26.422 1 29.2 551 ASP B CA 1
ATOM 8690 C C . ASP B 1 551 ? 38.406 24.672 26.391 1 29.2 551 ASP B C 1
ATOM 8692 O O . ASP B 1 551 ? 37.75 24 25.609 1 29.2 551 ASP B O 1
ATOM 8696 N N . SER B 1 552 ? 39.562 24.156 26.781 1 29.17 552 SER B N 1
ATOM 8697 C CA . SER B 1 552 ? 40.156 22.812 26.812 1 29.17 552 SER B CA 1
ATOM 8698 C C . SER B 1 552 ? 39.062 21.766 27.031 1 29.17 552 SER B C 1
ATOM 8700 O O . SER B 1 552 ? 39.125 20.672 26.438 1 29.17 552 SER B O 1
ATOM 8702 N N . ASP B 1 553 ? 38.344 21.922 28.062 1 31.41 553 ASP B N 1
ATOM 8703 C CA . ASP B 1 553 ? 37.594 20.766 28.547 1 31.41 553 ASP B CA 1
ATOM 8704 C C . ASP B 1 553 ? 36.5 20.375 27.562 1 31.41 553 ASP B C 1
ATOM 8706 O O . ASP B 1 553 ? 36 19.25 27.609 1 31.41 553 ASP B O 1
ATOM 8710 N N . SER B 1 554 ? 35.969 21.344 26.953 1 31.06 554 SER B N 1
ATOM 8711 C CA . SER B 1 554 ? 34.75 20.969 26.25 1 31.06 554 SER B CA 1
ATOM 8712 C C . SER B 1 554 ? 35.031 20.531 24.828 1 31.06 554 SER B C 1
ATOM 8714 O O . SER B 1 554 ? 34.125 20.234 24.047 1 31.06 554 SER B O 1
ATOM 8716 N N . ILE B 1 555 ? 36.219 20.75 24.328 1 34.47 555 ILE B N 1
ATOM 8717 C CA . ILE B 1 555 ? 36.375 20.266 22.969 1 34.47 555 ILE B CA 1
ATOM 8718 C C . ILE B 1 555 ? 36.656 18.766 22.984 1 34.47 555 ILE B C 1
ATOM 8720 O O . ILE B 1 555 ? 37.625 18.312 23.609 1 34.47 555 ILE B O 1
ATOM 8724 N N . SER B 1 556 ? 35.781 18 22.75 1 32.84 556 SER B N 1
ATOM 8725 C CA . SER B 1 556 ? 35.938 16.562 22.688 1 32.84 556 SER B CA 1
ATOM 8726 C C . SER B 1 556 ? 37.094 16.188 21.75 1 32.84 556 SER B C 1
ATOM 8728 O O . SER B 1 556 ? 37.312 16.875 20.75 1 32.84 556 SER B O 1
ATOM 8730 N N . PRO B 1 557 ? 38 15.477 22.172 1 33.91 557 PRO B N 1
ATOM 8731 C CA . PRO B 1 557 ? 39.031 14.883 21.328 1 33.91 557 PRO B CA 1
ATOM 8732 C C . PRO B 1 557 ? 38.531 14.492 19.938 1 33.91 557 PRO B C 1
ATOM 8734 O O . PRO B 1 557 ? 39.281 14.531 18.953 1 33.91 557 PRO B O 1
ATOM 8737 N N . ARG B 1 558 ? 37.281 14.25 19.859 1 35.12 558 ARG B N 1
ATOM 8738 C CA . ARG B 1 558 ? 36.781 13.781 18.578 1 35.12 558 ARG B CA 1
ATOM 8739 C C . ARG B 1 558 ? 36.75 14.914 17.547 1 35.12 558 ARG B C 1
ATOM 8741 O O . ARG B 1 558 ? 37 14.695 16.359 1 35.12 558 ARG B O 1
ATOM 8748 N N . ILE B 1 559 ? 36.5 16.062 18.031 1 37.91 559 ILE B N 1
ATOM 8749 C CA . ILE B 1 559 ? 36.5 17.203 17.125 1 37.91 559 ILE B CA 1
ATOM 8750 C C . ILE B 1 559 ? 37.906 17.469 16.609 1 37.91 559 ILE B C 1
ATOM 8752 O O . ILE B 1 559 ? 38.125 17.719 15.43 1 37.91 559 ILE B O 1
ATOM 8756 N N . ILE B 1 560 ? 38.844 17.203 17.469 1 37.38 560 ILE B N 1
ATOM 8757 C CA . ILE B 1 560 ? 40.25 17.359 17.109 1 37.38 560 ILE B CA 1
ATOM 8758 C C . ILE B 1 560 ? 40.625 16.328 16.062 1 37.38 560 ILE B C 1
ATOM 8760 O O . ILE B 1 560 ? 41.281 16.656 15.07 1 37.38 560 ILE B O 1
ATOM 8764 N N . SER B 1 561 ? 40.156 15.172 16.312 1 38.75 561 SER B N 1
ATOM 8765 C CA . SER B 1 561 ? 40.531 14.109 15.383 1 38.75 561 SER B CA 1
ATOM 8766 C C . SER B 1 561 ? 39.906 14.328 14.016 1 38.75 561 SER B C 1
ATOM 8768 O O . SER B 1 561 ? 40.531 14.156 12.984 1 38.75 561 SER B O 1
ATOM 8770 N N . SER B 1 562 ? 38.719 14.82 13.992 1 39.22 562 SER B N 1
ATOM 8771 C CA . SER B 1 562 ? 38.031 15.055 12.719 1 39.22 562 SER B CA 1
ATOM 8772 C C . SER B 1 562 ? 38.656 16.219 11.969 1 39.22 562 SER B C 1
ATOM 8774 O O . SER B 1 562 ? 38.812 16.188 10.742 1 39.22 562 SER B O 1
ATOM 8776 N N . ALA B 1 563 ? 39.094 17.203 12.656 1 42.59 563 ALA B N 1
ATOM 8777 C CA . ALA B 1 563 ? 39.781 18.328 12.031 1 42.59 563 ALA B CA 1
ATOM 8778 C C . ALA B 1 563 ? 41.125 17.891 11.461 1 42.59 563 ALA B C 1
ATOM 8780 O O . ALA B 1 563 ? 41.531 18.328 10.375 1 42.59 563 ALA B O 1
ATOM 8781 N N . VAL B 1 564 ? 41.781 16.984 12.203 1 41.41 564 VAL B N 1
ATOM 8782 C CA . VAL B 1 564 ? 43.062 16.469 11.781 1 41.41 564 VAL B CA 1
ATOM 8783 C C . VAL B 1 564 ? 42.906 15.617 10.531 1 41.41 564 VAL B C 1
ATOM 8785 O O . VAL B 1 564 ? 43.688 15.719 9.586 1 41.41 564 VAL B O 1
ATOM 8788 N N . ASP B 1 565 ? 41.875 14.789 10.586 1 41.66 565 ASP B N 1
ATOM 8789 C CA . ASP B 1 565 ? 41.75 13.82 9.5 1 41.66 565 ASP B CA 1
ATOM 8790 C C . ASP B 1 565 ? 41.219 14.484 8.234 1 41.66 565 ASP B C 1
ATOM 8792 O O . ASP B 1 565 ? 41.375 13.93 7.137 1 41.66 565 ASP B O 1
ATOM 8796 N N . ASN B 1 566 ? 40.719 15.719 8.344 1 42.31 566 ASN B N 1
ATOM 8797 C CA . ASN B 1 566 ? 40.125 16.328 7.156 1 42.31 566 ASN B CA 1
ATOM 8798 C C . ASN B 1 566 ? 40.812 17.656 6.816 1 42.31 566 ASN B C 1
ATOM 8800 O O . ASN B 1 566 ? 40.188 18.562 6.273 1 42.31 566 ASN B O 1
ATOM 8804 N N . ALA B 1 567 ? 42 17.828 7.219 1 44.59 567 ALA B N 1
ATOM 8805 C CA . ALA B 1 567 ? 42.781 19 6.871 1 44.59 567 ALA B CA 1
ATOM 8806 C C . ALA B 1 567 ? 43.5 18.812 5.535 1 44.59 567 ALA B C 1
ATOM 8808 O O . ALA B 1 567 ? 44.094 17.766 5.281 1 44.59 567 ALA B O 1
ATOM 8809 N N . TYR B 1 568 ? 43.031 19.625 4.57 1 42.28 568 TYR B N 1
ATOM 8810 C CA . TYR B 1 568 ? 43.719 19.594 3.275 1 42.28 568 TYR B CA 1
ATOM 8811 C C . TYR B 1 568 ? 44.438 20.891 2.99 1 42.28 568 TYR B C 1
ATOM 8813 O O . TYR B 1 568 ? 44.031 21.953 3.475 1 42.28 568 TYR B O 1
ATOM 8821 N N . VAL B 1 569 ? 45.688 20.875 2.473 1 46.47 569 VAL B N 1
ATOM 8822 C CA . VAL B 1 569 ? 46.375 21.984 1.824 1 46.47 569 VAL B CA 1
ATOM 8823 C C . VAL B 1 569 ? 46.094 21.953 0.324 1 46.47 569 VAL B C 1
ATOM 8825 O O . VAL B 1 569 ? 46.312 20.953 -0.344 1 46.47 569 VAL B O 1
ATOM 8828 N N . CYS B 1 570 ? 45.219 22.828 -0.033 1 43.28 570 CYS B N 1
ATOM 8829 C CA . CYS B 1 570 ? 44.875 22.828 -1.45 1 43.28 570 CYS B CA 1
ATOM 8830 C C . CYS B 1 570 ? 45.562 23.953 -2.193 1 43.28 570 CYS B C 1
ATOM 8832 O O . CYS B 1 570 ? 45.969 24.953 -1.588 1 43.28 570 CYS B O 1
ATOM 8834 N N . SER B 1 571 ? 45.969 23.688 -3.338 1 43.75 571 SER B N 1
ATOM 8835 C CA . SER B 1 571 ? 46.531 24.688 -4.223 1 43.75 571 SER B CA 1
ATOM 8836 C C . SER B 1 571 ? 45.625 25.891 -4.359 1 43.75 571 SER B C 1
ATOM 8838 O O . SER B 1 571 ? 44.438 25.812 -4.07 1 43.75 571 SER B O 1
ATOM 8840 N N . ASN B 1 572 ? 46.156 27.172 -4.586 1 48.16 572 ASN B N 1
ATOM 8841 C CA . ASN B 1 572 ? 45.406 28.406 -4.723 1 48.16 572 ASN B CA 1
ATOM 8842 C C . ASN B 1 572 ? 44.188 28.219 -5.625 1 48.16 572 ASN B C 1
ATOM 8844 O O . ASN B 1 572 ? 43.125 28.859 -5.414 1 48.16 572 ASN B O 1
ATOM 8848 N N . ASP B 1 573 ? 44.344 27.422 -6.543 1 40.56 573 ASP B N 1
ATOM 8849 C CA . ASP B 1 573 ? 43.281 27.188 -7.52 1 40.56 573 ASP B CA 1
ATOM 8850 C C . ASP B 1 573 ? 42.375 26.016 -7.102 1 40.56 573 ASP B C 1
ATOM 8852 O O . ASP B 1 573 ? 41.531 25.578 -7.863 1 40.56 573 ASP B O 1
ATOM 8856 N N . MET B 1 574 ? 42.531 25.547 -5.816 1 43.69 574 MET B N 1
ATOM 8857 C CA . MET B 1 574 ? 41.75 24.516 -5.129 1 43.69 574 MET B CA 1
ATOM 8858 C C . MET B 1 574 ? 41.688 23.234 -5.961 1 43.69 574 MET B C 1
ATOM 8860 O O . MET B 1 574 ? 40.781 22.422 -5.789 1 43.69 574 MET B O 1
ATOM 8864 N N . THR B 1 575 ? 42.531 23.016 -6.988 1 47.22 575 THR B N 1
ATOM 8865 C CA . THR B 1 575 ? 42.562 21.828 -7.848 1 47.22 575 THR B CA 1
ATOM 8866 C C . THR B 1 575 ? 43.25 20.672 -7.152 1 47.22 575 THR B C 1
ATOM 8868 O O . THR B 1 575 ? 42.969 19.5 -7.43 1 47.22 575 THR B O 1
ATOM 8871 N N . GLU B 1 576 ? 44.25 20.906 -6.387 1 45.03 576 GLU B N 1
ATOM 8872 C CA . GLU B 1 576 ? 45 19.844 -5.738 1 45.03 576 GLU B CA 1
ATOM 8873 C C . GLU B 1 576 ? 44.969 19.984 -4.219 1 45.03 576 GLU B C 1
ATOM 8875 O O . GLU B 1 576 ? 45.312 21.031 -3.674 1 45.03 576 GLU B O 1
ATOM 8880 N N . CYS B 1 577 ? 44.156 19.219 -3.521 1 43.28 577 CYS B N 1
ATOM 8881 C CA . CYS B 1 577 ? 44.125 19.25 -2.064 1 43.28 577 CYS B CA 1
ATOM 8882 C C . CYS B 1 577 ? 44.75 17.984 -1.479 1 43.28 577 CYS B C 1
ATOM 8884 O O . CYS B 1 577 ? 44.438 16.875 -1.921 1 43.28 577 CYS B O 1
ATOM 8886 N N . THR B 1 578 ? 45.906 18.047 -0.877 1 48.91 578 THR B N 1
ATOM 8887 C CA . THR B 1 578 ? 46.562 16.922 -0.226 1 48.91 578 THR B CA 1
ATOM 8888 C C . THR B 1 578 ? 46.25 16.906 1.269 1 48.91 578 THR B C 1
ATOM 8890 O O . THR B 1 578 ? 46.125 17.969 1.891 1 48.91 578 THR B O 1
ATOM 8893 N N . PRO B 1 579 ? 46 15.727 1.829 1 48.16 579 PRO B N 1
ATOM 8894 C CA . PRO B 1 579 ? 45.75 15.648 3.271 1 48.16 579 PRO B CA 1
ATOM 8895 C C . PRO B 1 579 ? 46.875 16.281 4.098 1 48.16 579 PRO B C 1
ATOM 8897 O O . PRO B 1 579 ? 48.062 16.109 3.777 1 48.16 579 PRO B O 1
ATOM 8900 N N . ALA B 1 580 ? 46.594 17.312 4.875 1 45.25 580 ALA B N 1
ATOM 8901 C CA . ALA B 1 580 ? 47.625 17.969 5.68 1 45.25 580 ALA B CA 1
ATOM 8902 C C . ALA B 1 580 ? 47.781 17.281 7.027 1 45.25 580 ALA B C 1
ATOM 8904 O O . ALA B 1 580 ? 46.844 16.703 7.562 1 45.25 580 ALA B O 1
ATOM 8905 N N . ALA B 1 581 ? 48.969 16.891 7.445 1 46.59 581 ALA B N 1
ATOM 8906 C CA . ALA B 1 581 ? 49.281 16.375 8.773 1 46.59 581 ALA B CA 1
ATOM 8907 C C . ALA B 1 581 ? 49 17.391 9.859 1 46.59 581 ALA B C 1
ATOM 8909 O O . ALA B 1 581 ? 49.438 18.547 9.781 1 46.59 581 ALA B O 1
ATOM 8910 N N . VAL B 1 582 ? 47.844 17.25 10.523 1 45.09 582 VAL B N 1
ATOM 8911 C CA . VAL B 1 582 ? 47.469 18.203 11.57 1 45.09 582 VAL B CA 1
ATOM 8912 C C . VAL B 1 582 ? 47.969 17.719 12.922 1 45.09 582 VAL B C 1
ATOM 8914 O O . VAL B 1 582 ? 47.844 16.547 13.266 1 45.09 582 VAL B O 1
ATOM 8917 N N . PHE B 1 583 ? 49 18.359 13.523 1 43.84 583 PHE B N 1
ATOM 8918 C CA . PHE B 1 583 ? 49.531 18.094 14.852 1 43.84 583 PHE B CA 1
ATOM 8919 C C . PHE B 1 583 ? 48.875 19 15.891 1 43.84 583 PHE B C 1
ATOM 8921 O O . PHE B 1 583 ? 48.719 20.203 15.656 1 43.84 583 PHE B O 1
ATOM 8928 N N . ALA B 1 584 ? 47.969 18.375 16.719 1 43.38 584 ALA B N 1
ATOM 8929 C CA . ALA B 1 584 ? 47.344 19.141 17.781 1 43.38 584 ALA B CA 1
ATOM 8930 C C . ALA B 1 584 ? 48.125 19.062 19.078 1 43.38 584 ALA B C 1
ATOM 8932 O O . ALA B 1 584 ? 48.594 17.984 19.453 1 43.38 584 ALA B O 1
ATOM 8933 N N . GLU B 1 585 ? 48.812 20.031 19.484 1 42.41 585 GLU B N 1
ATOM 8934 C CA . GLU B 1 585 ? 49.5 20.078 20.766 1 42.41 585 GLU B CA 1
ATOM 8935 C C . GLU B 1 585 ? 48.75 20.922 21.781 1 42.41 585 GLU B C 1
ATOM 8937 O O . GLU B 1 585 ? 48.219 21.984 21.438 1 42.41 585 GLU B O 1
ATOM 8942 N N . THR B 1 586 ? 48.219 20.281 22.828 1 41.91 586 THR B N 1
ATOM 8943 C CA . THR B 1 586 ? 47.562 20.969 23.938 1 41.91 586 THR B CA 1
ATOM 8944 C C . THR B 1 586 ? 48.594 21.703 24.797 1 41.91 586 THR B C 1
ATOM 8946 O O . THR B 1 586 ? 49.531 21.094 25.297 1 41.91 586 THR B O 1
ATOM 8949 N N . THR B 1 587 ? 49 22.781 24.453 1 39.59 587 THR B N 1
ATOM 8950 C CA . THR B 1 587 ? 49.875 23.516 25.375 1 39.59 587 THR B CA 1
ATOM 8951 C C . THR B 1 587 ? 49.062 24.594 26.109 1 39.59 587 THR B C 1
ATOM 8953 O O . THR B 1 587 ? 48.406 25.406 25.484 1 39.59 587 THR B O 1
ATOM 8956 N N . GLU B 1 588 ? 49.406 24.734 27.516 1 43.66 588 GLU B N 1
ATOM 8957 C CA . GLU B 1 588 ? 48.969 25.641 28.562 1 43.66 588 GLU B CA 1
ATOM 8958 C C . GLU B 1 588 ? 47.562 26.172 28.297 1 43.66 588 GLU B C 1
ATOM 8960 O O . GLU B 1 588 ? 47.375 27.375 28.141 1 43.66 588 GLU B O 1
ATOM 8965 N N . GLY B 1 589 ? 46.5 25.25 28.047 1 43.78 589 GLY B N 1
ATOM 8966 C CA . GLY B 1 589 ? 45.094 25.469 28.047 1 43.78 589 GLY B CA 1
ATOM 8967 C C . GLY B 1 589 ? 44.531 25.781 26.672 1 43.78 589 GLY B C 1
ATOM 8968 O O . GLY B 1 589 ? 43.344 26.062 26.516 1 43.78 589 GLY B O 1
ATOM 8969 N N . SER B 1 590 ? 45.344 26.062 25.734 1 38.88 590 SER B N 1
ATOM 8970 C CA . SER B 1 590 ? 44.938 26.312 24.359 1 38.88 590 SER B CA 1
ATOM 8971 C C . SER B 1 590 ? 45.312 25.125 23.453 1 38.88 590 SER B C 1
ATOM 8973 O O . SER B 1 590 ? 46.312 24.453 23.688 1 38.88 590 SER B O 1
ATOM 8975 N N . LEU B 1 591 ? 44.406 24.438 22.734 1 40.72 591 LEU B N 1
ATOM 8976 C CA . LEU B 1 591 ? 44.688 23.438 21.703 1 40.72 591 LEU B CA 1
ATOM 8977 C C . LEU B 1 591 ? 45.219 24.109 20.438 1 40.72 591 LEU B C 1
ATOM 8979 O O . LEU B 1 591 ? 44.531 24.969 19.859 1 40.72 591 LEU B O 1
ATOM 8983 N N . ASN B 1 592 ? 46.469 24.047 20.25 1 42.53 592 ASN B N 1
ATOM 8984 C CA . ASN B 1 592 ? 47.156 24.531 19.047 1 42.53 592 ASN B CA 1
ATOM 8985 C C . ASN B 1 592 ? 47.125 23.469 17.953 1 42.53 592 ASN B C 1
ATOM 8987 O O . ASN B 1 592 ? 47.562 22.328 18.172 1 42.53 592 ASN B O 1
ATOM 8991 N N . ILE B 1 593 ? 46.219 23.547 16.906 1 44.19 593 ILE B N 1
ATOM 8992 C CA . ILE B 1 593 ? 46.219 22.609 15.781 1 44.19 593 ILE B CA 1
ATOM 8993 C C . ILE B 1 593 ? 47.094 23.156 14.656 1 44.19 593 ILE B C 1
ATOM 8995 O O . ILE B 1 593 ? 46.875 24.266 14.172 1 44.19 593 ILE B O 1
ATOM 8999 N N . ASN B 1 594 ? 48.344 22.547 14.5 1 44.94 594 ASN B N 1
ATOM 9000 C CA . ASN B 1 594 ? 49.312 22.828 13.453 1 44.94 594 ASN B CA 1
ATOM 9001 C C . ASN B 1 594 ? 49.156 21.906 12.258 1 44.94 594 ASN B C 1
ATOM 9003 O O . ASN B 1 594 ? 49.094 20.688 12.414 1 44.94 594 ASN B O 1
#

Solvent-accessible surface area (backbone atoms only — not comparable to full-atom values): 57325 Å² total; per-residue (Å²): 126,87,78,75,74,66,80,49,63,23,36,69,78,51,84,80,57,46,66,64,54,61,72,63,42,50,75,67,52,48,70,66,43,73,75,73,47,55,46,64,60,54,65,59,59,23,27,50,42,25,38,56,19,26,60,38,32,52,47,25,52,56,9,51,21,29,26,40,19,9,42,34,43,63,49,29,23,60,44,45,35,49,50,41,50,40,16,48,56,33,20,42,52,35,27,40,44,44,23,47,6,28,20,62,17,77,40,94,76,35,45,43,69,36,24,24,37,59,49,56,63,76,66,90,55,93,61,27,64,48,51,53,23,50,48,52,31,51,46,43,47,53,24,46,25,48,40,47,25,52,33,16,46,58,72,43,50,32,65,70,44,45,46,53,45,30,30,54,47,36,66,55,38,20,37,45,37,7,19,53,67,24,92,55,6,47,45,30,73,72,48,44,61,52,55,46,27,13,56,39,24,30,26,35,13,8,40,35,17,46,50,48,21,62,74,62,45,57,60,90,62,40,78,48,85,90,50,52,71,78,58,53,44,30,63,55,40,22,53,50,9,43,46,36,35,56,51,15,44,46,25,43,40,24,28,42,53,64,26,46,49,85,53,25,35,36,31,23,20,31,9,42,42,12,45,52,34,4,25,28,28,0,31,51,40,11,44,51,50,21,29,66,73,51,81,66,24,46,39,62,64,32,30,48,37,3,25,50,2,1,42,32,12,32,23,17,40,20,53,70,38,50,40,71,55,16,28,52,43,1,26,50,12,8,52,46,12,48,52,32,46,54,47,32,55,75,69,66,50,48,45,71,60,44,29,37,22,24,23,24,52,3,10,53,48,10,34,49,46,40,12,36,69,32,54,53,35,86,71,81,53,71,30,78,53,21,2,45,79,63,76,34,49,64,55,40,34,48,47,26,50,48,49,51,52,52,46,47,49,51,23,47,53,49,41,42,52,52,53,49,50,40,38,72,69,78,33,40,58,48,56,69,67,50,40,63,65,12,43,23,22,53,77,63,48,47,91,13,36,47,40,83,89,77,24,37,31,23,40,77,87,63,48,77,72,46,73,48,56,80,64,93,42,53,66,30,59,52,49,46,52,52,48,41,50,49,62,68,57,70,51,56,62,61,58,46,41,53,49,41,52,50,49,62,76,26,39,78,59,46,42,29,41,45,38,43,61,51,33,68,41,50,32,61,77,51,55,53,57,75,49,66,74,81,69,86,69,74,92,74,74,79,72,72,65,56,60,56,71,44,65,45,66,63,53,39,59,56,59,48,45,51,45,25,77,63,28,56,56,45,45,98,68,53,75,48,62,43,82,35,81,51,48,72,45,78,50,97,72,35,47,40,48,68,127,86,79,73,78,74,79,63,71,45,22,46,66,56,86,80,58,42,55,62,54,60,72,62,36,49,76,68,49,50,68,65,45,70,74,69,44,52,51,61,61,54,67,52,56,24,28,51,44,25,37,55,18,26,52,38,32,50,47,25,50,50,8,52,21,30,25,40,18,9,42,33,42,64,47,28,22,49,44,42,36,49,50,41,51,40,16,46,27,33,20,41,52,35,28,41,44,44,23,49,6,29,20,61,17,76,41,96,73,34,48,43,68,34,23,25,38,60,51,54,54,74,68,90,55,92,61,29,26,50,53,33,14,50,49,50,30,50,44,43,48,54,23,46,26,49,40,46,26,52,32,18,45,58,70,42,49,30,65,71,45,48,48,53,44,30,28,53,47,36,66,56,36,20,37,46,38,6,19,52,66,24,92,54,6,48,45,30,73,74,47,43,60,52,55,45,27,13,55,41,24,29,24,36,14,8,38,35,17,46,48,49,22,63,73,60,46,57,61,90,62,36,75,48,83,88,48,51,72,78,60,53,44,30,64,68,39,22,53,50,10,43,52,36,37,57,59,16,43,46,23,43,39,24,28,42,51,63,24,48,47,84,51,24,40,59,30,22,54,33,9,43,49,14,43,53,35,3,26,52,28,0,34,51,41,10,42,50,50,22,28,67,72,50,79,66,33,77,43,65,64,32,30,50,35,2,26,53,2,1,42,33,12,31,24,16,40,18,54,71,40,51,52,71,55,16,29,51,42,1,26,50,12,8,51,46,12,48,52,33,47,52,48,32,55,75,70,66,50,48,48,71,61,43,31,38,20,23,23,23,50,3,12,52,49,10,34,48,46,39,12,34,69,32,56,53,34,85,71,79,53,71,31,78,52,20,3,44,79,65,74,34,50,64,55,40,33,48,49,26,51,49,50,51,51,52,47,47,49,50,21,48,53,48,40,43,52,52,52,49,51,41,39,72,70,78,33,40,61,48,55,67,67,50,42,59,65,13,42,24,23,52,42,40,49,48,89,13,35,47,41,82,88,75,24,36,30,24,37,77,86,65,48,76,59,46,71,50,55,79,64,91,41,77,64,30,56,54,48,47,53,52,48,41,50,42,59,69,59,70,47,56,60,67,56,45,36,50,47,48,55,36,41,64,76,28,53,65,68,52,31,44,50,50,50,37,61,67,20,68,55,54,42,97,91,51,54,49,63,65,57,62,76,70,70,85,66,71,92,76,77,78,73,62,68,34,67,51,39,44,60,57,84,74,56,53,67,62,38,54,49,52,53,29,76,65,30,58,53,49,44,96,80,64,77,48,62,45,80,35,82,50,48,69,45,77,52,99,66,30,42,37,43,62

InterPro domains:
  IPR001905 Ammonium transporter [TIGR00836] (46-445)
  IPR024041 Ammonium transporter AmtB-like domain [PF00909] (49-445)
  IPR029020 Ammonium/urea transporter [G3DSA:1.10.3430.10] (24-454)

Secondary structure (DSSP, 8-state):
---------S----SSS-HHHHHTS-HHHHHHS---------HHHHHHHHHHHHHHHHHHHHHHHHHHHHHS-GGGHHHHHHHHHHHHHHHHHHIIIIIHHHHH-BSTT--SS--B--TT----STTHHHHHHHHHHHHHHHHHHHHHHHHHTTTTB-HHHHHHHHHHHHHHHHHHHHHHHSTT-HHHHHT---SS-IIIIIIHHHHHHHHHHHHH-PPTTTTSTTT--PPPS-HHHHHHHHHHHHHHHHHHHHHTT---TTTHHHHHHHHHHHHHHHHHHHHHHHHHHHHHHTTT---HHHHHHHHHHHHHHHGGGTTT--HHHHHHHHHHHHHHHHHHHHHHHHTT---TT-HIIIIIIHHHHHHHHHHHH----SSS-S--S--GGGT-TTHHHHHHHHHHHHHHHHHHHHHHHHHHHHHHHT-SBPPHHHHHH-HHHHHH--SSEEETTTTEEE-TTS-EEEE---S-SHHHHHHHHHHHHHHHTT--HHHHHHHHHHHHTS-HHHHHHHHHHGGG---TT-------------SS-----EE----TTTS-HHHHHHHHHT-EEE-TTSS-EEEP---EEEETTEEEE-/---------S----SSS-HHHHHTS-HHHHHHS---------HHHHHHHHHHHHHHHHHHHHHHHHHHHHHS-GGGHHHHHHHHHHHHHHHHHHIIIIIHHHHH-BSTT--SS--B--TT----STTHHHHHHHHHHHHHHHHHHHHHHHHHTTTTB-HHHHHHHHHHTHHHHHHHHHHHHSTT-HHHHHT---SS-IIIIIIHHHHHHHHHHHHH-PPTTTTSTTT--PPPS-HHHHHHHHHHHHHHHHHHHHHTT---TTTHHHHHHHHHHHHHHHHHHHHHHHHHHHHHHTTT---HHHHHHHHHHHHHHHGGGTTT--HHHHHHHHHHHHHHHHHHHHHHHHTT---TT-HIIIIIIHHHHHHHHHHHH----SSS-S--S--GGGT-TTHHHHHHHHHHHHHHHHHHHHHHHHHHHHHHHT-SBPPHHHHHH-HHHHHH--SSEEETTTTEEE-TTS-EEEE---S-SHHHHHHHHHHHHHHHTT--HHHHHHHHHHHHHS-HHHHHHHTTTSTT-B-TTS-B----------SS-----EEE---GGGS-HHHHHHHHHT-EEE-TTSS-EEEP---EEEETTEEEE-

pLDDT: mean 78.75, std 27.39, range [20.08, 98.94]

Radius of gyration: 34.85 Å; Cα contacts (8 Å, |Δi|>4): 2348; chains: 2; bounding box: 98×118×68 Å